Protein AF-A0A416I135-F1 (afdb_monomer)

Structure (mmCIF, N/CA/C/O backbone):
data_AF-A0A416I135-F1
#
_entry.id   AF-A0A416I135-F1
#
loop_
_atom_site.group_PDB
_atom_site.id
_atom_site.type_symbol
_atom_site.label_atom_id
_atom_site.label_alt_id
_atom_site.label_comp_id
_atom_site.label_asym_id
_atom_site.label_entity_id
_atom_site.label_seq_id
_atom_site.pdbx_PDB_ins_code
_atom_site.Cartn_x
_atom_site.Cartn_y
_atom_site.Cartn_z
_atom_site.occupancy
_atom_site.B_iso_or_equiv
_atom_site.auth_seq_id
_atom_site.auth_comp_id
_atom_site.auth_asym_id
_atom_site.auth_atom_id
_atom_site.pdbx_PDB_model_num
ATOM 1 N N . MET A 1 1 ? 0.896 8.246 -26.582 1.00 38.31 1 MET A N 1
ATOM 2 C CA . MET A 1 1 ? -0.244 7.312 -26.689 1.00 38.31 1 MET A CA 1
ATOM 3 C C . MET A 1 1 ? 0.275 5.965 -26.239 1.00 38.31 1 MET A C 1
ATOM 5 O O . MET A 1 1 ? 1.166 5.440 -26.889 1.00 38.31 1 MET A O 1
ATOM 9 N N . TRP A 1 2 ? -0.155 5.517 -25.065 1.00 51.94 2 TRP A N 1
ATOM 10 C CA . TRP A 1 2 ? 0.244 4.240 -24.477 1.00 51.94 2 TRP A CA 1
ATOM 11 C C . TRP A 1 2 ? -0.430 3.100 -25.242 1.00 51.94 2 TRP A C 1
ATOM 13 O O . TRP A 1 2 ? -1.549 3.291 -25.723 1.00 51.94 2 TRP A O 1
ATOM 23 N N . MET A 1 3 ? 0.219 1.938 -25.360 1.00 61.31 3 MET A N 1
ATOM 24 C CA . MET A 1 3 ? -0.456 0.739 -25.865 1.00 61.31 3 MET A CA 1
ATOM 25 C C . MET A 1 3 ? -1.646 0.449 -24.941 1.00 61.31 3 MET A C 1
ATOM 27 O O . MET A 1 3 ? -1.473 0.249 -23.737 1.00 61.31 3 MET A O 1
ATOM 31 N N . GLN A 1 4 ? -2.861 0.529 -25.481 1.00 63.47 4 GLN A N 1
ATOM 32 C CA . GLN A 1 4 ? -4.076 0.215 -24.742 1.00 63.47 4 GLN A CA 1
ATOM 33 C C . GLN A 1 4 ? -4.388 -1.260 -24.936 1.00 63.47 4 GLN A C 1
ATOM 35 O O . GLN A 1 4 ? -4.505 -1.732 -26.064 1.00 63.47 4 GLN A O 1
ATOM 40 N N . PHE A 1 5 ? -4.530 -1.972 -23.825 1.00 76.88 5 PHE A N 1
ATOM 41 C CA . PHE A 1 5 ? -4.876 -3.381 -23.815 1.00 76.88 5 PHE A CA 1
ATOM 42 C C . PHE A 1 5 ? -6.323 -3.491 -23.346 1.00 76.88 5 PHE A C 1
ATOM 44 O O . PHE A 1 5 ? -6.728 -2.860 -22.371 1.00 76.88 5 PHE A O 1
ATOM 51 N N . SER A 1 6 ? -7.135 -4.251 -24.071 1.00 74.94 6 SER A N 1
ATOM 52 C CA . SER A 1 6 ? -8.541 -4.449 -23.720 1.00 74.94 6 SER A CA 1
ATOM 53 C C . SER A 1 6 ? -8.860 -5.935 -23.673 1.00 74.94 6 SER A C 1
ATOM 55 O O . SER A 1 6 ? -8.303 -6.727 -24.438 1.00 74.94 6 SER A O 1
ATOM 57 N N . GLY A 1 7 ? -9.723 -6.318 -22.730 1.00 82.38 7 GLY A N 1
ATOM 58 C CA . GLY A 1 7 ? -10.141 -7.708 -22.559 1.00 82.38 7 GLY A CA 1
ATOM 59 C C . GLY A 1 7 ? -9.001 -8.660 -22.194 1.00 82.38 7 GLY A C 1
ATOM 60 O O . GLY A 1 7 ? -8.943 -9.750 -22.757 1.00 82.38 7 GLY A O 1
ATOM 61 N N . ILE A 1 8 ? -8.095 -8.255 -21.292 1.00 90.00 8 ILE A N 1
ATOM 62 C CA . ILE A 1 8 ? -7.069 -9.163 -20.759 1.00 90.00 8 ILE A CA 1
ATOM 63 C C . ILE A 1 8 ? -7.762 -10.324 -20.034 1.00 90.00 8 ILE A C 1
ATOM 65 O O . ILE A 1 8 ? -8.521 -10.109 -19.089 1.00 90.00 8 ILE A O 1
ATOM 69 N N . ALA A 1 9 ? -7.514 -11.548 -20.491 1.00 92.06 9 ALA A N 1
ATOM 70 C CA . ALA A 1 9 ? -8.129 -12.770 -19.982 1.00 92.06 9 ALA A CA 1
ATOM 71 C C . ALA A 1 9 ? -7.259 -13.992 -20.316 1.00 92.06 9 ALA A C 1
ATOM 73 O O . ALA A 1 9 ? -6.255 -13.881 -21.017 1.00 92.06 9 ALA A O 1
ATOM 74 N N . PHE A 1 10 ? -7.650 -15.171 -19.833 1.00 94.50 10 PHE A N 1
ATOM 75 C CA . PHE A 1 10 ? -7.102 -16.423 -20.353 1.00 94.50 10 PHE A CA 1
ATOM 76 C C . PHE A 1 10 ? -7.764 -16.787 -21.685 1.00 94.50 10 PHE A C 1
ATOM 78 O O . PHE A 1 10 ? -8.989 -16.718 -21.801 1.00 94.50 10 PHE A O 1
ATOM 85 N N . ASP A 1 11 ? -6.956 -17.170 -22.672 1.00 93.94 11 ASP A N 1
ATOM 86 C CA . ASP A 1 11 ? -7.428 -17.720 -23.943 1.00 93.94 11 ASP A CA 1
ATOM 87 C C . ASP A 1 11 ? -7.895 -19.185 -23.807 1.00 93.94 11 ASP A C 1
ATOM 89 O O . ASP A 1 11 ? -8.001 -19.741 -22.709 1.00 93.94 11 ASP A O 1
ATOM 93 N N . GLU A 1 12 ? -8.180 -19.826 -24.942 1.00 93.12 12 GLU A N 1
ATOM 94 C CA . GLU A 1 12 ? -8.618 -21.226 -25.001 1.00 93.12 12 GLU A CA 1
ATOM 95 C C . GLU A 1 12 ? -7.548 -22.225 -24.519 1.00 93.12 12 GLU A C 1
ATOM 97 O O . GLU A 1 12 ? -7.892 -23.308 -24.040 1.00 93.12 12 GLU A O 1
ATOM 102 N N . GLU A 1 13 ? -6.263 -21.866 -24.600 1.00 92.81 13 GLU A N 1
ATOM 103 C CA . GLU A 1 13 ? -5.136 -22.664 -24.100 1.00 92.81 13 GLU A CA 1
ATOM 104 C C . GLU A 1 13 ? -4.851 -22.385 -22.610 1.00 92.81 13 GLU A C 1
ATOM 106 O O . GLU A 1 13 ? -4.037 -23.059 -21.969 1.00 92.81 13 GLU A O 1
ATOM 111 N N . GLY A 1 14 ? -5.571 -21.432 -22.015 1.00 95.56 14 GLY A N 1
ATOM 112 C CA . GLY A 1 14 ? -5.395 -21.013 -20.636 1.00 95.56 14 GLY A CA 1
ATOM 113 C C . GLY A 1 14 ? -4.168 -20.124 -20.436 1.00 95.56 14 GLY A C 1
ATOM 114 O O . GLY A 1 14 ? -3.601 -20.151 -19.341 1.00 95.56 14 GLY A O 1
ATOM 115 N N . ILE A 1 15 ? -3.745 -19.390 -21.468 1.00 97.00 15 ILE A N 1
ATOM 116 C CA . ILE A 1 15 ? -2.632 -18.435 -21.461 1.00 97.00 15 ILE A CA 1
ATOM 117 C C . ILE A 1 15 ? -3.183 -17.014 -21.385 1.00 97.00 15 ILE A C 1
ATOM 119 O O . ILE A 1 15 ? -4.170 -16.674 -22.038 1.00 97.00 15 ILE A O 1
ATOM 123 N N . ILE A 1 16 ? -2.568 -16.173 -20.552 1.00 95.50 16 ILE A N 1
ATOM 124 C CA . ILE A 1 16 ? -2.965 -14.774 -20.439 1.00 95.50 16 ILE A CA 1
ATOM 125 C C . ILE A 1 16 ? -2.686 -14.057 -21.755 1.00 95.50 16 ILE A C 1
ATOM 127 O O . ILE A 1 16 ? -1.568 -14.040 -22.273 1.00 95.50 16 ILE A O 1
ATOM 131 N N . SER A 1 17 ? -3.733 -13.449 -22.283 1.00 93.75 17 SER A N 1
ATOM 132 C CA . SER A 1 17 ? -3.747 -12.778 -23.569 1.00 93.75 17 SER A CA 1
ATOM 133 C C . SER A 1 17 ? -4.660 -11.562 -23.499 1.00 93.75 17 SER A C 1
ATOM 135 O O . SER A 1 17 ? -5.362 -11.330 -22.513 1.00 93.75 17 SER A O 1
ATOM 137 N N . PHE A 1 18 ? -4.642 -10.764 -24.555 1.00 90.94 18 PHE A N 1
ATOM 138 C CA . PHE A 1 18 ? -5.616 -9.708 -24.791 1.00 90.94 18 PHE A CA 1
ATOM 139 C C . PHE A 1 18 ? -6.087 -9.780 -26.238 1.00 90.94 18 PHE A C 1
ATOM 141 O O . PHE A 1 18 ? -5.473 -10.450 -27.074 1.00 90.94 18 PHE A O 1
ATOM 148 N N . ARG A 1 19 ? -7.189 -9.094 -26.540 1.00 85.38 19 ARG A N 1
ATOM 149 C CA . ARG A 1 19 ? -7.744 -9.083 -27.893 1.00 85.38 19 ARG A CA 1
ATOM 150 C C . ARG A 1 19 ? -7.322 -7.840 -28.655 1.00 85.38 19 ARG A C 1
ATOM 152 O O . ARG A 1 19 ? -7.521 -6.718 -28.194 1.00 85.38 19 ARG A O 1
ATOM 159 N N . GLU A 1 20 ? -6.818 -8.065 -29.859 1.00 83.12 20 GLU A N 1
ATOM 160 C CA . GLU A 1 20 ? -6.674 -7.051 -30.894 1.00 83.12 20 GLU A CA 1
ATOM 161 C C . GLU A 1 20 ? -7.498 -7.521 -32.096 1.00 83.12 20 GLU A C 1
ATOM 163 O O . GLU A 1 20 ? -7.233 -8.584 -32.659 1.00 83.12 20 GLU A O 1
ATOM 168 N N . GLU A 1 21 ? -8.551 -6.776 -32.438 1.00 80.50 21 GLU A N 1
ATOM 169 C CA . GLU A 1 21 ? -9.553 -7.196 -33.428 1.00 80.50 21 GLU A CA 1
ATOM 170 C C . GLU A 1 21 ? -10.119 -8.611 -33.117 1.00 80.50 21 GLU A C 1
ATOM 172 O O . GLU A 1 21 ? -10.753 -8.837 -32.076 1.00 80.50 21 GLU A O 1
ATOM 177 N N . ASP A 1 22 ? -9.877 -9.580 -34.003 1.00 80.06 22 ASP A N 1
ATOM 178 C CA . ASP A 1 22 ? -10.357 -10.964 -33.912 1.00 80.06 22 ASP A CA 1
ATOM 179 C C . ASP A 1 22 ? -9.262 -11.980 -33.531 1.00 80.06 22 ASP A C 1
ATOM 181 O O . ASP A 1 22 ? -9.488 -13.188 -33.629 1.00 80.06 22 ASP A O 1
ATOM 185 N N . ARG A 1 23 ? -8.082 -11.528 -33.078 1.00 86.56 23 ARG A N 1
ATOM 186 C CA . ARG A 1 23 ? -6.979 -12.409 -32.650 1.00 86.56 23 ARG A CA 1
ATOM 187 C C . ARG A 1 23 ? -6.617 -12.239 -31.173 1.00 86.56 23 ARG A C 1
ATOM 189 O O . ARG A 1 23 ? -6.736 -11.151 -30.610 1.00 86.56 23 ARG A O 1
ATOM 196 N N . PHE A 1 24 ? -6.146 -13.329 -30.566 1.00 89.62 24 PHE A N 1
ATOM 197 C CA . PHE A 1 24 ? -5.468 -13.295 -29.272 1.00 89.62 24 PHE A CA 1
ATOM 198 C C . PHE A 1 24 ? -4.007 -12.901 -29.473 1.00 89.62 24 PHE A C 1
ATOM 200 O O . PHE A 1 24 ? -3.296 -13.521 -30.267 1.00 89.62 24 PHE A O 1
ATOM 207 N N . CYS A 1 25 ? -3.583 -11.879 -28.740 1.00 92.19 25 CYS A N 1
ATOM 208 C CA . CYS A 1 25 ? -2.214 -11.390 -28.708 1.00 92.19 25 CYS A CA 1
ATOM 209 C C . CYS A 1 25 ? -1.613 -11.644 -27.325 1.00 92.19 25 CYS A C 1
ATOM 211 O O . CYS A 1 25 ? -2.304 -11.574 -26.302 1.00 92.19 25 CYS A O 1
ATOM 213 N N . HIS A 1 26 ? -0.314 -11.920 -27.295 1.00 93.62 26 HIS A N 1
ATOM 214 C CA . HIS A 1 26 ? 0.399 -12.326 -26.093 1.00 93.62 26 HIS A CA 1
ATOM 215 C C . HIS A 1 26 ? 1.498 -11.334 -25.770 1.00 93.62 26 HIS A C 1
ATOM 217 O O . HIS A 1 26 ? 2.350 -10.997 -26.592 1.00 93.62 26 HIS A O 1
ATOM 223 N N . ASN A 1 27 ? 1.511 -10.904 -24.516 1.00 94.38 27 ASN A N 1
ATOM 224 C CA . ASN A 1 27 ? 2.587 -10.099 -23.979 1.00 94.38 27 ASN A CA 1
ATOM 225 C C . ASN A 1 27 ? 3.523 -11.008 -23.161 1.00 94.38 27 ASN A C 1
ATOM 227 O O . ASN A 1 27 ? 3.081 -11.511 -22.124 1.00 94.38 27 ASN A O 1
ATOM 231 N N . PRO A 1 28 ? 4.794 -11.209 -23.569 1.00 96.50 28 PRO A N 1
ATOM 232 C CA . PRO A 1 28 ? 5.742 -12.045 -22.831 1.00 96.50 28 PRO A CA 1
ATOM 233 C C . PRO A 1 28 ? 5.867 -11.697 -21.343 1.00 96.50 28 PRO A C 1
ATOM 235 O O . PRO A 1 28 ? 6.041 -12.600 -20.531 1.00 96.50 28 PRO A O 1
ATOM 238 N N . PHE A 1 29 ? 5.715 -10.421 -20.967 1.00 95.81 29 PHE A N 1
ATOM 239 C CA . PHE A 1 29 ? 5.681 -10.007 -19.562 1.00 95.81 29 PHE A CA 1
ATOM 240 C C . PHE A 1 29 ? 4.492 -10.620 -18.804 1.00 95.81 29 PHE A C 1
ATOM 242 O O . PHE A 1 29 ? 4.682 -11.189 -17.730 1.00 95.81 29 PHE A O 1
ATOM 249 N N . LEU A 1 30 ? 3.279 -10.560 -19.365 1.00 95.69 30 LEU A N 1
ATOM 250 C CA . LEU A 1 30 ? 2.089 -11.124 -18.719 1.00 95.69 30 LEU A CA 1
ATOM 251 C C . LEU A 1 30 ? 2.197 -12.644 -18.599 1.00 95.69 30 LEU A C 1
ATOM 253 O O . LEU A 1 30 ? 1.903 -13.197 -17.540 1.00 95.69 30 LEU A O 1
ATOM 257 N N . VAL A 1 31 ? 2.659 -13.320 -19.655 1.00 97.81 31 VAL A N 1
ATOM 258 C CA . VAL A 1 31 ? 2.825 -14.781 -19.631 1.00 97.81 31 VAL A CA 1
ATOM 259 C C . VAL A 1 31 ? 3.912 -15.192 -18.634 1.00 97.81 31 VAL A C 1
ATOM 261 O O . VAL A 1 31 ? 3.740 -16.169 -17.909 1.00 97.81 31 VAL A O 1
ATOM 264 N N . ALA A 1 32 ? 4.996 -14.422 -18.517 1.00 98.38 32 ALA A N 1
ATOM 265 C CA . ALA A 1 32 ? 6.011 -14.636 -17.491 1.00 98.38 32 ALA A CA 1
ATOM 266 C C . ALA A 1 32 ? 5.464 -14.453 -16.069 1.00 98.38 32 ALA A C 1
ATOM 268 O O . ALA A 1 32 ? 5.738 -15.288 -15.209 1.00 98.38 32 ALA A O 1
ATOM 269 N N . LEU A 1 33 ? 4.634 -13.434 -15.822 1.00 97.12 33 LEU A N 1
ATOM 270 C CA . LEU A 1 33 ? 3.935 -13.311 -14.542 1.00 97.12 33 LEU A CA 1
ATOM 271 C C . LEU A 1 33 ? 3.015 -14.511 -14.290 1.00 97.12 33 LEU A C 1
ATOM 273 O O . LEU A 1 33 ? 3.089 -15.111 -13.220 1.00 97.12 33 LEU A O 1
ATOM 277 N N . GLN A 1 34 ? 2.210 -14.932 -15.271 1.00 97.88 34 GLN A N 1
ATOM 278 C CA . GLN A 1 34 ? 1.374 -16.131 -15.147 1.00 97.88 34 GLN A CA 1
ATOM 279 C C . GLN A 1 34 ? 2.208 -17.377 -14.809 1.00 97.88 34 GLN A C 1
ATOM 281 O O . GLN A 1 34 ? 1.786 -18.193 -13.991 1.00 97.88 34 GLN A O 1
ATOM 286 N N . ALA A 1 35 ? 3.397 -17.521 -15.397 1.00 98.31 35 ALA A N 1
ATOM 287 C CA . ALA A 1 35 ? 4.295 -18.639 -15.124 1.00 98.31 35 ALA A CA 1
ATOM 288 C C . ALA A 1 35 ? 4.803 -18.662 -13.675 1.00 98.31 35 ALA A C 1
ATOM 290 O O . ALA A 1 35 ? 5.243 -19.710 -13.210 1.00 98.31 35 ALA A O 1
ATOM 291 N N . VAL A 1 36 ? 4.731 -17.551 -12.944 1.00 97.56 36 VAL A N 1
ATOM 292 C CA . VAL A 1 36 ? 5.189 -17.467 -11.553 1.00 97.56 36 VAL A CA 1
ATOM 293 C C . VAL A 1 36 ? 4.020 -17.458 -10.569 1.00 97.56 36 VAL A C 1
ATOM 295 O O . VAL A 1 36 ? 4.030 -18.219 -9.605 1.00 97.56 36 VAL A O 1
ATOM 298 N N . ILE A 1 37 ? 2.998 -16.638 -10.821 1.00 95.94 37 ILE A N 1
ATOM 299 C CA . ILE A 1 37 ? 1.890 -16.397 -9.886 1.00 95.94 37 ILE A CA 1
ATOM 300 C C . ILE A 1 37 ? 0.556 -17.021 -10.315 1.00 95.94 37 ILE A C 1
ATOM 302 O O . ILE A 1 37 ? -0.443 -16.899 -9.609 1.00 95.94 37 ILE A O 1
ATOM 306 N N . GLY A 1 38 ? 0.511 -17.719 -11.449 1.00 96.12 38 GLY A N 1
ATOM 307 C CA . GLY A 1 38 ? -0.659 -18.474 -11.890 1.00 96.12 38 GLY A CA 1
ATOM 308 C C . GLY A 1 38 ? -1.860 -17.579 -12.174 1.00 96.12 38 GLY A C 1
ATOM 309 O O . GLY A 1 38 ? -1.740 -16.557 -12.841 1.00 96.12 38 GLY A O 1
ATOM 310 N N . GLU A 1 39 ? -3.036 -17.965 -11.677 1.00 94.62 39 GLU A N 1
ATOM 311 C CA . GLU A 1 39 ? -4.300 -17.258 -11.937 1.00 94.62 39 GLU A CA 1
ATOM 312 C C . GLU A 1 39 ? -4.407 -15.870 -11.301 1.00 94.62 39 GLU A C 1
ATOM 314 O O . GLU A 1 39 ? -5.184 -15.035 -11.766 1.00 94.62 39 GLU A O 1
ATOM 319 N N . TYR A 1 40 ? -3.586 -15.593 -10.287 1.00 93.38 40 TYR A N 1
ATOM 320 C CA . TYR A 1 40 ? -3.565 -14.300 -9.607 1.00 93.38 40 TYR A CA 1
ATOM 321 C C . TYR A 1 40 ? -3.089 -13.163 -10.524 1.00 93.38 40 TYR A C 1
ATOM 323 O O . TYR A 1 40 ? -3.372 -12.007 -10.231 1.00 93.38 40 TYR A O 1
ATOM 331 N N . VAL A 1 41 ? -2.463 -13.467 -11.671 1.00 92.69 41 VAL A N 1
ATOM 332 C CA . VAL A 1 41 ? -2.110 -12.467 -12.697 1.00 92.69 41 VAL A CA 1
ATOM 333 C C . VAL A 1 41 ? -3.331 -11.700 -13.230 1.00 92.69 41 VAL A C 1
ATOM 335 O O . VAL A 1 41 ? -3.205 -10.551 -13.640 1.00 92.69 41 VAL A O 1
ATOM 338 N N . LEU A 1 42 ? -4.530 -12.298 -13.193 1.00 91.19 42 LEU A N 1
ATOM 339 C CA . LEU A 1 42 ? -5.768 -11.635 -13.619 1.00 91.19 42 LEU A CA 1
ATOM 340 C C . LEU A 1 42 ? -6.345 -10.690 -12.561 1.00 91.19 42 LEU A C 1
ATOM 342 O O . LEU A 1 42 ? -7.231 -9.900 -12.880 1.00 91.19 42 LEU A O 1
ATOM 346 N N . ASN A 1 43 ? -5.860 -10.744 -11.316 1.00 87.94 43 ASN A N 1
ATOM 347 C CA . ASN A 1 43 ? -6.401 -9.927 -10.230 1.00 87.94 43 ASN A CA 1
ATOM 348 C C . ASN A 1 43 ? -6.316 -8.435 -10.512 1.00 87.94 43 ASN A C 1
ATOM 350 O O . ASN A 1 43 ? -7.227 -7.688 -10.163 1.00 87.94 43 ASN A O 1
ATOM 354 N N . ASP A 1 44 ? -5.244 -8.030 -11.182 1.00 82.12 44 ASP A N 1
ATOM 355 C CA . ASP A 1 44 ? -5.021 -6.649 -11.566 1.00 82.12 44 ASP A CA 1
ATOM 356 C C . ASP A 1 44 ? -6.032 -6.164 -12.618 1.00 82.12 44 ASP A C 1
ATOM 358 O O . ASP A 1 44 ? -6.295 -4.967 -12.689 1.00 82.12 44 ASP A O 1
ATOM 362 N N . TYR A 1 45 ? -6.661 -7.070 -13.374 1.00 84.12 45 TYR A N 1
ATOM 363 C CA . TYR A 1 45 ? -7.477 -6.749 -14.549 1.00 84.12 45 TYR A CA 1
ATOM 364 C C . TYR A 1 45 ? -8.987 -6.993 -14.364 1.00 84.12 45 TYR A C 1
ATOM 366 O O . TYR A 1 45 ? -9.776 -6.651 -15.246 1.00 84.12 45 TYR A O 1
ATOM 374 N N . TYR A 1 46 ? -9.442 -7.530 -13.223 1.00 73.50 46 TYR A N 1
ATOM 375 C CA . TYR A 1 46 ? -10.884 -7.672 -12.966 1.00 73.50 46 TYR A CA 1
ATOM 376 C C . TYR A 1 46 ? -11.572 -6.307 -12.874 1.00 73.50 46 TYR A C 1
ATOM 378 O O . TYR A 1 46 ? -11.287 -5.510 -11.984 1.00 73.50 46 TYR A O 1
ATOM 386 N N . GLY A 1 47 ? -12.521 -6.054 -13.780 1.00 60.62 47 GLY A N 1
ATOM 387 C CA . GLY A 1 47 ? -13.299 -4.811 -13.799 1.00 60.62 47 GLY A CA 1
ATOM 388 C C . GLY A 1 47 ? -12.486 -3.563 -14.158 1.00 60.62 47 GLY A C 1
ATOM 389 O O . GLY A 1 47 ? -13.007 -2.458 -14.022 1.00 60.62 47 GLY A O 1
ATOM 390 N N . LYS A 1 48 ? -11.235 -3.727 -14.614 1.00 63.69 48 LYS A N 1
ATOM 391 C CA . LYS A 1 48 ? -10.372 -2.641 -15.088 1.00 63.69 48 LYS A CA 1
ATOM 392 C C . LYS A 1 48 ? -10.155 -2.789 -16.594 1.00 63.69 48 LYS A C 1
ATOM 394 O O . LYS A 1 48 ? -9.719 -3.834 -17.065 1.00 63.69 48 LYS A O 1
ATOM 399 N N . GLU A 1 49 ? -10.443 -1.734 -17.345 1.00 58.66 49 GLU A N 1
ATOM 400 C CA . GLU A 1 49 ? -10.055 -1.602 -18.753 1.00 58.66 49 GLU A CA 1
ATOM 401 C C . GLU A 1 49 ? -8.885 -0.615 -18.843 1.00 58.66 49 GLU A C 1
ATOM 403 O O . GLU A 1 49 ? -8.908 0.418 -18.171 1.00 58.66 49 GLU A O 1
ATOM 408 N N . GLY A 1 50 ? -7.862 -0.898 -19.659 1.00 65.81 50 GLY A N 1
ATOM 409 C CA . GLY A 1 50 ? -6.786 0.063 -19.914 1.00 65.81 50 GLY A CA 1
ATOM 410 C C . GLY A 1 50 ? -5.366 -0.508 -19.942 1.00 65.81 50 GLY A C 1
ATOM 411 O O . GLY A 1 50 ? -5.133 -1.656 -20.302 1.00 65.81 50 GLY A O 1
ATOM 412 N N . MET A 1 51 ? -4.397 0.366 -19.645 1.00 69.81 51 MET A N 1
ATOM 413 C CA . MET A 1 51 ? -2.951 0.106 -19.745 1.00 69.81 51 MET A CA 1
ATOM 414 C C . MET A 1 51 ? -2.511 -1.139 -18.960 1.00 69.81 51 MET A C 1
ATOM 416 O O . MET A 1 51 ? -3.140 -1.517 -17.974 1.00 69.81 51 MET A O 1
ATOM 420 N N . LEU A 1 52 ? -1.375 -1.726 -19.354 1.00 83.06 52 LEU A N 1
ATOM 421 C CA . LEU A 1 52 ? -0.724 -2.777 -18.565 1.00 83.06 52 LEU A CA 1
ATOM 422 C C . LEU A 1 52 ? -0.421 -2.283 -17.155 1.00 83.06 52 LEU A C 1
ATOM 424 O O . LEU A 1 52 ? 0.007 -1.140 -16.963 1.00 83.06 52 LEU A O 1
ATOM 428 N N . ILE A 1 53 ? -0.603 -3.185 -16.198 1.00 86.19 53 ILE A N 1
ATOM 429 C CA . ILE A 1 53 ? -0.320 -2.964 -14.787 1.00 86.19 53 ILE A CA 1
ATOM 430 C C . ILE A 1 53 ? 1.036 -3.619 -14.495 1.00 86.19 53 ILE A C 1
ATOM 432 O O . ILE A 1 53 ? 1.118 -4.850 -14.468 1.00 86.19 53 ILE A O 1
ATOM 436 N N . PRO A 1 54 ? 2.120 -2.833 -14.359 1.00 89.06 54 PRO A N 1
ATOM 437 C CA . PRO A 1 54 ? 3.434 -3.379 -14.055 1.00 89.06 54 PRO A CA 1
ATOM 438 C C . PRO A 1 54 ? 3.487 -3.833 -12.592 1.00 89.06 54 PRO A C 1
ATOM 440 O O . PRO A 1 54 ? 2.988 -3.135 -11.709 1.00 89.06 54 PRO A O 1
ATOM 443 N N . ARG A 1 55 ? 4.095 -4.996 -12.334 1.00 88.75 55 ARG A N 1
ATOM 444 C CA . ARG A 1 55 ? 4.218 -5.581 -10.986 1.00 88.75 55 ARG A CA 1
ATOM 445 C C . ARG A 1 55 ? 5.540 -6.290 -10.807 1.00 88.75 55 ARG A C 1
ATOM 447 O O . ARG A 1 55 ? 5.881 -7.140 -11.628 1.00 88.75 55 ARG A O 1
ATOM 454 N N . TYR A 1 56 ? 6.247 -6.015 -9.721 1.00 91.50 56 TYR A N 1
ATOM 455 C CA . TYR A 1 56 ? 7.368 -6.845 -9.295 1.00 91.50 56 TYR A CA 1
ATOM 456 C C . TYR A 1 56 ? 6.965 -7.675 -8.068 1.00 91.50 56 TYR A C 1
ATOM 458 O O . TYR A 1 56 ? 6.276 -7.193 -7.172 1.00 91.50 56 TYR A O 1
ATOM 466 N N . PHE A 1 57 ? 7.373 -8.942 -8.041 1.00 90.88 57 PHE A N 1
ATOM 467 C CA . PHE A 1 57 ? 7.172 -9.837 -6.904 1.00 90.88 57 PHE A CA 1
ATOM 468 C C . PHE A 1 57 ? 8.535 -10.334 -6.443 1.00 90.88 57 PHE A C 1
ATOM 470 O O . PHE A 1 57 ? 9.323 -10.819 -7.257 1.00 90.88 57 PHE A O 1
ATOM 477 N N . CYS A 1 58 ? 8.796 -10.232 -5.142 1.00 90.94 58 CYS A N 1
ATOM 478 C CA . CYS A 1 58 ? 10.005 -10.773 -4.535 1.00 90.94 58 CYS A CA 1
ATOM 479 C C . CYS A 1 58 ? 10.003 -12.297 -4.714 1.00 90.94 58 CYS A C 1
ATOM 481 O O . CYS A 1 58 ? 9.102 -12.976 -4.222 1.00 90.94 58 CYS A O 1
ATOM 483 N N . LEU A 1 59 ? 10.978 -12.851 -5.441 1.00 92.31 59 LEU A N 1
ATOM 484 C CA . LEU A 1 59 ? 10.997 -14.280 -5.785 1.00 92.31 59 LEU A CA 1
ATOM 485 C C . LEU A 1 59 ? 11.099 -15.188 -4.546 1.00 92.31 59 LEU A C 1
ATOM 487 O O . LEU A 1 59 ? 10.674 -16.345 -4.573 1.00 92.31 59 LEU A O 1
ATOM 491 N N . GLU A 1 60 ? 11.680 -14.676 -3.463 1.00 90.44 60 GLU A N 1
ATOM 492 C CA . GLU A 1 60 ? 11.787 -15.337 -2.165 1.00 90.44 60 GLU A CA 1
ATOM 493 C C . GLU A 1 60 ? 10.420 -15.552 -1.503 1.00 90.44 60 GLU A C 1
ATOM 495 O O . GLU A 1 60 ? 10.237 -16.573 -0.835 1.00 90.44 60 GLU A O 1
ATOM 500 N N . ASP A 1 61 ? 9.466 -14.644 -1.730 1.00 91.88 61 ASP A N 1
ATOM 501 C CA . ASP A 1 61 ? 8.123 -14.704 -1.143 1.00 91.88 61 ASP A CA 1
ATOM 502 C C . ASP A 1 61 ? 7.199 -15.684 -1.878 1.00 91.88 61 ASP A C 1
ATOM 504 O O . ASP A 1 61 ? 6.197 -16.138 -1.319 1.00 91.88 61 ASP A O 1
ATOM 508 N N . LEU A 1 62 ? 7.532 -16.022 -3.123 1.00 94.25 62 LEU A N 1
ATOM 509 C CA . LEU A 1 62 ? 6.697 -16.827 -4.007 1.00 94.25 62 LEU A CA 1
ATOM 510 C C . LEU A 1 62 ? 6.849 -18.327 -3.724 1.00 94.25 62 LEU A C 1
ATOM 512 O O . LEU A 1 62 ? 7.941 -18.837 -3.463 1.00 94.25 62 LEU A O 1
ATOM 516 N N . GLU A 1 63 ? 5.730 -19.046 -3.815 1.00 93.31 63 GLU A N 1
ATOM 517 C CA . GLU A 1 63 ? 5.695 -20.509 -3.721 1.00 93.31 63 GLU A CA 1
ATOM 518 C C . GLU A 1 63 ? 6.377 -21.184 -4.919 1.00 93.31 63 GLU A C 1
ATOM 520 O O . GLU A 1 63 ? 6.728 -20.540 -5.908 1.00 93.31 63 GLU A O 1
ATOM 525 N N . ASP A 1 64 ? 6.542 -22.505 -4.826 1.00 96.00 64 ASP A N 1
ATOM 526 C CA . ASP A 1 64 ? 7.001 -23.346 -5.930 1.00 96.00 64 ASP A CA 1
ATOM 527 C C . ASP A 1 64 ? 5.983 -23.319 -7.093 1.00 96.00 64 ASP A C 1
ATOM 529 O O . ASP A 1 64 ? 4.914 -23.942 -6.994 1.00 96.00 64 ASP A O 1
ATOM 533 N N . PRO A 1 65 ? 6.290 -22.637 -8.217 1.00 96.94 65 PRO A N 1
ATOM 534 C CA . PRO A 1 65 ? 5.360 -22.531 -9.333 1.00 96.94 65 PRO A CA 1
ATOM 535 C C . PRO A 1 65 ? 5.191 -23.869 -10.063 1.00 96.94 65 PRO A C 1
ATOM 537 O O . PRO A 1 65 ? 4.182 -24.067 -10.744 1.00 96.94 65 PRO A O 1
ATOM 540 N N . THR A 1 66 ? 6.118 -24.822 -9.890 1.00 95.69 66 THR A N 1
ATOM 541 C CA . THR A 1 66 ? 6.062 -26.129 -10.557 1.00 95.69 66 THR A CA 1
ATOM 542 C C . THR A 1 66 ? 4.880 -26.966 -10.079 1.00 95.69 66 THR A C 1
ATOM 544 O O . THR A 1 66 ? 4.424 -27.839 -10.818 1.00 95.69 66 THR A O 1
ATOM 547 N N . GLN A 1 67 ? 4.318 -26.671 -8.897 1.00 95.50 67 GLN A N 1
ATOM 548 C CA . GLN A 1 67 ? 3.127 -27.339 -8.363 1.00 95.50 67 GLN A CA 1
ATOM 549 C C . GLN A 1 67 ? 1.816 -26.779 -8.936 1.00 95.50 67 GLN A C 1
ATOM 551 O O . GLN A 1 67 ? 0.800 -27.479 -8.929 1.00 95.50 67 GLN A O 1
ATOM 556 N N . CYS A 1 68 ? 1.827 -25.572 -9.506 1.00 96.38 68 CYS A N 1
ATOM 557 C CA . CYS A 1 68 ? 0.634 -24.905 -10.021 1.00 96.38 68 CYS A CA 1
ATOM 558 C C . CYS A 1 68 ? 0.367 -25.259 -11.502 1.00 96.38 68 CYS A C 1
ATOM 560 O O . CYS A 1 68 ? 1.177 -24.936 -12.374 1.00 96.38 68 CYS A O 1
ATOM 562 N N . PRO A 1 69 ? -0.790 -25.868 -11.848 1.00 97.25 69 PRO A N 1
ATOM 563 C CA . PRO A 1 69 ? -1.123 -26.189 -13.238 1.00 97.25 69 PRO A CA 1
ATOM 564 C C . PRO A 1 69 ? -1.224 -24.965 -14.159 1.00 97.25 69 PRO A C 1
ATOM 566 O O . PRO A 1 69 ? -0.902 -25.070 -15.339 1.00 97.25 69 PRO A O 1
ATOM 569 N N . VAL A 1 70 ? -1.683 -23.820 -13.635 1.00 97.62 70 VAL A N 1
ATOM 570 C CA . VAL A 1 70 ? -1.798 -22.565 -14.401 1.00 97.62 70 VAL A CA 1
ATOM 571 C C . VAL A 1 70 ? -0.410 -22.010 -14.726 1.00 97.62 70 VAL A C 1
ATOM 573 O O . VAL A 1 70 ? -0.180 -21.594 -15.859 1.00 97.62 70 VAL A O 1
ATOM 576 N N . CYS A 1 71 ? 0.521 -22.078 -13.768 1.00 98.38 71 CYS A N 1
ATOM 577 C CA . CYS A 1 71 ? 1.917 -21.702 -13.975 1.00 98.38 71 CYS A CA 1
ATOM 578 C C . CYS A 1 71 ? 2.600 -22.613 -15.006 1.00 98.38 71 CYS A C 1
ATOM 580 O O . CYS A 1 71 ? 3.271 -22.115 -15.906 1.00 98.38 71 CYS A O 1
ATOM 582 N N . ARG A 1 72 ? 2.391 -23.940 -14.921 1.00 98.12 72 ARG A N 1
ATOM 583 C CA . ARG A 1 72 ? 2.955 -24.916 -15.877 1.00 98.12 72 ARG A CA 1
ATOM 584 C C . ARG A 1 72 ? 2.581 -24.615 -17.323 1.00 98.12 72 ARG A C 1
ATOM 586 O O . ARG A 1 72 ? 3.477 -24.563 -18.155 1.00 98.12 72 ARG A O 1
ATOM 593 N N . ARG A 1 73 ? 1.305 -24.337 -17.612 1.00 98.19 73 ARG A N 1
ATOM 594 C CA . ARG A 1 73 ? 0.872 -23.992 -18.980 1.00 98.19 73 ARG A CA 1
ATOM 595 C C . ARG A 1 73 ? 1.589 -22.757 -19.525 1.00 98.19 73 ARG A C 1
ATOM 597 O O . ARG A 1 73 ? 2.061 -22.768 -20.656 1.00 98.19 73 ARG A O 1
ATOM 604 N N . ALA A 1 74 ? 1.719 -21.713 -18.709 1.00 98.50 74 ALA A N 1
ATOM 605 C CA . ALA A 1 74 ? 2.436 -20.505 -19.103 1.00 98.50 74 ALA A CA 1
ATOM 606 C C . ALA A 1 74 ? 3.934 -20.754 -19.330 1.00 98.50 74 ALA A C 1
ATOM 608 O O . ALA A 1 74 ? 4.497 -20.256 -20.301 1.00 98.50 74 ALA A O 1
ATOM 609 N N . MET A 1 75 ? 4.580 -21.559 -18.483 1.00 98.62 75 MET A N 1
ATOM 610 C CA . MET A 1 75 ? 5.986 -21.918 -18.676 1.00 98.62 75 MET A CA 1
ATOM 611 C C . MET A 1 75 ? 6.193 -22.776 -19.934 1.00 98.62 75 MET A C 1
ATOM 613 O O . MET A 1 75 ? 7.110 -22.517 -20.710 1.00 98.62 75 MET A O 1
ATOM 617 N N . GLU A 1 76 ? 5.314 -23.744 -20.201 1.00 98.19 76 GLU A N 1
ATOM 618 C CA . GLU A 1 76 ? 5.322 -24.528 -21.444 1.00 98.19 76 GLU A CA 1
ATOM 619 C C . GLU A 1 76 ? 5.185 -23.625 -22.679 1.00 98.19 76 GLU A C 1
ATOM 621 O O . GLU A 1 76 ? 5.925 -23.791 -23.653 1.00 98.19 76 GLU A O 1
ATOM 626 N N . TRP A 1 77 ? 4.306 -22.618 -22.615 1.00 97.88 77 TRP A N 1
ATOM 627 C CA . TRP A 1 77 ? 4.169 -21.609 -23.665 1.00 97.88 77 TRP A CA 1
ATOM 628 C C . TRP A 1 77 ? 5.463 -20.809 -23.865 1.00 97.88 77 TRP A C 1
ATOM 630 O O . TRP A 1 77 ? 5.910 -20.641 -25.002 1.00 97.88 77 TRP A O 1
ATOM 640 N N . LEU A 1 78 ? 6.114 -20.366 -22.780 1.00 98.44 78 LEU A N 1
ATOM 641 C CA . LEU A 1 78 ? 7.391 -19.648 -22.859 1.00 98.44 78 LEU A CA 1
ATOM 642 C C . LEU A 1 78 ? 8.469 -20.506 -23.525 1.00 98.44 78 LEU A C 1
ATOM 644 O O . LEU A 1 78 ? 9.159 -20.027 -24.423 1.00 98.44 78 LEU A O 1
ATOM 648 N N . ILE A 1 79 ? 8.596 -21.777 -23.150 1.00 98.19 79 ILE A N 1
ATOM 649 C CA . ILE A 1 79 ? 9.570 -22.691 -23.762 1.00 98.19 79 ILE A CA 1
ATOM 650 C C . ILE A 1 79 ? 9.280 -22.861 -25.256 1.00 98.19 79 ILE A C 1
ATOM 652 O O . ILE A 1 79 ? 10.192 -22.763 -26.077 1.00 98.19 79 ILE A O 1
ATOM 656 N N . ALA A 1 80 ? 8.012 -23.070 -25.623 1.00 97.50 80 ALA A N 1
ATOM 657 C CA . ALA A 1 80 ? 7.602 -23.275 -27.011 1.00 97.50 80 ALA A CA 1
ATOM 658 C C . ALA A 1 80 ? 7.822 -22.038 -27.902 1.00 97.50 80 ALA A C 1
ATOM 660 O O . ALA A 1 80 ? 7.994 -22.176 -29.114 1.00 97.50 80 ALA A O 1
ATOM 661 N N . ARG A 1 81 ? 7.817 -20.832 -27.318 1.00 96.75 81 ARG A N 1
ATOM 662 C CA . ARG A 1 81 ? 7.9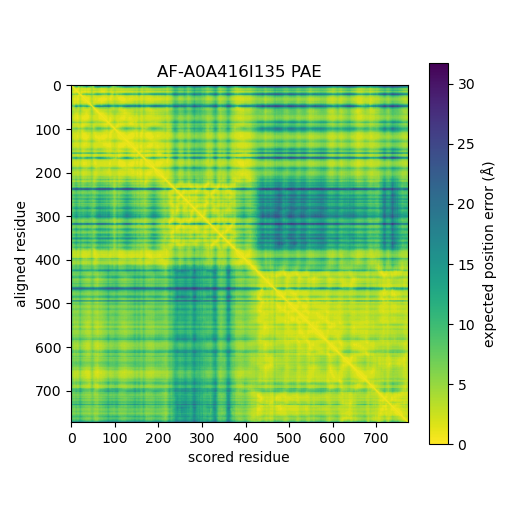85 -19.551 -28.025 1.00 96.75 81 ARG A CA 1
ATOM 663 C C . ARG A 1 81 ? 9.384 -18.946 -27.911 1.00 96.75 81 ARG A C 1
ATOM 665 O O . ARG A 1 81 ? 9.602 -17.853 -28.429 1.00 96.75 81 ARG A O 1
ATOM 672 N N . ALA A 1 82 ? 10.334 -19.643 -27.292 1.00 97.69 82 ALA A N 1
ATOM 673 C CA . ALA A 1 82 ? 11.720 -19.199 -27.238 1.00 97.69 82 ALA A CA 1
ATOM 674 C C . ALA A 1 82 ? 12.336 -19.161 -28.651 1.0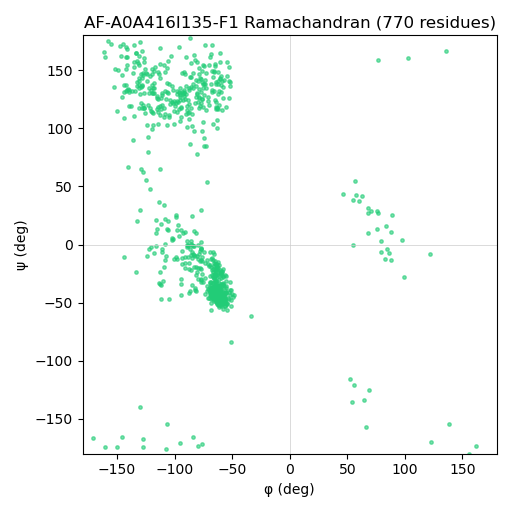0 97.69 82 ALA A C 1
ATOM 676 O O . ALA A 1 82 ? 12.486 -20.186 -29.319 1.00 97.69 82 ALA A O 1
ATOM 677 N N . VAL A 1 83 ? 12.726 -17.972 -29.113 1.00 96.38 83 VAL A N 1
ATOM 678 C CA . VAL A 1 83 ? 13.370 -17.769 -30.416 1.00 96.38 83 VAL A CA 1
ATOM 679 C C . VAL A 1 83 ? 14.883 -17.785 -30.236 1.00 96.38 83 VAL A C 1
ATOM 681 O O . VAL A 1 83 ? 15.460 -16.856 -29.670 1.00 96.38 83 VAL A O 1
ATOM 684 N N . SER A 1 84 ? 15.547 -18.833 -30.726 1.00 95.69 84 SER A N 1
ATOM 685 C CA . SER A 1 84 ? 17.007 -18.941 -30.643 1.00 95.69 84 SER A CA 1
ATOM 686 C C . SER A 1 84 ? 17.721 -18.030 -31.644 1.00 95.69 84 SER A C 1
ATOM 688 O O . SER A 1 84 ? 17.405 -18.006 -32.835 1.00 95.69 84 SER A O 1
ATOM 690 N N . LYS A 1 85 ? 18.757 -17.339 -31.171 1.00 94.31 85 LYS A N 1
ATOM 691 C CA . LYS A 1 85 ? 19.659 -16.505 -31.965 1.00 94.31 85 LYS A CA 1
ATOM 692 C C . LYS A 1 85 ? 21.101 -16.766 -31.538 1.00 94.31 85 LYS A C 1
ATOM 694 O O . LYS A 1 85 ? 21.621 -16.130 -30.629 1.00 94.31 85 LYS A O 1
ATOM 699 N N . GLY A 1 86 ? 21.741 -17.739 -32.184 1.00 92.06 86 GLY A N 1
ATOM 700 C CA . GLY A 1 86 ? 23.026 -18.259 -31.710 1.00 92.06 86 GLY A CA 1
ATOM 701 C C . GLY A 1 86 ? 22.841 -19.031 -30.402 1.00 92.06 86 GLY A C 1
ATOM 702 O O . GLY A 1 86 ? 22.020 -19.943 -30.349 1.00 92.06 86 GLY A O 1
ATOM 703 N N . ASP A 1 87 ? 23.584 -18.660 -29.362 1.00 94.25 87 ASP A N 1
ATOM 704 C CA . ASP A 1 87 ? 23.469 -19.211 -28.006 1.00 94.25 87 ASP A CA 1
ATOM 705 C C . ASP A 1 87 ? 22.552 -18.384 -27.084 1.00 94.25 87 ASP A C 1
ATOM 707 O O . ASP A 1 87 ? 22.531 -18.607 -25.877 1.00 94.25 87 ASP A O 1
ATOM 711 N N . ALA A 1 88 ? 21.783 -17.451 -27.646 1.00 97.38 88 ALA A N 1
ATOM 712 C CA . ALA A 1 88 ? 20.804 -16.634 -26.941 1.00 97.38 88 ALA A CA 1
ATOM 713 C C . ALA A 1 88 ? 19.360 -17.029 -27.301 1.00 97.38 88 ALA A C 1
ATOM 715 O O . ALA A 1 88 ? 19.104 -17.519 -28.403 1.00 97.38 88 ALA A O 1
ATOM 716 N N . CYS A 1 89 ? 18.411 -16.771 -26.398 1.00 98.19 89 CYS A N 1
ATOM 717 C CA . CYS A 1 89 ? 16.972 -16.927 -26.627 1.00 98.19 89 CYS A CA 1
ATOM 718 C C . CYS A 1 89 ? 16.233 -15.614 -26.351 1.00 98.19 89 CYS A C 1
ATOM 720 O O . CYS A 1 89 ? 16.554 -14.916 -25.393 1.00 98.19 89 CYS A O 1
ATOM 722 N N . LEU A 1 90 ? 15.236 -15.304 -27.181 1.00 97.75 90 LEU A N 1
ATOM 723 C CA . LEU A 1 90 ? 14.387 -14.119 -27.067 1.00 97.75 90 LEU A CA 1
ATOM 724 C C . LEU A 1 90 ? 12.900 -14.488 -27.162 1.00 97.75 90 LEU A C 1
ATOM 726 O O . LEU A 1 90 ? 12.540 -15.467 -27.815 1.00 97.75 90 LEU A O 1
ATOM 730 N N . TRP A 1 91 ? 12.038 -13.655 -26.581 1.00 98.12 91 TRP A N 1
ATOM 731 C CA . TRP A 1 91 ? 10.580 -13.786 -26.628 1.00 98.12 91 TRP A CA 1
ATOM 732 C C . TRP A 1 91 ? 9.958 -12.566 -27.292 1.00 98.12 91 TRP A C 1
ATOM 734 O O . TRP A 1 91 ? 10.062 -11.450 -26.779 1.00 98.12 91 TRP A O 1
ATOM 744 N N . ALA A 1 92 ? 9.347 -12.786 -28.454 1.00 95.88 92 ALA A N 1
ATOM 745 C CA . ALA A 1 92 ? 8.765 -11.727 -29.263 1.00 95.88 92 ALA A CA 1
ATOM 746 C C . ALA A 1 92 ? 7.347 -11.365 -28.811 1.00 95.88 92 ALA A C 1
ATOM 748 O O . ALA A 1 92 ? 6.568 -12.226 -28.404 1.00 95.88 92 ALA A O 1
ATOM 749 N N . TYR A 1 93 ? 7.013 -10.093 -28.974 1.00 94.56 93 TYR A N 1
ATOM 750 C CA . TYR A 1 93 ? 5.654 -9.572 -28.954 1.00 94.56 93 TYR A CA 1
ATOM 751 C C . TYR A 1 93 ? 5.021 -9.835 -30.326 1.00 94.56 93 TYR A C 1
ATOM 753 O O . TYR A 1 93 ? 5.639 -9.549 -31.355 1.00 94.56 93 TYR A O 1
ATOM 761 N N . ASP A 1 94 ? 3.814 -10.406 -30.354 1.00 92.81 94 ASP A N 1
ATOM 762 C CA . ASP A 1 94 ? 3.126 -10.858 -31.577 1.00 92.81 94 ASP A CA 1
ATOM 763 C C . ASP A 1 94 ? 2.091 -9.857 -32.132 1.00 92.81 94 ASP A C 1
ATOM 765 O O . ASP A 1 94 ? 1.335 -10.175 -33.054 1.00 92.81 94 ASP A O 1
ATOM 769 N N . PHE A 1 95 ? 2.112 -8.629 -31.618 1.00 91.81 95 PHE A N 1
ATOM 770 C CA . PHE A 1 95 ? 1.199 -7.540 -31.958 1.00 91.81 95 PHE A CA 1
ATOM 771 C C . PHE A 1 95 ? 1.948 -6.234 -32.233 1.00 91.81 95 PHE A C 1
ATOM 773 O O . PHE A 1 95 ? 3.089 -6.061 -31.797 1.00 91.81 95 PHE A O 1
ATOM 780 N N . ASP A 1 96 ? 1.312 -5.321 -32.965 1.00 90.69 96 ASP A N 1
ATOM 781 C CA . ASP A 1 96 ? 1.911 -4.031 -33.299 1.00 90.69 96 ASP A CA 1
ATOM 782 C C . ASP A 1 96 ? 1.824 -3.075 -32.101 1.00 90.69 96 ASP A C 1
ATOM 784 O O . ASP A 1 96 ? 0.854 -3.063 -31.347 1.00 90.69 96 ASP A O 1
ATOM 788 N N . GLY A 1 97 ? 2.856 -2.262 -31.906 1.00 86.75 97 GLY A N 1
ATOM 789 C CA . GLY A 1 97 ? 2.935 -1.291 -30.821 1.00 86.75 97 GLY A CA 1
ATOM 790 C C . GLY A 1 97 ? 3.243 0.105 -31.340 1.00 86.75 97 GLY A C 1
ATOM 791 O O . GLY A 1 97 ? 3.837 0.280 -32.401 1.00 86.75 97 GLY A O 1
ATOM 792 N N . ALA A 1 98 ? 2.891 1.124 -30.564 1.00 84.81 98 ALA A N 1
ATOM 793 C CA . ALA A 1 98 ? 3.321 2.487 -30.838 1.00 84.81 98 ALA A CA 1
ATOM 794 C C . ALA A 1 98 ? 3.673 3.195 -29.534 1.00 84.81 98 ALA A C 1
ATOM 796 O O . ALA A 1 98 ? 2.909 3.152 -28.571 1.00 84.81 98 ALA A O 1
ATOM 797 N N . TYR A 1 99 ? 4.813 3.879 -29.516 1.00 84.56 99 TYR A N 1
ATOM 798 C CA . TYR A 1 99 ? 5.225 4.691 -28.380 1.00 84.56 99 TYR A CA 1
ATOM 799 C C . TYR A 1 99 ? 5.982 5.929 -28.854 1.00 84.56 99 TYR A C 1
ATOM 801 O O . TYR A 1 99 ? 6.929 5.831 -29.628 1.00 84.56 99 TYR A O 1
ATOM 809 N N . ASN A 1 100 ? 5.543 7.107 -28.399 1.00 75.19 100 ASN A N 1
ATOM 810 C CA . ASN A 1 100 ? 6.182 8.398 -28.682 1.00 75.19 100 ASN A CA 1
ATOM 811 C C . ASN A 1 100 ? 6.566 8.609 -30.171 1.00 75.19 100 ASN A C 1
ATOM 813 O O . ASN A 1 100 ? 7.670 9.036 -30.491 1.00 75.19 100 ASN A O 1
ATOM 817 N N . GLY A 1 101 ? 5.666 8.253 -31.096 1.00 73.38 101 GLY A N 1
ATOM 818 C CA . GLY A 1 101 ? 5.888 8.377 -32.545 1.00 73.38 101 GLY A CA 1
ATOM 819 C C . GLY A 1 101 ? 6.675 7.229 -33.192 1.00 73.38 101 GLY A C 1
ATOM 820 O O . GLY A 1 101 ? 6.640 7.099 -34.415 1.00 73.38 101 GLY A O 1
ATOM 821 N N . THR A 1 102 ? 7.304 6.356 -32.402 1.00 82.62 102 THR A N 1
ATOM 822 C CA . THR A 1 102 ? 7.913 5.107 -32.878 1.00 82.62 102 THR A CA 1
ATOM 823 C C . THR A 1 102 ? 6.832 4.054 -33.087 1.00 82.62 102 THR A C 1
ATOM 825 O O . THR A 1 102 ? 6.064 3.764 -32.170 1.00 82.62 102 THR A O 1
ATOM 828 N N . GLN A 1 103 ? 6.784 3.477 -34.288 1.00 87.06 103 GLN A N 1
ATOM 829 C CA . GLN A 1 103 ? 5.944 2.326 -34.621 1.00 87.06 103 GLN A CA 1
ATOM 830 C C . GLN A 1 103 ? 6.768 1.044 -34.497 1.00 87.06 103 GLN A C 1
ATOM 832 O O . GLN A 1 103 ? 7.877 0.963 -35.026 1.00 87.06 103 GLN A O 1
ATOM 837 N N . LEU A 1 104 ? 6.218 0.052 -33.809 1.00 88.94 104 LEU A N 1
ATOM 838 C CA . LEU A 1 104 ? 6.796 -1.267 -33.604 1.00 88.94 104 LEU A CA 1
ATOM 839 C C . LEU A 1 104 ? 5.935 -2.277 -34.357 1.00 88.94 104 LEU A C 1
ATOM 841 O O . LEU A 1 104 ? 4.790 -2.512 -33.984 1.00 88.94 104 LEU A O 1
ATOM 845 N N . THR A 1 105 ? 6.471 -2.861 -35.423 1.00 90.31 105 THR A N 1
ATOM 846 C CA . THR A 1 105 ? 5.763 -3.890 -36.194 1.00 90.31 105 THR A CA 1
ATOM 847 C C . THR A 1 105 ? 6.117 -5.270 -35.659 1.00 90.31 105 THR A C 1
ATOM 849 O O . THR A 1 105 ? 7.298 -5.586 -35.499 1.00 90.31 105 THR A O 1
ATOM 852 N N . ALA A 1 106 ? 5.110 -6.099 -35.398 1.00 91.44 106 ALA A N 1
ATOM 853 C CA . ALA A 1 106 ? 5.308 -7.473 -34.967 1.00 91.44 106 ALA A CA 1
ATOM 854 C C . ALA A 1 106 ? 6.082 -8.306 -36.014 1.00 91.44 106 ALA A C 1
ATOM 856 O O . ALA A 1 106 ? 5.830 -8.180 -37.217 1.00 91.44 106 ALA A O 1
ATOM 857 N N . PRO A 1 107 ? 6.973 -9.222 -35.589 1.00 93.00 107 PRO A N 1
ATOM 858 C CA . PRO A 1 107 ? 7.411 -9.445 -34.213 1.00 93.00 107 PRO A CA 1
ATOM 859 C C . PRO A 1 107 ? 8.476 -8.431 -33.766 1.00 93.00 107 PRO A C 1
ATOM 861 O O . PRO A 1 107 ? 9.414 -8.139 -34.507 1.00 93.00 107 PRO A O 1
ATOM 864 N N . TRP A 1 108 ? 8.390 -7.972 -32.517 1.00 93.50 108 TRP A N 1
ATOM 865 C CA . TRP A 1 108 ? 9.399 -7.099 -31.901 1.00 93.50 108 TRP A CA 1
ATOM 866 C C . TRP A 1 108 ? 9.778 -7.579 -30.494 1.00 93.50 108 TRP A C 1
ATOM 868 O O . TRP A 1 108 ? 9.107 -8.432 -29.914 1.00 93.50 108 TRP A O 1
ATOM 878 N N . TYR A 1 109 ? 10.888 -7.068 -29.955 1.00 94.88 109 TYR A N 1
ATOM 879 C CA . TYR A 1 109 ? 11.428 -7.467 -28.653 1.00 94.88 109 TYR A CA 1
ATOM 880 C C . TYR A 1 109 ? 11.536 -6.265 -27.719 1.00 94.88 109 TYR A C 1
ATOM 882 O O . TYR A 1 109 ? 11.878 -5.165 -28.150 1.00 94.88 109 TYR A O 1
ATOM 890 N N . SER A 1 110 ? 11.297 -6.513 -26.434 1.00 95.75 110 SER A N 1
ATOM 891 C CA . SER A 1 110 ? 11.402 -5.529 -25.360 1.00 95.75 110 SER A CA 1
ATOM 892 C C . SER A 1 110 ? 12.257 -6.076 -24.229 1.00 95.75 110 SER A C 1
ATOM 894 O O . SER A 1 110 ? 12.030 -7.218 -23.807 1.00 95.75 110 SER A O 1
ATOM 896 N N . ALA A 1 111 ? 13.179 -5.266 -23.699 1.00 97.88 111 ALA A N 1
ATOM 897 C CA . ALA A 1 111 ? 13.935 -5.624 -22.503 1.00 97.88 111 ALA A CA 1
ATOM 898 C C . ALA A 1 111 ? 13.018 -5.905 -21.305 1.00 97.88 111 ALA A C 1
ATOM 900 O O . ALA A 1 111 ? 13.306 -6.813 -20.532 1.00 97.88 111 ALA A O 1
ATOM 901 N N . TYR A 1 112 ? 11.887 -5.194 -21.198 1.00 97.38 112 TYR A N 1
ATOM 902 C CA . TYR A 1 112 ? 10.895 -5.415 -20.144 1.00 97.38 112 TYR A CA 1
ATOM 903 C C . TYR A 1 112 ? 10.381 -6.859 -20.180 1.00 97.38 112 TYR A C 1
ATOM 905 O O . TYR A 1 112 ? 10.552 -7.604 -19.219 1.00 97.38 112 TYR A O 1
ATOM 913 N N . GLY A 1 113 ? 9.864 -7.309 -21.327 1.00 97.25 113 GLY A N 1
ATOM 914 C CA . GLY A 1 113 ? 9.426 -8.696 -21.505 1.00 97.25 113 GLY A CA 1
ATOM 915 C C . GLY A 1 113 ? 10.544 -9.718 -21.271 1.00 97.25 113 GLY A C 1
ATOM 916 O O . GLY A 1 113 ? 10.316 -10.717 -20.592 1.00 97.25 113 GLY A O 1
ATOM 917 N N . GLN A 1 114 ? 11.762 -9.460 -21.770 1.00 98.50 114 GLN A N 1
ATOM 918 C CA . GLN A 1 114 ? 12.889 -10.386 -21.579 1.00 98.50 114 GLN A CA 1
ATOM 919 C C . GLN A 1 114 ? 13.260 -10.539 -20.095 1.00 98.50 114 GLN A C 1
ATOM 921 O O . GLN A 1 114 ? 13.479 -11.657 -19.633 1.00 98.50 114 GLN A O 1
ATOM 926 N N . ALA A 1 115 ? 13.307 -9.438 -19.340 1.00 98.69 115 ALA A N 1
ATOM 927 C CA . ALA A 1 115 ? 13.655 -9.443 -17.922 1.00 98.69 115 ALA A CA 1
ATOM 928 C C . ALA A 1 115 ? 12.668 -10.273 -17.090 1.00 98.69 115 ALA A C 1
ATOM 930 O O . ALA A 1 115 ? 13.085 -11.074 -16.257 1.00 98.69 115 ALA A O 1
ATOM 931 N N . TYR A 1 116 ? 11.365 -10.156 -17.357 1.00 98.62 116 TYR A N 1
ATOM 932 C CA . TYR A 1 116 ? 10.365 -10.970 -16.666 1.00 98.62 116 TYR A CA 1
ATOM 933 C C . TYR A 1 116 ? 10.445 -12.449 -17.023 1.00 98.62 116 TYR A C 1
ATOM 935 O O . TYR A 1 116 ? 10.286 -13.291 -16.140 1.00 98.62 116 TYR A O 1
ATOM 943 N N . VAL A 1 117 ? 10.742 -12.787 -18.280 1.00 98.75 117 VAL A N 1
ATOM 944 C CA . VAL A 1 117 ? 10.987 -14.185 -18.654 1.00 98.75 117 VAL A CA 1
ATOM 945 C C . VAL A 1 117 ? 12.218 -14.739 -17.929 1.00 98.75 117 VAL A C 1
ATOM 947 O O . VAL A 1 117 ? 12.172 -15.866 -17.439 1.00 98.75 117 VAL A O 1
ATOM 950 N N . ILE A 1 118 ? 13.287 -13.947 -17.783 1.00 98.75 118 ILE A N 1
ATOM 951 C CA . ILE A 1 118 ? 14.465 -14.321 -16.984 1.00 98.75 118 ILE A CA 1
ATOM 952 C C . ILE A 1 118 ? 14.075 -14.564 -15.522 1.00 98.75 118 ILE A C 1
ATOM 954 O O . ILE A 1 118 ? 14.444 -15.598 -14.973 1.00 98.75 118 ILE A O 1
ATOM 958 N N . LEU A 1 119 ? 13.305 -13.665 -14.899 1.00 98.62 119 LEU A N 1
ATOM 959 C CA . LEU A 1 119 ? 12.839 -13.831 -13.515 1.00 98.62 119 LEU A CA 1
ATOM 960 C C . LEU A 1 119 ? 11.960 -15.079 -13.348 1.00 98.62 119 LEU A C 1
ATOM 962 O O . LEU A 1 119 ? 12.122 -15.818 -12.377 1.00 98.62 119 LEU A O 1
ATOM 966 N N . ALA A 1 120 ? 11.079 -15.364 -14.311 1.00 98.62 120 ALA A N 1
ATOM 967 C CA . ALA A 1 120 ? 10.276 -16.581 -14.310 1.00 98.62 120 ALA A CA 1
ATOM 968 C C . ALA A 1 120 ? 11.161 -17.833 -14.406 1.00 98.62 120 ALA A C 1
ATOM 970 O O . ALA A 1 120 ? 11.063 -18.721 -13.564 1.00 98.62 120 ALA A O 1
ATOM 971 N N . LEU A 1 121 ? 12.082 -17.892 -15.371 1.00 98.62 121 LEU A N 1
ATOM 972 C CA . LEU A 1 121 ? 13.013 -19.016 -15.512 1.00 98.62 121 LEU A CA 1
ATOM 973 C C . LEU A 1 121 ? 13.919 -19.180 -14.285 1.00 98.62 121 LEU A C 1
ATOM 975 O O . LEU A 1 121 ? 14.203 -20.308 -13.891 1.00 98.62 121 LEU A O 1
ATOM 979 N N . LEU A 1 122 ? 14.334 -18.080 -13.651 1.00 98.12 122 LEU A N 1
ATOM 980 C CA . LEU A 1 122 ? 15.111 -18.090 -12.413 1.00 98.12 122 LEU A CA 1
ATOM 981 C C . LEU A 1 122 ? 14.314 -18.662 -11.238 1.00 98.12 122 LEU A C 1
ATOM 983 O O . LEU A 1 122 ? 14.864 -19.400 -10.420 1.00 98.12 122 LEU A O 1
ATOM 987 N N . GLN A 1 123 ? 13.022 -18.341 -11.146 1.00 97.81 123 GLN A N 1
ATOM 988 C CA . GLN A 1 123 ? 12.168 -18.917 -10.115 1.00 97.81 123 GLN A CA 1
ATOM 989 C C . GLN A 1 123 ? 11.936 -20.409 -10.344 1.00 97.81 123 GLN A C 1
ATOM 991 O O . GLN A 1 123 ? 11.956 -21.179 -9.392 1.00 97.81 123 GLN A O 1
ATOM 996 N N . TRP A 1 124 ? 11.757 -20.841 -11.591 1.00 98.12 124 TRP A N 1
ATOM 997 C CA . TRP A 1 124 ? 11.584 -22.258 -11.914 1.00 98.12 124 TRP A CA 1
ATOM 998 C C . TRP A 1 124 ? 12.870 -23.063 -11.722 1.00 98.12 124 TRP A C 1
ATOM 1000 O O . TRP A 1 124 ? 12.823 -24.165 -11.177 1.00 98.12 124 TRP A O 1
ATOM 1010 N N . SER A 1 125 ? 14.027 -22.497 -12.078 1.00 96.81 125 SER A N 1
ATOM 1011 C CA . SER A 1 125 ? 15.323 -23.166 -11.919 1.00 96.81 125 SER A CA 1
ATOM 1012 C C . SER A 1 125 ? 15.719 -23.406 -10.460 1.00 96.81 125 SER A C 1
ATOM 1014 O O . SER A 1 125 ? 16.550 -24.270 -10.189 1.00 96.81 125 SER A O 1
ATOM 1016 N N . ARG A 1 126 ? 15.091 -22.693 -9.512 1.00 94.94 126 ARG A N 1
ATOM 1017 C CA . ARG A 1 126 ? 15.209 -22.945 -8.066 1.00 94.94 126 ARG A CA 1
ATOM 1018 C C . ARG A 1 126 ? 14.641 -24.307 -7.654 1.00 94.94 126 ARG A C 1
ATOM 1020 O O . ARG A 1 126 ? 15.120 -24.881 -6.679 1.00 94.94 126 ARG A O 1
ATOM 1027 N N . PHE A 1 127 ? 13.618 -24.793 -8.353 1.00 96.00 127 PHE A N 1
ATOM 1028 C CA . PHE A 1 127 ? 12.902 -26.028 -8.010 1.00 96.00 127 PHE A CA 1
ATOM 1029 C C . PHE A 1 127 ? 13.180 -27.166 -8.994 1.00 96.00 127 PHE A C 1
ATOM 1031 O O . PHE A 1 127 ? 12.978 -28.330 -8.651 1.00 96.00 127 PHE A O 1
ATOM 1038 N N . ASP A 1 128 ? 13.668 -26.846 -10.194 1.00 95.12 128 ASP A N 1
ATOM 1039 C CA . ASP A 1 128 ? 13.972 -27.825 -11.229 1.00 95.12 128 ASP A CA 1
ATOM 1040 C C . ASP A 1 128 ? 15.131 -27.357 -12.127 1.00 95.12 128 ASP A C 1
ATOM 1042 O O . ASP A 1 128 ? 15.035 -26.378 -12.867 1.00 95.12 128 ASP A O 1
ATOM 1046 N N . GLU A 1 129 ? 16.253 -28.071 -12.082 1.00 94.38 129 GLU A N 1
ATOM 1047 C CA . GLU A 1 129 ? 17.486 -27.678 -12.772 1.00 94.38 129 GLU A CA 1
ATOM 1048 C C . GLU A 1 129 ? 17.362 -27.679 -14.306 1.00 94.38 129 GLU A C 1
ATOM 1050 O O . GLU A 1 129 ? 18.171 -27.034 -14.977 1.00 94.38 129 GLU A O 1
ATOM 1055 N N . GLN A 1 130 ? 16.339 -28.326 -14.889 1.00 95.50 130 GLN A N 1
ATOM 1056 C CA . GLN A 1 130 ? 16.169 -28.381 -16.349 1.00 95.50 130 GLN A CA 1
ATOM 1057 C C . GLN A 1 130 ? 16.039 -26.992 -17.000 1.00 95.50 130 GLN A C 1
ATOM 1059 O O . GLN A 1 130 ? 16.348 -26.821 -18.180 1.00 95.50 130 GLN A O 1
ATOM 1064 N N . TYR A 1 131 ? 15.611 -25.987 -16.231 1.00 97.00 131 TYR A N 1
ATOM 1065 C CA . TYR A 1 131 ? 15.420 -24.619 -16.712 1.00 97.00 131 TYR A CA 1
ATOM 1066 C C . TYR A 1 131 ? 16.714 -23.791 -16.738 1.00 97.00 131 TYR A C 1
ATOM 1068 O O . TYR A 1 131 ? 16.716 -22.707 -17.320 1.00 97.00 131 TYR A O 1
ATOM 1076 N N . GLN A 1 132 ? 17.822 -24.276 -16.161 1.00 96.00 132 GLN A N 1
ATOM 1077 C CA . GLN A 1 132 ? 19.082 -23.521 -16.075 1.00 96.00 132 GLN A CA 1
ATOM 1078 C C . GLN A 1 132 ? 19.685 -23.203 -17.450 1.00 96.00 132 GLN A C 1
ATOM 1080 O O . GLN A 1 132 ? 20.115 -22.075 -17.683 1.00 96.00 132 GLN A O 1
ATOM 1085 N N . GLU A 1 133 ? 19.674 -24.156 -18.389 1.00 96.62 133 GLU A N 1
ATOM 1086 C CA . GLU A 1 133 ? 20.213 -23.916 -19.735 1.00 96.62 133 GLU A CA 1
ATOM 1087 C C . GLU A 1 133 ? 19.404 -22.834 -20.466 1.00 96.62 133 GLU A C 1
ATOM 1089 O O . GLU A 1 133 ? 19.968 -21.938 -21.097 1.00 96.62 133 GLU A O 1
ATOM 1094 N N . LEU A 1 134 ? 18.071 -22.886 -20.370 1.00 98.12 134 LEU A N 1
ATOM 1095 C CA . LEU A 1 134 ? 17.207 -21.886 -20.994 1.00 98.12 134 LEU A CA 1
ATOM 1096 C C . LEU A 1 134 ? 17.338 -20.519 -20.310 1.00 98.12 134 LEU A C 1
ATOM 1098 O O . LEU A 1 134 ? 17.332 -19.505 -21.006 1.00 98.12 134 LEU A O 1
ATOM 1102 N N . LEU A 1 135 ? 17.513 -20.486 -18.986 1.00 98.56 135 LEU A N 1
ATOM 1103 C CA . LEU A 1 135 ? 17.803 -19.271 -18.225 1.00 98.56 135 LEU A CA 1
ATOM 1104 C C . LEU A 1 135 ? 19.086 -18.593 -18.721 1.00 98.56 135 LEU A C 1
ATOM 1106 O O . LEU A 1 135 ? 19.060 -17.402 -19.025 1.00 98.56 135 LEU A O 1
ATOM 1110 N N . GLU A 1 136 ? 20.190 -19.333 -18.863 1.00 98.19 136 GLU A N 1
ATOM 1111 C CA . GLU A 1 136 ? 21.448 -18.769 -19.370 1.00 98.19 136 GLU A CA 1
ATOM 1112 C C . GLU A 1 136 ? 21.262 -18.181 -20.780 1.00 98.19 136 GLU A C 1
ATOM 1114 O O . GLU A 1 136 ? 21.698 -17.060 -21.060 1.00 98.19 136 GLU A O 1
ATOM 1119 N N . LYS A 1 137 ? 20.548 -18.893 -21.663 1.00 98.44 137 LYS A N 1
ATOM 1120 C CA . LYS A 1 137 ? 20.228 -18.407 -23.016 1.00 98.44 137 LYS A CA 1
ATOM 1121 C C . LYS A 1 137 ? 19.337 -17.164 -22.994 1.00 98.44 137 LYS A C 1
ATOM 1123 O O . LYS A 1 137 ? 19.546 -16.265 -23.807 1.00 98.44 137 LYS A O 1
ATOM 1128 N N . ALA A 1 138 ? 18.365 -17.088 -22.085 1.00 98.62 138 ALA A N 1
ATOM 1129 C CA . ALA A 1 138 ? 17.490 -15.926 -21.925 1.00 98.62 138 ALA A CA 1
ATOM 1130 C C . ALA A 1 138 ? 18.282 -14.678 -21.514 1.00 98.62 138 ALA A C 1
ATOM 1132 O O . ALA A 1 138 ? 18.122 -13.606 -22.097 1.00 98.62 138 ALA A O 1
ATOM 1133 N N . VAL A 1 139 ? 19.202 -14.843 -20.562 1.00 98.56 139 VAL A N 1
ATOM 1134 C CA . VAL A 1 139 ? 20.101 -13.782 -20.097 1.00 98.56 139 VAL A CA 1
ATOM 1135 C C . VAL A 1 139 ? 20.988 -13.287 -21.236 1.00 98.56 139 VAL A C 1
ATOM 1137 O O . VAL A 1 139 ? 21.083 -12.083 -21.465 1.00 98.56 139 VAL A O 1
ATOM 1140 N N . LYS A 1 140 ? 21.577 -14.198 -22.018 1.00 98.25 140 LYS A N 1
ATOM 1141 C CA . LYS A 1 140 ? 22.325 -13.824 -23.229 1.00 98.25 140 LYS A CA 1
ATOM 1142 C C . LYS A 1 140 ? 21.451 -13.094 -24.250 1.00 98.25 140 LYS A C 1
ATOM 1144 O O . LYS A 1 140 ? 21.940 -12.187 -24.913 1.00 98.25 140 LYS A O 1
ATOM 1149 N N . GLY A 1 141 ? 20.166 -13.443 -24.341 1.00 98.06 141 GLY A N 1
ATOM 1150 C CA . GLY A 1 141 ? 19.164 -12.746 -25.150 1.00 98.06 141 GLY A CA 1
ATOM 1151 C C . GLY A 1 141 ? 18.981 -11.288 -24.758 1.00 98.06 141 GLY A C 1
ATOM 1152 O O . GLY A 1 141 ? 19.088 -10.413 -25.615 1.00 98.06 141 GLY A O 1
ATOM 1153 N N . LEU A 1 142 ? 18.782 -11.007 -23.469 1.00 98.38 142 LEU A N 1
ATOM 1154 C CA . LEU A 1 142 ? 18.680 -9.635 -22.957 1.00 98.38 142 LEU A CA 1
ATOM 1155 C C . LEU A 1 142 ? 19.936 -8.799 -23.273 1.00 98.38 142 LEU A C 1
ATOM 1157 O O . LEU A 1 142 ? 19.828 -7.605 -23.544 1.00 98.38 142 LEU A O 1
ATOM 1161 N N . LEU A 1 143 ? 21.112 -9.432 -23.293 1.00 97.88 143 LEU A N 1
ATOM 1162 C CA . LEU A 1 143 ? 22.400 -8.797 -23.598 1.00 97.88 143 LEU A CA 1
ATOM 1163 C C . LEU A 1 143 ? 22.713 -8.698 -25.101 1.00 97.88 143 LEU A C 1
ATOM 1165 O O . LEU A 1 143 ? 23.762 -8.171 -25.478 1.00 97.88 143 LEU A O 1
ATOM 1169 N N . LEU A 1 144 ? 21.839 -9.189 -25.985 1.00 96.94 144 LEU A N 1
ATOM 1170 C CA . LEU A 1 144 ? 22.012 -8.988 -27.421 1.00 96.94 144 LEU A CA 1
ATOM 1171 C C . LEU A 1 144 ? 21.840 -7.509 -27.766 1.00 96.94 144 LEU A C 1
ATOM 1173 O O . LEU A 1 144 ? 20.863 -6.864 -27.378 1.00 96.94 144 LEU A O 1
ATOM 1177 N N . SER A 1 145 ? 22.775 -6.983 -28.557 1.00 95.38 145 SER A N 1
ATOM 1178 C CA . SER A 1 145 ? 22.737 -5.579 -28.948 1.00 95.38 145 SER A CA 1
ATOM 1179 C C . SER A 1 145 ? 21.550 -5.266 -29.860 1.00 95.38 145 SER A C 1
ATOM 1181 O O . SER A 1 145 ? 21.151 -6.096 -30.682 1.00 95.38 145 SER A O 1
ATOM 1183 N N . VAL A 1 146 ? 21.035 -4.037 -29.786 1.00 93.31 146 VAL A N 1
ATOM 1184 C CA . VAL A 1 146 ? 19.990 -3.525 -30.693 1.00 93.31 146 VAL A CA 1
ATOM 1185 C C . VAL A 1 146 ? 20.371 -3.728 -32.165 1.00 93.31 146 VAL A C 1
ATOM 1187 O O . VAL A 1 146 ? 19.574 -4.234 -32.953 1.00 93.31 146 VAL A O 1
ATOM 1190 N N . GLY A 1 147 ? 21.625 -3.442 -32.537 1.00 89.88 147 GLY A N 1
ATOM 1191 C CA . GLY A 1 147 ? 22.128 -3.665 -33.902 1.00 89.88 147 GLY A CA 1
ATOM 1192 C C . GLY A 1 147 ? 22.151 -5.139 -34.329 1.00 89.88 147 GLY A C 1
ATOM 1193 O O . GLY A 1 147 ? 22.091 -5.444 -35.518 1.00 89.88 147 GLY A O 1
ATOM 1194 N N . SER A 1 148 ? 22.180 -6.059 -33.363 1.00 91.44 148 SER A N 1
ATOM 1195 C CA . SER A 1 148 ? 22.048 -7.500 -33.579 1.00 91.44 148 SER A CA 1
ATOM 1196 C C . SER A 1 148 ? 20.618 -7.983 -33.343 1.00 91.44 148 SER A C 1
ATOM 1198 O O . SER A 1 148 ? 20.420 -9.180 -33.170 1.00 91.44 148 SER A O 1
ATOM 1200 N N . GLY A 1 149 ? 19.617 -7.097 -33.327 1.00 89.94 149 GLY A N 1
ATOM 1201 C CA . GLY A 1 149 ? 18.200 -7.405 -33.117 1.00 89.94 149 GLY A CA 1
ATOM 1202 C C . GLY A 1 149 ? 17.847 -7.904 -31.713 1.00 89.94 149 GLY A C 1
ATOM 1203 O O . GLY A 1 149 ? 16.972 -8.759 -31.609 1.00 89.94 149 GLY A O 1
ATOM 1204 N N . GLY A 1 150 ? 18.571 -7.451 -30.687 1.00 93.88 150 GLY A N 1
ATOM 1205 C CA . GLY A 1 150 ? 18.197 -7.569 -29.273 1.00 93.88 150 GLY A CA 1
ATOM 1206 C C . GLY A 1 150 ? 17.737 -6.227 -28.691 1.00 93.88 150 GLY A C 1
ATOM 1207 O O . GLY A 1 150 ? 17.284 -5.356 -29.432 1.00 93.88 150 GLY A O 1
ATOM 1208 N N . CYS A 1 151 ? 17.869 -6.055 -27.373 1.00 95.44 151 CYS A N 1
ATOM 1209 C CA . CYS A 1 151 ? 17.350 -4.887 -26.643 1.00 95.44 151 CYS A CA 1
ATOM 1210 C C . CYS A 1 151 ? 18.431 -4.083 -25.900 1.00 95.44 151 CYS A C 1
ATOM 1212 O O . CYS A 1 151 ? 18.117 -3.064 -25.290 1.00 95.44 151 CYS A O 1
ATOM 1214 N N . MET A 1 152 ? 19.697 -4.514 -25.931 1.00 97.00 152 MET A N 1
ATOM 1215 C CA . MET A 1 152 ? 20.789 -3.808 -25.259 1.00 97.00 152 MET A CA 1
ATOM 1216 C C . MET A 1 152 ? 21.358 -2.707 -26.160 1.00 97.00 152 MET A C 1
ATOM 1218 O O . MET A 1 152 ? 21.891 -2.974 -27.242 1.00 97.00 152 MET A O 1
ATOM 1222 N N . LEU A 1 153 ? 21.253 -1.460 -25.721 1.00 96.00 153 LEU A N 1
ATOM 1223 C CA . LEU A 1 153 ? 21.810 -0.303 -26.405 1.00 96.00 153 LEU A CA 1
ATOM 1224 C C . LEU A 1 153 ? 23.153 0.084 -25.782 1.00 96.00 153 LEU A C 1
ATOM 1226 O O . LEU A 1 153 ? 23.285 0.217 -24.568 1.00 96.00 153 LEU A O 1
ATOM 1230 N N . GLU A 1 154 ? 24.147 0.293 -26.634 1.00 94.44 154 GLU A N 1
ATOM 1231 C CA . GLU A 1 154 ? 25.461 0.796 -26.245 1.00 94.44 154 GLU A CA 1
ATOM 1232 C C . GLU A 1 154 ? 25.401 2.320 -26.044 1.00 94.44 154 GLU A C 1
ATOM 1234 O O . GLU A 1 154 ? 24.958 3.046 -26.935 1.00 94.44 154 GLU A O 1
ATOM 1239 N N . MET A 1 155 ? 25.853 2.798 -24.882 1.00 90.69 155 MET A N 1
ATOM 1240 C CA . MET A 1 155 ? 26.007 4.224 -24.558 1.00 90.69 155 MET A CA 1
ATOM 1241 C C . MET A 1 155 ? 27.494 4.571 -24.403 1.00 90.69 155 MET A C 1
ATOM 1243 O O . MET A 1 155 ? 28.326 3.671 -24.313 1.00 90.69 155 MET A O 1
ATOM 1247 N N . GLU A 1 156 ? 27.832 5.864 -24.336 1.00 83.56 156 GLU A N 1
ATOM 1248 C CA . GLU A 1 156 ? 29.226 6.335 -24.222 1.00 83.56 156 GLU A CA 1
ATOM 1249 C C . GLU A 1 156 ? 29.986 5.668 -23.058 1.00 83.56 156 GLU A C 1
ATOM 1251 O O . GLU A 1 156 ? 31.113 5.222 -23.248 1.00 83.56 156 GLU A O 1
ATOM 1256 N N . ASP A 1 157 ? 29.331 5.494 -21.903 1.00 85.44 157 ASP A N 1
ATOM 1257 C CA . ASP A 1 157 ? 29.951 4.992 -20.664 1.00 85.44 157 ASP A CA 1
ATOM 1258 C C . ASP A 1 157 ? 29.142 3.871 -19.963 1.00 85.44 157 ASP A C 1
ATOM 1260 O O . ASP A 1 157 ? 29.343 3.560 -18.780 1.00 85.44 157 ASP A O 1
ATOM 1264 N N . GLY A 1 158 ? 28.246 3.198 -20.690 1.00 95.06 158 GLY A N 1
ATOM 1265 C CA . GLY A 1 158 ? 27.349 2.190 -20.118 1.00 95.06 158 GLY A CA 1
ATOM 1266 C C . GLY A 1 158 ? 26.564 1.389 -21.152 1.00 95.06 158 GLY A C 1
ATOM 1267 O O . GLY A 1 158 ? 26.892 1.401 -22.340 1.00 95.06 158 GLY A O 1
ATOM 1268 N N . VAL A 1 159 ? 25.548 0.663 -20.687 1.00 97.12 159 VAL A N 1
ATOM 1269 C CA . VAL A 1 159 ? 24.527 0.047 -21.548 1.00 97.12 159 VAL A CA 1
ATOM 1270 C C . VAL A 1 159 ? 23.142 0.375 -21.023 1.00 97.12 159 VAL A C 1
ATOM 1272 O O . VAL A 1 159 ? 22.931 0.386 -19.813 1.00 97.12 159 VAL A O 1
ATOM 1275 N N . TRP A 1 160 ? 22.194 0.592 -21.925 1.00 97.69 160 TRP A N 1
ATOM 1276 C CA . TRP A 1 160 ? 20.784 0.700 -21.577 1.00 97.69 160 TRP A CA 1
ATOM 1277 C C . TRP A 1 160 ? 20.018 -0.528 -22.062 1.00 97.69 160 TRP A C 1
ATOM 1279 O O . TRP A 1 160 ? 20.356 -1.115 -23.088 1.00 97.69 160 TRP A O 1
ATOM 1289 N N . PHE A 1 161 ? 18.974 -0.912 -21.333 1.00 98.00 161 PHE A N 1
ATOM 1290 C CA . PHE A 1 161 ? 18.097 -2.016 -21.720 1.00 98.00 161 PHE A CA 1
ATOM 1291 C C . PHE A 1 161 ? 16.780 -1.417 -22.205 1.00 98.00 161 PHE A C 1
ATOM 1293 O O . PHE A 1 161 ? 15.983 -0.927 -21.407 1.00 98.00 161 PHE A O 1
ATOM 1300 N N . GLU A 1 162 ? 16.594 -1.385 -23.522 1.00 96.12 162 GLU A N 1
ATOM 1301 C CA . GLU A 1 162 ? 15.498 -0.659 -24.159 1.00 96.12 162 GLU A CA 1
ATOM 1302 C C . GLU A 1 162 ? 14.184 -1.434 -24.117 1.00 96.12 162 GLU A C 1
ATOM 1304 O O . GLU A 1 162 ? 14.096 -2.590 -24.542 1.00 96.12 162 GLU A O 1
ATOM 1309 N N . GLU A 1 163 ? 13.128 -0.761 -23.659 1.00 94.12 163 GLU A N 1
ATOM 1310 C CA . GLU A 1 163 ? 11.766 -1.279 -23.777 1.00 94.12 163 GLU A CA 1
ATOM 1311 C C . GLU A 1 163 ? 11.258 -1.183 -25.217 1.00 94.12 163 GLU A C 1
ATOM 1313 O O . GLU A 1 163 ? 10.636 -2.119 -25.720 1.00 94.12 163 GLU A O 1
ATOM 1318 N N . ILE A 1 164 ? 11.539 -0.045 -25.861 1.00 91.62 164 ILE A N 1
ATOM 1319 C CA . ILE A 1 164 ? 11.067 0.335 -27.190 1.00 91.62 164 ILE A CA 1
ATOM 1320 C C . ILE A 1 164 ? 12.294 0.539 -28.076 1.00 91.62 164 ILE A C 1
ATOM 1322 O O . ILE A 1 164 ? 12.949 1.580 -28.046 1.00 91.62 164 ILE A O 1
ATOM 1326 N N . VAL A 1 165 ? 12.606 -0.474 -28.881 1.00 88.62 165 VAL A N 1
ATOM 1327 C CA . VAL A 1 165 ? 13.731 -0.431 -29.819 1.00 88.62 165 VAL A CA 1
ATOM 1328 C C . VAL A 1 165 ? 13.283 0.278 -31.101 1.00 88.62 165 VAL A C 1
ATOM 1330 O O . VAL A 1 165 ? 12.633 -0.318 -31.958 1.00 88.62 165 VAL A O 1
ATOM 1333 N N . GLY A 1 166 ? 13.600 1.571 -31.212 1.00 78.50 166 GLY A N 1
ATOM 1334 C CA . GLY A 1 166 ? 13.187 2.446 -32.315 1.00 78.50 166 GLY A CA 1
ATOM 1335 C C . GLY A 1 166 ? 14.335 3.199 -32.991 1.00 78.50 166 GLY A C 1
ATOM 1336 O O . GLY A 1 166 ? 15.506 3.008 -32.667 1.00 78.50 166 GLY A O 1
ATOM 1337 N N . SER A 1 167 ? 13.993 4.093 -33.928 1.00 72.69 167 SER A N 1
ATOM 1338 C CA . SER A 1 167 ? 14.964 4.998 -34.569 1.00 72.69 167 SER A CA 1
ATOM 1339 C C . SER A 1 167 ? 15.589 5.988 -33.584 1.00 72.69 167 SER A C 1
ATOM 1341 O O . SER A 1 167 ? 16.742 6.370 -33.754 1.00 72.69 167 SER A O 1
ATOM 1343 N N . GLU A 1 168 ? 14.834 6.380 -32.555 1.00 78.56 168 GLU A N 1
ATOM 1344 C CA . GLU A 1 168 ? 15.325 7.101 -31.382 1.00 78.56 168 GLU A CA 1
ATOM 1345 C C . GLU A 1 168 ? 14.891 6.323 -30.137 1.00 78.56 168 GLU A C 1
ATOM 1347 O O . GLU A 1 168 ? 13.699 6.121 -29.906 1.00 78.56 168 GLU A O 1
ATOM 1352 N N . CYS A 1 169 ? 15.863 5.842 -29.366 1.00 82.88 169 CYS A N 1
ATOM 1353 C CA . CYS A 1 169 ? 15.605 5.133 -28.117 1.00 82.88 169 CYS A CA 1
ATOM 1354 C C . CYS A 1 169 ? 15.188 6.127 -27.025 1.00 82.88 169 CYS A C 1
ATOM 1356 O O . CYS A 1 169 ? 15.740 7.225 -26.937 1.00 82.88 169 CYS A O 1
ATOM 1358 N N . THR A 1 170 ? 14.188 5.763 -26.222 1.00 84.06 170 THR A N 1
ATOM 1359 C CA . THR A 1 170 ? 13.580 6.668 -25.231 1.00 84.06 170 THR A CA 1
ATOM 1360 C C . THR A 1 170 ? 14.131 6.478 -23.825 1.00 84.06 170 THR A C 1
ATOM 1362 O O . THR A 1 170 ? 13.901 7.335 -22.977 1.00 84.06 170 THR A O 1
ATOM 1365 N N . HIS A 1 171 ? 14.879 5.399 -23.576 1.00 92.38 171 HIS A N 1
ATOM 1366 C CA . HIS A 1 171 ? 15.448 5.083 -22.271 1.00 92.38 171 HIS A CA 1
ATOM 1367 C C . HIS A 1 171 ? 14.382 4.982 -21.168 1.00 92.38 171 HIS A C 1
ATOM 1369 O O . HIS A 1 171 ? 14.439 5.681 -20.156 1.00 92.38 171 HIS A O 1
ATOM 1375 N N . ILE A 1 172 ? 13.369 4.132 -21.370 1.00 93.50 172 ILE A N 1
ATOM 1376 C CA . ILE A 1 172 ? 12.329 3.903 -20.355 1.00 93.50 172 ILE A CA 1
ATOM 1377 C C . ILE A 1 172 ? 12.961 3.278 -19.108 1.00 93.50 172 ILE A C 1
ATOM 1379 O O . ILE A 1 172 ? 13.593 2.219 -19.175 1.00 93.50 172 ILE A O 1
ATOM 1383 N N . PHE A 1 173 ? 12.785 3.943 -17.965 1.00 94.88 173 PHE A N 1
ATOM 1384 C CA . PHE A 1 173 ? 13.468 3.590 -16.721 1.00 94.88 173 PHE A CA 1
ATOM 1385 C C . PHE A 1 173 ? 13.038 2.221 -16.195 1.00 94.88 173 PHE A C 1
ATOM 1387 O O . PHE A 1 173 ? 13.884 1.410 -15.828 1.00 94.88 173 PHE A O 1
ATOM 1394 N N . ASN A 1 174 ? 11.742 1.918 -16.231 1.00 94.81 174 ASN A N 1
ATOM 1395 C CA . ASN A 1 174 ? 11.195 0.657 -15.731 1.00 94.81 174 ASN A CA 1
ATOM 1396 C C . ASN A 1 174 ? 11.825 -0.588 -16.365 1.00 94.81 174 ASN A C 1
ATOM 1398 O O . ASN A 1 174 ? 12.210 -1.502 -15.638 1.00 94.81 174 ASN A O 1
ATOM 1402 N N . ALA A 1 175 ? 11.973 -0.618 -17.694 1.00 96.38 175 ALA A N 1
ATOM 1403 C CA . ALA A 1 175 ? 12.623 -1.724 -18.395 1.00 96.38 175 ALA A CA 1
ATOM 1404 C C . ALA A 1 175 ? 14.092 -1.884 -18.014 1.00 96.38 175 ALA A C 1
ATOM 1406 O O . ALA A 1 175 ? 14.566 -3.009 -17.846 1.00 96.38 175 ALA A O 1
ATOM 1407 N N . HIS A 1 176 ? 14.802 -0.775 -17.824 1.00 98.12 176 HIS A N 1
ATOM 1408 C CA . HIS A 1 176 ? 16.193 -0.816 -17.405 1.00 98.12 176 HIS A CA 1
ATOM 1409 C C . HIS A 1 176 ? 16.353 -1.324 -15.970 1.00 98.12 176 HIS A C 1
ATOM 1411 O O . HIS A 1 176 ? 17.150 -2.230 -15.725 1.00 98.12 176 HIS A O 1
ATOM 1417 N N . LEU A 1 177 ? 15.554 -0.802 -15.037 1.00 98.12 177 LEU A N 1
ATOM 1418 C CA . LEU A 1 177 ? 15.592 -1.185 -13.628 1.00 98.12 177 LEU A CA 1
ATOM 1419 C C . LEU A 1 177 ? 15.249 -2.670 -13.431 1.00 98.12 177 LEU A C 1
ATOM 1421 O O . LEU A 1 177 ? 16.005 -3.383 -12.773 1.00 98.12 177 LEU A O 1
ATOM 1425 N N . ILE A 1 178 ? 14.172 -3.172 -14.052 1.00 98.50 178 ILE A N 1
ATOM 1426 C CA . ILE A 1 178 ? 13.806 -4.595 -13.934 1.00 98.50 178 ILE A CA 1
ATOM 1427 C C . ILE A 1 178 ? 14.840 -5.515 -14.596 1.00 98.50 178 ILE A C 1
ATOM 1429 O O . ILE A 1 178 ? 15.111 -6.602 -14.090 1.00 98.50 178 ILE A O 1
ATOM 1433 N N . SER A 1 179 ? 15.475 -5.068 -15.685 1.00 98.69 179 SER A N 1
ATOM 1434 C CA . SER A 1 179 ? 16.574 -5.802 -16.322 1.00 98.69 179 SER A CA 1
ATOM 1435 C C . SER A 1 179 ? 17.782 -5.916 -15.393 1.00 98.69 179 SER A C 1
ATOM 1437 O O . SER A 1 179 ? 18.339 -7.002 -15.250 1.00 98.69 179 SER A O 1
ATOM 1439 N N . LEU A 1 180 ? 18.164 -4.830 -14.711 1.00 98.56 180 LEU A N 1
ATOM 1440 C CA . LEU A 1 180 ? 19.236 -4.854 -13.712 1.00 98.56 180 LEU A CA 1
ATOM 1441 C C . LEU A 1 180 ? 18.918 -5.807 -12.556 1.00 98.56 180 LEU A C 1
ATOM 1443 O O . LEU A 1 180 ? 19.777 -6.606 -12.191 1.00 98.56 180 LEU A O 1
ATOM 1447 N N . ILE A 1 181 ? 17.691 -5.768 -12.027 1.00 98.44 181 ILE A N 1
ATOM 1448 C CA . ILE A 1 181 ? 17.229 -6.686 -10.974 1.00 98.44 181 ILE A CA 1
ATOM 1449 C C . ILE A 1 181 ? 17.339 -8.140 -11.443 1.00 98.44 181 ILE A C 1
ATOM 1451 O O . ILE A 1 181 ? 17.932 -8.964 -10.747 1.00 98.44 181 ILE A O 1
ATOM 1455 N N . ALA A 1 182 ? 16.840 -8.455 -12.642 1.00 98.56 182 ALA A N 1
ATOM 1456 C CA . ALA A 1 182 ? 16.911 -9.801 -13.202 1.00 98.56 182 ALA A CA 1
ATOM 1457 C C . ALA A 1 182 ? 18.363 -10.297 -13.327 1.00 98.56 182 ALA A C 1
ATOM 1459 O O . ALA A 1 182 ? 18.677 -11.406 -12.896 1.00 98.56 182 ALA A O 1
ATOM 1460 N N . LEU A 1 183 ? 19.269 -9.470 -13.861 1.00 98.50 183 LEU A N 1
ATOM 1461 C CA . LEU A 1 183 ? 20.686 -9.823 -13.996 1.00 98.50 183 LEU A CA 1
ATOM 1462 C C . LEU A 1 183 ? 21.384 -9.989 -12.639 1.00 98.50 183 LEU A C 1
ATOM 1464 O O . LEU A 1 183 ? 22.166 -10.925 -12.473 1.00 98.50 183 LEU A O 1
ATOM 1468 N N . LEU A 1 184 ? 21.098 -9.115 -11.669 1.00 97.75 184 LEU A N 1
ATOM 1469 C CA . LEU A 1 184 ? 21.650 -9.191 -10.314 1.00 97.75 184 LEU A CA 1
ATOM 1470 C C . LEU A 1 184 ? 21.219 -10.471 -9.600 1.00 97.75 184 LEU A C 1
ATOM 1472 O O . LEU A 1 184 ? 22.069 -11.170 -9.053 1.00 97.75 184 LEU A O 1
ATOM 1476 N N . GLN A 1 185 ? 19.936 -10.826 -9.665 1.00 97.06 185 GLN A N 1
ATOM 1477 C CA . GLN A 1 185 ? 19.443 -12.052 -9.037 1.00 97.06 185 GLN A CA 1
ATOM 1478 C C . GLN A 1 185 ? 19.978 -13.315 -9.717 1.00 97.06 185 GLN A C 1
ATOM 1480 O O . GLN A 1 185 ? 20.291 -14.295 -9.038 1.00 97.06 185 GLN A O 1
ATOM 1485 N N . VAL A 1 186 ? 20.136 -13.312 -11.047 1.00 97.75 186 VAL A N 1
ATOM 1486 C CA . VAL A 1 186 ? 20.819 -14.416 -11.738 1.00 97.75 186 VAL A CA 1
ATOM 1487 C C . VAL A 1 186 ? 22.276 -14.506 -11.285 1.00 97.75 186 VAL A C 1
ATOM 1489 O O . VAL A 1 186 ? 22.729 -15.605 -10.969 1.00 97.75 186 VAL A O 1
ATOM 1492 N N . LYS A 1 187 ? 23.009 -13.383 -11.220 1.00 95.94 187 LYS A N 1
ATOM 1493 C CA . LYS A 1 187 ? 24.402 -13.355 -10.739 1.00 95.94 187 LYS A CA 1
ATOM 1494 C C . LYS A 1 187 ? 24.497 -13.943 -9.330 1.00 95.94 187 LYS A C 1
ATOM 1496 O O . LYS A 1 187 ? 25.317 -14.830 -9.111 1.00 95.94 187 LYS A O 1
ATOM 1501 N N . GLU A 1 188 ? 23.641 -13.495 -8.414 1.00 92.88 188 GLU A N 1
ATOM 1502 C CA . GLU A 1 188 ? 23.606 -13.949 -7.020 1.00 92.88 188 GLU A CA 1
ATOM 1503 C C . GLU A 1 188 ? 23.315 -15.453 -6.902 1.00 92.88 188 GLU A C 1
ATOM 1505 O O . GLU A 1 188 ? 24.017 -16.163 -6.183 1.00 92.88 188 GLU A O 1
ATOM 1510 N N . ARG A 1 189 ? 22.308 -15.961 -7.624 1.00 90.06 189 ARG A N 1
ATOM 1511 C CA . ARG A 1 189 ? 21.843 -17.350 -7.470 1.00 90.06 189 ARG A CA 1
ATOM 1512 C C . ARG A 1 189 ? 22.633 -18.370 -8.288 1.00 90.06 189 ARG A C 1
ATOM 1514 O O . ARG A 1 189 ? 22.785 -19.504 -7.844 1.00 90.06 189 ARG A O 1
ATOM 1521 N N . GLN A 1 190 ? 23.093 -18.000 -9.483 1.00 91.75 190 GLN A N 1
ATOM 1522 C CA . GLN A 1 190 ? 23.781 -18.910 -10.410 1.00 91.75 190 GLN A CA 1
ATOM 1523 C C . GLN A 1 190 ? 25.308 -18.752 -10.389 1.00 91.75 190 GLN A C 1
ATOM 1525 O O . GLN A 1 190 ? 26.016 -19.581 -10.958 1.00 91.75 190 GLN A O 1
ATOM 1530 N N . GLY A 1 191 ? 25.842 -17.695 -9.764 1.00 89.56 191 GLY A N 1
ATOM 1531 C CA . GLY A 1 191 ? 27.287 -17.448 -9.707 1.00 89.56 191 GLY A CA 1
ATOM 1532 C C . GLY A 1 191 ? 27.905 -17.101 -11.067 1.00 89.56 191 GLY A C 1
ATOM 1533 O O . GLY A 1 191 ? 29.073 -17.391 -11.324 1.00 89.56 191 GLY A O 1
ATOM 1534 N N . TYR A 1 192 ? 27.122 -16.523 -11.981 1.00 92.19 192 TYR A N 1
ATOM 1535 C CA . TYR A 1 192 ? 27.594 -16.129 -13.309 1.00 92.19 192 TYR A CA 1
ATOM 1536 C C . TYR A 1 192 ? 28.468 -14.870 -13.230 1.00 92.19 192 TYR A C 1
ATOM 1538 O O . TYR A 1 192 ? 28.002 -13.759 -13.462 1.00 92.19 192 TYR A O 1
ATOM 1546 N N . GLU A 1 193 ? 29.762 -15.043 -12.949 1.00 93.19 193 GLU A N 1
ATOM 1547 C CA . GLU A 1 193 ? 30.738 -13.941 -12.819 1.00 93.19 193 GLU A CA 1
ATOM 1548 C C . GLU A 1 193 ? 30.803 -13.029 -14.054 1.00 93.19 193 GLU A C 1
ATOM 1550 O O . GLU A 1 193 ? 31.011 -11.822 -13.953 1.00 93.19 193 GLU A O 1
ATOM 1555 N N . TRP A 1 194 ? 30.554 -13.580 -15.244 1.00 95.25 194 TRP A N 1
ATOM 1556 C CA . TRP A 1 194 ? 30.532 -12.813 -16.491 1.00 95.25 194 TRP A CA 1
ATOM 1557 C C . TRP A 1 194 ? 29.402 -11.768 -16.547 1.00 95.25 194 TRP A C 1
ATOM 1559 O O . TRP A 1 194 ? 29.467 -10.865 -17.382 1.00 95.25 194 TRP A O 1
ATOM 1569 N N . LEU A 1 195 ? 28.408 -11.843 -15.651 1.00 96.94 195 LEU A N 1
ATOM 1570 C CA . LEU A 1 195 ? 27.368 -10.825 -15.492 1.00 96.94 195 LEU A CA 1
ATOM 1571 C C . LEU A 1 195 ? 27.826 -9.574 -14.750 1.00 96.94 195 LEU A C 1
ATOM 1573 O O . LEU A 1 195 ? 27.144 -8.556 -14.822 1.00 96.94 195 LEU A O 1
ATOM 1577 N N . GLU A 1 196 ? 28.982 -9.600 -14.090 1.00 95.25 196 GLU A N 1
ATOM 1578 C CA . GLU A 1 196 ? 29.517 -8.415 -13.423 1.00 95.25 196 GLU A CA 1
ATOM 1579 C C . GLU A 1 196 ? 29.695 -7.244 -14.393 1.00 95.25 196 GLU A C 1
ATOM 1581 O O . GLU A 1 196 ? 29.222 -6.140 -14.135 1.00 95.25 196 GLU A O 1
ATOM 1586 N N . ASN A 1 197 ? 30.280 -7.499 -15.565 1.00 95.44 197 ASN A N 1
ATOM 1587 C CA . ASN A 1 197 ? 30.498 -6.456 -16.558 1.00 95.44 197 ASN A CA 1
ATOM 1588 C C . ASN A 1 197 ? 29.197 -5.806 -17.081 1.00 95.44 197 ASN A C 1
ATOM 1590 O O . ASN A 1 197 ? 29.111 -4.577 -17.025 1.00 95.44 197 ASN A O 1
ATOM 1594 N N . PRO A 1 198 ? 28.188 -6.546 -17.588 1.00 96.25 198 PRO A N 1
ATOM 1595 C CA . PRO A 1 198 ? 26.953 -5.928 -18.064 1.00 96.25 198 PRO A CA 1
ATOM 1596 C C . PRO A 1 198 ? 26.154 -5.246 -16.946 1.00 96.25 198 PRO A C 1
ATOM 1598 O O . PRO A 1 198 ? 25.604 -4.174 -17.191 1.00 96.25 198 PRO A O 1
ATOM 1601 N N . VAL A 1 199 ? 26.137 -5.795 -15.725 1.00 97.31 199 VAL A N 1
ATOM 1602 C CA . VAL A 1 199 ? 25.490 -5.151 -14.567 1.00 97.31 199 VAL A CA 1
ATOM 1603 C C . VAL A 1 199 ? 26.158 -3.814 -14.249 1.00 97.31 199 VAL A C 1
ATOM 1605 O O . VAL A 1 199 ? 25.474 -2.796 -14.172 1.00 97.31 199 VAL A O 1
ATOM 1608 N N . ASP A 1 200 ? 27.487 -3.778 -14.147 1.00 96.75 200 ASP A N 1
ATOM 1609 C CA . ASP A 1 200 ? 28.230 -2.547 -13.865 1.00 96.75 200 ASP A CA 1
ATOM 1610 C C . ASP A 1 200 ? 28.028 -1.487 -14.952 1.00 96.75 200 ASP A C 1
ATOM 1612 O O . ASP A 1 200 ? 27.909 -0.294 -14.665 1.00 96.75 200 ASP A O 1
ATOM 1616 N N . ARG A 1 201 ? 28.001 -1.912 -16.220 1.00 97.81 201 ARG A N 1
ATOM 1617 C CA . ARG A 1 201 ? 27.730 -1.026 -17.359 1.00 97.81 201 ARG A CA 1
ATOM 1618 C C . ARG A 1 201 ? 26.304 -0.482 -17.325 1.00 97.81 201 ARG A C 1
ATOM 1620 O O . ARG A 1 201 ? 26.117 0.691 -17.639 1.00 97.81 201 ARG A O 1
ATOM 1627 N N . GLY A 1 202 ? 25.330 -1.303 -16.939 1.00 97.81 202 GLY A N 1
ATOM 1628 C CA . GLY A 1 202 ? 23.946 -0.873 -16.779 1.00 97.81 202 GLY A CA 1
ATOM 1629 C C . GLY A 1 202 ? 23.787 0.116 -15.624 1.00 97.81 202 GLY A C 1
ATOM 1630 O O . GLY A 1 202 ? 23.262 1.206 -15.814 1.00 97.81 202 GLY A O 1
ATOM 1631 N N . LEU A 1 203 ? 24.364 -0.181 -14.456 1.00 97.50 203 LEU A N 1
ATOM 1632 C CA . LEU A 1 203 ? 24.351 0.729 -13.306 1.00 97.50 203 LEU A CA 1
ATOM 1633 C C . LEU A 1 203 ? 25.010 2.077 -13.616 1.00 97.50 203 LEU A C 1
ATOM 1635 O O . LEU A 1 203 ? 24.505 3.112 -13.186 1.00 97.50 203 LEU A O 1
ATOM 1639 N N . ARG A 1 204 ? 26.108 2.097 -14.385 1.00 96.75 204 ARG A N 1
ATOM 1640 C CA . ARG A 1 204 ? 26.714 3.359 -14.843 1.00 96.75 204 ARG A CA 1
ATOM 1641 C C . ARG A 1 204 ? 25.753 4.188 -15.692 1.00 96.75 204 ARG A C 1
ATOM 1643 O O . ARG A 1 204 ? 25.654 5.386 -15.447 1.00 96.75 204 ARG A O 1
ATOM 1650 N N . ALA A 1 205 ? 25.034 3.565 -16.625 1.00 95.69 205 ALA A N 1
ATOM 1651 C CA . ALA A 1 205 ? 24.038 4.256 -17.442 1.00 95.69 205 ALA A CA 1
ATOM 1652 C C . ALA A 1 205 ? 22.868 4.781 -16.593 1.00 95.69 205 ALA A C 1
ATOM 1654 O O . ALA A 1 205 ? 22.489 5.946 -16.719 1.00 95.69 205 ALA A O 1
ATOM 1655 N N . PHE A 1 206 ? 22.354 3.970 -15.660 1.00 95.69 206 PHE A N 1
ATOM 1656 C CA . PHE A 1 206 ? 21.346 4.413 -14.697 1.00 95.69 206 PHE A CA 1
ATOM 1657 C C . PHE A 1 206 ? 21.816 5.644 -13.913 1.00 95.69 206 PHE A C 1
ATOM 1659 O O . PHE A 1 206 ? 21.125 6.658 -13.899 1.00 95.69 206 PHE A O 1
ATOM 1666 N N . TYR A 1 207 ? 23.014 5.609 -13.323 1.00 94.88 207 TYR A N 1
ATOM 1667 C CA . TYR A 1 207 ? 23.533 6.724 -12.525 1.00 94.88 207 TYR A CA 1
ATOM 1668 C C . TYR A 1 207 ? 23.777 8.012 -13.324 1.00 94.88 207 TYR A C 1
ATOM 1670 O O . TYR A 1 207 ? 23.812 9.085 -12.731 1.00 94.88 207 TYR A O 1
ATOM 1678 N N . GLN A 1 208 ? 23.929 7.934 -14.647 1.00 91.31 208 GLN A N 1
ATOM 1679 C CA . GLN A 1 208 ? 24.026 9.117 -15.509 1.00 91.31 208 GLN A CA 1
ATOM 1680 C C . GLN A 1 208 ? 22.669 9.781 -15.763 1.00 91.31 208 GLN A C 1
ATOM 1682 O O . GLN A 1 208 ? 22.613 10.991 -15.963 1.00 91.31 208 GLN A O 1
ATOM 1687 N N . LEU A 1 209 ? 21.584 9.001 -15.767 1.00 89.88 209 LEU A N 1
ATOM 1688 C CA . LEU A 1 209 ? 20.245 9.471 -16.134 1.00 89.88 209 LEU A CA 1
ATOM 1689 C C . LEU A 1 209 ? 19.282 9.582 -14.948 1.00 89.88 209 LEU A C 1
ATOM 1691 O O . LEU A 1 209 ? 18.232 10.202 -15.082 1.00 89.88 209 LEU A O 1
ATOM 1695 N N . MET A 1 210 ? 19.612 9.014 -13.789 1.00 91.00 210 MET A N 1
ATOM 1696 C CA . MET A 1 210 ? 18.698 8.904 -12.650 1.00 91.00 210 MET A CA 1
ATOM 1697 C C . MET A 1 210 ? 18.153 10.253 -12.155 1.00 91.00 210 MET A C 1
ATOM 1699 O O . MET A 1 210 ? 16.987 10.332 -11.785 1.00 91.00 210 MET A O 1
ATOM 1703 N N . ASP A 1 211 ? 18.933 11.336 -12.209 1.00 87.31 211 ASP A N 1
ATOM 1704 C CA . ASP A 1 211 ? 18.456 12.673 -11.821 1.00 87.31 211 ASP A CA 1
ATOM 1705 C C . ASP A 1 211 ? 17.363 13.205 -12.760 1.00 87.31 211 ASP A C 1
ATOM 1707 O O . ASP A 1 211 ? 16.510 13.988 -12.345 1.00 87.31 211 ASP A O 1
ATOM 1711 N N . ARG A 1 212 ? 17.327 12.736 -14.015 1.00 87.50 212 ARG A N 1
ATOM 1712 C CA . ARG A 1 212 ? 16.267 13.067 -14.980 1.00 87.50 212 ARG A CA 1
ATOM 1713 C C . ARG A 1 212 ? 14.952 12.359 -14.676 1.00 87.50 212 ARG A C 1
ATOM 1715 O O . ARG A 1 212 ? 13.916 12.787 -15.179 1.00 87.50 212 ARG A O 1
ATOM 1722 N N . MET A 1 213 ? 14.976 11.319 -13.837 1.00 90.75 213 MET A N 1
ATOM 1723 C CA . MET A 1 213 ? 13.752 10.704 -13.329 1.00 90.75 213 MET A CA 1
ATOM 1724 C C . MET A 1 213 ? 12.986 11.643 -12.412 1.00 90.75 213 MET A C 1
ATOM 1726 O O . MET A 1 213 ? 11.796 11.447 -12.221 1.00 90.75 213 MET A O 1
ATOM 1730 N N . ASP A 1 214 ? 13.628 12.627 -11.798 1.00 89.88 214 ASP A N 1
ATOM 1731 C CA . ASP A 1 214 ? 12.951 13.493 -10.851 1.00 89.88 214 ASP A CA 1
ATOM 1732 C C . ASP A 1 214 ? 12.297 14.696 -11.541 1.00 89.88 214 ASP A C 1
ATOM 1734 O O . ASP A 1 214 ? 12.970 15.603 -12.033 1.00 89.88 214 ASP A O 1
ATOM 1738 N N . THR A 1 215 ? 10.963 14.744 -11.528 1.00 85.94 215 THR A N 1
ATOM 1739 C CA . THR A 1 215 ? 10.200 15.865 -12.102 1.00 85.94 215 THR A CA 1
ATOM 1740 C C . THR A 1 215 ? 9.944 16.999 -11.105 1.00 85.94 215 THR A C 1
ATOM 1742 O O . THR A 1 215 ? 9.321 18.012 -11.448 1.00 85.94 215 THR A O 1
ATOM 1745 N N . GLY A 1 216 ? 10.378 16.835 -9.851 1.00 82.75 216 GLY A N 1
ATOM 1746 C CA . GLY A 1 216 ? 10.136 17.760 -8.749 1.00 82.75 216 GLY A CA 1
ATOM 1747 C C . GLY A 1 216 ? 8.831 17.516 -7.984 1.00 82.75 216 GLY A C 1
ATOM 1748 O O . GLY A 1 216 ? 8.660 18.088 -6.908 1.00 82.75 216 GLY A O 1
ATOM 1749 N N . ILE A 1 217 ? 7.923 16.696 -8.521 1.00 78.19 217 ILE A N 1
ATOM 1750 C CA . ILE A 1 217 ? 6.614 16.374 -7.918 1.00 78.19 217 ILE A CA 1
ATOM 1751 C C . ILE A 1 217 ? 6.168 14.917 -8.143 1.00 78.19 217 ILE A C 1
ATOM 1753 O O . ILE A 1 217 ? 5.168 14.498 -7.567 1.00 78.19 217 ILE A O 1
ATOM 1757 N N . ASN A 1 218 ? 6.854 14.171 -9.013 1.00 84.31 218 ASN A N 1
ATOM 1758 C CA . ASN A 1 218 ? 6.611 12.771 -9.374 1.00 84.31 218 ASN A CA 1
ATOM 1759 C C . ASN A 1 218 ? 7.914 12.215 -10.006 1.00 84.31 218 ASN A C 1
ATOM 1761 O O . ASN A 1 218 ? 8.932 12.910 -10.053 1.00 84.31 218 ASN A O 1
ATOM 1765 N N . SER A 1 219 ? 7.888 10.984 -10.514 1.00 89.94 219 SER A N 1
ATOM 1766 C CA . SER A 1 219 ? 8.926 10.418 -11.375 1.00 89.94 219 SER A CA 1
ATOM 1767 C C . SER A 1 219 ? 8.604 10.598 -12.867 1.00 89.94 219 SER A C 1
ATOM 1769 O O . SER A 1 219 ? 7.438 10.533 -13.268 1.00 89.94 219 SER A O 1
ATOM 1771 N N . ALA A 1 220 ? 9.628 10.755 -13.701 1.00 89.88 220 ALA A N 1
ATOM 1772 C CA . ALA A 1 220 ? 9.542 10.669 -15.153 1.00 89.88 220 ALA A CA 1
ATOM 1773 C C . ALA A 1 220 ? 9.499 9.200 -15.594 1.00 89.88 220 ALA A C 1
ATOM 1775 O O . ALA A 1 220 ? 10.029 8.320 -14.915 1.00 89.88 220 ALA A O 1
ATOM 1776 N N . TYR A 1 221 ? 8.872 8.933 -16.738 1.00 88.62 221 TYR A N 1
ATOM 1777 C CA . TYR A 1 221 ? 8.809 7.579 -17.296 1.00 88.62 221 TYR A CA 1
ATOM 1778 C C . TYR A 1 221 ? 10.064 7.184 -18.081 1.00 88.62 221 TYR A C 1
ATOM 1780 O O . TYR A 1 221 ? 10.512 6.038 -18.028 1.00 88.62 221 TYR A O 1
ATOM 1788 N N . ASP A 1 222 ? 10.609 8.142 -18.827 1.00 89.69 222 ASP A N 1
ATOM 1789 C CA . ASP A 1 222 ? 11.680 7.947 -19.795 1.00 89.69 222 ASP A CA 1
ATOM 1790 C C . ASP A 1 222 ? 12.591 9.185 -19.881 1.00 89.69 222 ASP A C 1
ATOM 1792 O O . ASP A 1 222 ? 12.304 10.235 -19.296 1.00 89.69 222 ASP A O 1
ATOM 1796 N N . SER A 1 223 ? 13.713 9.050 -20.589 1.00 87.69 223 SER A N 1
ATOM 1797 C CA . SER A 1 223 ? 14.718 10.101 -20.778 1.00 87.69 223 SER A CA 1
ATOM 1798 C C . SER A 1 223 ? 14.973 10.342 -22.270 1.00 87.69 223 SER A C 1
ATOM 1800 O O . SER A 1 223 ? 16.108 10.251 -22.752 1.00 87.69 223 SER A O 1
ATOM 1802 N N . LYS A 1 224 ? 13.906 10.644 -23.017 1.00 83.88 224 LYS A N 1
ATOM 1803 C CA . LYS A 1 224 ? 13.968 10.941 -24.454 1.00 83.88 224 LYS A CA 1
ATOM 1804 C C . LYS A 1 224 ? 14.683 12.264 -24.751 1.00 83.88 224 LYS A C 1
ATOM 1806 O O . LYS A 1 224 ? 14.866 13.121 -23.894 1.00 83.88 224 LYS A O 1
ATOM 1811 N N . LYS A 1 225 ? 15.078 12.459 -26.011 1.00 81.50 225 LYS A N 1
ATOM 1812 C CA . LYS A 1 225 ? 15.784 13.677 -26.447 1.00 81.50 225 LYS A CA 1
ATOM 1813 C C . LYS A 1 225 ? 14.871 14.903 -26.578 1.00 81.50 225 LYS A C 1
ATOM 1815 O O . LYS A 1 225 ? 15.324 16.034 -26.392 1.00 81.50 225 LYS A O 1
ATOM 1820 N N . LYS A 1 226 ? 13.605 14.677 -26.944 1.00 86.75 226 LYS A N 1
ATOM 1821 C CA . LYS A 1 226 ? 12.643 15.726 -27.301 1.00 86.75 226 LYS A CA 1
ATOM 1822 C C . LYS A 1 226 ? 11.323 15.556 -26.565 1.00 86.75 226 LYS A C 1
ATOM 1824 O O . LYS A 1 226 ? 10.795 14.447 -26.503 1.00 86.75 226 LYS A O 1
ATOM 1829 N N . TYR A 1 227 ? 10.774 16.663 -26.077 1.00 86.69 227 TYR A N 1
ATOM 1830 C CA . TYR A 1 227 ? 9.514 16.705 -25.338 1.00 86.69 227 TYR A CA 1
ATOM 1831 C C . TYR A 1 227 ? 8.523 17.667 -25.983 1.00 86.69 227 TYR A C 1
ATOM 1833 O O . TYR A 1 227 ? 8.898 18.706 -26.530 1.00 86.69 227 TYR A O 1
ATOM 1841 N N . ASP A 1 228 ? 7.244 17.321 -25.886 1.00 88.62 228 ASP A N 1
ATOM 1842 C CA . ASP A 1 228 ? 6.160 18.239 -26.204 1.00 88.62 228 ASP A CA 1
ATOM 1843 C C . ASP A 1 228 ? 5.802 19.023 -24.935 1.00 88.62 228 ASP A C 1
ATOM 1845 O O . ASP A 1 228 ? 5.492 18.453 -23.890 1.00 88.62 228 ASP A O 1
ATOM 1849 N N . CYS A 1 229 ? 5.849 20.347 -25.023 1.00 89.38 229 CYS A N 1
ATOM 1850 C CA . CYS A 1 229 ? 5.510 21.251 -23.936 1.00 89.38 229 CYS A CA 1
ATOM 1851 C C . CYS A 1 229 ? 4.058 21.698 -24.065 1.00 89.38 229 CYS A C 1
ATOM 1853 O O . CYS A 1 229 ? 3.666 22.234 -25.103 1.00 89.38 229 CYS A O 1
ATOM 1855 N N . MET A 1 230 ? 3.292 21.557 -22.985 1.00 90.75 230 MET A N 1
ATOM 1856 C CA . MET A 1 230 ? 1.965 22.146 -22.831 1.00 90.75 230 MET A CA 1
ATOM 1857 C C . MET A 1 230 ? 1.912 22.926 -21.518 1.00 90.75 230 MET A C 1
ATOM 1859 O O . MET A 1 230 ? 2.061 22.342 -20.442 1.00 90.75 230 MET A O 1
ATOM 1863 N N . TRP A 1 231 ? 1.651 24.229 -21.604 1.00 92.75 231 TRP A N 1
ATOM 1864 C CA . TRP A 1 231 ? 1.526 25.097 -20.433 1.00 92.75 231 TRP A CA 1
ATOM 1865 C C . TRP A 1 231 ? 0.151 25.727 -20.354 1.00 92.75 231 TRP A C 1
ATOM 1867 O O . TRP A 1 231 ? -0.365 26.222 -21.353 1.00 92.75 231 TRP A O 1
ATOM 1877 N N . GLN A 1 232 ? -0.398 25.759 -19.147 1.00 94.81 232 GLN A N 1
ATOM 1878 C CA . GLN A 1 232 ? -1.499 26.637 -18.786 1.00 94.81 232 GLN A CA 1
ATOM 1879 C C . GLN A 1 232 ? -0.922 27.935 -18.213 1.00 94.81 232 GLN A C 1
ATOM 1881 O O . GLN A 1 232 ? -0.006 27.912 -17.388 1.00 94.81 232 GLN A O 1
ATOM 1886 N N . LEU A 1 233 ? -1.451 29.060 -18.684 1.00 94.94 233 LEU A N 1
ATOM 1887 C CA . LEU A 1 233 ? -1.028 30.410 -18.334 1.00 94.94 233 LEU A CA 1
ATOM 1888 C C . LEU A 1 233 ? -2.118 31.054 -17.470 1.00 94.94 233 LEU A C 1
ATOM 1890 O O . LEU A 1 233 ? -3.237 31.249 -17.943 1.00 94.94 233 LEU A O 1
ATOM 1894 N N . VAL A 1 234 ? -1.804 31.394 -16.221 1.00 94.44 234 VAL A N 1
ATOM 1895 C CA . VAL A 1 234 ? -2.777 31.941 -15.262 1.00 94.44 234 VAL A CA 1
ATOM 1896 C C . VAL A 1 234 ? -2.296 33.302 -14.752 1.00 94.44 234 VAL A C 1
ATOM 1898 O O . VAL A 1 234 ? -1.203 33.378 -14.194 1.00 94.44 234 VAL A O 1
ATOM 1901 N N . PRO A 1 235 ? -3.044 34.402 -14.943 1.00 91.88 235 PRO A N 1
ATOM 1902 C CA . PRO A 1 235 ? -2.701 35.686 -14.330 1.00 91.88 235 PRO A CA 1
ATOM 1903 C C . PRO A 1 235 ? -2.717 35.587 -12.796 1.00 91.88 235 PRO A C 1
ATOM 1905 O O . PRO A 1 235 ? -3.681 35.080 -12.235 1.00 91.88 235 PRO A O 1
ATOM 1908 N N . GLU A 1 236 ? -1.682 36.083 -12.111 1.00 87.56 236 GLU A N 1
ATOM 1909 C CA . GLU A 1 236 ? -1.632 36.057 -10.636 1.00 87.56 236 GLU A CA 1
ATOM 1910 C C . GLU A 1 236 ? -2.677 36.991 -10.002 1.00 87.56 236 GLU A C 1
ATOM 1912 O O . GLU A 1 236 ? -3.343 36.637 -9.029 1.00 87.56 236 GLU A O 1
ATOM 1917 N N . ASP A 1 237 ? -2.828 38.195 -10.559 1.00 82.25 237 ASP A N 1
ATOM 1918 C CA . ASP A 1 237 ? -3.702 39.224 -10.004 1.00 82.25 237 ASP A CA 1
ATOM 1919 C C . ASP A 1 237 ? -5.063 39.250 -10.705 1.00 82.25 237 ASP A C 1
ATOM 1921 O O . ASP A 1 237 ? -5.194 39.671 -11.864 1.00 82.25 237 ASP A O 1
ATOM 1925 N N . MET A 1 238 ? -6.105 38.900 -9.953 1.00 68.56 238 MET A N 1
ATOM 1926 C CA . MET A 1 238 ? -7.497 39.009 -10.387 1.00 68.56 238 MET A CA 1
ATOM 1927 C C . MET A 1 238 ? -7.866 40.482 -10.637 1.00 68.56 238 MET A C 1
ATOM 1929 O O . MET A 1 238 ? -8.124 41.246 -9.707 1.00 68.56 238 MET A O 1
ATOM 1933 N N . GLY A 1 239 ? -7.873 40.890 -11.912 1.00 62.06 239 GLY A N 1
ATOM 1934 C CA . GLY A 1 239 ? -8.248 42.240 -12.357 1.00 62.06 239 GLY A CA 1
ATOM 1935 C C . GLY A 1 239 ? -7.174 43.003 -13.140 1.00 62.06 239 GLY A C 1
ATOM 1936 O O . GLY A 1 239 ? -7.484 44.048 -13.712 1.00 62.06 239 GLY A O 1
ATOM 1937 N N . ARG A 1 240 ? -5.937 42.492 -13.226 1.00 80.38 240 ARG A N 1
ATOM 1938 C CA . ARG A 1 240 ? -4.906 43.057 -14.115 1.00 80.38 240 ARG A CA 1
ATOM 1939 C C . ARG A 1 240 ? -4.969 42.399 -15.491 1.00 80.38 240 ARG A C 1
ATOM 1941 O O . ARG A 1 240 ? -5.135 41.188 -15.608 1.00 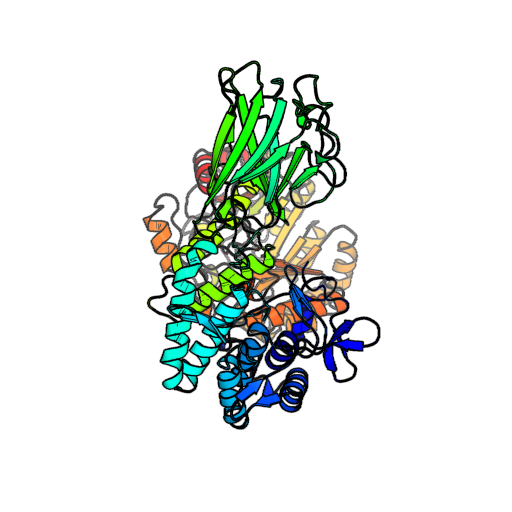80.38 240 ARG A O 1
ATOM 1948 N N . GLN A 1 241 ? -4.866 43.205 -16.547 1.00 87.12 241 GLN A N 1
ATOM 1949 C CA . GLN A 1 241 ? -4.964 42.728 -17.927 1.00 87.12 241 GLN A CA 1
ATOM 1950 C C . GLN A 1 241 ? -3.568 42.474 -18.504 1.00 87.12 241 GLN A C 1
ATOM 1952 O O . GLN A 1 241 ? -2.862 43.416 -18.864 1.00 87.12 241 GLN A O 1
ATOM 1957 N N . ILE A 1 242 ? -3.202 41.200 -18.651 1.00 94.69 242 ILE A N 1
ATOM 1958 C CA . ILE A 1 242 ? -2.000 40.784 -19.385 1.00 94.69 242 ILE A CA 1
ATOM 1959 C C . ILE A 1 242 ? -2.370 40.629 -20.862 1.00 94.69 242 ILE A C 1
ATOM 1961 O O . ILE A 1 242 ? -3.397 40.021 -21.190 1.00 94.69 242 ILE A O 1
ATOM 1965 N N . ARG A 1 243 ? -1.551 41.183 -21.761 1.00 95.50 243 ARG A N 1
ATOM 1966 C CA . ARG A 1 243 ? -1.656 40.964 -23.209 1.00 95.50 243 ARG A CA 1
ATOM 1967 C C . ARG A 1 243 ? -0.347 40.399 -23.745 1.00 95.50 243 ARG A C 1
ATOM 1969 O O . ARG A 1 243 ? 0.709 40.914 -23.396 1.00 95.50 243 ARG A O 1
ATOM 1976 N N . ILE A 1 244 ? -0.411 39.370 -24.585 1.00 97.38 244 ILE A N 1
ATOM 1977 C CA . ILE A 1 244 ? 0.753 38.665 -25.139 1.00 97.38 244 ILE A CA 1
ATOM 1978 C C . ILE A 1 244 ? 0.763 38.826 -26.656 1.00 97.38 244 ILE A C 1
ATOM 1980 O O . ILE A 1 244 ? -0.248 38.592 -27.314 1.00 97.38 244 ILE A O 1
ATOM 1984 N N . ARG A 1 245 ? 1.911 39.220 -27.208 1.00 97.31 245 ARG A N 1
ATOM 1985 C CA . ARG A 1 245 ? 2.136 39.321 -28.654 1.00 97.31 245 ARG A CA 1
ATOM 1986 C C . ARG A 1 245 ? 2.776 38.060 -29.221 1.00 97.31 245 ARG A C 1
ATOM 1988 O O . ARG A 1 245 ? 2.369 37.596 -30.282 1.00 97.31 245 ARG A O 1
ATOM 1995 N N . ALA A 1 246 ? 3.773 37.519 -28.526 1.00 97.50 246 ALA A N 1
ATOM 1996 C CA . ALA A 1 246 ? 4.504 36.341 -28.969 1.00 97.50 246 ALA A CA 1
ATOM 1997 C C . ALA A 1 246 ? 5.007 35.507 -27.785 1.00 97.50 246 ALA A C 1
ATOM 1999 O O . ALA A 1 246 ? 5.316 36.032 -26.711 1.00 97.50 246 ALA A O 1
ATOM 2000 N N . LEU A 1 247 ? 5.113 34.201 -28.015 1.00 97.62 247 LEU A N 1
ATOM 2001 C CA . LEU A 1 247 ? 5.796 33.247 -27.145 1.00 97.62 247 LEU A CA 1
ATOM 2002 C C . LEU A 1 247 ? 6.914 32.595 -27.954 1.00 97.62 247 LEU A C 1
ATOM 2004 O O . LEU A 1 247 ? 6.663 32.152 -29.070 1.00 97.62 247 LEU A O 1
ATOM 2008 N N . ALA A 1 248 ? 8.126 32.490 -27.418 1.00 97.06 248 ALA A N 1
ATOM 2009 C CA . ALA A 1 248 ? 9.211 31.800 -28.112 1.00 97.06 248 ALA A CA 1
ATOM 2010 C C . ALA A 1 248 ? 9.952 30.830 -27.197 1.00 97.06 248 ALA A C 1
ATOM 2012 O O . ALA A 1 248 ? 10.272 31.162 -26.056 1.00 97.06 248 ALA A O 1
ATOM 2013 N N . VAL A 1 249 ? 10.239 29.642 -27.725 1.00 95.38 249 VAL A N 1
ATOM 2014 C CA . VAL A 1 249 ? 11.098 28.642 -27.086 1.00 95.38 249 VAL A CA 1
ATOM 2015 C C . VAL A 1 249 ? 12.445 28.644 -27.787 1.00 95.38 249 VAL A C 1
ATOM 2017 O O . VAL A 1 249 ? 12.502 28.457 -29.000 1.00 95.38 249 VAL A O 1
ATOM 2020 N N . SER A 1 250 ? 13.514 28.845 -27.024 1.00 94.31 250 SER A N 1
ATOM 2021 C CA . SER A 1 250 ? 14.892 28.774 -27.510 1.00 94.31 250 SER A CA 1
ATOM 2022 C C . SER A 1 250 ? 15.590 27.589 -26.844 1.00 94.31 250 SER A C 1
ATOM 2024 O O . SER A 1 250 ? 15.797 27.594 -25.626 1.00 94.31 250 SER A O 1
ATOM 202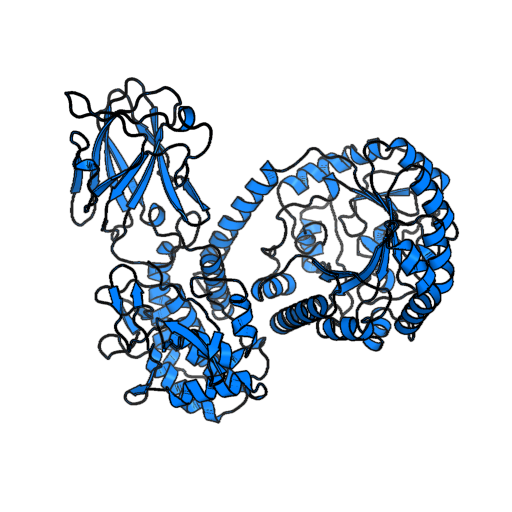6 N N . ASP A 1 251 ? 15.937 26.587 -27.648 1.00 92.00 251 ASP A N 1
ATOM 2027 C CA . ASP A 1 251 ? 16.710 25.403 -27.265 1.00 92.00 251 ASP A CA 1
ATOM 2028 C C . ASP A 1 251 ? 17.911 25.212 -28.212 1.00 92.00 251 ASP A C 1
ATOM 2030 O O . ASP A 1 251 ? 18.266 26.116 -28.971 1.00 92.00 251 ASP A O 1
ATOM 2034 N N . GLU A 1 252 ? 18.558 24.049 -28.166 1.00 87.38 252 GLU A N 1
ATOM 2035 C CA . GLU A 1 252 ? 19.730 23.733 -28.995 1.00 87.38 252 GLU A CA 1
ATOM 2036 C C . GLU A 1 252 ? 19.454 23.704 -30.501 1.00 87.38 252 GLU A C 1
ATOM 2038 O O . GLU A 1 252 ? 20.362 23.946 -31.298 1.00 87.38 252 GLU A O 1
ATOM 2043 N N . GLU A 1 253 ? 18.214 23.428 -30.913 1.00 89.50 253 GLU A N 1
ATOM 2044 C CA . GLU A 1 253 ? 17.835 23.421 -32.330 1.00 89.50 253 GLU A CA 1
ATOM 2045 C C . GLU A 1 253 ? 17.498 24.832 -32.843 1.00 89.50 253 GLU A C 1
ATOM 2047 O O . GLU A 1 253 ? 17.342 25.037 -34.049 1.00 89.50 253 GLU A O 1
ATOM 2052 N N . GLY A 1 254 ? 17.430 25.820 -31.945 1.00 91.44 254 GLY A N 1
ATOM 2053 C CA . GLY A 1 254 ? 17.245 27.233 -32.249 1.00 91.44 254 GLY A CA 1
ATOM 2054 C C . GLY A 1 254 ? 16.015 27.839 -31.580 1.00 91.44 254 GLY A C 1
ATOM 2055 O O . GLY A 1 254 ? 15.375 27.245 -30.715 1.00 91.44 254 GLY A O 1
ATOM 2056 N N . GLU A 1 255 ? 15.676 29.064 -31.983 1.00 94.06 255 GLU A N 1
ATOM 2057 C CA . GLU A 1 255 ? 14.499 29.763 -31.470 1.00 94.06 255 GLU A CA 1
ATOM 2058 C C . GLU A 1 255 ? 13.271 29.517 -32.351 1.00 94.06 255 GLU A C 1
ATOM 2060 O O . GLU A 1 255 ? 13.297 29.682 -33.572 1.00 94.06 255 GLU A O 1
ATOM 2065 N N . ARG A 1 256 ? 12.172 29.132 -31.705 1.00 95.38 256 ARG A N 1
ATOM 2066 C CA . ARG A 1 256 ? 10.874 28.851 -32.309 1.00 95.38 256 ARG A CA 1
ATOM 2067 C C . ARG A 1 256 ? 9.840 29.809 -31.727 1.00 95.38 256 ARG A C 1
ATOM 2069 O O . ARG A 1 256 ? 9.392 29.616 -30.602 1.00 95.38 256 ARG A O 1
ATOM 2076 N N . GLU A 1 257 ? 9.473 30.834 -32.495 1.00 96.44 257 GLU A N 1
ATOM 2077 C CA . GLU A 1 257 ? 8.500 31.866 -32.105 1.00 96.44 257 GLU A CA 1
ATOM 2078 C C . GLU A 1 257 ? 7.082 31.542 -32.606 1.00 96.44 257 GLU A C 1
ATOM 2080 O O . GLU A 1 257 ? 6.886 31.162 -33.760 1.00 96.44 257 GLU A O 1
ATOM 2085 N N . LEU A 1 258 ? 6.097 31.710 -31.726 1.00 96.69 258 LEU A N 1
ATOM 2086 C CA . LEU A 1 258 ? 4.662 31.670 -31.980 1.00 96.69 258 LEU A CA 1
ATOM 2087 C C . LEU A 1 258 ? 4.113 33.095 -31.842 1.00 96.69 258 LEU A C 1
ATOM 2089 O O . LEU A 1 258 ? 4.058 33.629 -30.734 1.00 96.69 258 LEU A O 1
ATOM 2093 N N . GLU A 1 259 ? 3.711 33.701 -32.958 1.00 95.88 259 GLU A N 1
ATOM 2094 C CA . GLU A 1 259 ? 3.046 35.008 -32.988 1.00 95.88 259 GLU A CA 1
ATOM 2095 C C . GLU A 1 259 ? 1.538 34.838 -32.742 1.00 95.88 259 GLU A C 1
ATOM 2097 O O . GLU A 1 259 ? 0.916 33.937 -33.302 1.00 95.88 259 GLU A O 1
ATOM 2102 N N . LEU A 1 260 ? 0.943 35.674 -31.883 1.00 95.94 260 LEU A N 1
ATOM 2103 C CA . LEU A 1 260 ? -0.458 35.549 -31.442 1.00 95.94 260 LEU A CA 1
ATOM 2104 C C . LEU A 1 260 ? -1.404 36.547 -32.140 1.00 95.94 260 LEU A C 1
ATOM 2106 O O . LEU A 1 260 ? -2.595 36.612 -31.801 1.00 95.94 260 LEU A O 1
ATOM 2110 N N . SER A 1 261 ? -0.882 37.327 -33.094 1.00 91.44 261 SER A N 1
ATOM 2111 C CA . SER A 1 261 ? -1.588 38.433 -33.744 1.00 91.44 261 SER A CA 1
ATOM 2112 C C . SER A 1 261 ? -2.738 37.953 -34.639 1.00 91.44 261 SER A C 1
ATOM 2114 O O . SER A 1 261 ? -3.835 38.513 -34.558 1.00 91.44 261 SER A O 1
ATOM 2116 N N . GLY A 1 262 ? -2.531 36.898 -35.434 1.00 89.81 262 GLY A N 1
ATOM 2117 C CA . GLY A 1 262 ? -3.549 36.297 -36.299 1.00 89.81 262 GLY A CA 1
ATOM 2118 C C . GLY A 1 262 ? -4.282 35.099 -35.685 1.00 89.81 262 GLY A C 1
ATOM 2119 O O . GLY A 1 262 ? -4.186 34.826 -34.488 1.00 89.81 262 GLY A O 1
ATOM 2120 N N . MET A 1 263 ? -5.083 34.400 -36.495 1.00 92.50 263 MET A N 1
ATOM 2121 C CA . MET A 1 263 ? -5.867 33.222 -36.066 1.00 92.50 263 MET A CA 1
ATOM 2122 C C . MET A 1 263 ? -5.137 31.900 -36.321 1.00 92.50 263 MET A C 1
ATOM 2124 O O . MET A 1 263 ? -5.464 30.885 -35.711 1.00 92.50 263 MET A O 1
ATOM 2128 N N . GLU A 1 264 ? -4.108 31.920 -37.162 1.00 92.69 264 GLU A N 1
ATOM 2129 C CA . GLU A 1 264 ? -3.200 30.806 -37.420 1.00 92.69 264 GLU A CA 1
ATOM 2130 C C . GLU A 1 264 ? -2.499 30.300 -36.153 1.00 92.69 264 GLU A C 1
ATOM 2132 O O . GLU A 1 264 ? -2.088 29.143 -36.108 1.00 92.69 264 GLU A O 1
ATOM 2137 N N . CYS A 1 265 ? -2.416 31.124 -35.100 1.00 93.44 265 CYS A N 1
ATOM 2138 C CA . CYS A 1 265 ? -1.891 30.716 -33.800 1.00 93.44 265 CYS A CA 1
ATOM 2139 C C . CYS A 1 265 ? -2.734 29.631 -33.105 1.00 93.44 265 CYS A C 1
ATOM 2141 O O . CYS A 1 265 ? -2.219 28.976 -32.206 1.00 93.44 265 CYS A O 1
ATOM 2143 N N . PHE A 1 266 ? -3.982 29.397 -33.530 1.00 95.88 266 PHE A N 1
ATOM 2144 C CA . PHE A 1 266 ? -4.835 28.301 -33.046 1.00 95.88 266 PHE A CA 1
ATOM 2145 C C . PHE A 1 266 ? -4.758 27.034 -33.916 1.00 95.88 266 PHE A C 1
ATOM 2147 O O . PHE A 1 266 ? -5.356 26.012 -33.573 1.00 95.88 266 PHE A O 1
ATOM 2154 N N . GLU A 1 267 ? -4.055 27.069 -35.054 1.00 95.44 267 GLU A N 1
ATOM 2155 C CA . GLU A 1 267 ? -3.910 25.900 -35.924 1.00 95.44 267 GLU A CA 1
ATOM 2156 C C . GLU A 1 267 ? -2.905 24.905 -35.331 1.00 95.44 267 GLU A C 1
ATOM 2158 O O . GLU A 1 267 ? -1.750 25.244 -35.081 1.00 95.44 267 GLU A O 1
ATOM 2163 N N . VAL A 1 268 ? -3.320 23.646 -35.154 1.00 93.56 268 VAL A N 1
ATOM 2164 C CA . VAL A 1 268 ? -2.463 22.593 -34.586 1.00 93.56 268 VAL A CA 1
ATOM 2165 C C . VAL A 1 268 ? -1.307 22.272 -35.540 1.00 93.56 268 VAL A C 1
ATOM 2167 O O . VAL A 1 268 ? -1.485 21.588 -36.550 1.00 93.56 268 VAL A O 1
ATOM 2170 N N . LYS A 1 269 ? -0.111 22.763 -35.203 1.00 90.88 269 LYS A N 1
ATOM 2171 C CA . LYS A 1 269 ? 1.152 22.556 -35.936 1.00 90.88 269 LYS A CA 1
ATOM 2172 C C . LYS A 1 269 ? 2.262 22.104 -34.974 1.00 90.88 269 L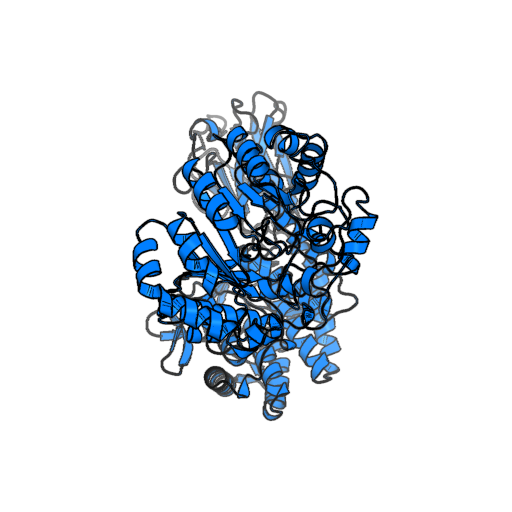YS A C 1
ATOM 2174 O O . LYS A 1 269 ? 2.023 21.269 -34.101 1.00 90.88 269 LYS A O 1
ATOM 2179 N N . ASP A 1 270 ? 3.482 22.610 -35.146 1.00 91.50 270 ASP A N 1
ATOM 2180 C CA . ASP A 1 270 ? 4.614 22.445 -34.228 1.00 91.50 270 ASP A CA 1
ATOM 2181 C C . ASP A 1 270 ? 4.515 23.365 -33.000 1.00 91.50 270 ASP A C 1
ATOM 2183 O O . ASP A 1 270 ? 5.119 23.079 -31.973 1.00 91.50 270 ASP A O 1
ATOM 2187 N N . ARG A 1 271 ? 3.731 24.445 -33.078 1.00 95.38 271 ARG A N 1
ATOM 2188 C CA . ARG A 1 271 ? 3.449 25.379 -31.979 1.00 95.38 271 ARG A CA 1
ATOM 2189 C C . ARG A 1 271 ? 2.089 26.038 -32.173 1.00 95.38 271 ARG A C 1
ATOM 2191 O O . ARG A 1 271 ? 1.769 26.429 -33.293 1.00 95.38 271 ARG A O 1
ATOM 2198 N N . TRP A 1 272 ? 1.290 26.133 -31.115 1.00 97.56 272 TRP A N 1
ATOM 2199 C CA . TRP A 1 272 ? -0.043 26.749 -31.162 1.00 97.56 272 TRP A CA 1
ATOM 2200 C C . TRP A 1 272 ? -0.532 27.141 -29.762 1.00 97.56 272 TRP A C 1
ATOM 2202 O O . TRP A 1 272 ? 0.016 26.700 -28.752 1.00 97.56 272 TRP A O 1
ATOM 2212 N N . ILE A 1 273 ? -1.577 27.963 -29.692 1.00 97.00 273 ILE A N 1
ATOM 2213 C CA . ILE A 1 273 ? -2.342 28.242 -28.475 1.00 97.00 273 ILE A CA 1
ATOM 2214 C C . ILE A 1 273 ? -3.711 27.559 -28.528 1.00 97.00 273 ILE A C 1
ATOM 2216 O O . ILE A 1 273 ? -4.280 27.350 -29.598 1.00 97.00 273 ILE A O 1
ATOM 2220 N N . ALA A 1 274 ? -4.263 27.217 -27.365 1.00 95.44 274 ALA A N 1
ATOM 2221 C CA . ALA A 1 274 ? -5.618 26.683 -27.244 1.00 95.44 274 ALA A CA 1
ATOM 2222 C C . ALA A 1 274 ? -6.324 27.219 -25.994 1.00 95.44 274 ALA A C 1
ATOM 2224 O O . ALA A 1 274 ? -5.698 27.818 -25.118 1.00 95.44 274 ALA A O 1
ATOM 2225 N N . GLY A 1 275 ? -7.626 26.952 -25.901 1.00 94.12 275 GLY A N 1
ATOM 2226 C CA . GLY A 1 275 ? -8.468 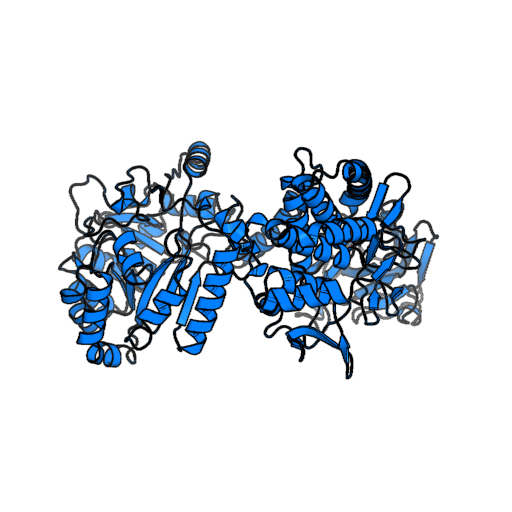27.343 -24.774 1.00 94.12 275 GLY A CA 1
ATOM 2227 C C . GLY A 1 275 ? -9.349 28.559 -25.066 1.00 94.12 275 GLY A C 1
ATOM 2228 O O . GLY A 1 275 ? -9.131 29.295 -26.029 1.00 94.12 275 GLY A O 1
ATOM 2229 N N . ILE A 1 276 ? -10.396 28.714 -24.256 1.00 94.00 276 ILE A N 1
ATOM 2230 C CA . ILE A 1 276 ? -11.486 29.679 -24.473 1.00 94.00 276 ILE A CA 1
ATOM 2231 C C . ILE A 1 276 ? -11.213 31.060 -23.866 1.00 94.00 276 ILE A C 1
ATOM 2233 O O . ILE A 1 276 ? -11.928 32.009 -24.177 1.00 94.00 276 ILE A O 1
ATOM 2237 N N . ASP A 1 277 ? -10.164 31.190 -23.050 1.00 95.44 277 ASP A N 1
ATOM 2238 C CA . ASP A 1 277 ? -9.845 32.423 -22.322 1.00 95.44 277 ASP A CA 1
ATOM 2239 C C . ASP A 1 277 ? -8.761 33.260 -23.031 1.00 95.44 277 ASP A C 1
ATOM 2241 O O . ASP A 1 277 ? -8.064 34.074 -22.424 1.00 95.44 277 ASP A O 1
ATOM 2245 N N . TRP A 1 278 ? -8.618 33.081 -24.345 1.00 95.62 278 TRP A N 1
ATOM 2246 C CA . TRP A 1 278 ? -7.847 33.961 -25.221 1.00 95.62 278 TRP A CA 1
ATOM 2247 C C . TRP A 1 278 ? -8.773 35.001 -25.866 1.00 95.62 278 TRP A C 1
ATOM 2249 O O . TRP A 1 278 ? -9.678 34.651 -26.622 1.00 95.62 278 TRP A O 1
ATOM 2259 N N . GLY A 1 279 ? -8.549 36.290 -25.602 1.00 93.25 279 GLY A N 1
ATOM 2260 C CA . GLY A 1 279 ? -9.358 37.366 -26.182 1.00 93.25 279 GLY A CA 1
ATOM 2261 C C . GLY A 1 279 ? -8.973 37.719 -27.623 1.00 93.25 279 GLY A C 1
ATOM 2262 O O . GLY A 1 279 ? -8.149 37.052 -28.246 1.00 93.25 279 GLY A O 1
ATOM 2263 N N . VAL A 1 280 ? -9.576 38.774 -28.176 1.00 93.12 280 VAL A N 1
ATOM 2264 C CA . VAL A 1 280 ? -9.308 39.244 -29.550 1.00 93.12 280 VAL A CA 1
ATOM 2265 C C . VAL A 1 280 ? -8.041 40.105 -29.581 1.00 93.12 280 VAL A C 1
ATOM 2267 O O . VAL A 1 280 ? -7.853 40.939 -28.699 1.00 93.12 280 VAL A O 1
ATOM 2270 N N . SER A 1 281 ? -7.185 39.894 -30.586 1.00 93.69 281 SER A N 1
ATOM 2271 C CA . SER A 1 281 ? -5.949 40.666 -30.779 1.00 93.69 281 SER A CA 1
ATOM 2272 C C . SER A 1 281 ? -6.229 42.135 -31.124 1.00 93.69 281 SER A C 1
ATOM 2274 O O . SER A 1 281 ? -7.202 42.427 -31.824 1.00 93.69 281 SER A O 1
ATOM 2276 N N . ASP A 1 282 ? -5.394 43.051 -30.629 1.00 92.50 282 ASP A N 1
ATOM 2277 C CA . ASP A 1 282 ? -5.461 44.484 -30.936 1.00 92.50 282 ASP A CA 1
ATOM 2278 C C . ASP A 1 282 ? -4.692 44.874 -32.219 1.00 92.50 282 ASP A C 1
ATOM 2280 O O . ASP A 1 282 ? -4.074 44.040 -32.881 1.00 92.50 282 ASP A O 1
ATOM 2284 N N . GLU A 1 283 ? -4.740 46.159 -32.597 1.00 89.56 283 GLU A N 1
ATOM 2285 C CA . GLU A 1 283 ? -4.061 46.683 -33.798 1.00 89.56 283 GLU A CA 1
ATOM 2286 C C . GLU A 1 283 ? -2.525 46.570 -33.731 1.00 89.56 283 GLU A C 1
ATOM 2288 O O . GLU A 1 283 ? -1.862 46.562 -34.768 1.00 89.56 283 GLU A O 1
ATOM 2293 N N . GLU A 1 284 ? -1.953 46.466 -32.527 1.00 89.19 284 GLU A N 1
ATOM 2294 C CA . GLU A 1 284 ? -0.518 46.260 -32.296 1.00 89.19 284 GLU A CA 1
ATOM 2295 C C . GLU A 1 284 ? -0.142 44.762 -32.280 1.00 89.19 284 GLU A C 1
ATOM 2297 O O . GLU A 1 284 ? 1.037 44.420 -32.143 1.00 89.19 284 GLU A O 1
ATOM 2302 N N . GLY A 1 285 ? -1.124 43.867 -32.444 1.00 91.75 285 GLY A N 1
ATOM 2303 C CA . GLY A 1 285 ? -0.950 42.417 -32.483 1.00 91.75 285 GLY A CA 1
ATOM 2304 C C . GLY A 1 285 ? -0.892 41.744 -31.108 1.00 91.75 285 GLY A C 1
ATOM 2305 O O . GLY A 1 285 ? -0.445 40.599 -31.027 1.00 91.75 285 GLY A O 1
ATOM 2306 N N . TYR A 1 286 ? -1.305 42.421 -30.031 1.00 96.00 286 TYR A N 1
ATOM 2307 C CA . TYR A 1 286 ? -1.339 41.844 -28.686 1.00 96.00 286 TYR A CA 1
ATOM 2308 C C . TYR A 1 286 ? -2.692 41.207 -28.377 1.00 96.00 286 TYR A C 1
ATOM 2310 O O . TYR A 1 286 ? -3.747 41.835 -28.482 1.00 96.00 286 TYR A O 1
ATOM 2318 N N . ARG A 1 287 ? -2.655 39.971 -27.877 1.00 95.69 287 ARG A N 1
ATOM 2319 C CA . ARG A 1 287 ? -3.832 39.204 -27.475 1.00 95.69 287 ARG A CA 1
ATOM 2320 C C . ARG A 1 287 ? -4.015 39.209 -25.951 1.00 95.69 287 ARG A C 1
ATOM 2322 O O . ARG A 1 287 ? -3.103 38.786 -25.239 1.00 95.69 287 ARG A O 1
ATOM 2329 N N . PRO A 1 288 ? -5.161 39.663 -25.414 1.00 95.25 288 PRO A N 1
ATOM 2330 C CA . PRO A 1 288 ? -5.414 39.643 -23.976 1.00 95.25 288 PRO A CA 1
ATOM 2331 C C . PRO A 1 288 ? -5.689 38.224 -23.461 1.00 95.25 288 PRO A C 1
ATOM 2333 O O . PRO A 1 288 ? -6.402 37.456 -24.110 1.00 95.25 288 PRO A O 1
ATOM 2336 N N . ILE A 1 289 ? -5.183 37.906 -22.267 1.00 95.00 289 ILE A N 1
ATOM 2337 C CA . ILE A 1 289 ? -5.640 36.753 -21.476 1.00 95.00 289 ILE A CA 1
ATOM 2338 C C . ILE A 1 289 ? -6.900 37.173 -20.715 1.00 95.00 289 ILE A C 1
ATOM 2340 O O . ILE A 1 289 ? -6.879 38.150 -19.961 1.00 95.00 289 ILE A O 1
ATOM 2344 N N . LEU A 1 290 ? -8.008 36.470 -20.932 1.00 93.31 290 LEU A N 1
ATOM 2345 C CA . LEU A 1 290 ? -9.250 36.688 -20.198 1.00 93.31 290 LEU A CA 1
ATOM 2346 C C . LEU A 1 290 ? -9.162 36.015 -18.822 1.00 93.31 290 LEU A C 1
ATOM 2348 O O . LEU A 1 290 ? -8.521 34.979 -18.663 1.00 93.31 290 LEU A O 1
ATOM 2352 N N . GLN A 1 291 ? -9.799 36.619 -17.821 1.00 89.38 291 GLN A N 1
ATOM 2353 C CA . GLN A 1 291 ? -9.741 36.172 -16.427 1.00 89.38 291 GLN A CA 1
ATOM 2354 C C . GLN A 1 291 ? -10.702 34.995 -16.198 1.00 89.38 291 GLN A C 1
ATOM 2356 O O . GLN A 1 291 ? -11.803 35.169 -15.674 1.00 89.38 291 GLN A O 1
ATOM 2361 N N . GLY A 1 292 ? -10.288 33.803 -16.622 1.00 89.38 292 GLY A N 1
ATOM 2362 C CA . GLY A 1 292 ? -11.061 32.566 -16.559 1.00 89.38 292 GLY A CA 1
ATOM 2363 C C . GLY A 1 292 ? -11.532 32.239 -15.144 1.00 89.38 292 GLY A C 1
ATOM 2364 O O . GLY A 1 292 ? -12.699 31.928 -14.962 1.00 89.38 292 GLY A O 1
ATOM 2365 N N . GLU A 1 293 ? -10.702 32.441 -14.114 1.00 85.69 293 GLU A N 1
ATOM 2366 C CA . GLU A 1 293 ? -11.123 32.197 -12.722 1.00 85.69 293 GLU A CA 1
ATOM 2367 C C . GLU A 1 293 ? -12.321 33.051 -12.269 1.00 85.69 293 GLU A C 1
ATOM 2369 O O . GLU A 1 293 ? -13.061 32.649 -11.367 1.00 85.69 293 GLU A O 1
ATOM 2374 N N . ILE A 1 294 ? -12.532 34.214 -12.893 1.00 87.50 294 ILE A N 1
ATOM 2375 C CA . ILE A 1 294 ? -13.693 35.080 -12.651 1.00 87.50 294 ILE A CA 1
ATOM 2376 C C . ILE A 1 294 ? -14.862 34.671 -13.552 1.00 87.50 294 ILE A C 1
ATOM 2378 O O . ILE A 1 294 ? -16.010 34.660 -13.109 1.00 87.50 294 ILE A O 1
ATOM 2382 N N . LEU A 1 295 ? -14.577 34.364 -14.821 1.00 89.88 295 LEU A N 1
ATOM 2383 C CA . LEU A 1 295 ? -15.582 33.992 -15.821 1.00 89.88 295 LEU A CA 1
ATOM 2384 C C . LEU A 1 295 ? -16.215 32.624 -15.532 1.00 89.88 295 LEU A C 1
ATOM 2386 O O . LEU A 1 295 ? -17.401 32.434 -15.799 1.00 89.88 295 LEU A O 1
ATOM 2390 N N . HIS A 1 296 ? -15.438 31.715 -14.943 1.00 90.88 296 HIS A N 1
ATOM 2391 C CA . HIS A 1 296 ? -15.777 30.325 -14.666 1.00 90.88 296 HIS A CA 1
ATOM 2392 C C . HIS A 1 296 ? -15.616 30.061 -13.153 1.00 90.88 296 HIS A C 1
ATOM 2394 O O . HIS A 1 296 ? -14.521 29.741 -12.669 1.00 90.88 296 HIS A O 1
ATOM 2400 N N . PRO A 1 297 ? -16.697 30.215 -12.357 1.00 86.81 297 PRO A N 1
ATOM 2401 C CA . PRO A 1 297 ? -16.678 29.915 -10.920 1.00 86.81 297 PRO A CA 1
ATOM 2402 C C . PRO A 1 297 ? -16.285 28.462 -10.616 1.00 86.81 297 PRO A C 1
ATOM 2404 O O . PRO A 1 297 ? -15.698 28.180 -9.575 1.00 86.81 297 PRO A O 1
ATOM 2407 N N . GLU A 1 298 ? -16.575 27.564 -11.555 1.00 89.69 298 GLU A N 1
ATOM 2408 C CA . GLU A 1 298 ? -16.198 26.153 -11.559 1.00 89.69 298 GLU A CA 1
ATOM 2409 C C . GLU A 1 298 ? -15.476 25.825 -12.871 1.00 89.69 298 GLU A C 1
ATOM 2411 O O . GLU A 1 298 ? -15.577 26.574 -13.844 1.00 89.69 298 GLU A O 1
ATOM 2416 N N . ALA A 1 299 ? -14.723 24.724 -12.899 1.00 87.50 299 ALA A N 1
ATOM 2417 C CA . ALA A 1 299 ? -14.028 24.285 -14.105 1.00 87.50 299 ALA A CA 1
ATOM 2418 C C . ALA A 1 299 ? -15.022 23.957 -15.233 1.00 87.50 299 ALA A C 1
ATOM 2420 O O . ALA A 1 299 ? -16.089 23.385 -14.997 1.00 87.50 299 ALA A O 1
ATOM 2421 N N . VAL A 1 300 ? -14.672 24.313 -16.469 1.00 89.00 300 VAL A N 1
ATOM 2422 C CA . VAL A 1 300 ? -15.513 24.010 -17.636 1.00 89.00 300 VAL A CA 1
ATOM 2423 C C . VAL A 1 300 ? -15.409 22.527 -18.024 1.00 89.00 300 VAL A C 1
ATOM 2425 O O . VAL A 1 300 ? -14.383 21.899 -17.764 1.00 89.00 300 VAL A O 1
ATOM 2428 N N . PRO A 1 301 ? -16.423 21.933 -18.684 1.00 85.06 301 PRO A N 1
ATOM 2429 C CA . PRO A 1 301 ? -16.343 20.543 -19.127 1.00 85.06 301 PRO A CA 1
ATOM 2430 C C . PRO A 1 301 ? -15.113 20.284 -20.011 1.00 85.06 301 PRO A C 1
ATOM 2432 O O . PRO A 1 301 ? -14.984 20.864 -21.088 1.00 85.06 301 PRO A O 1
ATOM 2435 N N . GLY A 1 302 ? -14.220 19.398 -19.558 1.00 78.56 302 GLY A N 1
ATOM 2436 C CA . GLY A 1 302 ? -12.984 19.052 -20.270 1.00 78.56 302 GLY A CA 1
ATOM 2437 C C . GLY A 1 302 ? -11.867 20.101 -20.184 1.00 78.56 302 GLY A C 1
ATOM 2438 O O . GLY A 1 302 ? -10.915 20.018 -20.957 1.00 78.56 302 GLY A O 1
ATOM 2439 N N . GLY A 1 303 ? -11.977 21.074 -19.278 1.00 83.94 303 GLY A N 1
ATOM 2440 C CA . GLY A 1 303 ? -10.983 22.122 -19.062 1.00 83.94 303 GLY A CA 1
ATOM 2441 C C . GLY A 1 303 ? -10.883 22.535 -17.596 1.00 83.94 303 GLY A C 1
ATOM 2442 O O . GLY A 1 303 ? -11.381 21.855 -16.705 1.00 83.94 303 GLY A O 1
ATOM 2443 N N . GLU A 1 304 ? -10.230 23.664 -17.353 1.00 88.94 304 GLU A N 1
ATOM 2444 C CA . GLU A 1 304 ? -9.968 24.194 -16.012 1.00 88.94 304 GLU A CA 1
ATOM 2445 C C . GLU A 1 304 ? -10.837 25.424 -15.725 1.00 88.94 304 GLU A C 1
ATOM 2447 O O . GLU A 1 304 ? -11.677 25.814 -16.539 1.00 88.94 304 GLU A O 1
ATOM 2452 N N . ARG A 1 305 ? -10.655 26.073 -14.569 1.00 91.44 305 ARG A N 1
ATOM 2453 C CA . ARG A 1 305 ? -11.208 27.425 -14.360 1.00 91.44 305 ARG A CA 1
ATOM 2454 C C . ARG A 1 305 ? -10.504 28.470 -15.225 1.00 91.44 305 ARG A C 1
ATOM 2456 O O . ARG A 1 305 ? -11.149 29.396 -15.682 1.00 91.44 305 ARG A O 1
ATOM 2463 N N . GLN A 1 306 ? -9.211 28.303 -15.503 1.00 94.00 306 GLN A N 1
ATOM 2464 C CA . GLN A 1 306 ? -8.471 29.126 -16.465 1.00 94.00 306 GLN A CA 1
ATOM 2465 C C . GLN A 1 306 ? -8.084 28.287 -17.691 1.00 94.00 306 GLN A C 1
ATOM 2467 O O . GLN A 1 306 ? -7.283 27.365 -17.590 1.00 94.00 306 GLN A O 1
ATOM 2472 N N . ASN A 1 307 ? -8.595 28.619 -18.872 1.00 94.56 307 ASN A N 1
ATOM 2473 C CA . ASN A 1 307 ? -8.380 27.881 -20.120 1.00 94.56 307 ASN A CA 1
ATOM 2474 C C . ASN A 1 307 ? -7.560 28.707 -21.108 1.00 94.56 307 ASN A C 1
ATOM 2476 O O . ASN A 1 307 ? -8.037 29.096 -22.177 1.00 94.56 307 ASN A O 1
ATOM 2480 N N . THR A 1 308 ? -6.311 28.970 -20.743 1.00 95.81 308 THR A N 1
ATOM 2481 C CA . THR A 1 308 ? -5.333 29.673 -21.577 1.00 95.81 308 THR A CA 1
ATOM 2482 C C . THR A 1 308 ? -4.114 28.777 -21.711 1.00 95.81 308 THR A C 1
ATOM 2484 O O . THR A 1 308 ? -3.327 28.664 -20.775 1.00 95.81 308 THR A O 1
ATOM 2487 N N . PHE A 1 309 ? -3.969 28.110 -22.856 1.00 96.12 309 PHE A N 1
ATOM 2488 C CA . PHE A 1 309 ? -2.927 27.108 -23.073 1.00 96.12 309 PHE A CA 1
ATOM 2489 C C . PHE A 1 309 ? -1.993 27.478 -24.226 1.00 96.12 309 PHE A C 1
ATOM 2491 O O . PHE A 1 309 ? -2.438 28.050 -25.224 1.00 96.12 309 PHE A O 1
ATOM 2498 N N . ALA A 1 310 ? -0.720 27.100 -24.110 1.00 95.94 310 ALA A N 1
ATOM 2499 C CA . ALA A 1 310 ? 0.296 27.220 -25.154 1.00 95.94 310 ALA A CA 1
ATOM 2500 C C . ALA A 1 310 ? 1.054 25.897 -25.332 1.00 95.94 310 ALA A C 1
ATOM 2502 O O . ALA A 1 310 ? 1.372 25.224 -24.349 1.00 95.94 310 ALA A O 1
ATOM 2503 N N . TYR A 1 311 ? 1.351 25.553 -26.585 1.00 95.81 311 TYR A N 1
ATOM 2504 C CA . TYR A 1 311 ? 1.953 24.286 -26.982 1.00 95.81 311 TYR A CA 1
ATOM 2505 C C . TYR A 1 311 ? 3.189 24.502 -27.852 1.00 95.81 311 TYR A C 1
ATOM 2507 O O . TYR A 1 311 ? 3.160 25.305 -28.786 1.00 95.81 311 TYR A O 1
ATOM 2515 N N . PHE A 1 312 ? 4.241 23.730 -27.584 1.00 94.69 312 PHE A N 1
ATOM 2516 C CA . PHE A 1 312 ? 5.457 23.653 -28.395 1.00 94.69 312 PHE A CA 1
ATOM 2517 C C . PHE A 1 312 ? 5.883 22.192 -28.520 1.00 94.69 312 PHE A C 1
ATOM 2519 O O . PHE A 1 312 ? 6.167 21.552 -27.513 1.00 94.69 312 PHE A O 1
ATOM 2526 N N . LYS A 1 313 ? 5.943 21.661 -29.740 1.00 91.94 313 LYS A N 1
ATOM 2527 C CA . LYS A 1 313 ? 6.389 20.291 -30.004 1.00 91.94 313 LYS A CA 1
ATOM 2528 C C . LYS A 1 313 ? 7.897 20.195 -30.144 1.00 91.94 313 LYS A C 1
ATOM 2530 O O . LYS A 1 313 ? 8.549 21.154 -30.568 1.00 91.94 313 LYS A O 1
ATOM 2535 N N . ASN A 1 314 ? 8.415 18.995 -29.894 1.00 88.88 314 ASN A N 1
ATOM 2536 C CA . ASN A 1 314 ? 9.795 18.616 -30.194 1.00 88.88 314 ASN A CA 1
ATOM 2537 C C . ASN A 1 314 ? 10.849 19.553 -29.569 1.00 88.88 314 ASN A C 1
ATOM 2539 O O . ASN A 1 314 ? 11.858 19.863 -30.202 1.00 88.88 314 ASN A O 1
ATOM 2543 N N . VAL A 1 315 ? 10.616 20.027 -28.342 1.00 90.19 315 VAL A N 1
ATOM 2544 C CA . VAL A 1 315 ? 11.587 20.834 -27.592 1.00 90.19 315 VAL A CA 1
ATOM 2545 C C . VAL A 1 315 ? 12.743 19.946 -27.145 1.00 90.19 315 VAL A C 1
ATOM 2547 O O . VAL A 1 315 ? 12.533 18.929 -26.488 1.00 90.19 315 VAL A O 1
ATOM 2550 N N . THR A 1 316 ? 13.961 20.320 -27.527 1.00 88.62 316 THR A N 1
ATOM 2551 C CA . THR A 1 316 ? 15.195 19.588 -27.223 1.00 88.62 316 THR A CA 1
ATOM 2552 C C . THR A 1 316 ? 15.706 19.975 -25.839 1.00 88.62 316 THR A C 1
ATOM 2554 O O . THR A 1 316 ? 15.643 21.140 -25.453 1.00 88.62 316 THR A O 1
ATOM 2557 N N . CYS A 1 317 ? 16.173 18.992 -25.067 1.00 75.19 317 CYS A N 1
ATOM 2558 C CA . CYS A 1 317 ? 16.483 19.157 -23.641 1.00 75.19 317 CYS A CA 1
ATOM 2559 C C . CYS A 1 317 ? 17.878 18.646 -23.240 1.00 75.19 317 CYS A C 1
ATOM 2561 O O . CYS A 1 317 ? 18.053 18.186 -22.112 1.00 75.19 317 CYS A O 1
ATOM 2563 N N . SER A 1 318 ? 18.871 18.679 -24.134 1.00 68.12 318 SER A N 1
ATOM 2564 C CA . SER A 1 318 ? 20.203 18.129 -23.840 1.00 68.12 318 SER A CA 1
ATOM 2565 C C . SER A 1 318 ? 20.962 18.936 -22.775 1.00 68.12 318 SER A C 1
ATOM 2567 O O . SER A 1 318 ? 21.607 18.318 -21.933 1.00 68.12 318 SER A O 1
ATOM 2569 N N . ASP A 1 319 ? 20.803 20.264 -22.740 1.00 65.75 319 ASP A N 1
ATOM 2570 C CA . ASP A 1 319 ? 21.418 21.201 -21.776 1.00 65.75 319 ASP A CA 1
ATOM 2571 C C . ASP A 1 319 ? 20.644 21.371 -20.438 1.00 65.75 319 ASP A C 1
ATOM 2573 O O . ASP A 1 319 ? 20.718 22.420 -19.785 1.00 65.75 319 ASP A O 1
ATOM 2577 N N . ASP A 1 320 ? 19.845 20.371 -20.038 1.00 76.69 320 ASP A N 1
ATOM 2578 C CA . ASP A 1 320 ? 18.997 20.313 -18.824 1.00 76.69 320 ASP A CA 1
ATOM 2579 C C . ASP A 1 320 ? 17.992 21.476 -18.641 1.00 76.69 320 ASP A C 1
ATOM 2581 O O . ASP A 1 320 ? 17.218 21.501 -17.679 1.00 76.69 320 ASP A O 1
ATOM 2585 N N . CYS A 1 321 ? 17.956 22.447 -19.556 1.00 88.00 321 CYS A N 1
ATOM 2586 C CA . CYS A 1 321 ? 17.016 23.560 -19.581 1.00 88.00 321 CYS A CA 1
ATOM 2587 C C . CYS A 1 321 ? 16.930 24.214 -20.970 1.00 88.00 321 CYS A C 1
ATOM 2589 O O . CYS A 1 321 ? 17.840 24.117 -21.786 1.00 88.00 321 CYS A O 1
ATOM 2591 N N . PHE A 1 322 ? 15.855 24.960 -21.203 1.00 91.19 322 PHE A N 1
ATOM 2592 C CA . PHE A 1 322 ? 15.652 25.809 -22.383 1.00 91.19 322 PHE A CA 1
ATOM 2593 C C . PHE A 1 322 ? 15.098 27.172 -21.945 1.00 91.19 322 PHE A C 1
ATOM 2595 O O . PHE A 1 322 ? 14.784 27.385 -20.771 1.00 91.19 322 PHE A O 1
ATOM 2602 N N . THR A 1 323 ? 15.003 28.134 -22.862 1.00 93.38 323 THR A N 1
ATOM 2603 C CA . THR A 1 323 ? 14.484 29.475 -22.547 1.00 93.38 323 THR A CA 1
ATOM 2604 C C . THR A 1 323 ? 13.077 29.662 -23.098 1.00 93.38 323 THR A C 1
ATOM 2606 O O . THR A 1 323 ? 12.847 29.437 -24.281 1.00 93.38 323 THR A O 1
ATOM 2609 N N . LEU A 1 324 ? 12.157 30.135 -22.255 1.00 94.62 324 LEU A N 1
ATOM 2610 C CA . LEU A 1 324 ? 10.872 30.694 -22.671 1.00 94.62 324 LEU A CA 1
ATOM 2611 C C . LEU A 1 324 ? 10.970 32.222 -22.679 1.00 94.62 324 LEU A C 1
ATOM 2613 O O . LEU A 1 324 ? 11.253 32.844 -21.650 1.00 94.62 324 LEU A O 1
ATOM 2617 N N . ARG A 1 325 ? 10.716 32.825 -23.838 1.00 97.06 325 ARG A N 1
ATOM 2618 C CA . ARG A 1 325 ? 10.512 34.263 -24.013 1.00 97.06 325 ARG A CA 1
ATOM 2619 C C . ARG A 1 325 ? 9.018 34.554 -24.130 1.00 97.06 325 ARG A C 1
ATOM 2621 O O . ARG A 1 325 ? 8.319 33.905 -24.903 1.00 97.06 325 ARG A O 1
ATOM 2628 N N . ILE A 1 326 ? 8.561 35.558 -23.392 1.00 97.38 326 ILE A N 1
ATOM 2629 C CA . ILE A 1 326 ? 7.192 36.073 -23.443 1.00 97.38 326 ILE A CA 1
ATOM 2630 C C . ILE A 1 326 ? 7.281 37.546 -23.821 1.00 97.38 326 ILE A C 1
ATOM 2632 O O . ILE A 1 326 ? 7.852 38.328 -23.059 1.00 97.38 326 ILE A O 1
ATOM 2636 N N . ASP A 1 327 ? 6.714 37.919 -24.964 1.00 97.62 327 ASP A N 1
ATOM 2637 C CA . ASP A 1 327 ? 6.561 39.318 -25.358 1.00 97.62 327 ASP A CA 1
ATOM 2638 C C . ASP A 1 327 ? 5.158 39.792 -24.979 1.00 97.62 327 ASP A C 1
ATOM 2640 O O . ASP A 1 327 ? 4.153 39.264 -25.466 1.00 97.62 327 ASP A O 1
ATOM 2644 N N . TYR A 1 328 ? 5.086 40.763 -24.070 1.00 96.81 328 TYR A N 1
ATOM 2645 C CA . TYR A 1 328 ? 3.858 41.130 -23.368 1.00 96.81 328 TYR A CA 1
ATOM 2646 C C . TYR A 1 328 ? 3.702 42.638 -23.170 1.00 96.81 328 TYR A C 1
ATOM 2648 O O . TYR A 1 328 ? 4.628 43.426 -23.352 1.00 96.81 328 TYR A O 1
ATOM 2656 N N . LYS A 1 329 ? 2.493 43.021 -22.757 1.00 95.62 329 LYS A N 1
ATOM 2657 C CA . LYS A 1 329 ? 2.128 44.367 -22.321 1.00 95.62 329 LYS A CA 1
ATOM 2658 C C . LYS A 1 329 ? 1.198 44.267 -21.112 1.00 95.62 329 LYS A C 1
ATOM 2660 O O . LYS A 1 329 ? 0.229 43.505 -21.131 1.00 95.62 329 LYS A O 1
ATOM 2665 N N . THR A 1 330 ? 1.488 45.049 -20.079 1.00 93.88 330 THR A N 1
ATOM 2666 C CA . THR A 1 330 ? 0.656 45.219 -18.879 1.00 93.88 330 THR A CA 1
ATOM 2667 C C . THR A 1 330 ? 0.696 46.683 -18.442 1.00 93.88 330 THR A C 1
ATOM 2669 O O . THR A 1 330 ? 1.637 47.405 -18.760 1.00 93.88 330 THR A O 1
ATOM 2672 N N . GLU A 1 331 ? -0.342 47.142 -17.748 1.00 91.69 331 GLU A N 1
ATOM 2673 C CA . GLU A 1 331 ? -0.425 48.514 -17.222 1.00 91.69 331 GLU A CA 1
ATOM 2674 C C . GLU A 1 331 ? 0.222 48.653 -15.837 1.00 91.69 331 GLU A C 1
ATOM 2676 O O . GLU A 1 331 ? 0.562 49.758 -15.418 1.00 91.69 331 GLU A O 1
ATOM 2681 N N . GLN A 1 332 ? 0.372 47.539 -15.118 1.00 91.75 332 GLN A N 1
ATOM 2682 C CA . GLN A 1 332 ? 0.949 47.467 -13.777 1.00 91.75 332 GLN A CA 1
ATOM 2683 C C . GLN A 1 332 ? 1.798 46.204 -13.647 1.00 91.75 332 GLN A C 1
ATOM 2685 O O . GLN A 1 332 ? 1.484 45.191 -14.278 1.00 91.75 332 GLN A O 1
ATOM 2690 N N . ASP A 1 333 ? 2.823 46.264 -12.798 1.00 93.44 333 ASP A N 1
ATOM 2691 C CA . ASP A 1 333 ? 3.647 45.108 -12.443 1.00 93.44 333 ASP A CA 1
ATOM 2692 C C . ASP A 1 333 ? 2.754 43.969 -11.973 1.00 93.44 333 ASP A C 1
ATOM 2694 O O . ASP A 1 333 ? 1.931 44.157 -11.079 1.00 93.44 333 ASP A O 1
ATOM 2698 N N . THR A 1 334 ? 2.894 42.803 -12.582 1.00 94.12 334 THR A N 1
ATOM 2699 C CA . THR A 1 334 ? 2.107 41.609 -12.262 1.00 94.12 334 THR A CA 1
ATOM 2700 C C . THR A 1 334 ? 2.945 40.367 -12.540 1.00 94.12 334 THR A C 1
ATOM 2702 O O . THR A 1 334 ? 4.118 40.486 -12.895 1.00 94.12 334 THR A O 1
ATOM 2705 N N . ALA A 1 335 ? 2.365 39.178 -12.417 1.00 94.00 335 ALA A N 1
ATOM 2706 C CA . ALA A 1 335 ? 3.019 37.943 -12.811 1.00 94.00 335 ALA A CA 1
ATOM 2707 C C . ALA A 1 335 ? 2.087 37.028 -13.605 1.00 94.00 335 ALA A C 1
ATOM 2709 O O . ALA A 1 335 ? 0.863 37.040 -13.448 1.00 94.00 335 ALA A O 1
ATOM 2710 N N . LEU A 1 336 ? 2.704 36.212 -14.455 1.00 94.06 336 LEU A N 1
ATOM 2711 C CA . LEU A 1 336 ? 2.054 35.099 -15.127 1.00 94.06 336 LEU A CA 1
ATOM 2712 C C . LEU A 1 336 ? 2.488 33.801 -14.459 1.00 94.06 336 LEU A C 1
ATOM 2714 O O . LEU A 1 336 ? 3.680 33.486 -14.408 1.00 94.06 336 LEU A O 1
ATOM 2718 N N . LEU A 1 337 ? 1.519 33.057 -13.948 1.00 94.50 337 LEU A N 1
ATOM 2719 C CA . LEU A 1 337 ? 1.738 31.749 -13.370 1.00 94.50 337 LEU A CA 1
ATOM 2720 C C . LEU A 1 337 ? 1.707 30.681 -14.468 1.00 94.50 337 LEU A C 1
ATOM 2722 O O . LEU A 1 337 ? 0.844 30.702 -15.348 1.00 94.50 337 LEU A O 1
ATOM 2726 N N . LEU A 1 338 ? 2.659 29.753 -14.418 1.00 93.81 338 LEU A N 1
ATOM 2727 C CA . LEU A 1 338 ? 2.806 28.655 -15.367 1.00 93.81 338 LEU A CA 1
ATOM 2728 C C . LEU A 1 338 ? 2.481 27.331 -14.686 1.00 93.81 338 LEU A C 1
ATOM 2730 O O . LEU A 1 338 ? 3.070 26.989 -13.655 1.00 93.81 338 LEU A O 1
ATOM 2734 N N . PHE A 1 339 ? 1.599 26.561 -15.312 1.00 91.94 339 PHE A N 1
ATOM 2735 C CA . PHE A 1 339 ? 1.208 25.231 -14.859 1.00 91.94 339 PHE A CA 1
ATOM 2736 C C . PHE A 1 339 ? 1.398 24.204 -15.973 1.00 91.94 339 PHE A C 1
ATOM 2738 O O . PHE A 1 339 ? 1.279 24.522 -17.158 1.00 91.94 339 PHE A O 1
ATOM 2745 N N . LYS A 1 340 ? 1.664 22.956 -15.588 1.00 89.25 340 LYS A N 1
ATOM 2746 C CA . LYS A 1 340 ? 1.719 21.801 -16.494 1.00 89.25 340 LYS A CA 1
ATOM 2747 C C . LYS A 1 340 ? 0.682 20.768 -16.086 1.00 89.25 340 LYS A C 1
ATOM 2749 O O . LYS A 1 340 ? 0.392 20.622 -14.901 1.00 89.25 340 LYS A O 1
ATOM 2754 N N . ASN A 1 341 ? 0.197 20.003 -17.052 1.00 84.94 341 ASN A N 1
ATOM 2755 C CA . ASN A 1 341 ? -0.646 18.849 -16.770 1.00 84.94 341 ASN A CA 1
ATOM 2756 C C . ASN A 1 341 ? 0.217 17.683 -16.257 1.00 84.94 341 ASN A C 1
ATOM 2758 O O . ASN A 1 341 ? 1.182 17.288 -16.909 1.00 84.94 341 ASN A O 1
ATOM 2762 N N . CYS A 1 342 ? -0.139 17.150 -15.091 1.00 79.06 342 CYS A N 1
ATOM 2763 C CA . CYS A 1 342 ? 0.543 16.050 -14.411 1.00 79.06 342 CYS A CA 1
ATOM 2764 C C . CYS A 1 342 ? -0.330 14.786 -14.350 1.00 79.06 342 CYS A C 1
ATOM 2766 O O . CYS A 1 342 ? -0.320 14.070 -13.347 1.00 79.06 342 CYS A O 1
ATOM 2768 N N . ALA A 1 343 ? -1.096 14.527 -15.413 1.00 77.62 343 ALA A N 1
ATOM 2769 C CA . ALA A 1 343 ? -2.047 13.424 -15.523 1.00 77.62 343 ALA A CA 1
ATOM 2770 C C . ALA A 1 343 ? -3.083 13.445 -14.381 1.00 77.62 343 ALA A C 1
ATOM 2772 O O . ALA A 1 343 ? -3.798 14.431 -14.216 1.00 77.62 343 ALA A O 1
ATOM 2773 N N . GLU A 1 344 ? -3.159 12.379 -13.585 1.00 71.44 344 GLU A N 1
ATOM 2774 C CA . GLU A 1 344 ? -4.102 12.235 -12.465 1.00 71.44 344 GLU A CA 1
ATOM 2775 C C . GLU A 1 344 ? -3.940 13.328 -11.397 1.00 71.44 344 GLU A C 1
ATOM 2777 O O . GLU A 1 344 ? -4.901 13.654 -10.707 1.00 71.44 344 GLU A O 1
ATOM 2782 N N . ALA A 1 345 ? -2.754 13.941 -11.283 1.00 71.31 345 ALA A N 1
ATOM 2783 C CA . ALA A 1 345 ? -2.513 15.050 -10.360 1.00 71.31 345 ALA A CA 1
ATOM 2784 C C . ALA A 1 345 ? -3.029 16.410 -10.881 1.00 71.31 345 ALA A C 1
ATOM 2786 O O . ALA A 1 345 ? -2.882 17.422 -10.195 1.00 71.31 345 ALA A O 1
ATOM 2787 N N . GLY A 1 346 ? -3.614 16.462 -12.083 1.00 80.88 346 GLY A N 1
ATOM 2788 C CA . GLY A 1 346 ? -4.144 17.686 -12.684 1.00 80.88 346 GLY A CA 1
ATOM 2789 C C . GLY A 1 346 ? -3.062 18.714 -13.030 1.00 80.88 346 GLY A C 1
ATOM 2790 O O . GLY A 1 346 ? -1.891 18.373 -13.224 1.00 80.88 346 GLY A O 1
ATOM 2791 N N . TYR A 1 347 ? -3.449 19.988 -13.133 1.00 86.44 347 TYR A N 1
ATOM 2792 C CA . TYR A 1 347 ? -2.510 21.078 -13.400 1.00 86.44 347 TYR A CA 1
ATOM 2793 C C . TYR A 1 347 ? -1.755 21.483 -12.132 1.00 86.44 347 TYR A C 1
ATOM 2795 O O . TYR A 1 347 ? -2.343 21.952 -11.161 1.00 86.44 347 TYR A O 1
ATOM 2803 N N . GLN A 1 348 ? -0.432 21.322 -12.153 1.00 86.25 348 GLN A N 1
ATOM 2804 C CA . GLN A 1 348 ? 0.449 21.678 -11.040 1.00 86.25 348 GLN A CA 1
ATOM 2805 C C . GLN A 1 348 ? 1.382 22.827 -11.433 1.00 86.25 348 GLN A C 1
ATOM 2807 O O . GLN A 1 348 ? 1.764 22.923 -12.609 1.00 86.25 348 GLN A O 1
ATOM 2812 N N . PRO A 1 349 ? 1.773 23.693 -10.477 1.00 88.19 349 PRO A N 1
ATOM 2813 C CA . PRO A 1 349 ? 2.744 24.749 -10.730 1.00 88.19 349 PRO A CA 1
ATOM 2814 C C . PRO A 1 349 ? 4.016 24.179 -11.362 1.00 88.19 349 PRO A C 1
ATOM 2816 O O . PRO A 1 349 ? 4.492 23.111 -10.971 1.00 88.19 349 PRO A O 1
ATOM 2819 N N . LEU A 1 350 ? 4.594 24.905 -12.320 1.00 86.25 350 LEU A N 1
ATOM 2820 C CA . LEU A 1 350 ? 5.810 24.523 -13.045 1.00 86.25 350 LEU A CA 1
ATOM 2821 C C . LEU A 1 350 ? 7.077 24.633 -12.159 1.00 86.25 350 LEU A C 1
ATOM 2823 O O . LEU A 1 350 ? 8.032 25.329 -12.487 1.00 86.25 350 LEU A O 1
ATOM 2827 N N . GLY A 1 351 ? 7.093 23.991 -10.987 1.00 78.75 351 GLY A N 1
ATOM 2828 C CA . GLY A 1 351 ? 8.202 24.028 -10.029 1.00 78.75 351 GLY A CA 1
ATOM 2829 C C . GLY A 1 351 ? 8.610 25.454 -9.630 1.00 78.75 351 GLY A C 1
ATOM 2830 O O . GLY A 1 351 ? 7.763 26.313 -9.379 1.00 78.75 351 GLY A O 1
ATOM 2831 N N . TYR A 1 352 ? 9.920 25.730 -9.594 1.00 77.88 352 TYR A N 1
ATOM 2832 C CA . TYR A 1 352 ? 10.447 27.061 -9.255 1.00 77.88 352 TYR A CA 1
ATOM 2833 C C . TYR A 1 352 ? 10.207 28.122 -10.344 1.00 77.88 352 TYR A C 1
ATOM 2835 O O . TYR A 1 352 ? 10.314 29.311 -10.059 1.00 77.88 352 TYR A O 1
ATOM 2843 N N . VAL A 1 353 ? 9.888 27.715 -11.580 1.00 84.56 353 VAL A N 1
ATOM 2844 C CA . VAL A 1 353 ? 9.560 28.633 -12.690 1.00 84.56 353 VAL A CA 1
ATOM 2845 C C . VAL A 1 353 ? 8.060 28.901 -12.803 1.00 84.56 353 VAL A C 1
ATOM 2847 O O . VAL A 1 353 ? 7.608 29.505 -13.771 1.00 84.56 353 VAL A O 1
ATOM 2850 N N . SER A 1 354 ? 7.283 28.466 -11.811 1.00 89.69 354 SER A N 1
ATOM 2851 C CA . SER A 1 354 ? 5.829 28.618 -11.781 1.00 89.69 354 SER A CA 1
ATOM 2852 C C . SER A 1 354 ? 5.349 30.063 -11.790 1.00 89.69 354 SER A C 1
ATOM 2854 O O . SER A 1 354 ? 4.189 30.276 -12.109 1.00 89.69 354 SER A O 1
ATOM 2856 N N . ARG A 1 355 ? 6.193 31.050 -11.473 1.00 93.88 355 ARG A N 1
ATOM 2857 C CA . ARG A 1 355 ? 5.825 32.470 -11.436 1.00 93.88 355 ARG A CA 1
ATOM 2858 C C . ARG A 1 355 ? 6.790 33.309 -12.267 1.00 93.88 355 ARG A C 1
ATOM 2860 O O . ARG A 1 355 ? 7.975 33.394 -11.952 1.00 93.88 355 ARG A O 1
ATOM 2867 N N . VAL A 1 356 ? 6.271 33.951 -13.313 1.00 94.69 356 VAL A N 1
ATOM 2868 C CA . VAL A 1 356 ? 7.032 34.819 -14.219 1.00 94.69 356 VAL A CA 1
ATOM 2869 C C . VAL A 1 356 ? 6.656 36.272 -13.981 1.00 94.69 356 VAL A C 1
ATOM 2871 O O . VAL A 1 356 ? 5.544 36.682 -14.297 1.00 94.69 356 VAL A O 1
ATOM 2874 N N . GLU A 1 357 ? 7.593 37.055 -13.452 1.00 94.62 357 GLU A N 1
ATOM 2875 C CA . GLU A 1 357 ? 7.398 38.488 -13.215 1.00 94.62 357 GLU A CA 1
ATOM 2876 C C . GLU A 1 357 ? 7.275 39.261 -14.529 1.00 94.62 357 GLU A C 1
ATOM 2878 O O . GLU A 1 357 ? 8.128 39.152 -15.419 1.00 94.62 357 GLU A O 1
ATOM 2883 N N . LEU A 1 358 ? 6.248 40.103 -14.605 1.00 95.06 358 LEU A N 1
ATOM 2884 C CA . LEU A 1 358 ? 5.912 40.956 -15.737 1.00 95.06 358 LEU A CA 1
ATOM 2885 C C . LEU A 1 358 ? 5.849 42.441 -15.302 1.00 95.06 358 LEU A C 1
ATOM 2887 O O . LEU A 1 358 ? 4.754 42.959 -15.065 1.00 95.06 358 LEU A O 1
ATOM 2891 N N . PRO A 1 359 ? 6.995 43.142 -15.169 1.00 95.19 359 PRO A N 1
ATOM 2892 C CA . PRO A 1 359 ? 7.019 44.579 -14.882 1.00 95.19 359 PRO A CA 1
ATOM 2893 C C . PRO A 1 359 ? 6.410 45.426 -16.009 1.00 95.19 359 PRO A C 1
ATOM 2895 O O . PRO A 1 359 ? 6.662 45.170 -17.188 1.00 95.19 359 PRO A O 1
ATOM 2898 N N . ALA A 1 360 ? 5.647 46.466 -15.671 1.00 93.19 360 ALA A N 1
ATOM 2899 C CA . ALA A 1 360 ? 4.921 47.278 -16.656 1.00 93.19 360 ALA A CA 1
ATOM 2900 C C . ALA A 1 360 ? 5.830 48.072 -17.608 1.00 93.19 360 ALA A C 1
ATOM 2902 O O . ALA A 1 360 ? 5.446 48.380 -18.736 1.00 93.19 360 ALA A O 1
ATOM 2903 N N . GLU A 1 361 ? 7.044 48.411 -17.175 1.00 93.81 361 GLU A N 1
ATOM 2904 C CA . GLU A 1 361 ? 8.028 49.146 -17.969 1.00 93.81 361 GLU A CA 1
ATOM 2905 C C . GLU A 1 361 ? 8.778 48.275 -18.987 1.00 93.81 361 GLU A C 1
ATOM 2907 O O . GLU A 1 361 ? 9.535 48.796 -19.813 1.00 93.81 361 GLU A O 1
ATOM 2912 N N . LYS A 1 362 ? 8.594 46.952 -18.932 1.00 94.00 362 LYS A N 1
ATOM 2913 C CA . LYS A 1 362 ? 9.224 45.991 -19.839 1.00 94.00 362 LYS A CA 1
ATOM 2914 C C . LYS A 1 362 ? 8.214 45.456 -20.848 1.00 94.00 362 LYS A C 1
ATOM 2916 O O . LYS A 1 362 ? 7.010 45.477 -20.640 1.00 94.00 362 LYS A O 1
ATOM 2921 N N . GLN A 1 363 ? 8.744 44.964 -21.964 1.00 92.19 363 GLN A N 1
ATOM 2922 C CA . GLN A 1 363 ? 7.949 44.362 -23.042 1.00 92.19 363 GLN A CA 1
ATOM 2923 C C . GLN A 1 363 ? 8.289 42.888 -23.282 1.00 92.19 363 GLN A C 1
ATOM 2925 O O . GLN A 1 363 ? 7.614 42.215 -24.053 1.00 92.19 363 GLN A O 1
ATOM 2930 N N . THR A 1 364 ? 9.328 42.378 -22.615 1.00 96.56 364 THR A N 1
ATOM 2931 C CA . THR A 1 364 ? 9.802 41.002 -22.772 1.00 96.56 364 THR A CA 1
ATOM 2932 C C . THR A 1 364 ? 10.234 40.435 -21.426 1.00 96.56 364 THR A C 1
ATOM 2934 O O . THR A 1 364 ? 10.998 41.068 -20.691 1.00 96.56 364 THR A O 1
ATOM 2937 N N . ALA A 1 365 ? 9.786 39.218 -21.126 1.00 96.19 365 ALA A N 1
ATOM 2938 C CA . ALA A 1 365 ? 10.271 38.391 -20.027 1.00 96.19 365 ALA A CA 1
ATOM 2939 C C . ALA A 1 365 ? 10.997 37.169 -20.603 1.00 96.19 365 ALA A C 1
ATOM 2941 O O . ALA A 1 365 ? 10.601 36.633 -21.637 1.00 96.19 365 ALA A O 1
ATOM 2942 N N . ARG A 1 366 ? 12.082 36.740 -19.950 1.00 95.19 366 ARG A N 1
ATOM 2943 C CA . ARG A 1 366 ? 12.824 35.522 -20.305 1.00 95.19 366 ARG A CA 1
ATOM 2944 C C . ARG A 1 366 ? 13.022 34.673 -19.063 1.00 95.19 366 ARG A C 1
ATOM 2946 O O . ARG A 1 366 ? 13.519 35.180 -18.060 1.00 95.19 366 ARG A O 1
ATOM 2953 N N . VAL A 1 367 ? 12.672 33.396 -19.154 1.00 92.44 367 VAL A N 1
ATOM 2954 C CA . VAL A 1 367 ? 12.772 32.438 -18.049 1.00 92.44 367 VAL A CA 1
ATOM 2955 C C . VAL A 1 367 ? 13.466 31.178 -18.541 1.00 92.44 367 VAL A C 1
ATOM 2957 O O . VAL A 1 367 ? 13.151 30.677 -19.618 1.00 92.44 367 VAL A O 1
ATOM 2960 N N . ARG A 1 368 ? 14.421 30.668 -17.757 1.00 91.50 368 ARG A N 1
ATOM 2961 C CA . ARG A 1 368 ? 15.058 29.371 -18.018 1.00 91.50 368 ARG A CA 1
ATOM 2962 C C . ARG A 1 368 ? 14.231 28.273 -17.369 1.00 91.50 368 ARG A C 1
ATOM 2964 O O . ARG A 1 368 ? 14.145 28.239 -16.143 1.00 91.50 368 ARG A O 1
ATOM 2971 N N . ILE A 1 369 ? 13.647 27.406 -18.184 1.00 89.81 369 ILE A N 1
ATOM 2972 C CA . ILE A 1 369 ? 12.806 26.292 -17.750 1.00 89.81 369 ILE A CA 1
ATOM 2973 C C . ILE A 1 369 ? 13.670 25.029 -17.708 1.00 89.81 369 ILE A C 1
ATOM 2975 O O . ILE A 1 369 ? 14.266 24.692 -18.731 1.00 89.81 369 ILE A O 1
ATOM 2979 N N . PRO A 1 370 ? 13.773 24.343 -16.557 1.00 87.25 370 PRO A N 1
ATOM 2980 C CA . PRO A 1 370 ? 14.529 23.106 -16.457 1.00 87.25 370 PRO A CA 1
ATOM 2981 C C . PRO A 1 370 ? 13.753 21.969 -17.125 1.00 87.25 370 PRO A C 1
ATOM 2983 O O . PRO A 1 370 ? 12.521 21.970 -17.154 1.00 87.25 370 PRO A O 1
ATOM 2986 N N . PHE A 1 371 ? 14.471 20.963 -17.603 1.00 81.50 371 PHE A N 1
ATOM 2987 C CA . PHE A 1 371 ? 13.875 19.783 -18.212 1.00 81.50 371 PHE A CA 1
ATOM 2988 C C . PHE A 1 371 ? 12.892 19.067 -17.264 1.00 81.50 371 PHE A C 1
ATOM 2990 O O . PHE A 1 371 ? 11.765 18.762 -17.657 1.00 81.50 371 PHE A O 1
ATOM 2997 N N . SER A 1 372 ? 13.257 18.892 -15.989 1.00 80.25 372 SER A N 1
ATOM 2998 C CA . SER A 1 372 ? 12.397 18.260 -14.973 1.00 80.25 372 SER A CA 1
ATOM 2999 C C . SER A 1 372 ? 11.027 18.931 -14.836 1.00 80.25 372 SER A C 1
ATOM 3001 O O . SER A 1 372 ? 10.029 18.283 -14.509 1.00 80.25 372 SER A O 1
ATOM 3003 N N . ALA A 1 373 ? 10.936 20.227 -15.149 1.00 82.00 373 ALA A N 1
ATOM 3004 C CA . ALA A 1 373 ? 9.670 20.931 -15.130 1.00 82.00 373 ALA A CA 1
ATOM 3005 C C . ALA A 1 373 ? 8.733 20.481 -16.255 1.00 82.00 373 ALA A C 1
ATOM 3007 O O . ALA A 1 373 ? 7.535 20.536 -16.035 1.00 82.00 373 ALA A O 1
ATOM 3008 N N . ILE A 1 374 ? 9.209 19.992 -17.398 1.00 82.19 374 ILE A N 1
ATOM 3009 C CA . ILE A 1 374 ? 8.352 19.588 -18.529 1.00 82.19 374 ILE A CA 1
ATOM 3010 C C . ILE A 1 374 ? 8.309 18.079 -18.787 1.00 82.19 374 ILE A C 1
ATOM 3012 O O . ILE A 1 374 ? 7.529 17.643 -19.629 1.00 82.19 374 ILE A O 1
ATOM 3016 N N . ALA A 1 375 ? 9.120 17.293 -18.078 1.00 83.75 375 ALA A N 1
ATOM 3017 C CA . ALA A 1 375 ? 9.105 15.838 -18.167 1.00 83.75 375 ALA A CA 1
ATOM 3018 C C . ALA A 1 375 ? 7.683 15.275 -17.979 1.00 83.75 375 ALA A C 1
ATOM 3020 O O . ALA A 1 375 ? 6.909 15.754 -17.142 1.00 83.75 375 ALA A O 1
ATOM 3021 N N . GLU A 1 376 ? 7.337 14.253 -18.762 1.00 82.44 376 GLU A N 1
ATOM 3022 C CA . GLU A 1 376 ? 6.038 13.589 -18.661 1.00 82.44 376 GLU A CA 1
ATOM 3023 C C . GLU A 1 376 ? 5.914 12.872 -17.314 1.00 82.44 376 GLU A C 1
ATOM 3025 O O . GLU A 1 376 ? 6.821 12.157 -16.885 1.00 82.44 376 GLU A O 1
ATOM 3030 N N . HIS A 1 377 ? 4.786 13.086 -16.635 1.00 82.81 377 HIS A N 1
ATOM 3031 C CA . HIS A 1 377 ? 4.530 12.488 -15.326 1.00 82.81 377 HIS A CA 1
ATOM 3032 C C . HIS A 1 377 ? 3.895 11.131 -15.545 1.00 82.81 377 HIS A C 1
ATOM 3034 O O . HIS A 1 377 ? 2.963 10.997 -16.342 1.00 82.81 377 HIS A O 1
ATOM 3040 N N . VAL A 1 378 ? 4.378 10.136 -14.814 1.00 85.50 378 VAL A N 1
ATOM 3041 C CA . VAL A 1 378 ? 3.748 8.822 -14.844 1.00 85.50 378 VAL A CA 1
ATOM 3042 C C . VAL A 1 378 ? 2.451 8.813 -14.027 1.00 85.50 378 VAL A C 1
ATOM 3044 O O . VAL A 1 378 ? 2.360 9.516 -13.013 1.00 85.50 378 VAL A O 1
ATOM 3047 N N . PRO A 1 379 ? 1.464 7.984 -14.416 1.00 85.12 379 PRO A N 1
ATOM 3048 C CA . PRO A 1 379 ? 0.344 7.635 -13.545 1.00 85.12 379 PRO A CA 1
ATOM 3049 C C . PRO A 1 379 ? 0.830 7.113 -12.186 1.00 85.12 379 PRO A C 1
ATOM 3051 O O . PRO A 1 379 ? 1.909 6.514 -12.103 1.00 85.12 379 PRO A O 1
ATOM 3054 N N . GLN A 1 380 ? 0.019 7.275 -11.135 1.00 81.56 380 GLN A N 1
ATOM 3055 C CA . GLN A 1 380 ? 0.391 6.909 -9.755 1.00 81.56 380 GLN A CA 1
ATOM 3056 C C . GLN A 1 380 ? 0.902 5.465 -9.639 1.00 81.56 380 GLN A C 1
ATOM 3058 O O . GLN A 1 380 ? 1.892 5.190 -8.966 1.00 81.56 380 GLN A O 1
ATOM 3063 N N . MET A 1 381 ? 0.277 4.543 -10.368 1.00 83.88 381 MET A N 1
ATOM 3064 C CA . MET A 1 381 ? 0.667 3.134 -10.402 1.00 83.88 381 MET A CA 1
ATOM 3065 C C . MET A 1 381 ? 2.102 2.911 -10.909 1.00 83.88 381 MET A C 1
ATOM 3067 O O . MET A 1 381 ? 2.859 2.142 -10.325 1.00 83.88 381 MET A O 1
ATOM 3071 N N . TYR A 1 382 ? 2.505 3.609 -11.972 1.00 88.25 382 TYR A N 1
ATOM 3072 C CA . TYR A 1 382 ? 3.860 3.509 -12.521 1.00 88.25 382 TYR A CA 1
ATOM 3073 C C . TYR A 1 382 ? 4.885 4.225 -11.634 1.00 88.25 382 TYR A C 1
ATOM 3075 O O . TYR A 1 382 ? 6.046 3.826 -11.600 1.00 88.25 382 TYR A O 1
ATOM 3083 N N . HIS A 1 383 ? 4.471 5.262 -10.900 1.00 88.50 383 HIS A N 1
ATOM 3084 C CA . HIS A 1 383 ? 5.310 5.885 -9.876 1.00 88.50 383 HIS A CA 1
ATOM 3085 C C . HIS A 1 383 ? 5.616 4.909 -8.733 1.00 88.50 383 HIS A C 1
ATOM 3087 O O . HIS A 1 383 ? 6.774 4.742 -8.355 1.00 88.50 383 HIS A O 1
ATOM 3093 N N . LYS A 1 384 ? 4.582 4.217 -8.233 1.00 86.12 384 LYS A N 1
ATOM 3094 C CA . LYS A 1 384 ? 4.702 3.174 -7.204 1.00 86.12 384 LYS A CA 1
ATOM 3095 C C . LYS A 1 384 ? 5.655 2.066 -7.660 1.00 86.12 384 LYS A C 1
ATOM 3097 O O . LYS A 1 384 ? 6.605 1.737 -6.956 1.00 86.12 384 LYS A O 1
ATOM 3102 N N . TYR A 1 385 ? 5.477 1.599 -8.894 1.00 91.00 385 TYR A N 1
ATOM 3103 C CA . TYR A 1 385 ? 6.343 0.590 -9.496 1.00 91.00 385 TYR A CA 1
ATOM 3104 C C . TYR A 1 385 ? 7.810 1.053 -9.625 1.00 91.00 385 TYR A C 1
ATOM 3106 O O . TYR A 1 385 ? 8.714 0.296 -9.285 1.00 91.00 385 TYR A O 1
ATOM 3114 N N . HIS A 1 386 ? 8.086 2.309 -10.010 1.00 92.56 386 HIS A N 1
ATOM 3115 C CA . HIS A 1 386 ? 9.460 2.841 -9.995 1.00 92.56 386 HIS A CA 1
ATOM 3116 C C . HIS A 1 386 ? 10.095 2.777 -8.603 1.00 92.56 386 HIS A C 1
ATOM 3118 O O . HIS A 1 386 ? 11.240 2.346 -8.469 1.00 92.56 386 HIS A O 1
ATOM 3124 N N . ILE A 1 387 ? 9.362 3.210 -7.572 1.00 91.44 387 ILE A N 1
ATOM 3125 C CA . ILE A 1 387 ? 9.829 3.153 -6.182 1.00 91.44 387 ILE A CA 1
ATOM 3126 C C . ILE A 1 387 ? 10.147 1.704 -5.806 1.00 91.44 387 ILE A C 1
ATOM 3128 O O . ILE A 1 387 ? 11.221 1.446 -5.269 1.00 91.44 387 ILE A O 1
ATOM 3132 N N . GLN A 1 388 ? 9.263 0.770 -6.157 1.00 90.12 388 GLN A N 1
ATOM 3133 C CA . GLN A 1 388 ? 9.431 -0.652 -5.882 1.00 90.12 388 GLN A CA 1
ATOM 3134 C C . GLN A 1 388 ? 10.723 -1.216 -6.494 1.00 90.12 388 GLN A C 1
ATOM 3136 O O . GLN A 1 388 ? 11.490 -1.895 -5.813 1.00 90.12 388 GLN A O 1
ATOM 3141 N N . LEU A 1 389 ? 11.001 -0.916 -7.766 1.00 95.19 389 LEU A N 1
ATOM 3142 C CA . LEU A 1 389 ? 12.225 -1.383 -8.421 1.00 95.19 389 LEU A CA 1
ATOM 3143 C C . LEU A 1 389 ? 13.486 -0.748 -7.817 1.00 95.19 389 LEU A C 1
ATOM 3145 O O . LEU A 1 389 ? 14.508 -1.415 -7.673 1.00 95.19 389 LEU A O 1
ATOM 3149 N N . LEU A 1 390 ? 13.432 0.534 -7.447 1.00 95.31 390 LEU A N 1
ATOM 3150 C CA . LEU A 1 390 ? 14.555 1.203 -6.786 1.00 95.31 390 LEU A CA 1
ATOM 3151 C C . LEU A 1 390 ? 14.833 0.611 -5.397 1.00 95.31 390 LEU A C 1
ATOM 3153 O O . LEU A 1 390 ? 15.995 0.447 -5.037 1.00 95.31 390 LEU A O 1
ATOM 3157 N N . GLU A 1 391 ? 13.793 0.275 -4.633 1.00 91.62 391 GLU A N 1
ATOM 3158 C CA . GLU A 1 391 ? 13.917 -0.400 -3.333 1.00 91.62 391 GLU A CA 1
ATOM 3159 C C . GLU A 1 391 ? 14.520 -1.796 -3.473 1.00 91.62 391 GLU A C 1
ATOM 3161 O O . GLU A 1 391 ? 15.381 -2.178 -2.681 1.00 91.62 391 GLU A O 1
ATOM 3166 N N . GLU A 1 392 ? 14.137 -2.533 -4.512 1.00 93.38 392 GLU A N 1
ATOM 3167 C CA . GLU A 1 392 ? 14.729 -3.838 -4.782 1.00 93.38 392 GLU A CA 1
ATOM 3168 C C . GLU A 1 392 ? 16.208 -3.732 -5.182 1.00 93.38 392 GLU A C 1
ATOM 3170 O O . GLU A 1 392 ? 17.032 -4.525 -4.726 1.00 93.38 392 GLU A O 1
ATOM 3175 N N . LEU A 1 393 ? 16.588 -2.726 -5.976 1.00 96.06 393 LEU A N 1
ATOM 3176 C CA . LEU A 1 393 ? 18.001 -2.458 -6.257 1.00 96.06 393 LEU A CA 1
ATOM 3177 C C . LEU A 1 393 ? 18.773 -2.071 -4.991 1.00 96.06 393 LEU A C 1
ATOM 3179 O O . LEU A 1 393 ? 19.889 -2.549 -4.810 1.00 96.06 393 LEU A O 1
ATOM 3183 N N . ASP A 1 394 ? 18.189 -1.256 -4.110 1.00 94.69 394 ASP A N 1
ATOM 3184 C CA . ASP A 1 394 ? 18.789 -0.894 -2.819 1.00 94.69 394 ASP A CA 1
ATOM 3185 C C . ASP A 1 394 ? 19.009 -2.119 -1.919 1.00 94.69 394 ASP A C 1
ATOM 3187 O O . ASP A 1 394 ? 20.015 -2.207 -1.217 1.00 94.69 394 ASP A O 1
ATOM 3191 N N . ARG A 1 395 ? 18.096 -3.097 -1.979 1.00 91.50 395 ARG A N 1
ATOM 3192 C CA . ARG A 1 395 ? 18.225 -4.379 -1.277 1.00 91.50 395 ARG A CA 1
ATOM 3193 C C . ARG A 1 395 ? 19.347 -5.243 -1.856 1.00 91.50 395 ARG A C 1
ATOM 3195 O O . ARG A 1 395 ? 20.101 -5.847 -1.095 1.00 91.50 395 ARG A O 1
ATOM 3202 N N . LEU A 1 396 ? 19.440 -5.327 -3.184 1.00 93.19 396 LEU A N 1
ATOM 3203 C CA . LEU A 1 396 ? 20.418 -6.164 -3.891 1.00 93.19 396 LEU A CA 1
ATOM 3204 C C . LEU A 1 396 ? 21.835 -5.560 -3.904 1.00 93.19 396 LEU A C 1
ATOM 3206 O O . LEU A 1 396 ? 22.809 -6.286 -4.108 1.00 93.19 396 LEU A O 1
ATOM 3210 N N . LEU A 1 397 ? 21.974 -4.245 -3.704 1.00 94.69 397 LEU A N 1
ATOM 3211 C CA . LEU A 1 397 ? 23.237 -3.514 -3.830 1.00 94.69 397 LEU A CA 1
ATOM 3212 C C . LEU A 1 397 ? 23.565 -2.711 -2.558 1.00 94.69 397 LEU A C 1
ATOM 3214 O O . LEU A 1 397 ? 22.939 -1.682 -2.306 1.00 94.69 397 LEU A O 1
ATOM 3218 N N . PRO A 1 398 ? 24.625 -3.072 -1.808 1.00 89.31 398 PRO A N 1
ATOM 3219 C CA . PRO A 1 398 ? 24.999 -2.369 -0.575 1.00 89.31 398 PRO A CA 1
ATOM 3220 C C . PRO A 1 398 ? 25.270 -0.858 -0.730 1.00 89.31 398 PRO A C 1
ATOM 3222 O O . PRO A 1 398 ? 24.920 -0.084 0.160 1.00 89.31 398 PRO A O 1
ATOM 3225 N N . ASP A 1 399 ? 25.862 -0.438 -1.856 1.00 89.31 399 ASP A N 1
ATOM 3226 C CA . ASP A 1 399 ? 26.269 0.952 -2.143 1.00 89.31 399 ASP A CA 1
ATOM 3227 C C . ASP A 1 399 ? 25.391 1.618 -3.223 1.00 89.31 399 ASP A C 1
ATOM 3229 O O . ASP A 1 399 ? 25.868 2.408 -4.050 1.00 89.31 399 ASP A O 1
ATOM 3233 N N . PHE A 1 400 ? 24.101 1.277 -3.267 1.00 95.19 400 PHE A N 1
ATOM 3234 C CA . PHE A 1 400 ? 23.184 1.826 -4.262 1.00 95.19 400 PHE A CA 1
ATOM 3235 C C . PHE A 1 400 ? 23.041 3.351 -4.139 1.00 95.19 400 PHE A C 1
ATOM 3237 O O . PHE A 1 400 ? 22.523 3.888 -3.158 1.00 95.19 400 PHE A O 1
ATOM 3244 N N . LYS A 1 401 ? 23.458 4.083 -5.181 1.00 93.50 401 LYS A N 1
ATOM 3245 C CA . LYS A 1 401 ? 23.413 5.559 -5.186 1.00 93.50 401 LYS A CA 1
ATOM 3246 C C . LYS A 1 401 ? 22.004 6.121 -5.405 1.00 93.50 401 LYS A C 1
ATOM 3248 O O . LYS A 1 401 ? 21.795 7.312 -5.202 1.00 93.50 401 LYS A O 1
ATOM 3253 N N . GLY A 1 402 ? 21.041 5.273 -5.780 1.00 92.31 402 GLY A N 1
ATOM 3254 C CA . GLY A 1 402 ? 19.644 5.640 -6.025 1.00 92.31 402 GLY A CA 1
ATOM 3255 C C . GLY A 1 402 ? 18.775 5.832 -4.788 1.00 92.31 402 GLY A C 1
ATOM 3256 O O . GLY A 1 402 ? 17.642 6.287 -4.924 1.00 92.31 402 GLY A O 1
ATOM 3257 N N . ARG A 1 403 ? 19.288 5.548 -3.584 1.00 92.12 403 ARG A N 1
ATOM 3258 C CA . ARG A 1 403 ? 18.496 5.588 -2.346 1.00 92.12 403 ARG A CA 1
ATOM 3259 C C . ARG A 1 403 ? 17.791 6.927 -2.099 1.00 92.12 403 ARG A C 1
ATOM 3261 O O . ARG A 1 403 ? 16.644 6.938 -1.665 1.00 92.12 403 ARG A O 1
ATOM 3268 N N . TYR A 1 404 ? 18.421 8.058 -2.425 1.00 91.75 404 TYR A N 1
ATOM 3269 C CA . TYR A 1 404 ? 17.797 9.371 -2.208 1.00 91.75 404 TYR A CA 1
ATOM 3270 C C . TYR A 1 404 ? 16.553 9.603 -3.082 1.00 91.75 404 TYR A C 1
ATOM 3272 O O . TYR A 1 404 ? 15.662 10.343 -2.666 1.00 91.75 404 TYR A O 1
ATOM 3280 N N . LEU A 1 405 ? 16.469 8.985 -4.270 1.00 93.44 405 LEU A N 1
ATOM 3281 C CA . LEU A 1 405 ? 15.282 9.085 -5.125 1.00 93.44 405 LEU A CA 1
ATOM 3282 C C . LEU A 1 405 ? 14.091 8.367 -4.496 1.00 93.44 405 LEU A C 1
ATOM 3284 O O . LEU A 1 405 ? 12.986 8.895 -4.550 1.00 93.44 405 LEU A O 1
ATOM 3288 N N . ILE A 1 406 ? 14.317 7.223 -3.840 1.00 91.75 406 ILE A N 1
ATOM 3289 C CA . ILE A 1 406 ? 13.274 6.477 -3.116 1.00 91.75 406 ILE A CA 1
ATOM 3290 C C . ILE A 1 406 ? 12.620 7.384 -2.071 1.00 91.75 406 ILE A C 1
ATOM 3292 O O . ILE A 1 406 ? 11.399 7.551 -2.058 1.00 91.75 406 ILE A O 1
ATOM 3296 N N . ASP A 1 407 ? 13.439 8.008 -1.221 1.00 88.50 407 ASP A N 1
ATOM 3297 C CA . ASP A 1 407 ? 12.949 8.895 -0.165 1.00 88.50 407 ASP A CA 1
ATOM 3298 C C . ASP A 1 407 ? 12.229 10.114 -0.757 1.00 88.50 407 ASP A C 1
ATOM 3300 O O . ASP A 1 407 ? 11.160 10.509 -0.287 1.00 88.50 407 ASP A O 1
ATOM 3304 N N . LYS A 1 408 ? 12.777 10.693 -1.832 1.00 90.69 408 LYS A N 1
ATOM 3305 C CA . LYS A 1 408 ? 12.196 11.860 -2.503 1.00 90.69 408 LYS A CA 1
ATOM 3306 C C . LYS A 1 408 ? 10.831 11.561 -3.125 1.00 90.69 408 LYS A C 1
ATOM 3308 O O . LYS A 1 408 ? 9.873 12.290 -2.877 1.00 90.69 408 LYS A O 1
ATOM 3313 N N . PHE A 1 409 ? 10.733 10.479 -3.889 1.00 91.19 409 PHE A N 1
ATOM 3314 C CA . PHE A 1 409 ? 9.515 10.059 -4.579 1.00 91.19 409 PHE A CA 1
ATOM 3315 C C . PHE A 1 409 ? 8.397 9.724 -3.593 1.00 91.19 409 PHE A C 1
ATOM 3317 O O . PHE A 1 409 ? 7.277 10.218 -3.728 1.00 91.19 409 PHE A O 1
ATOM 3324 N N . ARG A 1 410 ? 8.715 9.012 -2.508 1.00 86.06 410 ARG A N 1
ATOM 3325 C CA . ARG A 1 410 ? 7.747 8.760 -1.432 1.00 86.06 410 ARG A CA 1
ATOM 3326 C C . ARG A 1 410 ? 7.270 10.048 -0.756 1.00 86.06 410 ARG A C 1
ATOM 3328 O O . ARG A 1 410 ? 6.078 10.178 -0.464 1.00 86.06 410 ARG A O 1
ATOM 3335 N N . ASN A 1 411 ? 8.163 11.016 -0.538 1.00 86.31 411 ASN A N 1
ATOM 3336 C CA . ASN A 1 411 ? 7.797 12.299 0.066 1.00 86.31 411 ASN A CA 1
ATOM 3337 C C . ASN A 1 411 ? 6.819 13.099 -0.798 1.00 86.31 411 ASN A C 1
ATOM 3339 O O . ASN A 1 411 ? 5.872 13.666 -0.249 1.00 86.31 411 ASN A O 1
ATOM 3343 N N . TYR A 1 412 ? 6.981 13.103 -2.126 1.00 85.62 412 TYR A N 1
ATOM 3344 C CA . TYR A 1 412 ? 6.035 13.776 -3.024 1.00 85.62 412 TYR A CA 1
ATOM 3345 C C . TYR A 1 412 ? 4.602 13.323 -2.791 1.00 85.62 412 TYR A C 1
ATOM 3347 O O . TYR A 1 412 ? 3.701 14.151 -2.624 1.00 85.62 412 TYR A O 1
ATOM 3355 N N . ARG A 1 413 ? 4.411 12.011 -2.672 1.00 78.25 413 ARG A N 1
ATOM 3356 C CA . ARG A 1 413 ? 3.103 11.432 -2.404 1.00 78.25 413 ARG A CA 1
ATOM 3357 C C . ARG A 1 413 ? 2.612 11.725 -0.989 1.00 78.25 413 ARG A C 1
ATOM 3359 O O . ARG A 1 413 ? 1.461 12.117 -0.803 1.00 78.25 413 ARG A O 1
ATOM 3366 N N . MET A 1 414 ? 3.473 11.545 0.011 1.00 81.00 414 MET A N 1
ATOM 3367 C CA . MET A 1 414 ? 3.092 11.721 1.413 1.00 81.00 414 MET A CA 1
ATOM 3368 C C . MET A 1 414 ? 2.646 13.154 1.711 1.00 81.00 414 MET A C 1
ATOM 3370 O O . MET A 1 414 ? 1.624 13.366 2.361 1.00 81.00 414 MET A O 1
ATOM 3374 N N . GLU A 1 415 ? 3.378 14.149 1.212 1.00 81.44 415 GLU A N 1
ATOM 3375 C CA . GLU A 1 415 ? 3.047 15.551 1.447 1.00 81.44 415 GLU A CA 1
ATOM 3376 C C . GLU A 1 415 ? 1.752 15.983 0.757 1.00 81.44 415 GLU A C 1
ATOM 3378 O O . GLU A 1 415 ? 0.981 16.755 1.329 1.00 81.44 415 GLU A O 1
ATOM 3383 N N . GLN A 1 416 ? 1.517 15.518 -0.475 1.00 77.00 416 GLN A N 1
ATOM 3384 C CA . GLN A 1 416 ? 0.269 15.788 -1.191 1.00 77.00 416 GLN A CA 1
ATOM 3385 C C . GLN A 1 416 ? -0.923 15.267 -0.386 1.00 77.00 416 GLN A C 1
ATOM 3387 O O . GLN A 1 416 ? -1.812 16.049 -0.043 1.00 77.00 416 GLN A O 1
ATOM 3392 N N . ARG A 1 417 ? -0.865 13.999 0.041 1.00 82.12 417 ARG A N 1
ATOM 3393 C CA . ARG A 1 417 ? -1.901 13.391 0.885 1.00 82.12 417 ARG A CA 1
ATOM 3394 C C . ARG A 1 417 ? -2.066 14.142 2.204 1.00 82.12 417 ARG A C 1
ATOM 3396 O O . ARG A 1 417 ? -3.181 14.476 2.587 1.00 82.12 417 ARG A O 1
ATOM 3403 N N . LEU A 1 418 ? -0.977 14.468 2.900 1.00 84.12 418 LEU A N 1
ATOM 3404 C CA . LEU A 1 418 ? -1.059 15.196 4.168 1.00 84.12 418 LEU A CA 1
ATOM 3405 C C . LEU A 1 418 ? -1.773 16.548 4.005 1.00 84.12 418 LEU A C 1
ATOM 3407 O O . LEU A 1 418 ? -2.659 16.864 4.800 1.00 84.12 418 LEU A O 1
ATOM 3411 N N . ARG A 1 419 ? -1.445 17.319 2.958 1.00 82.19 419 ARG A N 1
ATOM 3412 C CA . ARG A 1 419 ? -2.089 18.613 2.668 1.00 82.19 419 ARG A CA 1
ATOM 3413 C C . ARG A 1 419 ? -3.586 18.465 2.392 1.00 82.19 419 ARG A C 1
ATOM 3415 O O . ARG A 1 419 ? -4.371 19.284 2.868 1.00 82.19 419 ARG A O 1
ATOM 3422 N N . GLU A 1 420 ? -3.990 17.439 1.651 1.00 81.50 420 GLU A N 1
ATOM 3423 C CA . GLU A 1 420 ? -5.404 17.142 1.384 1.00 81.50 420 GLU A CA 1
ATOM 3424 C C . GLU A 1 420 ? -6.161 16.811 2.672 1.00 81.50 420 GLU A C 1
ATOM 3426 O O . GLU A 1 420 ? -7.190 17.420 2.967 1.00 81.50 420 GLU A O 1
ATOM 3431 N N . PHE A 1 421 ? -5.615 15.911 3.491 1.00 81.25 421 PHE A N 1
ATOM 3432 C CA . PHE A 1 421 ? -6.233 15.516 4.755 1.00 81.25 421 PHE A CA 1
ATOM 3433 C C . PHE A 1 421 ? -6.321 16.677 5.756 1.00 81.25 421 PHE A C 1
ATOM 3435 O O . PHE A 1 421 ? -7.334 16.816 6.441 1.00 81.25 421 PHE A O 1
ATOM 3442 N N . GLN A 1 422 ? -5.309 17.549 5.813 1.00 83.44 422 GLN A N 1
ATOM 3443 C CA . GLN A 1 422 ? -5.333 18.748 6.660 1.00 83.44 422 GLN A CA 1
ATOM 3444 C C . GLN A 1 422 ? -6.427 19.741 6.241 1.00 83.44 422 GLN A C 1
ATOM 3446 O O . GLN A 1 422 ? -7.062 20.343 7.104 1.00 83.44 422 GLN A O 1
ATOM 3451 N N . ARG A 1 423 ? -6.705 19.887 4.937 1.00 79.56 423 ARG A N 1
ATOM 3452 C CA . ARG A 1 423 ? -7.802 20.743 4.439 1.00 79.56 423 ARG A CA 1
ATOM 3453 C C . ARG A 1 423 ? -9.188 20.218 4.815 1.00 79.56 423 ARG A C 1
ATOM 3455 O O . ARG A 1 423 ? -10.112 21.011 4.958 1.00 79.56 423 ARG A O 1
ATOM 3462 N N . MET A 1 424 ? -9.326 18.904 4.983 1.00 78.56 424 MET A N 1
ATOM 3463 C CA . MET A 1 424 ? -10.581 18.242 5.359 1.00 78.56 424 MET A CA 1
ATOM 3464 C C . MET A 1 424 ? -10.776 18.123 6.878 1.00 78.56 424 MET A C 1
ATOM 3466 O O . MET A 1 424 ? -11.738 17.502 7.334 1.00 78.56 424 MET A O 1
ATOM 3470 N N . GLN A 1 425 ? -9.861 18.664 7.687 1.00 75.06 425 GLN A N 1
ATOM 3471 C CA . GLN A 1 425 ? -9.921 18.486 9.129 1.00 75.06 425 GLN A CA 1
ATOM 3472 C C . GLN A 1 425 ? -11.053 19.315 9.748 1.00 75.06 425 GLN A C 1
ATOM 3474 O O . GLN A 1 425 ? -11.050 20.543 9.743 1.00 75.06 425 GLN A O 1
ATOM 3479 N N . GLU A 1 426 ? -12.022 18.614 10.323 1.00 82.12 426 GLU A N 1
ATOM 3480 C CA . GLU A 1 426 ? -13.128 19.217 11.060 1.00 82.12 426 GLU A CA 1
ATOM 3481 C C . GLU A 1 426 ? -12.745 19.555 12.513 1.00 82.12 426 GLU A C 1
ATOM 3483 O O . GLU A 1 426 ? -11.827 18.944 13.077 1.00 82.12 426 GLU A O 1
ATOM 3488 N N . PRO A 1 427 ? -13.483 20.476 13.165 1.00 89.56 427 PRO A N 1
ATOM 3489 C CA . PRO A 1 427 ? -13.335 20.736 14.591 1.00 89.56 427 PRO A CA 1
ATOM 3490 C C . PRO A 1 427 ? -13.485 19.458 15.443 1.00 89.56 427 PRO A C 1
ATOM 3492 O O . PRO A 1 427 ? -14.312 18.596 15.119 1.00 89.56 427 PRO A O 1
ATOM 3495 N N . PRO A 1 428 ? -12.729 19.327 16.554 1.00 94.69 428 PRO A N 1
ATOM 3496 C CA . PRO A 1 428 ? -12.880 18.200 17.468 1.00 94.69 428 PRO A CA 1
ATOM 3497 C C . PRO A 1 428 ? -14.280 18.186 18.090 1.00 94.69 428 PRO A C 1
ATOM 3499 O O . PRO A 1 428 ? -14.701 19.195 18.654 1.00 94.69 428 PRO A O 1
ATOM 3502 N N . ILE A 1 429 ? -14.961 17.038 18.034 1.00 95.75 429 ILE A N 1
ATOM 3503 C CA . ILE A 1 429 ? -16.272 16.794 18.666 1.00 95.75 429 ILE A CA 1
ATOM 3504 C C . ILE A 1 429 ? -16.273 15.361 19.198 1.00 95.75 429 ILE A C 1
ATOM 3506 O O . ILE A 1 429 ? -15.898 14.447 18.458 1.00 95.75 429 ILE A O 1
ATOM 3510 N N . LEU A 1 430 ? -16.695 15.151 20.447 1.00 96.50 430 LEU A N 1
ATOM 3511 C CA . LEU A 1 430 ? -16.744 13.821 21.057 1.00 96.50 430 LEU A CA 1
ATOM 3512 C C . LEU A 1 430 ? -17.952 13.041 20.522 1.00 96.50 430 LEU A C 1
ATOM 3514 O O . LEU A 1 430 ? -19.067 13.201 21.003 1.00 96.50 430 LEU A O 1
ATOM 3518 N N . LYS A 1 431 ? -17.721 12.190 19.520 1.00 96.81 431 LYS A N 1
ATOM 3519 C CA . LYS A 1 431 ? -18.759 11.366 18.881 1.00 96.81 431 LYS A CA 1
ATOM 3520 C C . LYS A 1 431 ? -18.868 9.968 19.480 1.00 96.81 431 LYS A C 1
ATOM 3522 O O . LYS A 1 431 ? -19.966 9.419 19.555 1.00 96.81 431 LYS A O 1
ATOM 3527 N N . GLY A 1 432 ? -17.742 9.400 19.909 1.00 97.25 432 GLY A N 1
ATOM 3528 C CA . GLY A 1 432 ? -17.669 8.049 20.461 1.00 97.25 432 GLY A CA 1
ATOM 3529 C C . GLY A 1 432 ? -16.988 8.004 21.824 1.00 97.25 432 GLY A C 1
ATOM 3530 O O . GLY A 1 432 ? -16.067 8.774 22.089 1.00 97.25 432 GLY A O 1
ATOM 3531 N N . LEU A 1 433 ? -17.419 7.074 22.671 1.00 97.81 433 LEU A N 1
ATOM 3532 C CA . LEU A 1 433 ? -16.777 6.763 23.944 1.00 97.81 433 LEU A CA 1
ATOM 3533 C C . LEU A 1 433 ? -16.485 5.264 24.019 1.00 97.81 433 LEU A C 1
ATOM 3535 O O . LEU A 1 433 ? -17.407 4.453 24.025 1.00 97.81 433 LEU A O 1
ATOM 3539 N N . SER A 1 434 ? -15.214 4.890 24.113 1.00 97.25 434 SER A N 1
ATOM 3540 C CA . SER A 1 434 ? -14.822 3.517 24.433 1.00 97.25 434 SER A CA 1
ATOM 3541 C C . SER A 1 434 ? -14.762 3.324 25.952 1.00 97.25 434 SER A C 1
ATOM 3543 O O . SER A 1 434 ? -14.352 4.229 26.677 1.00 97.25 434 SER A O 1
ATOM 3545 N N . VAL A 1 435 ? -15.145 2.157 26.471 1.00 97.19 435 VAL A N 1
ATOM 3546 C CA . VAL A 1 435 ? -15.223 1.926 27.923 1.00 97.19 435 VAL A CA 1
ATOM 3547 C C . VAL A 1 435 ? -14.702 0.544 28.301 1.00 97.19 435 VAL A C 1
ATOM 3549 O O . VAL A 1 435 ? -15.310 -0.456 27.928 1.00 97.19 435 VAL A O 1
ATOM 3552 N N . SER A 1 436 ? -13.648 0.498 29.119 1.00 95.38 436 SER A N 1
ATOM 3553 C CA . SER A 1 436 ? -13.233 -0.712 29.840 1.00 95.38 436 SER A CA 1
ATOM 3554 C C . SER A 1 436 ? -13.928 -0.751 31.196 1.00 95.38 436 SER A C 1
ATOM 3556 O O . SER A 1 436 ? -13.635 0.060 32.072 1.00 95.38 436 SER A O 1
ATOM 3558 N N . VAL A 1 437 ? -14.837 -1.700 31.398 1.00 95.06 437 VAL A N 1
ATOM 3559 C CA . VAL A 1 437 ? -15.672 -1.747 32.616 1.00 95.06 437 VAL A CA 1
ATOM 3560 C C . VAL A 1 437 ? -15.009 -2.468 33.791 1.00 95.06 437 VAL A C 1
ATOM 3562 O O . VAL A 1 437 ? -15.376 -2.233 34.941 1.00 95.06 437 VAL A O 1
ATOM 3565 N N . ASN A 1 438 ? -14.029 -3.335 33.523 1.00 93.56 438 ASN A N 1
ATOM 3566 C CA . ASN A 1 438 ? -13.315 -4.118 34.532 1.00 93.56 438 ASN A CA 1
ATOM 3567 C C . ASN A 1 438 ? -11.901 -4.525 34.051 1.00 93.56 438 ASN A C 1
ATOM 3569 O O . ASN A 1 438 ? -11.553 -4.328 32.883 1.00 93.56 438 ASN A O 1
ATOM 3573 N N . GLU A 1 439 ? -11.094 -5.116 34.938 1.00 92.50 439 GLU A N 1
ATOM 3574 C CA . GLU A 1 439 ? -9.712 -5.567 34.657 1.00 92.50 439 GLU A CA 1
ATOM 3575 C C . GLU A 1 439 ? -9.549 -7.090 34.437 1.00 92.50 439 GLU A C 1
ATOM 3577 O O . GLU A 1 439 ? -8.429 -7.604 34.345 1.00 92.50 439 GLU A O 1
ATOM 3582 N N . GLN A 1 440 ? -10.645 -7.849 34.397 1.00 91.69 440 GLN A N 1
ATOM 3583 C CA . GLN A 1 440 ? -10.638 -9.305 34.287 1.00 91.69 440 GLN A CA 1
ATOM 3584 C C . GLN A 1 440 ? -10.784 -9.778 32.837 1.00 91.69 440 GLN A C 1
ATOM 3586 O O . GLN A 1 440 ? -11.772 -9.518 32.160 1.00 91.69 440 GLN A O 1
ATOM 3591 N N . CYS A 1 441 ? -9.826 -10.583 32.383 1.00 91.62 441 CYS A N 1
ATOM 3592 C CA . CYS A 1 441 ? -9.950 -11.361 31.154 1.00 91.62 441 CYS A CA 1
ATOM 3593 C C . CYS A 1 441 ? -9.861 -12.850 31.501 1.00 91.62 441 CYS A C 1
ATOM 3595 O O . CYS A 1 441 ? -8.994 -13.250 32.277 1.00 91.62 441 CYS A O 1
ATOM 3597 N N . GLY A 1 442 ? -10.750 -13.665 30.933 1.00 91.25 442 GLY A N 1
ATOM 3598 C CA . GLY A 1 442 ? -10.767 -15.118 31.138 1.00 91.25 442 GLY A CA 1
ATOM 3599 C C . GLY A 1 442 ? -9.852 -15.914 30.199 1.00 91.25 442 GLY A C 1
ATOM 3600 O O . GLY A 1 442 ? -9.889 -17.139 30.242 1.00 91.25 442 GLY A O 1
ATOM 3601 N N . LEU A 1 443 ? -9.077 -15.246 29.337 1.00 95.56 443 LEU A N 1
ATOM 3602 C CA . LEU A 1 443 ? -8.273 -15.860 28.272 1.00 95.56 443 LEU A CA 1
ATOM 3603 C C . LEU A 1 443 ? -6.824 -15.350 28.272 1.00 95.56 443 LEU A C 1
ATOM 3605 O O . LEU A 1 443 ? -6.529 -14.282 28.812 1.00 95.56 443 LEU A O 1
ATOM 3609 N N . PHE A 1 444 ? -5.938 -16.089 27.599 1.00 95.00 444 PHE A N 1
ATOM 3610 C CA . PHE A 1 444 ? -4.491 -15.837 27.540 1.00 95.00 444 PHE A CA 1
ATOM 3611 C C . PHE A 1 444 ? -4.022 -15.635 26.097 1.00 95.00 444 PHE A C 1
ATOM 3613 O O . PHE A 1 444 ? -3.066 -16.256 25.644 1.00 95.00 444 PHE A O 1
ATOM 3620 N N . CYS A 1 445 ? -4.744 -14.788 25.360 1.00 96.56 445 CYS A N 1
ATOM 3621 C CA . CYS A 1 445 ? -4.540 -14.636 23.923 1.00 96.56 445 CYS A CA 1
ATOM 3622 C C . CYS A 1 445 ? -3.106 -14.181 23.597 1.00 96.56 445 CYS A C 1
ATOM 3624 O O . CYS A 1 445 ? -2.644 -13.185 24.160 1.00 96.56 445 CYS A O 1
ATOM 3626 N N . LYS A 1 446 ? -2.436 -14.855 22.654 1.00 97.19 446 LYS A N 1
ATOM 3627 C CA . LYS A 1 446 ? -1.014 -14.629 22.328 1.00 97.19 446 LYS A CA 1
ATOM 3628 C C . LYS A 1 446 ? -0.721 -13.228 21.763 1.00 97.19 446 LYS A C 1
ATOM 3630 O O . LYS A 1 446 ? 0.335 -12.673 22.032 1.00 97.19 446 LYS A O 1
ATOM 3635 N N . MET A 1 447 ? -1.661 -12.618 21.037 1.00 95.19 447 MET A N 1
ATOM 3636 C CA . MET A 1 447 ? -1.522 -11.249 20.507 1.00 95.19 447 MET A CA 1
ATOM 3637 C C . MET A 1 447 ? -1.911 -10.148 21.504 1.00 95.19 447 MET A C 1
ATOM 3639 O O . MET A 1 447 ? -1.778 -8.965 21.207 1.00 95.19 447 MET A O 1
ATOM 3643 N N . CYS A 1 448 ? -2.457 -10.500 22.671 1.00 94.62 448 CYS A N 1
ATOM 3644 C CA . CYS A 1 448 ? -3.000 -9.532 23.617 1.00 94.62 448 CYS A CA 1
ATOM 3645 C C . CYS A 1 448 ? -2.002 -9.251 24.736 1.00 94.62 448 CYS A C 1
ATOM 3647 O O . CYS A 1 448 ? -1.712 -10.136 25.541 1.00 94.62 448 CYS A O 1
ATOM 3649 N N . ASP A 1 449 ? -1.563 -7.999 24.870 1.00 95.00 449 ASP A N 1
ATOM 3650 C CA . ASP A 1 449 ? -0.610 -7.600 25.910 1.00 95.00 449 ASP A CA 1
ATOM 3651 C C . ASP A 1 449 ? -1.114 -7.851 27.345 1.00 95.00 449 ASP A C 1
ATOM 3653 O O . ASP A 1 449 ? -0.320 -8.086 28.255 1.00 95.00 449 ASP A O 1
ATOM 3657 N N . LEU A 1 450 ? -2.434 -7.866 27.565 1.00 93.06 450 LEU A N 1
ATOM 3658 C CA . LEU A 1 450 ? -3.018 -8.287 28.844 1.00 93.06 450 LEU A CA 1
ATOM 3659 C C . LEU A 1 450 ? -2.913 -9.799 29.069 1.00 93.06 450 LEU A C 1
ATOM 3661 O O . LEU A 1 450 ? -2.642 -10.225 30.193 1.00 93.06 450 LEU A O 1
ATOM 3665 N N . GLY A 1 451 ? -3.133 -10.592 28.016 1.00 93.06 451 GLY A N 1
ATOM 3666 C CA . GLY A 1 451 ? -3.082 -12.055 28.051 1.00 93.06 451 GLY A CA 1
ATOM 3667 C C . GLY A 1 451 ? -1.669 -12.572 28.313 1.00 93.06 451 GLY A C 1
ATOM 3668 O O . GLY A 1 451 ? -1.479 -13.418 29.185 1.00 93.06 451 GLY A O 1
ATOM 3669 N N . ILE A 1 452 ? -0.676 -11.985 27.638 1.00 95.00 452 ILE A N 1
ATOM 3670 C CA . ILE A 1 452 ? 0.750 -12.313 27.815 1.00 95.00 452 ILE A CA 1
ATOM 3671 C C . ILE A 1 452 ? 1.411 -11.566 28.984 1.00 95.00 452 ILE A C 1
ATOM 3673 O O . ILE A 1 452 ? 2.588 -11.766 29.264 1.00 95.00 452 ILE A O 1
ATOM 3677 N N . GLN A 1 453 ? 0.659 -10.712 29.683 1.00 93.88 453 GLN A N 1
ATOM 3678 C CA . GLN A 1 453 ? 1.121 -9.928 30.833 1.00 93.88 453 GLN A CA 1
ATOM 3679 C C . GLN A 1 453 ? 2.285 -8.963 30.526 1.00 93.88 453 GLN A C 1
ATOM 3681 O O . GLN A 1 453 ? 3.166 -8.741 31.362 1.00 93.88 453 GLN A O 1
ATOM 3686 N N . ASN A 1 454 ? 2.277 -8.348 29.341 1.00 94.62 454 ASN A N 1
ATOM 3687 C CA . ASN A 1 454 ? 3.271 -7.364 28.920 1.00 94.62 454 ASN A CA 1
ATOM 3688 C C . ASN A 1 454 ? 3.057 -6.013 29.631 1.00 94.62 454 ASN A C 1
ATOM 3690 O O . ASN A 1 454 ? 2.350 -5.131 29.138 1.00 94.62 454 ASN A O 1
ATOM 3694 N N . ARG A 1 455 ? 3.726 -5.843 30.779 1.00 92.50 455 ARG A N 1
ATOM 3695 C CA . ARG A 1 455 ? 3.672 -4.636 31.628 1.00 92.50 455 ARG A CA 1
ATOM 3696 C C . ARG A 1 455 ? 4.195 -3.358 30.966 1.00 92.50 455 ARG A C 1
ATOM 3698 O O . ARG A 1 455 ? 3.891 -2.277 31.458 1.00 92.50 455 ARG A O 1
ATOM 3705 N N . ASN A 1 456 ? 4.974 -3.470 29.891 1.00 91.31 456 ASN A N 1
ATOM 3706 C CA . ASN A 1 456 ? 5.518 -2.305 29.196 1.00 91.31 456 ASN A CA 1
ATOM 3707 C C . ASN A 1 456 ? 4.494 -1.684 28.236 1.00 91.31 456 ASN A C 1
ATOM 3709 O O . ASN A 1 456 ? 4.570 -0.489 27.957 1.00 91.31 456 ASN A O 1
ATOM 3713 N N . SER A 1 457 ? 3.536 -2.471 27.737 1.00 94.75 457 SER A N 1
ATOM 3714 C CA . SER A 1 457 ? 2.529 -1.998 26.786 1.00 94.75 457 SER A CA 1
ATOM 3715 C C . SER A 1 457 ? 1.588 -0.955 27.395 1.00 94.75 457 SER A C 1
ATOM 3717 O O . SER A 1 457 ? 1.219 -1.009 28.572 1.00 94.75 457 SER A O 1
ATOM 3719 N N . SER A 1 458 ? 1.101 -0.043 26.554 1.00 94.44 458 SER A N 1
ATOM 3720 C CA . SER A 1 458 ? 0.056 0.905 26.952 1.00 94.44 458 SER A CA 1
ATOM 3721 C C . SER A 1 458 ? -1.247 0.213 27.343 1.00 94.44 458 SER A C 1
ATOM 3723 O O . SER A 1 458 ? -1.917 0.644 28.281 1.00 94.44 458 SER A O 1
ATOM 3725 N N . MET A 1 459 ? -1.590 -0.889 26.668 1.00 92.94 459 MET A N 1
ATOM 3726 C CA . MET A 1 459 ? -2.819 -1.620 26.962 1.00 92.94 459 MET A CA 1
ATOM 3727 C C . MET A 1 459 ? -2.803 -2.156 28.394 1.00 92.94 459 MET A C 1
ATOM 3729 O O . MET A 1 459 ? -3.775 -1.968 29.125 1.00 92.94 459 MET A O 1
ATOM 3733 N N . PHE A 1 460 ? -1.697 -2.778 28.813 1.00 93.12 460 PHE A N 1
ATOM 3734 C CA . PHE A 1 460 ? -1.549 -3.255 30.185 1.00 93.12 460 PHE A CA 1
ATOM 3735 C C . PHE A 1 460 ? -1.558 -2.088 31.180 1.00 93.12 460 PHE A C 1
ATOM 3737 O O . PHE A 1 460 ? -2.282 -2.152 32.172 1.00 93.12 460 PHE A O 1
ATOM 3744 N N . TYR A 1 461 ? -0.824 -1.008 30.879 1.00 91.56 461 TYR A N 1
ATOM 3745 C CA . TYR A 1 461 ? -0.766 0.203 31.705 1.00 91.56 461 TYR A CA 1
ATOM 3746 C C . TYR A 1 461 ? -2.158 0.773 32.024 1.00 91.56 461 TYR A C 1
ATOM 3748 O O . TYR A 1 461 ? -2.451 1.075 33.181 1.00 91.56 461 TYR A O 1
ATOM 3756 N N . TYR A 1 462 ? -3.036 0.887 31.022 1.00 90.69 462 TYR A N 1
ATOM 3757 C CA . TYR A 1 462 ? -4.367 1.468 31.206 1.00 90.69 462 TYR A CA 1
ATOM 3758 C C . TYR A 1 462 ? -5.396 0.489 31.777 1.00 90.69 462 TYR A C 1
ATOM 3760 O O . TYR A 1 462 ? -6.212 0.877 32.613 1.00 90.69 462 TYR A O 1
ATOM 3768 N N . MET A 1 463 ? -5.383 -0.770 31.333 1.00 89.31 463 MET A N 1
ATOM 3769 C CA . MET A 1 463 ? -6.487 -1.706 31.586 1.00 89.31 463 MET A CA 1
ATOM 3770 C C . MET A 1 463 ? -6.260 -2.670 32.754 1.00 89.31 463 MET A C 1
ATOM 3772 O O . MET A 1 463 ? -7.195 -3.371 33.140 1.00 89.31 463 MET A O 1
ATOM 3776 N N . LYS A 1 464 ? -5.040 -2.745 33.293 1.00 85.25 464 LYS A N 1
ATOM 3777 C CA . LYS A 1 464 ? -4.704 -3.578 34.453 1.00 85.25 464 LYS A CA 1
ATOM 3778 C C . LYS A 1 464 ? -3.741 -2.825 35.360 1.00 85.25 464 LYS A C 1
ATOM 3780 O O . LYS A 1 464 ? -2.563 -3.167 35.481 1.00 85.25 464 LYS A O 1
ATOM 3785 N N . ASN A 1 465 ? -4.253 -1.752 35.948 1.00 70.56 465 ASN A N 1
ATOM 3786 C CA . ASN A 1 465 ? -3.473 -0.871 36.801 1.00 70.56 465 ASN A CA 1
ATOM 3787 C C . ASN A 1 465 ? -3.585 -1.330 38.264 1.00 70.56 465 ASN A C 1
ATOM 3789 O O . ASN A 1 465 ? -4.582 -1.896 38.692 1.00 70.56 465 ASN A O 1
ATOM 3793 N N . GLU A 1 466 ? -2.542 -1.123 39.068 1.00 74.38 466 GLU A N 1
ATOM 3794 C CA . GLU A 1 466 ? -2.514 -1.584 40.468 1.00 74.38 466 GLU A CA 1
ATOM 3795 C C . GLU A 1 466 ? -3.349 -0.680 41.409 1.00 74.38 466 GLU A C 1
ATOM 3797 O O . GLU A 1 466 ? -3.028 -0.536 42.588 1.00 74.38 466 GLU A O 1
ATOM 3802 N N . GLN A 1 467 ? -4.415 -0.043 40.906 1.00 77.81 467 GLN A N 1
ATOM 3803 C CA . GLN A 1 467 ? -5.281 0.825 41.706 1.00 77.81 467 GLN A CA 1
ATOM 3804 C C . GLN A 1 467 ? -6.349 0.041 42.482 1.00 77.81 467 GLN A C 1
ATOM 3806 O O . GLN A 1 467 ? -6.658 -1.120 42.208 1.00 77.81 467 GLN A O 1
ATOM 3811 N N . GLU A 1 468 ? -6.929 0.703 43.487 1.00 78.62 468 GLU A N 1
ATOM 3812 C CA . GLU A 1 468 ? -7.947 0.107 44.359 1.00 78.62 468 GLU A CA 1
ATOM 3813 C C . GLU A 1 468 ? -9.257 -0.190 43.613 1.00 78.62 468 GLU A C 1
ATOM 3815 O O . GLU A 1 468 ? -9.874 -1.236 43.833 1.00 78.62 468 GLU A O 1
ATOM 3820 N N . ARG A 1 469 ? -9.684 0.710 42.714 1.00 84.69 469 ARG A N 1
ATOM 3821 C CA . ARG A 1 469 ? -10.918 0.559 41.934 1.00 84.69 469 ARG A CA 1
ATOM 3822 C C . ARG A 1 469 ? -10.665 -0.281 40.685 1.00 84.69 469 ARG A C 1
ATOM 3824 O O . ARG A 1 469 ? -10.031 0.185 39.747 1.00 84.69 469 ARG A O 1
ATOM 3831 N N . LYS A 1 470 ? -11.246 -1.482 40.659 1.00 88.06 470 LYS A N 1
ATOM 3832 C CA . LYS A 1 470 ? -11.092 -2.459 39.563 1.00 88.06 470 LYS A CA 1
ATOM 3833 C C . LYS A 1 470 ? -12.322 -2.623 38.674 1.00 88.06 470 LYS A C 1
ATOM 3835 O O . LYS A 1 470 ? -12.247 -3.283 37.641 1.00 88.06 470 LYS A O 1
ATOM 3840 N N . GLU A 1 471 ? -13.445 -2.037 39.077 1.00 92.81 471 GLU A N 1
ATOM 3841 C CA . GLU A 1 471 ? -14.702 -2.047 38.331 1.00 92.81 471 GLU A CA 1
ATOM 3842 C C . GLU A 1 471 ? -15.295 -0.643 38.276 1.00 92.81 471 GLU A C 1
ATOM 3844 O O . GLU A 1 471 ? -15.286 0.096 39.271 1.00 92.81 471 GLU A O 1
ATOM 3849 N N . LEU A 1 472 ? -15.842 -0.311 37.110 1.00 94.12 472 LEU A N 1
ATOM 3850 C CA . LEU A 1 472 ? -16.477 0.968 36.860 1.00 94.12 472 LEU A CA 1
ATOM 3851 C C . LEU A 1 472 ? -17.858 1.031 37.529 1.00 94.12 472 LEU A C 1
ATOM 3853 O O . LEU A 1 472 ? -18.644 0.080 37.496 1.00 94.12 472 LEU A O 1
ATOM 3857 N N . GLU A 1 473 ? -18.177 2.174 38.135 1.00 95.62 473 GLU A N 1
ATOM 3858 C CA . GLU A 1 473 ? -19.520 2.425 38.662 1.00 95.62 473 GLU A CA 1
ATOM 3859 C C . GLU A 1 473 ? -20.475 2.772 37.518 1.00 95.62 473 GLU A C 1
ATOM 3861 O O . GLU A 1 473 ? -20.255 3.745 36.797 1.00 95.62 473 GLU A O 1
ATOM 3866 N N . LEU A 1 474 ? -21.545 1.984 37.374 1.00 96.75 474 LEU A N 1
ATOM 3867 C CA . LEU A 1 474 ? -22.548 2.177 36.326 1.00 96.75 474 LEU A CA 1
ATOM 3868 C C . LEU A 1 474 ? -23.159 3.584 36.374 1.00 96.75 474 LEU A C 1
ATOM 3870 O O . LEU A 1 474 ? -23.179 4.264 35.353 1.00 96.75 474 LEU A O 1
ATOM 3874 N N . ASP A 1 475 ? -23.590 4.034 37.554 1.00 97.69 475 ASP A N 1
ATOM 3875 C CA . ASP A 1 475 ? -24.221 5.349 37.723 1.00 97.69 475 ASP A CA 1
ATOM 3876 C C . ASP A 1 475 ? -23.302 6.479 37.251 1.00 97.69 475 ASP A C 1
ATOM 3878 O O . ASP A 1 475 ? -23.736 7.366 36.523 1.00 97.69 475 ASP A O 1
ATOM 3882 N N . MET A 1 476 ? -22.005 6.392 37.568 1.00 97.56 476 MET A N 1
ATOM 3883 C CA . MET A 1 476 ? -21.022 7.373 37.112 1.00 97.56 476 MET A CA 1
ATOM 3884 C C . MET A 1 476 ? -20.896 7.383 35.585 1.00 97.56 476 MET A C 1
ATOM 3886 O O . MET A 1 476 ? -20.898 8.452 34.978 1.00 97.56 476 MET A O 1
ATOM 3890 N N . LEU A 1 477 ? -20.807 6.213 34.942 1.00 97.44 477 LEU A N 1
ATOM 3891 C CA . LEU A 1 477 ? -20.760 6.130 33.479 1.00 97.44 477 LEU A CA 1
ATOM 3892 C C . LEU A 1 477 ? -22.015 6.749 32.847 1.00 97.44 477 LEU A C 1
ATOM 3894 O O . LEU A 1 477 ? -21.910 7.531 31.901 1.00 97.44 477 LEU A O 1
ATOM 3898 N N . VAL A 1 478 ? -23.190 6.411 33.377 1.00 98.19 478 VAL A N 1
ATOM 3899 C CA . VAL A 1 478 ? -24.484 6.888 32.881 1.00 98.19 478 VAL A CA 1
ATOM 3900 C C . VAL A 1 478 ? -24.615 8.400 33.049 1.00 98.19 478 VAL A C 1
ATOM 3902 O O . VAL A 1 478 ? -25.016 9.076 32.103 1.00 98.19 478 VAL A O 1
ATOM 3905 N N . ASP A 1 479 ? -24.247 8.946 34.208 1.00 98.12 479 ASP A N 1
ATOM 3906 C CA . ASP A 1 479 ? -24.298 10.386 34.473 1.00 98.12 479 ASP A CA 1
ATOM 3907 C C . ASP A 1 479 ? -23.405 11.162 33.501 1.00 98.12 479 ASP A C 1
ATOM 3909 O O . ASP A 1 479 ? -23.846 12.131 32.882 1.00 98.12 479 ASP A O 1
ATOM 3913 N N . ARG A 1 480 ? -22.182 10.675 33.279 1.00 97.94 480 ARG A N 1
ATOM 3914 C CA . ARG A 1 480 ? -21.222 11.271 32.343 1.00 97.94 480 ARG A CA 1
ATOM 3915 C C . ARG A 1 480 ? -21.686 11.196 30.889 1.00 97.94 480 ARG A C 1
ATOM 3917 O O . ARG A 1 480 ? -21.534 12.167 30.153 1.00 97.94 480 ARG A O 1
ATOM 3924 N N . CYS A 1 481 ? -22.291 10.082 30.475 1.00 97.88 481 CYS A N 1
ATOM 3925 C CA . CYS A 1 481 ? -22.883 9.963 29.140 1.00 97.88 481 CYS A CA 1
ATOM 3926 C C . CYS A 1 481 ? -24.090 10.897 28.971 1.00 97.88 481 CYS A C 1
ATOM 3928 O O . CYS A 1 481 ? -24.247 11.506 27.916 1.00 97.88 481 CYS A O 1
ATOM 3930 N N . ARG A 1 482 ? -24.917 11.054 30.015 1.00 97.44 482 ARG A N 1
ATOM 3931 C CA . ARG A 1 482 ? -26.081 11.953 30.007 1.00 97.44 482 ARG A CA 1
ATOM 3932 C C . ARG A 1 482 ? -25.673 13.417 29.830 1.00 97.44 482 ARG A C 1
ATOM 3934 O O . ARG A 1 482 ? -26.346 14.151 29.114 1.00 97.44 482 ARG A O 1
ATOM 3941 N N . GLU A 1 483 ? -24.577 13.835 30.456 1.00 96.25 483 GLU A N 1
ATOM 3942 C CA . GLU A 1 483 ? -24.016 15.188 30.315 1.00 96.25 483 GLU A CA 1
ATOM 3943 C C . GLU A 1 483 ? -23.505 15.490 28.899 1.00 96.25 483 GLU A C 1
ATOM 3945 O O . GLU A 1 483 ? -23.492 16.649 28.498 1.00 96.25 483 GLU A O 1
ATOM 3950 N N . ALA A 1 484 ? -23.103 14.463 28.145 1.00 95.44 484 ALA A N 1
ATOM 3951 C CA . ALA A 1 484 ? -22.559 14.590 26.792 1.00 95.44 484 ALA A CA 1
ATOM 3952 C C . ALA A 1 484 ? -23.601 14.373 25.674 1.00 95.44 484 ALA A C 1
ATOM 3954 O O . ALA A 1 484 ? -23.243 14.300 24.493 1.00 95.44 484 ALA A O 1
ATOM 3955 N N . LEU A 1 485 ? -24.889 14.251 26.021 1.00 94.75 485 LEU A N 1
ATOM 3956 C CA . LEU A 1 485 ? -25.961 14.098 25.036 1.00 94.75 485 LEU A CA 1
ATOM 3957 C C . LEU A 1 485 ? -26.030 15.306 24.092 1.00 94.75 485 LEU A C 1
ATOM 3959 O O . LEU A 1 485 ? -25.838 16.450 24.494 1.00 94.75 485 LEU A O 1
ATOM 3963 N N . GLY A 1 486 ? -26.345 15.036 22.825 1.00 89.62 486 GLY A N 1
ATOM 3964 C CA . GLY A 1 486 ? -26.347 16.024 21.740 1.00 89.62 486 GLY A CA 1
ATOM 3965 C C . GLY A 1 486 ? -25.079 15.986 20.884 1.00 89.62 486 GLY A C 1
ATOM 3966 O O . GLY A 1 486 ? -25.153 16.273 19.691 1.00 89.62 486 GLY A O 1
ATOM 3967 N N . GLU A 1 487 ? -23.949 15.556 21.455 1.00 91.81 487 GLU A N 1
ATOM 3968 C CA . GLU A 1 487 ? -22.699 15.319 20.720 1.00 91.81 487 GLU A CA 1
ATOM 3969 C C . GLU A 1 487 ? -22.327 13.838 20.664 1.00 91.81 487 GLU A C 1
ATOM 3971 O O . GLU A 1 487 ? -22.001 13.341 19.583 1.00 91.81 487 GLU A O 1
ATOM 3976 N N . LEU A 1 488 ? -22.404 13.146 21.809 1.00 97.25 488 LEU A N 1
ATOM 3977 C CA . LEU A 1 488 ? -22.079 11.729 21.935 1.00 97.25 488 LEU A CA 1
ATOM 3978 C C . LEU A 1 488 ? -23.150 10.873 21.252 1.00 97.25 488 LEU A C 1
ATOM 3980 O O . LEU A 1 488 ? -24.337 10.985 21.557 1.00 97.25 488 LEU A O 1
ATOM 3984 N N . GLU A 1 489 ? -22.721 9.992 20.352 1.00 97.38 489 GLU A N 1
ATOM 3985 C CA . GLU A 1 489 ? -23.609 9.139 19.552 1.00 97.38 489 GLU A CA 1
ATOM 3986 C C . GLU A 1 489 ? -23.461 7.658 19.915 1.00 97.38 489 GLU A C 1
ATOM 3988 O O . GLU A 1 489 ? -24.429 6.894 19.861 1.00 97.38 489 GLU A O 1
ATOM 3993 N N . VAL A 1 490 ? -22.241 7.247 20.271 1.00 98.25 490 VAL A N 1
ATOM 3994 C CA . VAL A 1 490 ? -21.868 5.837 20.397 1.00 98.25 490 VAL A CA 1
ATOM 3995 C C . VAL A 1 490 ? -21.092 5.584 21.686 1.00 98.25 490 VAL A C 1
ATOM 3997 O O . VAL A 1 490 ? -20.111 6.271 21.972 1.00 98.25 490 VAL A O 1
ATOM 4000 N N . VAL A 1 491 ? -21.484 4.546 22.427 1.00 98.50 491 VAL A N 1
ATOM 4001 C CA . VAL A 1 491 ? -20.707 3.987 23.539 1.00 98.50 491 VAL A CA 1
ATOM 4002 C C . VAL A 1 491 ? -20.296 2.562 23.188 1.00 98.50 491 VAL A C 1
ATOM 4004 O O . VAL A 1 491 ? -21.134 1.678 23.026 1.00 98.50 491 VAL A O 1
ATOM 4007 N N . GLN A 1 492 ? -18.992 2.334 23.083 1.00 98.00 492 GLN A N 1
ATOM 4008 C CA . GLN A 1 492 ? -18.419 1.027 22.806 1.00 98.00 492 GLN A CA 1
ATOM 4009 C C . GLN A 1 492 ? -17.809 0.457 24.086 1.00 98.00 492 GLN A C 1
ATOM 4011 O O . GLN A 1 492 ? -16.780 0.928 24.567 1.00 98.00 492 GLN A O 1
ATOM 4016 N N . ILE A 1 493 ? -18.428 -0.575 24.646 1.00 97.94 493 ILE A N 1
ATOM 4017 C CA . ILE A 1 493 ? -17.913 -1.264 25.825 1.00 97.94 493 ILE A CA 1
ATOM 4018 C C . ILE A 1 493 ? -16.909 -2.316 25.347 1.00 97.94 493 ILE A C 1
ATOM 4020 O O . ILE A 1 493 ? -17.280 -3.379 24.843 1.00 97.94 493 ILE A O 1
ATOM 4024 N N . ILE A 1 494 ? -15.626 -1.981 25.485 1.00 91.19 494 ILE A N 1
ATOM 4025 C CA . ILE A 1 494 ? -14.485 -2.770 25.022 1.00 91.19 494 ILE A CA 1
ATOM 4026 C C . ILE A 1 494 ? -13.480 -2.977 26.143 1.00 91.19 494 ILE A C 1
ATOM 4028 O O . ILE A 1 494 ? -13.088 -2.037 26.827 1.00 91.19 494 ILE A O 1
ATOM 4032 N N . GLY A 1 495 ? -12.979 -4.205 26.263 1.00 76.44 495 GLY A N 1
ATOM 4033 C CA . GLY A 1 495 ? -11.896 -4.511 27.185 1.00 76.44 495 GLY A CA 1
ATOM 4034 C C . GLY A 1 495 ? -12.325 -4.615 28.659 1.00 76.44 495 GLY A C 1
ATOM 4035 O O . GLY A 1 495 ? -13.346 -4.086 29.083 1.00 76.44 495 GLY A O 1
ATOM 4036 N N . THR A 1 496 ? -11.587 -5.277 29.543 1.00 89.31 496 THR A N 1
ATOM 4037 C CA . THR A 1 496 ? -10.853 -6.535 29.350 1.00 89.31 496 THR A CA 1
ATOM 4038 C C . THR A 1 496 ? -11.781 -7.600 28.748 1.00 89.31 496 THR A C 1
ATOM 4040 O O . THR A 1 496 ? -11.826 -7.702 27.528 1.00 89.31 496 THR A O 1
ATOM 4043 N N . GLU A 1 497 ? -12.580 -8.318 29.540 1.00 96.25 497 GLU A N 1
ATOM 4044 C CA . GLU A 1 497 ? -13.753 -9.051 29.049 1.00 96.25 497 GLU A CA 1
ATOM 4045 C C . GLU A 1 497 ? -15.035 -8.433 29.638 1.00 96.25 497 GLU A C 1
ATOM 4047 O O . GLU A 1 497 ? -15.353 -8.664 30.813 1.00 96.25 497 GLU A O 1
ATOM 4052 N N . PRO A 1 498 ? -15.794 -7.643 28.851 1.00 96.88 498 PRO A N 1
ATOM 4053 C CA . PRO A 1 498 ? -16.989 -6.965 29.343 1.00 96.88 498 PRO A CA 1
ATOM 4054 C C . PRO A 1 498 ? -18.050 -7.911 29.900 1.00 96.88 498 PRO A C 1
ATOM 4056 O O . PRO A 1 498 ? -18.721 -7.566 30.871 1.00 96.88 498 PRO A O 1
ATOM 4059 N N . THR A 1 499 ? -18.191 -9.115 29.334 1.00 96.94 499 THR A N 1
ATOM 4060 C CA . THR A 1 499 ? -19.229 -10.077 29.744 1.00 96.94 499 THR A CA 1
ATOM 4061 C C . THR A 1 499 ? -19.008 -10.675 31.137 1.00 96.94 499 THR A C 1
ATOM 4063 O O . THR A 1 499 ? -19.889 -11.370 31.642 1.00 96.94 499 THR A O 1
ATOM 4066 N N . LEU A 1 500 ? -17.872 -10.391 31.786 1.00 95.56 500 LEU A N 1
ATOM 4067 C CA . LEU A 1 500 ? -17.633 -10.712 33.198 1.00 95.56 500 LEU A CA 1
ATOM 4068 C C . LEU A 1 500 ? -18.180 -9.643 34.159 1.00 95.56 500 LEU A C 1
ATOM 4070 O O . LEU A 1 500 ? -18.281 -9.894 35.359 1.00 95.56 500 LEU A O 1
ATOM 4074 N N . TRP A 1 501 ? -18.576 -8.470 33.659 1.00 95.62 501 TRP A N 1
ATOM 4075 C CA . TRP A 1 501 ? -19.200 -7.427 34.467 1.00 95.62 501 TRP A CA 1
ATOM 4076 C C . TRP A 1 501 ? -20.716 -7.627 34.530 1.00 95.62 501 TRP A C 1
ATOM 4078 O O . TRP A 1 501 ? -21.437 -7.379 33.565 1.00 95.62 501 TRP A O 1
ATOM 4088 N N . LEU A 1 502 ? -21.220 -8.053 35.692 1.00 93.12 502 LEU A N 1
ATOM 4089 C CA . LEU A 1 502 ? -22.626 -8.451 35.875 1.00 93.12 502 LEU A CA 1
ATOM 4090 C C . LEU A 1 502 ? -23.647 -7.345 35.553 1.00 93.12 502 LEU A C 1
ATOM 4092 O O . LEU A 1 502 ? -24.795 -7.648 35.241 1.00 93.12 502 LEU A O 1
ATOM 4096 N N . LYS A 1 503 ? -23.234 -6.074 35.611 1.00 96.31 503 LYS A N 1
ATOM 4097 C CA . LYS A 1 503 ? -24.086 -4.911 35.318 1.00 96.31 503 LYS A CA 1
ATOM 4098 C C . LYS A 1 503 ? -24.189 -4.594 33.823 1.00 96.31 503 LYS A C 1
ATOM 4100 O O . LYS A 1 503 ? -24.889 -3.657 33.454 1.00 96.31 503 LYS A O 1
ATOM 4105 N N . LEU A 1 504 ? -23.512 -5.345 32.950 1.00 98.00 504 LEU A N 1
ATOM 4106 C CA . LEU A 1 504 ? -23.461 -5.048 31.518 1.00 98.00 504 LEU A CA 1
ATOM 4107 C C . LEU A 1 504 ? -24.852 -4.956 30.850 1.00 98.00 504 LEU A C 1
ATOM 4109 O O . LEU A 1 504 ? -25.063 -3.983 30.130 1.00 98.00 504 LEU A O 1
ATOM 4113 N N . PRO A 1 505 ? -25.826 -5.864 31.085 1.00 98.38 505 PRO A N 1
ATOM 4114 C CA . PRO A 1 505 ? -27.139 -5.760 30.442 1.00 98.38 505 PRO A CA 1
ATOM 4115 C C . PRO A 1 505 ? -27.926 -4.534 30.926 1.00 98.38 505 PRO A C 1
ATOM 4117 O O . PRO A 1 505 ? -28.583 -3.865 30.134 1.00 98.38 505 PRO A O 1
ATOM 4120 N N . GLU A 1 506 ? -27.807 -4.191 32.213 1.00 98.44 506 GLU A N 1
ATOM 4121 C CA . GLU A 1 506 ? -28.397 -2.976 32.792 1.00 98.44 506 GLU A CA 1
ATOM 4122 C C . GLU A 1 506 ? -27.772 -1.709 32.187 1.00 98.44 506 GLU A C 1
ATOM 4124 O O . GLU A 1 506 ? -28.484 -0.759 31.853 1.00 98.44 506 GLU A O 1
ATOM 4129 N N . ALA A 1 507 ? -26.452 -1.715 31.981 1.00 98.19 507 ALA A N 1
ATOM 4130 C CA . ALA A 1 507 ? -25.734 -0.630 31.324 1.00 98.19 507 ALA A CA 1
ATOM 4131 C C . ALA A 1 507 ? -26.203 -0.428 29.880 1.00 98.19 507 ALA A C 1
ATOM 4133 O O . ALA A 1 507 ? -26.522 0.696 29.493 1.00 98.19 507 ALA A O 1
ATOM 4134 N N . VAL A 1 508 ? -26.298 -1.515 29.106 1.00 98.62 508 VAL A N 1
ATOM 4135 C CA . VAL A 1 508 ? -26.801 -1.492 27.725 1.00 98.62 508 VAL A CA 1
ATOM 4136 C C . VAL A 1 508 ? -28.218 -0.930 27.684 1.00 98.62 508 VAL A C 1
ATOM 4138 O O . VAL A 1 508 ? -28.467 0.014 26.934 1.00 98.62 508 VAL A O 1
ATOM 4141 N N . ALA A 1 509 ? -29.124 -1.438 28.524 1.00 98.62 509 ALA A N 1
ATOM 4142 C CA . ALA A 1 509 ? -30.507 -0.972 28.564 1.00 98.62 509 ALA A CA 1
ATOM 4143 C C . ALA A 1 509 ? -30.597 0.522 28.906 1.00 98.62 509 ALA A C 1
ATOM 4145 O O . ALA A 1 509 ? -31.304 1.275 28.236 1.00 98.62 509 ALA A O 1
ATOM 4146 N N . THR A 1 510 ? -29.844 0.969 29.914 1.00 98.44 510 THR A N 1
ATOM 4147 C CA . THR A 1 510 ? -29.878 2.361 30.382 1.00 98.44 510 THR A CA 1
ATOM 4148 C C . THR A 1 510 ? -29.311 3.324 29.339 1.00 98.44 510 THR A C 1
ATOM 4150 O O . THR A 1 510 ? -29.929 4.346 29.049 1.00 98.44 510 THR A O 1
ATOM 4153 N N . LEU A 1 511 ? -28.162 3.006 28.736 1.00 98.38 511 LEU A N 1
ATOM 4154 C CA . LEU A 1 511 ? -27.534 3.853 27.716 1.00 98.38 511 LEU A CA 1
ATOM 4155 C C . LEU A 1 511 ? -28.365 3.902 26.424 1.00 98.38 511 LEU A C 1
ATOM 4157 O O . LEU A 1 511 ? -28.526 4.973 25.841 1.00 98.38 511 LEU A O 1
ATOM 4161 N N . THR A 1 512 ? -28.968 2.779 26.027 1.00 97.44 512 THR A N 1
ATOM 4162 C CA . THR A 1 512 ? -29.868 2.723 24.863 1.00 97.44 512 THR A CA 1
ATOM 4163 C C . THR A 1 512 ? -31.123 3.570 25.088 1.00 97.44 512 THR A C 1
ATOM 4165 O O . THR A 1 512 ? -31.547 4.301 24.196 1.00 97.44 512 THR A O 1
ATOM 4168 N N . GLN A 1 513 ? -31.690 3.562 26.302 1.00 97.56 513 GLN A N 1
ATOM 4169 C CA . GLN A 1 513 ? -32.817 4.433 26.669 1.00 97.56 513 GLN A CA 1
ATOM 4170 C C . GLN A 1 513 ? -32.468 5.930 26.640 1.00 97.56 513 GLN A C 1
ATOM 4172 O O . GLN A 1 513 ? -33.363 6.753 26.446 1.00 97.56 513 GLN A O 1
ATOM 4177 N N . LEU A 1 514 ? -31.189 6.296 26.790 1.00 97.00 514 LEU A N 1
ATOM 4178 C CA . LEU A 1 514 ? -30.713 7.672 26.588 1.00 97.00 514 LEU A CA 1
ATOM 4179 C C . LEU A 1 514 ? -30.581 8.056 25.101 1.00 97.00 514 LEU A C 1
ATOM 4181 O O . LEU A 1 514 ? -30.281 9.210 24.804 1.00 97.00 514 LEU A O 1
ATOM 4185 N N . GLY A 1 515 ? -30.814 7.121 24.173 1.00 96.38 515 GLY A N 1
ATOM 4186 C CA . GLY A 1 515 ? -30.704 7.336 22.729 1.00 96.38 515 GLY A CA 1
ATOM 4187 C C . GLY A 1 515 ? -29.306 7.096 22.154 1.00 96.38 515 GLY A C 1
ATOM 4188 O O . GLY A 1 515 ? -29.064 7.446 21.001 1.00 96.38 515 GLY A O 1
ATOM 4189 N N . LEU A 1 516 ? -28.389 6.512 22.932 1.00 98.00 516 LEU A N 1
ATOM 4190 C CA . LEU A 1 516 ? -27.037 6.172 22.484 1.00 98.00 516 LEU A CA 1
ATOM 4191 C C . LEU A 1 516 ? -27.026 4.800 21.806 1.00 98.00 516 LEU A C 1
ATOM 4193 O O . LEU A 1 516 ? -27.702 3.875 22.256 1.00 98.00 516 LEU A O 1
ATOM 4197 N N . LYS A 1 517 ? -26.203 4.636 20.767 1.00 98.12 517 LYS A N 1
ATOM 4198 C CA . LYS A 1 517 ? -25.887 3.300 20.245 1.00 98.12 517 LYS A CA 1
ATOM 4199 C C . LYS A 1 517 ? -24.881 2.631 21.169 1.00 98.12 517 LYS A C 1
ATOM 4201 O O . LYS A 1 517 ? -23.855 3.232 21.495 1.00 98.12 517 LYS A O 1
ATOM 4206 N N . VAL A 1 518 ? -25.152 1.389 21.559 1.00 98.56 518 VAL A N 1
ATOM 4207 C CA . VAL A 1 518 ? -24.267 0.621 22.441 1.00 98.56 518 VAL A CA 1
ATOM 4208 C C . VAL A 1 518 ? -23.695 -0.567 21.686 1.00 98.56 518 VAL A C 1
ATOM 4210 O O . VAL A 1 518 ? -24.441 -1.362 21.115 1.00 98.56 518 VAL A O 1
ATOM 4213 N N . LEU A 1 519 ? -22.369 -0.667 21.674 1.00 98.38 519 LEU A N 1
ATOM 4214 C CA . LEU A 1 519 ? -21.619 -1.730 21.008 1.00 98.38 519 LEU A CA 1
ATOM 4215 C C . LEU A 1 519 ? -20.831 -2.494 22.074 1.00 98.38 519 LEU A C 1
ATOM 4217 O O . LEU A 1 519 ? -20.266 -1.880 22.982 1.00 98.38 519 LEU A O 1
ATOM 4221 N N . VAL A 1 520 ? -20.779 -3.820 21.978 1.00 98.56 520 VAL A N 1
ATOM 4222 C CA . VAL A 1 520 ? -20.014 -4.673 22.899 1.00 98.56 520 VAL A CA 1
ATOM 4223 C C . VAL A 1 520 ? -19.083 -5.566 22.095 1.00 98.56 520 VAL A C 1
ATOM 4225 O O . VAL A 1 520 ? -19.527 -6.263 21.188 1.00 98.56 520 VAL A O 1
ATOM 4228 N N . THR A 1 521 ? -17.807 -5.605 22.477 1.00 97.69 521 THR A N 1
ATOM 4229 C CA . THR A 1 521 ? -16.855 -6.597 21.960 1.00 97.69 521 THR A CA 1
ATOM 4230 C C . THR A 1 521 ? -16.547 -7.624 23.045 1.00 97.69 521 THR A C 1
ATOM 4232 O O . THR A 1 521 ? -16.124 -7.260 24.143 1.00 97.69 521 THR A O 1
ATOM 4235 N N . THR A 1 522 ? -16.736 -8.908 22.745 1.00 98.00 522 THR A N 1
ATOM 4236 C CA . THR A 1 522 ? -16.506 -10.023 23.676 1.00 98.00 522 THR A CA 1
ATOM 4237 C C . THR A 1 522 ? -15.590 -11.077 23.070 1.00 98.00 522 THR A C 1
ATOM 4239 O O . THR A 1 522 ? -15.649 -11.365 21.877 1.00 98.00 522 THR A O 1
ATOM 4242 N N . ASN A 1 523 ? -14.760 -11.705 23.899 1.00 97.25 523 ASN A N 1
ATOM 4243 C CA . ASN A 1 523 ? -13.982 -12.885 23.535 1.00 97.25 523 ASN A CA 1
ATOM 4244 C C . ASN A 1 523 ? -14.807 -14.187 23.506 1.00 97.25 523 ASN A C 1
ATOM 4246 O O . ASN A 1 523 ? -14.268 -15.244 23.194 1.00 97.25 523 ASN A O 1
ATOM 4250 N N . GLY A 1 524 ? -16.093 -14.119 23.863 1.00 97.31 524 GLY A N 1
ATOM 4251 C CA . GLY A 1 524 ? -17.033 -15.232 23.783 1.00 97.31 524 GLY A CA 1
ATOM 4252 C C . GLY A 1 524 ? -17.055 -16.173 24.993 1.00 97.31 524 GLY A C 1
ATOM 4253 O O . GLY A 1 524 ? -17.956 -17.005 25.084 1.00 97.31 524 GLY A O 1
ATOM 4254 N N . ILE A 1 525 ? -16.146 -16.034 25.969 1.00 96.75 525 ILE A N 1
ATOM 4255 C CA . ILE A 1 525 ? -16.010 -16.997 27.079 1.00 96.75 525 ILE A CA 1
ATOM 4256 C C . ILE A 1 525 ? -17.268 -17.125 27.953 1.00 96.75 525 ILE A C 1
ATOM 4258 O O . ILE A 1 525 ? -17.513 -18.191 28.511 1.00 96.75 525 ILE A O 1
ATOM 4262 N N . ASN A 1 526 ? -18.058 -16.053 28.079 1.00 96.81 526 ASN A N 1
ATOM 4263 C CA . ASN A 1 526 ? -19.312 -16.027 28.838 1.00 96.81 526 ASN A CA 1
ATOM 4264 C C . ASN A 1 526 ? -20.535 -15.771 27.932 1.00 96.81 526 ASN A C 1
ATOM 4266 O O . ASN A 1 526 ? -21.593 -15.343 28.399 1.00 96.81 526 ASN A O 1
ATOM 4270 N N . LEU A 1 527 ? -20.407 -16.028 26.624 1.00 97.19 527 LEU A N 1
ATOM 4271 C CA . LEU A 1 527 ? -21.445 -15.717 25.638 1.00 97.19 527 LEU A CA 1
ATOM 4272 C C . LEU A 1 527 ? -22.757 -16.452 25.927 1.00 97.19 527 LEU A C 1
ATOM 4274 O O . LEU A 1 527 ? -23.825 -15.854 25.823 1.00 97.19 527 LEU A O 1
ATOM 4278 N N . LYS A 1 528 ? -22.678 -17.713 26.373 1.00 97.50 528 LYS A N 1
ATOM 4279 C CA . LYS A 1 528 ? -23.841 -18.542 26.727 1.00 97.50 528 LYS A CA 1
ATOM 4280 C C . LYS A 1 528 ? -24.801 -17.850 27.698 1.00 97.50 528 LYS A C 1
ATOM 4282 O O . LYS A 1 528 ? -26.013 -17.989 27.567 1.00 97.50 528 LYS A O 1
ATOM 4287 N N . ASN A 1 529 ? -24.259 -17.118 28.668 1.00 97.12 529 ASN A N 1
ATOM 4288 C CA . ASN A 1 529 ? -25.054 -16.457 29.699 1.00 97.12 529 ASN A CA 1
ATOM 4289 C C . ASN A 1 529 ? -25.455 -15.030 29.309 1.00 97.12 529 ASN A C 1
ATOM 4291 O O . ASN A 1 529 ? -26.393 -14.492 29.887 1.00 97.12 529 ASN A O 1
ATOM 4295 N N . MET A 1 530 ? -24.747 -14.416 28.358 1.00 97.38 530 MET A N 1
ATOM 4296 C CA . MET A 1 530 ? -24.830 -12.977 28.100 1.00 97.38 530 MET A CA 1
ATOM 4297 C C . MET A 1 530 ? -25.463 -12.616 26.760 1.00 97.38 530 MET A C 1
ATOM 4299 O O . MET A 1 530 ? -26.031 -11.535 26.659 1.00 97.38 530 MET A O 1
ATOM 4303 N N . LEU A 1 531 ? -25.453 -13.503 25.759 1.00 97.88 531 LEU A N 1
ATOM 4304 C CA . LEU A 1 531 ? -25.992 -13.202 24.429 1.00 97.88 531 LEU A CA 1
ATOM 4305 C C . LEU A 1 531 ? -27.446 -12.718 24.493 1.00 97.88 531 LEU A C 1
ATOM 4307 O O . LEU A 1 531 ? -27.758 -11.618 24.044 1.00 97.88 531 LEU A O 1
ATOM 4311 N N . ARG A 1 532 ? -28.327 -13.522 25.096 1.00 98.06 532 ARG A N 1
ATOM 4312 C CA . ARG A 1 532 ? -29.749 -13.189 25.206 1.00 98.06 532 ARG A CA 1
ATOM 4313 C C . ARG A 1 532 ? -30.001 -11.918 26.029 1.00 98.06 532 ARG A C 1
ATOM 4315 O O . ARG A 1 532 ? -30.649 -11.026 25.487 1.00 98.06 532 ARG A O 1
ATOM 4322 N N . PRO A 1 533 ? -29.473 -11.777 27.264 1.00 98.31 533 PRO A N 1
ATOM 4323 C CA . PRO A 1 533 ? -29.652 -10.549 28.039 1.00 98.31 533 PRO A CA 1
ATOM 4324 C C . PRO A 1 533 ? -29.189 -9.280 27.321 1.00 98.31 533 PRO A C 1
ATOM 4326 O O . PRO A 1 533 ? -29.819 -8.241 27.474 1.00 98.31 533 PRO A O 1
ATOM 4329 N N . LEU A 1 534 ? -28.107 -9.346 26.537 1.00 98.31 534 LEU A N 1
ATOM 4330 C CA . LEU A 1 534 ? -27.605 -8.191 25.792 1.00 98.31 534 LEU A CA 1
ATOM 4331 C C . LEU A 1 534 ? -28.524 -7.809 24.629 1.00 98.31 534 LEU A C 1
ATOM 4333 O O . LEU A 1 534 ? -28.853 -6.635 24.475 1.00 98.31 534 LEU A O 1
ATOM 4337 N N . VAL A 1 535 ? -28.969 -8.789 23.837 1.00 97.88 535 VAL A N 1
ATOM 4338 C CA . VAL A 1 535 ? -29.899 -8.542 22.724 1.00 97.88 535 VAL A CA 1
ATOM 4339 C C . VAL A 1 535 ? -31.231 -7.995 23.250 1.00 97.88 535 VAL A C 1
ATOM 4341 O O . VAL A 1 535 ? -31.732 -6.998 22.738 1.00 97.88 535 VAL A O 1
ATOM 4344 N N . GLU A 1 536 ? -31.775 -8.585 24.317 1.00 97.38 536 GLU A N 1
ATOM 4345 C CA . GLU A 1 536 ? -33.028 -8.134 24.944 1.00 97.38 536 GLU A CA 1
ATOM 4346 C C . GLU A 1 536 ? -32.897 -6.751 25.613 1.00 97.38 536 GLU A C 1
ATOM 4348 O O . GLU A 1 536 ? -33.881 -6.016 25.697 1.00 97.38 536 GLU A O 1
ATOM 4353 N N . ALA A 1 537 ? -31.690 -6.357 26.034 1.00 98.00 537 ALA A N 1
ATOM 4354 C CA . ALA A 1 537 ? -31.400 -5.020 26.554 1.00 98.00 537 ALA A CA 1
ATOM 4355 C C . ALA A 1 537 ? -31.339 -3.927 25.467 1.00 98.00 537 ALA A C 1
ATOM 4357 O O . ALA A 1 537 ? -31.237 -2.748 25.805 1.00 98.00 537 ALA A O 1
ATOM 4358 N N . GLY A 1 538 ? -31.415 -4.288 24.181 1.00 97.25 538 GLY A N 1
ATOM 4359 C CA . GLY A 1 538 ? -31.370 -3.338 23.066 1.00 97.25 538 GLY A CA 1
ATOM 4360 C C . GLY A 1 538 ? -29.962 -3.033 22.554 1.00 97.25 538 GLY A C 1
ATOM 4361 O O . GLY A 1 538 ? -29.742 -1.961 21.992 1.00 97.25 538 GLY A O 1
ATOM 4362 N N . LEU A 1 539 ? -29.006 -3.954 22.741 1.00 98.25 539 LEU A N 1
ATOM 4363 C CA . LEU A 1 539 ? -27.660 -3.826 22.179 1.00 98.25 539 LEU A CA 1
ATOM 4364 C C . LEU A 1 539 ? -27.725 -3.541 20.669 1.00 98.25 539 LEU A C 1
ATOM 4366 O O . LEU A 1 539 ? -28.504 -4.167 19.955 1.00 98.25 539 LEU A O 1
ATOM 4370 N N . SER A 1 540 ? -26.905 -2.607 20.180 1.00 97.94 540 SER A N 1
ATOM 4371 C CA . SER A 1 540 ? -26.866 -2.251 18.755 1.00 97.94 540 SER A CA 1
ATOM 4372 C C . SER A 1 540 ? -25.926 -3.157 17.959 1.00 97.94 540 SER A C 1
ATOM 4374 O O . SER A 1 540 ? -26.260 -3.557 16.850 1.00 97.94 540 SER A O 1
ATOM 4376 N N . GLU A 1 541 ? -24.769 -3.511 18.522 1.00 97.81 541 GLU A N 1
ATOM 4377 C CA . GLU A 1 541 ? -23.770 -4.364 17.866 1.00 97.81 541 GLU A CA 1
ATOM 4378 C C . GLU A 1 541 ? -23.081 -5.279 18.879 1.00 97.81 541 GLU A C 1
ATOM 4380 O O . GLU A 1 541 ? -22.693 -4.832 19.964 1.00 97.81 541 GLU A O 1
ATOM 4385 N N . LEU A 1 542 ? -22.899 -6.543 18.504 1.00 98.12 542 LEU A N 1
ATOM 4386 C CA . LEU A 1 542 ? -22.063 -7.502 19.213 1.00 98.12 542 LEU A CA 1
ATOM 4387 C C . LEU A 1 542 ? -20.936 -7.983 18.296 1.00 98.12 542 LEU A C 1
ATOM 4389 O O . LEU A 1 542 ? -21.186 -8.719 17.339 1.00 98.12 542 LEU A O 1
ATOM 4393 N N . ASP A 1 543 ? -19.703 -7.627 18.647 1.00 97.75 543 ASP A N 1
ATOM 4394 C CA . ASP A 1 543 ? -18.494 -8.156 18.023 1.00 97.75 543 ASP A CA 1
ATOM 4395 C C . ASP A 1 543 ? -17.975 -9.348 18.837 1.00 97.75 543 ASP A C 1
ATOM 4397 O O . ASP A 1 543 ? -17.570 -9.198 19.997 1.00 97.75 543 ASP A O 1
ATOM 4401 N N . ILE A 1 544 ? -17.942 -10.536 18.236 1.00 98.31 544 ILE A N 1
ATOM 4402 C CA . ILE A 1 544 ? -17.361 -11.731 18.852 1.00 98.31 544 ILE A CA 1
ATOM 4403 C C . ILE A 1 544 ? -15.976 -11.968 18.271 1.00 98.31 544 ILE A C 1
ATOM 4405 O O . ILE A 1 544 ? -15.785 -12.127 17.071 1.00 98.31 544 ILE A O 1
ATOM 4409 N N . SER A 1 545 ? -14.992 -11.987 19.149 1.00 97.75 545 SER A N 1
ATOM 4410 C CA . SER A 1 545 ? -13.584 -12.099 18.806 1.00 97.75 545 SER A CA 1
ATOM 4411 C C . SER A 1 545 ? -13.237 -13.543 18.399 1.00 97.75 545 SER A C 1
ATOM 4413 O O . SER A 1 545 ? -13.153 -14.400 19.276 1.00 97.75 545 SER A O 1
ATOM 4415 N N . ILE A 1 546 ? -13.037 -13.818 17.099 1.00 98.25 546 ILE A N 1
ATOM 4416 C CA . ILE A 1 546 ? -12.696 -15.147 16.554 1.00 98.25 546 ILE A CA 1
ATOM 4417 C C . ILE A 1 546 ? -11.564 -15.046 15.525 1.00 98.25 546 ILE A C 1
ATOM 4419 O O . ILE A 1 546 ? -11.776 -14.548 14.432 1.00 98.25 546 ILE A O 1
ATOM 4423 N N . ASP A 1 547 ? -10.368 -15.548 15.850 1.00 97.62 547 ASP A N 1
ATOM 4424 C CA . ASP A 1 547 ? -9.172 -15.366 15.006 1.00 97.62 547 ASP A CA 1
ATOM 4425 C C . ASP A 1 547 ? -8.805 -16.536 14.082 1.00 97.62 547 ASP A C 1
ATOM 4427 O O . ASP A 1 547 ? -7.635 -16.685 13.747 1.00 97.62 547 ASP A O 1
ATOM 4431 N N . GLY A 1 548 ? -9.738 -17.390 13.675 1.00 96.88 548 GLY A N 1
ATOM 4432 C CA . GLY A 1 548 ? -9.432 -18.488 12.753 1.00 96.88 548 GLY A CA 1
ATOM 4433 C C . GLY A 1 548 ? -10.403 -19.660 12.865 1.00 96.88 548 GLY A C 1
ATOM 4434 O O . GLY A 1 548 ? -11.321 -19.597 13.687 1.00 96.88 548 GLY A O 1
ATOM 4435 N N . PRO A 1 549 ? -10.203 -20.719 12.061 1.00 96.62 549 PRO A N 1
ATOM 4436 C CA . PRO A 1 549 ? -10.935 -21.974 12.216 1.00 96.62 549 PRO A CA 1
ATOM 4437 C C . PRO A 1 549 ? -10.667 -22.596 13.592 1.00 96.62 549 PRO A C 1
ATOM 4439 O O . PRO A 1 549 ? -9.711 -22.217 14.279 1.00 96.62 549 PRO A O 1
ATOM 4442 N N . HIS A 1 550 ? -11.507 -23.555 13.983 1.00 95.50 550 HIS A N 1
ATOM 4443 C CA . HIS A 1 550 ? -11.584 -24.145 15.324 1.00 95.50 550 HIS A CA 1
ATOM 4444 C C . HIS A 1 550 ? -10.246 -24.259 16.080 1.00 95.50 550 HIS A C 1
ATOM 4446 O O . HIS A 1 550 ? -10.077 -23.642 17.134 1.00 95.50 550 HIS A O 1
ATOM 4452 N N . ASP A 1 551 ? -9.286 -25.020 15.546 1.00 96.19 551 ASP A N 1
ATOM 4453 C CA . ASP A 1 551 ? -8.026 -25.307 16.245 1.00 96.19 551 ASP A CA 1
ATOM 4454 C C . ASP A 1 551 ? -7.108 -24.075 16.331 1.00 96.19 551 ASP A C 1
ATOM 4456 O O . ASP A 1 551 ? -6.491 -23.828 17.369 1.00 96.19 551 ASP A O 1
ATOM 4460 N N . VAL A 1 552 ? -7.069 -23.258 15.273 1.00 97.88 552 VAL A N 1
ATOM 4461 C CA . VAL A 1 552 ? -6.256 -22.031 15.207 1.00 97.88 552 VAL A CA 1
ATOM 4462 C C . VAL A 1 552 ? -6.773 -20.994 16.204 1.00 97.88 552 VAL A C 1
ATOM 4464 O O . VAL A 1 552 ? -5.993 -20.387 16.940 1.00 97.88 552 VAL A O 1
ATOM 4467 N N . HIS A 1 553 ? -8.094 -20.810 16.270 1.00 98.31 553 HIS A N 1
ATOM 4468 C CA . HIS A 1 553 ? -8.726 -19.903 17.224 1.00 98.31 553 HIS A CA 1
ATOM 4469 C C . HIS A 1 553 ? -8.408 -20.286 18.672 1.00 98.31 553 HIS A C 1
ATOM 4471 O O . HIS A 1 553 ? -7.945 -19.449 19.453 1.00 98.31 553 HIS A O 1
ATOM 4477 N N . ASP A 1 554 ? -8.654 -21.548 19.026 1.00 98.38 554 ASP A N 1
ATOM 4478 C CA . ASP A 1 554 ? -8.478 -22.049 20.386 1.00 98.38 554 ASP A CA 1
ATOM 4479 C C . ASP A 1 554 ? -7.015 -21.933 20.842 1.00 98.38 554 ASP A C 1
ATOM 4481 O O . ASP A 1 554 ? -6.755 -21.547 21.988 1.00 98.38 554 ASP A O 1
ATOM 4485 N N . GLU A 1 555 ? -6.061 -22.199 19.940 1.00 98.06 555 GLU A N 1
ATOM 4486 C CA . GLU A 1 555 ? -4.632 -22.043 20.210 1.00 98.06 555 GLU A CA 1
ATOM 4487 C C . GLU A 1 555 ? -4.249 -20.575 20.437 1.00 98.06 555 GLU A C 1
ATOM 4489 O O . GLU A 1 555 ? -3.586 -20.252 21.428 1.00 98.06 555 GLU A O 1
ATOM 4494 N N . ILE A 1 556 ? -4.685 -19.670 19.554 1.00 97.94 556 ILE A N 1
ATOM 4495 C CA . ILE A 1 556 ? -4.399 -18.234 19.670 1.00 97.94 556 ILE A CA 1
ATOM 4496 C C . ILE A 1 556 ? -4.976 -17.669 20.971 1.00 97.94 556 ILE A C 1
ATOM 4498 O O . ILE A 1 556 ? -4.323 -16.849 21.622 1.00 97.94 556 ILE A O 1
ATOM 4502 N N . ARG A 1 557 ? -6.190 -18.087 21.354 1.00 97.38 557 ARG A N 1
ATOM 4503 C CA . ARG A 1 557 ? -6.921 -17.596 22.537 1.00 97.38 557 ARG A CA 1
ATOM 4504 C C . ARG A 1 557 ? -6.524 -18.287 23.844 1.00 97.38 557 ARG A C 1
ATOM 4506 O O . ARG A 1 557 ? -6.772 -17.733 24.920 1.00 97.38 557 ARG A O 1
ATOM 4513 N N . GLY A 1 558 ? -5.905 -19.464 23.769 1.00 96.19 558 GLY A N 1
ATOM 4514 C CA . GLY A 1 558 ? -5.459 -20.245 24.922 1.00 96.19 558 GLY A CA 1
ATOM 4515 C C . GLY A 1 558 ? -6.586 -20.979 25.660 1.00 96.19 558 GLY A C 1
ATOM 4516 O O . GLY A 1 558 ? -6.483 -21.177 26.873 1.00 96.19 558 GLY A O 1
ATOM 4517 N N . LYS A 1 559 ? -7.672 -21.359 24.969 1.00 96.75 559 LYS A N 1
ATOM 4518 C CA . LYS A 1 559 ? -8.789 -22.131 25.549 1.00 96.75 559 LYS A CA 1
ATOM 4519 C C . LYS A 1 559 ? -9.357 -23.128 24.534 1.00 96.75 559 LYS A C 1
ATOM 4521 O O . LYS A 1 559 ? -10.087 -22.744 23.632 1.00 96.75 559 LYS A O 1
ATOM 4526 N N . ASN A 1 560 ? -9.100 -24.416 24.761 1.00 97.56 560 ASN A N 1
ATOM 4527 C CA . ASN A 1 560 ? -9.649 -25.503 23.944 1.00 97.56 560 ASN A CA 1
ATOM 4528 C C . ASN A 1 560 ? -11.183 -25.583 24.038 1.00 97.56 560 ASN A C 1
ATOM 4530 O O . ASN A 1 560 ? -11.753 -25.525 25.131 1.00 97.56 560 ASN A O 1
ATOM 4534 N N . GLY A 1 561 ? -11.830 -25.810 22.898 1.00 97.50 561 GLY A N 1
ATOM 4535 C CA . GLY A 1 561 ? -13.273 -25.909 22.716 1.00 97.50 561 GLY A CA 1
ATOM 4536 C C . GLY A 1 561 ? -14.011 -24.569 22.667 1.00 97.50 561 GLY A C 1
ATOM 4537 O O . GLY A 1 561 ? -15.240 -24.589 22.583 1.00 97.50 561 GLY A O 1
ATOM 4538 N N . LEU A 1 562 ? -13.313 -23.427 22.733 1.00 98.00 562 LEU A N 1
ATOM 4539 C CA . LEU A 1 562 ? -13.948 -22.109 22.799 1.00 98.00 562 LEU A CA 1
ATOM 4540 C C . LEU A 1 562 ? -14.689 -21.784 21.501 1.00 98.00 562 LEU A C 1
ATOM 4542 O O . LEU A 1 562 ? -15.850 -21.381 21.564 1.00 98.00 562 LEU A O 1
ATOM 4546 N N . PHE A 1 563 ? -14.066 -22.019 20.344 1.00 98.12 563 PHE A N 1
ATOM 4547 C CA . PHE A 1 563 ? -14.707 -21.786 19.048 1.00 98.12 563 PHE A CA 1
ATOM 4548 C C . PHE A 1 563 ? -16.045 -22.529 18.948 1.00 98.12 563 PHE A C 1
ATOM 4550 O O . PHE A 1 563 ? -17.088 -21.952 18.635 1.00 98.12 563 PHE A O 1
ATOM 4557 N N . ARG A 1 564 ? -16.029 -23.827 19.277 1.00 97.00 564 ARG A N 1
ATOM 4558 C CA . ARG A 1 564 ? -17.215 -24.687 19.210 1.00 97.00 564 ARG A CA 1
ATOM 4559 C C . ARG A 1 564 ? -18.304 -24.238 20.176 1.00 97.00 564 ARG A C 1
ATOM 4561 O O . ARG A 1 564 ? -19.474 -24.252 19.809 1.00 97.00 564 ARG A O 1
ATOM 4568 N N . GLU A 1 565 ? -17.922 -23.851 21.392 1.00 98.00 565 GLU A N 1
ATOM 4569 C CA . GLU A 1 565 ? -18.844 -23.319 22.397 1.00 98.00 565 GLU A CA 1
ATOM 4570 C C . GLU A 1 565 ? -19.544 -22.054 21.879 1.00 98.00 565 GLU A C 1
ATOM 4572 O O . GLU A 1 565 ? -20.770 -21.962 21.949 1.00 98.00 565 GLU A O 1
ATOM 4577 N N . ILE A 1 566 ? -18.791 -21.119 21.290 1.00 98.12 566 ILE A N 1
ATOM 4578 C CA . ILE A 1 566 ? -19.337 -19.895 20.689 1.00 98.12 566 ILE A CA 1
ATOM 4579 C C . ILE A 1 566 ? -20.327 -20.238 19.570 1.00 98.12 566 ILE A C 1
ATOM 4581 O O . ILE A 1 566 ? -21.466 -19.768 19.603 1.00 98.12 566 ILE A O 1
ATOM 4585 N N . MET A 1 567 ? -19.931 -21.080 18.610 1.00 97.31 567 MET A N 1
ATOM 4586 C CA . MET A 1 567 ? -20.789 -21.454 17.477 1.00 97.31 567 MET A CA 1
ATOM 4587 C C . MET A 1 567 ? -22.071 -22.155 17.926 1.00 97.31 567 MET A C 1
ATOM 4589 O O . MET A 1 567 ? -23.151 -21.852 17.420 1.00 97.31 567 MET A O 1
ATOM 4593 N N . GLN A 1 568 ? -21.979 -23.037 18.924 1.00 97.25 568 GLN A N 1
ATOM 4594 C CA . GLN A 1 568 ? -23.146 -23.692 19.506 1.00 97.25 568 GLN A CA 1
ATOM 4595 C C . GLN A 1 568 ? -24.110 -22.674 20.131 1.00 97.25 568 GLN A C 1
ATOM 4597 O O . GLN A 1 568 ? -25.312 -22.757 19.897 1.00 97.25 568 GLN A O 1
ATOM 4602 N N . VAL A 1 569 ? -23.603 -21.693 20.885 1.00 98.19 569 VAL A N 1
ATOM 4603 C CA . VAL A 1 569 ? -24.443 -20.651 21.501 1.00 98.19 569 VAL A CA 1
ATOM 4604 C C . VAL A 1 569 ? -25.152 -19.802 20.444 1.00 98.19 569 VAL A C 1
ATOM 4606 O O . VAL A 1 569 ? -26.326 -19.466 20.627 1.00 98.19 569 VAL A O 1
ATOM 4609 N N . LEU A 1 570 ? -24.468 -19.460 19.349 1.00 97.25 570 LEU A N 1
ATOM 4610 C CA . LEU A 1 570 ? -25.070 -18.721 18.237 1.00 97.25 570 LEU A CA 1
ATOM 4611 C C . LEU A 1 570 ? -26.188 -19.527 17.569 1.00 97.25 570 LEU A C 1
ATOM 4613 O O . LEU A 1 570 ? -27.266 -18.985 17.330 1.00 97.25 570 LEU A O 1
ATOM 4617 N N . GLU A 1 571 ? -25.966 -20.821 17.333 1.00 96.56 571 GLU A N 1
ATOM 4618 C CA . GLU A 1 571 ? -26.968 -21.705 16.734 1.00 96.56 571 GLU A CA 1
ATOM 4619 C C . GLU A 1 571 ? -28.193 -21.891 17.639 1.00 96.56 571 GLU A C 1
ATOM 4621 O O . GLU A 1 571 ? -29.329 -21.722 17.198 1.00 96.56 571 GLU A O 1
ATOM 4626 N N . GLU A 1 572 ? -27.977 -22.156 18.931 1.00 97.31 572 GLU A N 1
ATOM 4627 C CA . GLU A 1 572 ? -29.045 -22.310 19.931 1.00 97.31 572 GLU A CA 1
ATOM 4628 C C . GLU A 1 572 ? -29.912 -21.046 20.078 1.00 97.31 572 GLU A C 1
ATOM 4630 O O . GLU A 1 572 ? -31.054 -21.127 20.533 1.00 97.31 572 GLU A O 1
ATOM 4635 N N . ASN A 1 573 ? -29.393 -19.875 19.690 1.00 97.50 573 ASN A N 1
ATOM 4636 C CA . ASN A 1 573 ? -30.097 -18.593 19.748 1.00 97.50 573 ASN A CA 1
ATOM 4637 C C . ASN A 1 573 ? -30.422 -18.014 18.360 1.00 97.50 573 ASN A C 1
ATOM 4639 O O . ASN A 1 573 ? -30.755 -16.832 18.264 1.00 97.50 573 ASN A O 1
ATOM 4643 N N . ARG A 1 574 ? -30.390 -18.825 17.294 1.00 96.44 574 ARG A N 1
ATOM 4644 C CA . ARG A 1 574 ? -30.666 -18.389 15.914 1.00 96.44 574 ARG A CA 1
ATOM 4645 C C . ARG A 1 574 ? -31.974 -17.609 15.778 1.00 96.44 574 ARG A C 1
ATOM 4647 O O . ARG A 1 574 ? -31.966 -16.526 15.209 1.00 96.44 574 ARG A O 1
ATOM 4654 N N . GLU A 1 575 ? -33.073 -18.105 16.348 1.00 96.31 575 GLU A N 1
ATOM 4655 C CA . GLU A 1 575 ? -34.383 -17.434 16.264 1.00 96.31 575 GLU A CA 1
ATOM 4656 C C . GLU A 1 575 ? -34.371 -16.031 16.895 1.00 96.31 575 GLU A C 1
ATOM 4658 O O . GLU A 1 575 ? -34.947 -15.090 16.348 1.00 96.31 575 GLU A O 1
ATOM 4663 N N . LEU A 1 576 ? -33.677 -15.874 18.031 1.00 96.81 576 LEU A N 1
ATOM 4664 C CA . LEU A 1 576 ? -33.497 -14.574 18.680 1.00 96.81 576 LEU A CA 1
ATOM 4665 C C . LEU A 1 576 ? -32.725 -13.626 17.755 1.00 96.81 576 LEU A C 1
ATOM 4667 O O . LEU A 1 576 ? -33.169 -12.502 17.526 1.00 96.81 576 LEU A O 1
ATOM 4671 N N . LEU A 1 577 ? -31.607 -14.094 17.198 1.00 96.00 577 LEU A N 1
ATOM 4672 C CA . LEU A 1 577 ? -30.739 -13.313 16.316 1.00 96.00 577 LEU A CA 1
ATOM 4673 C C . LEU A 1 577 ? -31.454 -12.905 15.021 1.00 96.00 577 LEU A C 1
ATOM 4675 O O . LEU A 1 577 ? -31.443 -11.729 14.663 1.00 96.00 577 LEU A O 1
ATOM 4679 N N . ASP A 1 578 ? -32.142 -13.839 14.360 1.00 93.75 578 ASP A N 1
ATOM 4680 C CA . ASP A 1 578 ? -32.897 -13.577 13.130 1.00 93.75 578 ASP A CA 1
ATOM 4681 C C . ASP A 1 578 ? -34.057 -12.591 13.355 1.00 93.75 578 ASP A C 1
ATOM 4683 O O . ASP A 1 578 ? -34.409 -11.842 12.445 1.00 93.75 578 ASP A O 1
ATOM 4687 N N . SER A 1 579 ? -34.617 -12.528 14.571 1.00 95.06 579 SER A N 1
ATOM 4688 C CA . SER A 1 579 ? -35.617 -11.516 14.943 1.00 95.06 579 SER A CA 1
ATOM 4689 C C . SER A 1 579 ? -35.011 -10.147 15.280 1.00 95.06 579 SER A C 1
ATOM 4691 O O . SER A 1 579 ? -35.649 -9.117 15.060 1.00 95.06 579 SER A O 1
ATOM 4693 N N . ALA A 1 580 ? -33.780 -10.112 15.799 1.00 95.06 580 ALA A N 1
ATOM 4694 C CA . ALA A 1 580 ? -33.117 -8.885 16.230 1.00 95.06 580 ALA A CA 1
ATOM 4695 C C . ALA A 1 580 ? -32.463 -8.130 15.063 1.00 95.06 580 ALA A C 1
ATOM 4697 O O . ALA A 1 580 ? -32.526 -6.901 15.016 1.00 95.06 580 ALA A O 1
ATOM 4698 N N . ILE A 1 581 ? -31.877 -8.848 14.099 1.00 91.56 581 ILE A N 1
ATOM 4699 C CA . ILE A 1 581 ? -31.134 -8.253 12.976 1.00 91.56 581 ILE A CA 1
ATOM 4700 C C . ILE A 1 581 ? -31.987 -7.269 12.149 1.00 91.56 581 ILE A C 1
ATOM 4702 O O . ILE A 1 581 ? -31.542 -6.139 11.934 1.00 91.56 581 ILE A O 1
ATOM 4706 N N . PRO A 1 582 ? -33.234 -7.595 11.745 1.00 91.12 582 PRO A N 1
ATOM 4707 C CA . PRO A 1 582 ? -34.099 -6.647 11.035 1.00 91.12 582 PRO A CA 1
ATOM 4708 C C . PRO A 1 582 ? -34.457 -5.391 11.842 1.00 91.12 582 PRO A C 1
ATOM 4710 O O . PRO A 1 582 ? -34.840 -4.381 11.256 1.00 91.12 582 PRO A O 1
ATOM 4713 N N . ASN A 1 583 ? -34.324 -5.439 13.173 1.00 90.88 583 ASN A N 1
ATOM 4714 C CA . ASN A 1 583 ? -34.569 -4.314 14.078 1.00 90.88 583 ASN A CA 1
ATOM 4715 C C . ASN A 1 583 ? -33.309 -3.468 14.340 1.00 90.88 583 ASN A C 1
ATOM 4717 O O . ASN A 1 583 ? -33.324 -2.598 15.209 1.00 90.88 583 ASN A O 1
ATOM 4721 N N . GLY A 1 584 ? -32.228 -3.695 13.586 1.00 91.56 584 GLY A N 1
ATOM 4722 C CA . GLY A 1 584 ? -31.007 -2.890 13.633 1.00 91.56 584 GLY A CA 1
ATOM 4723 C C . GLY A 1 584 ? -29.880 -3.460 14.495 1.00 91.56 584 GLY A C 1
ATOM 4724 O O . GLY A 1 584 ? -28.849 -2.802 14.607 1.00 91.56 584 GLY A O 1
ATOM 4725 N N . PHE A 1 585 ? -30.040 -4.656 15.074 1.00 96.19 585 PHE A N 1
ATOM 4726 C CA . PHE A 1 585 ? -28.945 -5.356 15.753 1.00 96.19 585 PHE A CA 1
ATOM 4727 C C . PHE A 1 585 ? -27.931 -5.905 14.741 1.00 96.19 585 PHE A C 1
ATOM 4729 O O . PHE A 1 585 ? -28.306 -6.544 13.758 1.00 96.19 585 PHE A O 1
ATOM 4736 N N . GLN A 1 586 ? -26.642 -5.709 15.005 1.00 95.56 586 GLN A N 1
ATOM 4737 C CA . GLN A 1 586 ? -25.553 -6.274 14.213 1.00 95.56 586 GLN A CA 1
ATOM 4738 C C . GLN A 1 586 ? -24.793 -7.341 15.005 1.00 95.56 586 GLN A C 1
ATOM 4740 O O . GLN A 1 586 ? -24.371 -7.112 16.135 1.00 95.56 586 GLN A O 1
ATOM 4745 N N . LEU A 1 587 ? -24.591 -8.505 14.389 1.00 96.25 587 LEU A N 1
ATOM 4746 C CA . LEU A 1 587 ? -23.716 -9.559 14.897 1.00 96.25 587 LEU A CA 1
ATOM 4747 C C . LEU A 1 587 ? -22.521 -9.691 13.958 1.00 96.25 587 LEU A C 1
ATOM 4749 O O . LEU A 1 587 ? -22.699 -10.028 12.783 1.00 96.25 587 LEU A O 1
ATOM 4753 N N . ARG A 1 588 ? -21.319 -9.464 14.485 1.00 96.56 588 ARG A N 1
ATOM 4754 C CA . ARG A 1 588 ? -20.083 -9.498 13.708 1.00 96.56 588 ARG A CA 1
ATOM 4755 C C . ARG A 1 588 ? -19.044 -10.394 14.366 1.00 96.56 588 ARG A C 1
ATOM 4757 O O . ARG A 1 588 ? -18.967 -10.486 15.590 1.00 96.56 588 ARG A O 1
ATOM 4764 N N . ILE A 1 589 ? -18.223 -11.047 13.552 1.00 97.94 589 ILE A N 1
ATOM 4765 C CA . ILE A 1 589 ? -16.976 -11.652 14.022 1.00 97.94 589 ILE A CA 1
ATOM 4766 C C . ILE A 1 589 ? -15.842 -10.638 13.867 1.00 97.94 589 ILE A C 1
ATOM 4768 O O . ILE A 1 589 ? -15.636 -10.110 12.780 1.00 97.94 589 ILE A O 1
ATOM 4772 N N . GLY A 1 590 ? -15.092 -10.389 14.939 1.00 97.12 590 GLY A N 1
ATOM 4773 C CA . GLY A 1 590 ? -13.855 -9.612 14.909 1.00 97.12 590 GLY A CA 1
ATOM 4774 C C . GLY A 1 590 ? -12.628 -10.523 14.852 1.00 97.12 590 GLY A C 1
ATOM 4775 O O . GLY A 1 590 ? -12.437 -11.343 15.749 1.00 97.12 590 GLY A O 1
ATOM 4776 N N . VAL A 1 591 ? -11.781 -10.343 13.842 1.00 97.50 591 VAL A N 1
ATOM 4777 C CA . VAL A 1 591 ? -10.546 -11.101 13.598 1.00 97.50 591 VAL A CA 1
ATOM 4778 C C . VAL A 1 591 ? -9.352 -10.154 13.725 1.00 97.50 591 VAL A C 1
ATOM 4780 O O . VAL A 1 591 ? -9.290 -9.136 13.035 1.00 97.50 591 VAL A O 1
ATOM 4783 N N . ALA A 1 592 ? -8.369 -10.486 14.559 1.00 95.88 592 ALA A N 1
ATOM 4784 C CA . ALA A 1 592 ? -7.035 -9.905 14.451 1.00 95.88 592 ALA A CA 1
ATOM 4785 C C . ALA A 1 592 ? -6.198 -10.772 13.501 1.00 95.88 592 ALA A C 1
ATOM 4787 O O . ALA A 1 592 ? -5.938 -11.935 13.803 1.00 95.88 592 ALA A O 1
ATOM 4788 N N . ILE A 1 593 ? -5.774 -10.236 12.356 1.00 96.62 593 ILE A N 1
ATOM 4789 C CA . ILE A 1 593 ? -4.898 -10.949 11.419 1.00 96.62 593 ILE A CA 1
ATOM 4790 C C . ILE A 1 593 ? -3.477 -10.957 11.989 1.00 96.62 593 ILE A C 1
ATOM 4792 O O . ILE A 1 593 ? -2.855 -9.908 12.160 1.00 96.62 593 ILE A O 1
ATOM 4796 N N . THR A 1 594 ? -2.964 -12.152 12.253 1.00 96.38 594 THR A N 1
ATOM 4797 C CA . THR A 1 594 ? -1.692 -12.453 12.915 1.00 96.38 594 THR A CA 1
ATOM 4798 C C . THR A 1 594 ? -0.869 -13.432 12.071 1.00 96.38 594 THR A C 1
ATOM 4800 O O . THR A 1 594 ? -1.421 -14.083 11.176 1.00 96.38 594 THR A O 1
ATOM 4803 N N . PRO A 1 595 ? 0.430 -13.622 12.372 1.00 97.19 595 PRO A N 1
ATOM 4804 C CA . PRO A 1 595 ? 1.232 -14.659 11.722 1.00 97.19 595 PRO A CA 1
ATOM 4805 C C . PRO A 1 595 ? 0.654 -16.075 11.843 1.00 97.19 595 PRO A C 1
ATOM 4807 O O . PRO A 1 595 ? 0.891 -16.911 10.977 1.00 97.19 595 PRO A O 1
ATOM 4810 N N . MET A 1 596 ? -0.139 -16.337 12.885 1.00 97.62 596 MET A N 1
ATOM 4811 C CA . MET A 1 596 ? -0.727 -17.651 13.140 1.00 97.62 596 MET A CA 1
ATOM 4812 C C . MET A 1 596 ? -1.980 -17.952 12.310 1.00 97.62 596 MET A C 1
ATOM 4814 O O . MET A 1 596 ? -2.299 -19.120 12.118 1.00 97.62 596 MET A O 1
ATOM 4818 N N . ASN A 1 597 ? -2.711 -16.939 11.831 1.00 97.62 597 ASN A N 1
ATOM 4819 C CA . ASN A 1 597 ? -4.014 -17.157 11.188 1.00 97.62 597 ASN A CA 1
ATOM 4820 C C . ASN A 1 597 ? -4.144 -16.608 9.771 1.00 97.62 597 ASN A C 1
ATOM 4822 O O . ASN A 1 597 ? -5.130 -16.922 9.108 1.00 97.62 597 ASN A O 1
ATOM 4826 N N . TYR A 1 598 ? -3.191 -15.808 9.285 1.00 96.75 598 TYR A N 1
ATOM 4827 C CA . TYR A 1 598 ? -3.382 -15.117 8.013 1.00 96.75 598 TYR A CA 1
ATOM 4828 C C . TYR A 1 598 ? -3.584 -16.062 6.831 1.00 96.75 598 TYR A C 1
ATOM 4830 O O . TYR A 1 598 ? -4.194 -15.658 5.854 1.00 96.75 598 TYR A O 1
ATOM 4838 N N . ARG A 1 599 ? -3.117 -17.313 6.914 1.00 96.38 599 ARG A N 1
ATOM 4839 C CA . ARG A 1 599 ? -3.315 -18.353 5.889 1.00 96.38 599 ARG A CA 1
ATOM 4840 C C . ARG A 1 599 ? -4.654 -19.093 5.991 1.00 96.38 599 ARG A C 1
ATOM 4842 O O . ARG A 1 599 ? -4.987 -19.840 5.084 1.00 96.38 599 ARG A O 1
ATOM 4849 N N . HIS A 1 600 ? -5.404 -18.879 7.069 1.00 97.00 600 HIS A N 1
ATOM 4850 C CA . HIS A 1 600 ? -6.600 -19.644 7.438 1.00 97.00 600 HIS A CA 1
ATOM 4851 C C . HIS A 1 600 ? -7.885 -18.795 7.422 1.00 97.00 600 HIS A C 1
ATOM 4853 O O . HIS A 1 600 ? -8.917 -19.201 7.954 1.00 97.00 600 HIS A O 1
ATOM 4859 N N . LEU A 1 601 ? -7.844 -17.591 6.842 1.00 96.44 601 LEU A N 1
ATOM 4860 C CA . LEU A 1 601 ? -8.989 -16.674 6.834 1.00 96.44 601 LEU A CA 1
ATOM 4861 C C . LEU A 1 601 ? -10.159 -17.208 5.991 1.00 96.44 601 LEU A C 1
ATOM 4863 O O . LEU A 1 601 ? -11.314 -17.079 6.393 1.00 96.44 601 LEU A O 1
ATOM 4867 N N . SER A 1 602 ? -9.872 -17.859 4.863 1.00 95.62 602 SER A N 1
ATOM 4868 C CA . SER A 1 602 ? -10.887 -18.513 4.031 1.00 95.62 602 SER A CA 1
ATOM 4869 C C . SER A 1 602 ? -11.490 -19.739 4.724 1.00 95.62 602 SER A C 1
ATOM 4871 O O . SER A 1 602 ? -12.705 -19.916 4.691 1.00 95.62 602 SER A O 1
ATOM 4873 N N . GLU A 1 603 ? -10.672 -20.531 5.423 1.00 96.81 603 GLU A N 1
ATOM 4874 C CA . GLU A 1 603 ? -11.122 -21.679 6.225 1.00 96.81 603 GLU A CA 1
ATOM 4875 C C . GLU A 1 603 ? -12.082 -21.247 7.344 1.00 96.81 603 GLU A C 1
ATOM 4877 O O . GLU A 1 603 ? -13.102 -21.896 7.567 1.00 96.81 603 GLU A O 1
ATOM 4882 N N . LEU A 1 604 ? -11.818 -20.108 7.999 1.00 96.44 604 LEU A N 1
ATOM 4883 C CA . LEU A 1 604 ? -12.757 -19.517 8.956 1.00 96.44 604 LEU A CA 1
ATOM 4884 C C . LEU A 1 604 ? -14.114 -19.222 8.298 1.00 96.44 604 LEU A C 1
ATOM 4886 O O . LEU A 1 604 ? -15.148 -19.565 8.870 1.00 96.44 604 LEU A O 1
ATOM 4890 N N . LEU A 1 605 ? -14.130 -18.610 7.106 1.00 95.81 605 LEU A N 1
ATOM 4891 C CA . LEU A 1 605 ? -15.384 -18.351 6.388 1.00 95.81 605 LEU A CA 1
ATOM 4892 C C . LEU A 1 605 ? -16.128 -19.647 6.046 1.00 95.81 605 LEU A C 1
ATOM 4894 O O . LEU A 1 605 ? -17.353 -19.703 6.164 1.00 95.81 605 LEU A O 1
ATOM 4898 N N . ASP A 1 606 ? -15.395 -20.696 5.677 1.00 94.19 606 ASP A N 1
ATOM 4899 C CA . ASP A 1 606 ? -15.962 -22.014 5.413 1.00 94.19 606 ASP A CA 1
ATOM 4900 C C . ASP A 1 606 ? -16.589 -22.668 6.653 1.00 94.19 606 ASP A C 1
ATOM 4902 O O . ASP A 1 606 ? -17.588 -23.375 6.511 1.00 94.19 606 ASP A O 1
ATOM 4906 N N . GLU A 1 607 ? -16.053 -22.434 7.853 1.00 93.75 607 GLU A N 1
ATOM 4907 C CA . GLU A 1 607 ? -16.628 -22.956 9.101 1.00 93.75 607 GLU A CA 1
ATOM 4908 C C . GLU A 1 607 ? -17.856 -22.167 9.575 1.00 93.75 607 GLU A C 1
ATOM 4910 O O . GLU A 1 607 ? -18.767 -22.750 10.165 1.00 93.75 607 GLU A O 1
ATOM 4915 N N . ILE A 1 608 ? -17.913 -20.856 9.314 1.00 93.88 608 ILE A N 1
ATOM 4916 C CA . ILE A 1 608 ? -19.039 -20.013 9.753 1.00 93.88 608 ILE A CA 1
ATOM 4917 C C . ILE A 1 608 ? -20.164 -19.916 8.720 1.00 93.88 608 ILE A C 1
ATOM 4919 O O . ILE A 1 608 ? -21.236 -19.390 9.040 1.00 93.88 608 ILE A O 1
ATOM 4923 N N . LYS A 1 609 ? -19.966 -20.387 7.482 1.00 90.88 609 LYS A N 1
ATOM 4924 C CA . LYS A 1 609 ? -21.020 -20.330 6.460 1.00 90.88 609 LYS A CA 1
ATOM 4925 C C . LYS A 1 609 ? -22.271 -21.076 6.928 1.00 90.88 609 LYS A C 1
ATOM 4927 O O . LYS A 1 609 ? -22.211 -22.170 7.484 1.00 90.88 609 LYS A O 1
ATOM 4932 N N . GLY A 1 610 ? -23.435 -20.467 6.714 1.00 88.06 610 GLY A N 1
ATOM 4933 C CA . GLY A 1 610 ? -24.721 -21.001 7.175 1.00 88.06 610 GLY A CA 1
ATOM 4934 C C . GLY A 1 610 ? -25.038 -20.758 8.658 1.00 88.06 610 GLY A C 1
ATOM 4935 O O . GLY A 1 610 ? -26.170 -21.015 9.079 1.00 88.06 610 GLY A O 1
ATOM 4936 N N . THR A 1 611 ? -24.110 -20.217 9.454 1.00 90.94 611 THR A N 1
ATOM 4937 C CA . THR A 1 611 ? -24.412 -19.720 10.809 1.00 90.94 611 THR A CA 1
ATOM 4938 C C . THR A 1 611 ? -25.188 -18.389 10.745 1.00 90.94 611 THR A C 1
ATOM 4940 O O . THR A 1 611 ? -25.356 -17.818 9.665 1.00 90.94 611 THR A O 1
ATOM 4943 N N . PRO A 1 612 ? -25.700 -17.863 11.875 1.00 90.50 612 PRO A N 1
ATOM 4944 C CA . PRO A 1 612 ? -26.327 -16.536 11.912 1.00 90.50 612 PRO A CA 1
ATOM 4945 C C . PRO A 1 612 ? -25.379 -15.352 11.638 1.00 90.50 612 PRO A C 1
ATOM 4947 O O . PRO A 1 612 ? -25.845 -14.217 11.532 1.00 90.50 612 PRO A O 1
ATOM 4950 N N . VAL A 1 613 ? -24.064 -15.578 11.555 1.00 91.31 613 VAL A N 1
ATOM 4951 C CA . VAL A 1 613 ? -23.077 -14.519 11.310 1.00 91.31 613 VAL A CA 1
ATOM 4952 C C . VAL A 1 613 ? -23.131 -14.078 9.849 1.00 91.31 613 VAL A C 1
ATOM 4954 O O . VAL A 1 613 ? -23.049 -14.902 8.943 1.00 91.31 613 VAL A O 1
ATOM 4957 N N . ARG A 1 614 ? -23.241 -12.764 9.619 1.00 87.38 614 ARG A N 1
ATOM 4958 C CA . ARG A 1 614 ? -23.296 -12.175 8.266 1.00 87.38 614 ARG A CA 1
ATOM 4959 C C . ARG A 1 614 ? -22.201 -11.149 7.981 1.00 87.38 614 ARG A C 1
ATOM 4961 O O . ARG A 1 614 ? -22.123 -10.665 6.860 1.00 87.38 614 ARG A O 1
ATOM 4968 N N . SER A 1 615 ? -21.373 -10.821 8.971 1.00 95.56 615 SER A N 1
ATOM 4969 C CA . SER A 1 615 ? -20.331 -9.802 8.853 1.00 95.56 615 SER A CA 1
ATOM 4970 C C . SER A 1 615 ? -19.072 -10.235 9.608 1.00 95.56 615 SER A C 1
ATOM 4972 O O . SER A 1 615 ? -19.152 -10.759 10.725 1.00 95.56 615 SER A O 1
ATOM 4974 N N . VAL A 1 616 ? -17.911 -10.027 8.994 1.00 97.31 616 VAL A N 1
ATOM 4975 C CA . VAL A 1 616 ? -16.584 -10.323 9.536 1.00 97.31 616 VAL A CA 1
ATOM 4976 C C . VAL A 1 616 ? -15.712 -9.081 9.382 1.00 97.31 616 VAL A C 1
ATOM 4978 O O . VAL A 1 616 ? -15.492 -8.594 8.275 1.00 97.31 616 VAL A O 1
ATOM 4981 N N . TRP A 1 617 ? -15.200 -8.576 10.500 1.00 96.12 617 TRP A N 1
ATOM 4982 C CA . TRP A 1 617 ? -14.249 -7.474 10.559 1.00 96.12 617 TRP A CA 1
ATOM 4983 C C . TRP A 1 617 ? -12.858 -8.006 10.864 1.00 96.12 617 TRP A C 1
ATOM 4985 O O . TRP A 1 617 ? -12.576 -8.434 11.981 1.00 96.12 617 TRP A O 1
ATOM 4995 N N . CYS A 1 618 ? -11.963 -7.918 9.893 1.00 95.06 618 CYS A N 1
ATOM 4996 C CA . CYS A 1 618 ? -10.560 -8.248 10.039 1.00 95.06 618 CYS A CA 1
ATOM 4997 C C . CYS A 1 618 ? -9.732 -6.978 10.224 1.00 95.06 618 CYS A C 1
ATOM 4999 O O . CYS A 1 618 ? -9.724 -6.104 9.363 1.00 95.06 618 CYS A O 1
ATOM 5001 N N . THR A 1 619 ? -8.975 -6.898 11.313 1.00 93.50 619 THR A N 1
ATOM 5002 C CA . THR A 1 619 ? -7.942 -5.876 11.501 1.00 93.50 619 THR A CA 1
ATOM 5003 C C . THR A 1 619 ? -6.572 -6.516 11.391 1.00 93.50 619 THR A C 1
ATOM 5005 O O . THR A 1 619 ? -6.307 -7.518 12.053 1.00 93.50 619 THR A O 1
ATOM 5008 N N . HIS A 1 620 ? -5.668 -5.923 10.616 1.00 92.62 620 HIS A N 1
ATOM 5009 C CA . HIS A 1 620 ? -4.259 -6.290 10.715 1.00 92.62 620 HIS A CA 1
ATOM 5010 C C . HIS A 1 620 ? -3.764 -6.047 12.149 1.00 92.62 620 HIS A C 1
ATOM 5012 O O . HIS A 1 620 ? -4.184 -5.089 12.811 1.00 92.62 620 HIS A O 1
ATOM 5018 N N . MET A 1 621 ? -2.929 -6.953 12.663 1.00 91.06 621 MET A N 1
ATOM 5019 C CA . MET A 1 621 ? -2.391 -6.848 14.017 1.00 91.06 621 MET A CA 1
ATOM 5020 C C . MET A 1 621 ? -1.637 -5.528 14.198 1.00 91.06 621 MET A C 1
ATOM 5022 O O . MET A 1 621 ? -0.715 -5.208 13.453 1.00 91.06 621 MET A O 1
ATOM 5026 N N . ASN A 1 622 ? -2.022 -4.778 15.228 1.00 89.06 622 ASN A N 1
ATOM 5027 C CA . ASN A 1 622 ? -1.376 -3.527 15.600 1.00 89.06 622 ASN A CA 1
ATOM 5028 C C . ASN A 1 622 ? -0.225 -3.813 16.577 1.00 89.06 622 ASN A C 1
ATOM 5030 O O . ASN A 1 622 ? -0.463 -4.036 17.768 1.00 89.06 622 ASN A O 1
ATOM 5034 N N . TYR A 1 623 ? 1.004 -3.814 16.066 1.00 91.00 623 TYR A N 1
ATOM 5035 C CA . TYR A 1 623 ? 2.217 -4.091 16.831 1.00 91.00 623 TYR A CA 1
ATOM 5036 C C . TYR A 1 623 ? 3.158 -2.885 16.864 1.00 91.00 623 TYR A C 1
ATOM 5038 O O . TYR A 1 623 ? 3.198 -2.060 15.948 1.00 91.00 623 TYR A O 1
ATOM 5046 N N . ILE A 1 624 ? 3.952 -2.813 17.928 1.00 93.38 624 ILE A N 1
ATOM 5047 C CA . ILE A 1 624 ? 5.005 -1.820 18.115 1.00 93.38 624 ILE A CA 1
ATOM 5048 C C . ILE A 1 624 ? 6.256 -2.581 18.531 1.00 93.38 624 ILE A C 1
ATOM 5050 O O . ILE A 1 624 ? 6.271 -3.225 19.580 1.00 93.38 624 ILE A O 1
ATOM 5054 N N . THR A 1 625 ? 7.304 -2.501 17.710 1.00 92.12 625 THR A N 1
ATOM 5055 C CA . THR A 1 625 ? 8.587 -3.146 18.008 1.00 92.12 625 THR A CA 1
ATOM 5056 C C . THR A 1 625 ? 9.289 -2.449 19.173 1.00 92.12 625 THR A C 1
ATOM 5058 O O . THR A 1 625 ? 9.081 -1.256 19.417 1.00 92.12 625 THR A O 1
ATOM 5061 N N . GLU A 1 626 ? 10.153 -3.174 19.887 1.00 92.88 626 GLU A N 1
ATOM 5062 C CA . GLU A 1 626 ? 10.951 -2.604 20.982 1.00 92.88 626 GLU A CA 1
ATOM 5063 C C . GLU A 1 626 ? 11.797 -1.413 20.519 1.00 92.88 626 GLU A C 1
ATOM 5065 O O . GLU A 1 626 ? 11.834 -0.383 21.194 1.00 92.88 626 GLU A O 1
ATOM 5070 N N . GLU A 1 627 ? 12.405 -1.514 19.335 1.00 93.19 627 GLU A N 1
ATOM 5071 C CA . GLU A 1 627 ? 13.182 -0.430 18.733 1.00 93.19 627 GLU A CA 1
ATOM 5072 C C . GLU A 1 627 ? 12.318 0.811 18.465 1.00 93.19 627 GLU A C 1
ATOM 5074 O O . GLU A 1 627 ? 12.683 1.917 18.871 1.00 93.19 627 GLU A O 1
ATOM 5079 N N . THR A 1 628 ? 11.147 0.634 17.839 1.00 93.25 628 THR A N 1
ATOM 5080 C CA . THR A 1 628 ? 10.223 1.739 17.538 1.00 93.25 628 THR A CA 1
ATOM 5081 C C . THR A 1 628 ? 9.761 2.429 18.820 1.00 93.25 628 THR A C 1
ATOM 5083 O O . THR A 1 628 ? 9.781 3.659 18.907 1.00 93.25 628 THR A O 1
ATOM 5086 N N . ALA A 1 629 ? 9.386 1.652 19.841 1.00 95.06 629 ALA A N 1
ATOM 5087 C CA . ALA A 1 629 ? 8.962 2.174 21.137 1.00 95.06 629 ALA A CA 1
ATOM 5088 C C . ALA A 1 629 ? 10.084 2.955 21.844 1.00 95.06 629 ALA A C 1
ATOM 5090 O O . ALA A 1 629 ? 9.847 4.058 22.347 1.00 95.06 629 ALA A O 1
ATOM 5091 N N . ALA A 1 630 ? 11.308 2.416 21.851 1.00 95.69 630 ALA A N 1
ATOM 5092 C CA . ALA A 1 630 ? 12.468 3.051 22.471 1.00 95.69 630 ALA A CA 1
ATOM 5093 C C . ALA A 1 630 ? 12.851 4.360 21.764 1.00 95.69 630 ALA A C 1
ATOM 5095 O O . ALA A 1 630 ? 13.004 5.394 22.421 1.00 95.69 630 ALA A O 1
ATOM 5096 N N . ARG A 1 631 ? 12.940 4.339 20.426 1.00 95.69 631 ARG A N 1
ATOM 5097 C CA . ARG A 1 631 ? 13.238 5.516 19.594 1.00 95.69 631 ARG A CA 1
ATOM 5098 C C . ARG A 1 631 ? 12.199 6.615 19.798 1.00 95.69 631 ARG A C 1
ATOM 5100 O O . ARG A 1 631 ? 12.562 7.767 20.040 1.00 95.69 631 ARG A O 1
ATOM 5107 N N . HIS A 1 632 ? 10.913 6.258 19.755 1.00 95.06 632 HIS A N 1
ATOM 5108 C CA . HIS A 1 632 ? 9.819 7.206 19.960 1.00 95.06 632 HIS A CA 1
ATOM 5109 C C . HIS A 1 632 ? 9.844 7.816 21.360 1.00 95.06 632 HIS A C 1
ATOM 5111 O O . HIS A 1 632 ? 9.796 9.036 21.491 1.00 95.06 632 HIS A O 1
ATOM 5117 N N . THR A 1 633 ? 9.936 6.988 22.402 1.00 95.62 633 THR A N 1
ATOM 5118 C CA . THR A 1 633 ? 9.892 7.453 23.796 1.00 95.62 633 THR A CA 1
ATOM 5119 C C . THR A 1 633 ? 11.079 8.354 24.133 1.00 95.62 633 THR A C 1
ATOM 5121 O O . THR A 1 633 ? 10.909 9.347 24.839 1.00 95.62 633 THR A O 1
ATOM 5124 N N . ALA A 1 634 ? 12.263 8.071 23.582 1.00 96.38 634 ALA A N 1
ATOM 5125 C CA . ALA A 1 634 ? 13.429 8.940 23.727 1.00 96.38 634 ALA A CA 1
ATOM 5126 C C . ALA A 1 634 ? 13.227 10.313 23.058 1.00 96.38 634 ALA A C 1
ATOM 5128 O O . ALA A 1 634 ? 13.612 11.335 23.626 1.00 96.38 634 ALA A O 1
ATOM 5129 N N . ALA A 1 635 ? 12.606 10.349 21.875 1.00 95.62 635 ALA A N 1
ATOM 5130 C CA . ALA A 1 635 ? 12.335 11.587 21.142 1.00 95.62 635 ALA A CA 1
ATOM 5131 C C . ALA A 1 635 ? 11.139 12.382 21.705 1.00 95.62 635 ALA A C 1
ATOM 5133 O O . ALA A 1 635 ? 11.118 13.609 21.624 1.00 95.62 635 ALA A O 1
ATOM 5134 N N . ASN A 1 636 ? 10.153 11.695 22.291 1.00 94.69 636 ASN A N 1
ATOM 5135 C CA . ASN A 1 636 ? 8.884 12.259 22.752 1.00 94.69 636 ASN A CA 1
ATOM 5136 C C . ASN A 1 636 ? 8.583 11.855 24.210 1.00 94.69 636 ASN A C 1
ATOM 5138 O O . ASN A 1 636 ? 7.578 11.188 24.467 1.00 94.69 636 ASN A O 1
ATOM 5142 N N . PRO A 1 637 ? 9.383 12.293 25.202 1.00 93.50 637 PRO A N 1
ATOM 5143 C CA . PRO A 1 637 ? 9.260 11.846 26.598 1.00 93.50 637 PRO A CA 1
ATOM 5144 C C . PRO A 1 637 ? 7.923 12.208 27.262 1.00 93.50 637 PRO A C 1
ATOM 5146 O O . PRO A 1 637 ? 7.567 11.649 28.295 1.00 93.50 637 PRO A O 1
ATOM 5149 N N . ARG A 1 638 ? 7.172 13.149 26.680 1.00 94.25 638 ARG A N 1
ATOM 5150 C CA . ARG A 1 638 ? 5.826 13.521 27.126 1.00 94.25 638 ARG A CA 1
ATOM 5151 C C . ARG A 1 638 ? 4.750 12.504 26.718 1.00 94.25 638 ARG A C 1
ATOM 5153 O O . ARG A 1 638 ? 3.710 12.434 27.366 1.00 94.25 638 ARG A O 1
ATOM 5160 N N . TYR A 1 639 ? 4.994 11.747 25.653 1.00 95.38 639 TYR A N 1
ATOM 5161 C CA . TYR A 1 639 ? 4.060 10.779 25.084 1.00 95.38 639 TYR A CA 1
ATOM 5162 C C . TYR A 1 639 ? 4.752 9.416 24.934 1.00 95.38 639 TYR A C 1
ATOM 5164 O O . TYR A 1 639 ? 4.937 8.948 23.806 1.00 95.38 639 TYR A O 1
ATOM 5172 N N . PRO A 1 640 ? 5.185 8.794 26.048 1.00 95.69 640 PRO A N 1
ATOM 5173 C CA . PRO A 1 640 ? 5.873 7.511 26.004 1.00 95.69 640 PRO A CA 1
ATOM 5174 C C . PRO A 1 640 ? 4.953 6.407 25.475 1.00 95.69 640 PRO A C 1
ATOM 5176 O O . PRO A 1 640 ? 3.726 6.474 25.593 1.00 95.69 640 PRO A O 1
ATOM 5179 N N . ILE A 1 641 ? 5.552 5.376 24.889 1.00 95.44 641 ILE A N 1
ATOM 5180 C CA . ILE A 1 641 ? 4.850 4.180 24.422 1.00 95.44 641 ILE A CA 1
ATOM 5181 C C . ILE A 1 641 ? 5.737 2.955 24.612 1.00 95.44 641 ILE A C 1
ATOM 5183 O O . ILE A 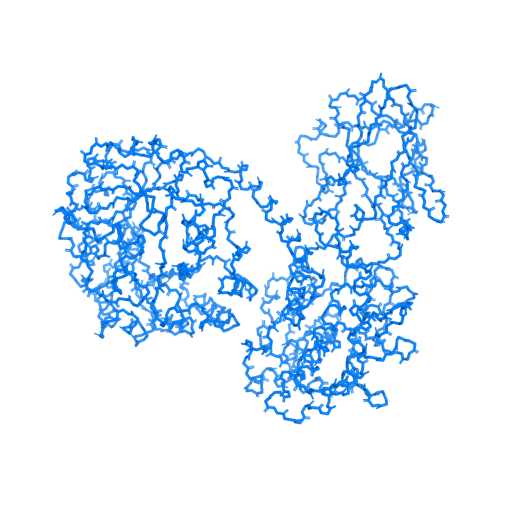1 641 ? 6.959 3.045 24.493 1.00 95.44 641 ILE A O 1
ATOM 5187 N N . GLY A 1 642 ? 5.124 1.815 24.916 1.00 94.88 642 GLY A N 1
ATOM 5188 C CA . GLY A 1 642 ? 5.825 0.541 25.031 1.00 94.88 642 GLY A CA 1
ATOM 5189 C C . GLY A 1 642 ? 5.624 -0.355 23.819 1.00 94.88 642 GLY A C 1
ATOM 5190 O O . GLY A 1 642 ? 4.675 -0.178 23.054 1.00 94.88 642 GLY A O 1
ATOM 5191 N N . ALA A 1 643 ? 6.505 -1.346 23.687 1.00 95.19 643 ALA A N 1
ATOM 5192 C CA . ALA A 1 643 ? 6.329 -2.426 22.727 1.00 95.19 643 ALA A CA 1
ATOM 5193 C C . ALA A 1 643 ? 5.024 -3.190 23.000 1.00 95.19 643 ALA A C 1
ATOM 5195 O O . ALA A 1 643 ? 4.632 -3.370 24.161 1.00 95.19 643 ALA A O 1
ATOM 5196 N N . SER A 1 644 ? 4.373 -3.646 21.935 1.00 94.94 644 SER A N 1
ATOM 5197 C CA . SER A 1 644 ? 3.098 -4.366 21.984 1.00 94.94 644 SER A CA 1
ATOM 5198 C C . SER A 1 644 ? 3.143 -5.625 21.128 1.00 94.94 644 SER A C 1
ATOM 5200 O O . SER A 1 644 ? 3.922 -5.706 20.179 1.00 94.94 644 SER A O 1
ATOM 5202 N N . CYS A 1 645 ? 2.283 -6.593 21.454 1.00 94.50 645 CYS A N 1
ATOM 5203 C CA . CYS A 1 645 ? 2.191 -7.882 20.758 1.00 94.50 645 CYS A CA 1
ATOM 5204 C C . CYS A 1 645 ? 3.522 -8.662 20.759 1.00 94.50 645 CYS A C 1
ATOM 5206 O O . CYS A 1 645 ? 3.917 -9.237 19.753 1.00 94.50 645 CYS A O 1
ATOM 5208 N N . THR A 1 646 ? 4.225 -8.692 21.894 1.00 95.62 646 THR A N 1
ATOM 5209 C CA . THR A 1 646 ? 5.609 -9.199 22.002 1.00 95.62 646 THR A CA 1
ATOM 5210 C C . THR A 1 646 ? 5.745 -10.725 22.104 1.00 95.62 646 THR A C 1
ATOM 5212 O O . THR A 1 646 ? 6.824 -11.235 22.403 1.00 95.62 646 THR A O 1
ATOM 5215 N N . HIS A 1 647 ? 4.667 -11.481 21.892 1.00 96.81 647 HIS A N 1
ATOM 5216 C CA . HIS A 1 647 ? 4.743 -12.941 21.882 1.00 96.81 647 HIS A CA 1
ATOM 5217 C C . HIS A 1 647 ? 5.537 -13.425 20.652 1.00 96.81 647 HIS A C 1
ATOM 5219 O O . HIS A 1 647 ? 5.279 -12.920 19.563 1.00 96.81 647 HIS A O 1
ATOM 5225 N N . PRO A 1 648 ? 6.432 -14.428 20.765 1.00 95.88 648 PRO A N 1
ATOM 5226 C CA . PRO A 1 648 ? 7.239 -14.900 19.631 1.00 95.88 648 PRO A CA 1
ATOM 5227 C C . PRO A 1 648 ? 6.421 -15.321 18.400 1.00 95.88 648 PRO A C 1
ATOM 5229 O O . PRO A 1 648 ? 6.743 -14.936 17.284 1.00 95.88 648 PRO A O 1
ATOM 5232 N N . ASP A 1 649 ? 5.308 -16.032 18.602 1.00 97.00 649 ASP A N 1
ATOM 5233 C CA . ASP A 1 649 ? 4.401 -16.429 17.506 1.00 97.00 649 ASP A CA 1
ATOM 5234 C C . ASP A 1 649 ? 3.664 -15.250 16.831 1.00 97.00 649 ASP A C 1
ATOM 5236 O O . ASP A 1 649 ? 2.943 -15.442 15.854 1.00 97.00 649 ASP A O 1
ATOM 5240 N N . MET A 1 650 ? 3.801 -14.037 17.373 1.00 95.81 650 MET A N 1
ATOM 5241 C CA . MET A 1 650 ? 3.208 -12.800 16.858 1.00 95.81 650 MET A CA 1
ATOM 5242 C C . MET A 1 650 ? 4.254 -11.895 16.201 1.00 95.81 650 MET A C 1
ATOM 5244 O O . MET A 1 650 ? 3.969 -10.732 15.925 1.00 95.81 650 MET A O 1
ATOM 5248 N N . ASP A 1 651 ? 5.451 -12.414 15.924 1.00 94.00 651 ASP A N 1
ATOM 5249 C CA . ASP A 1 651 ? 6.467 -11.678 15.182 1.00 94.00 651 ASP A CA 1
ATOM 5250 C C . ASP A 1 651 ? 5.963 -11.373 13.752 1.00 94.00 651 ASP A C 1
ATOM 5252 O O . ASP A 1 651 ? 5.699 -12.298 12.977 1.00 94.00 651 ASP A O 1
ATOM 5256 N N . PRO A 1 652 ? 5.804 -10.091 13.373 1.00 91.06 652 PRO A N 1
ATOM 5257 C CA . PRO A 1 652 ? 5.299 -9.703 12.057 1.00 91.06 652 PRO A CA 1
ATOM 5258 C C . PRO A 1 652 ? 6.175 -10.192 10.896 1.00 91.06 652 PRO A C 1
ATOM 5260 O O . PRO A 1 652 ? 5.649 -10.370 9.800 1.00 91.06 652 PRO A O 1
ATOM 5263 N N . THR A 1 653 ? 7.464 -10.469 11.123 1.00 91.06 653 THR A N 1
ATOM 5264 C CA . THR A 1 653 ? 8.383 -10.998 10.096 1.00 91.06 653 THR A CA 1
ATOM 5265 C C . THR A 1 653 ? 8.053 -12.435 9.674 1.00 91.06 653 THR A C 1
ATOM 5267 O O . THR A 1 653 ? 8.549 -12.921 8.661 1.00 91.06 653 THR A O 1
ATOM 5270 N N . LEU A 1 654 ? 7.180 -13.123 10.418 1.00 94.88 654 LEU A N 1
ATOM 5271 C CA . LEU A 1 654 ? 6.660 -14.448 10.066 1.00 94.88 654 LEU A CA 1
ATOM 5272 C C . LEU A 1 654 ? 5.520 -14.387 9.030 1.00 94.88 654 LEU A C 1
ATOM 5274 O O . LEU A 1 654 ? 5.082 -15.422 8.510 1.00 94.88 654 LEU A O 1
ATOM 5278 N N . VAL A 1 655 ? 5.007 -13.193 8.727 1.00 95.12 655 VAL A N 1
ATOM 5279 C CA . VAL A 1 655 ? 4.025 -12.999 7.659 1.00 95.12 655 VAL A CA 1
ATOM 5280 C C . VAL A 1 655 ? 4.751 -12.975 6.325 1.00 95.12 655 VAL A C 1
ATOM 5282 O O . VAL A 1 655 ? 5.589 -12.123 6.094 1.00 95.12 655 VAL A O 1
ATOM 5285 N N . ASN A 1 656 ? 4.386 -13.865 5.406 1.00 95.44 656 ASN A N 1
ATOM 5286 C CA . ASN A 1 656 ? 4.828 -13.764 4.019 1.00 95.44 656 ASN A CA 1
ATOM 5287 C C . ASN A 1 656 ? 3.834 -12.861 3.248 1.00 95.44 656 ASN A C 1
ATOM 5289 O O . ASN A 1 656 ? 2.644 -13.206 3.202 1.00 95.44 656 ASN A O 1
ATOM 5293 N N . PRO A 1 657 ? 4.266 -11.731 2.650 1.00 93.25 657 PRO A N 1
ATOM 5294 C CA . PRO A 1 657 ? 3.365 -10.771 2.003 1.00 93.25 657 PRO A CA 1
ATOM 5295 C C . PRO A 1 657 ? 2.578 -11.339 0.820 1.00 93.25 657 PRO A C 1
ATOM 5297 O O . PRO A 1 657 ? 1.398 -11.026 0.661 1.00 93.25 657 PRO A O 1
ATOM 5300 N N . TRP A 1 658 ? 3.195 -12.212 0.019 1.00 94.00 658 TRP A N 1
ATOM 5301 C CA . TRP A 1 658 ? 2.530 -12.875 -1.105 1.00 94.00 658 TRP A CA 1
ATOM 5302 C C . TRP A 1 658 ? 1.391 -13.785 -0.636 1.00 94.00 658 TRP A C 1
ATOM 5304 O O . TRP A 1 658 ? 0.267 -13.717 -1.138 1.00 94.00 658 TRP A O 1
ATOM 5314 N N . LEU A 1 659 ? 1.653 -14.603 0.382 1.00 94.94 659 LEU A N 1
ATOM 5315 C CA . LEU A 1 659 ? 0.656 -15.506 0.951 1.00 94.94 659 LEU A CA 1
ATOM 5316 C C . LEU A 1 659 ? -0.453 -14.755 1.698 1.00 94.94 659 LEU A C 1
ATOM 5318 O O . LEU A 1 659 ? -1.605 -15.185 1.662 1.00 94.94 659 LEU A O 1
ATOM 5322 N N . MET A 1 660 ? -0.131 -13.626 2.335 1.00 95.00 660 MET A N 1
ATOM 5323 C CA . MET A 1 660 ? -1.121 -12.709 2.910 1.00 95.00 660 MET A CA 1
ATOM 5324 C C . MET A 1 660 ? -2.052 -12.149 1.832 1.00 95.00 660 MET A C 1
ATOM 5326 O O . MET A 1 660 ? -3.272 -12.263 1.961 1.00 95.00 660 MET A O 1
ATOM 5330 N N . TYR A 1 661 ? -1.480 -11.597 0.756 1.00 93.88 661 TYR A N 1
ATOM 5331 C CA . TYR A 1 661 ? -2.234 -11.073 -0.382 1.00 93.88 661 TYR A CA 1
ATOM 5332 C C . TYR A 1 661 ? -3.182 -12.132 -0.957 1.00 93.88 661 TYR A C 1
ATOM 5334 O O . TYR A 1 661 ? -4.386 -11.887 -1.062 1.00 93.88 661 TYR A O 1
ATOM 5342 N N . ARG A 1 662 ? -2.671 -13.339 -1.250 1.00 93.06 662 ARG A N 1
ATOM 5343 C CA . ARG A 1 662 ? -3.492 -14.461 -1.737 1.00 93.06 662 ARG A CA 1
ATOM 5344 C C . ARG A 1 662 ? -4.632 -14.796 -0.794 1.00 93.06 662 ARG A C 1
ATOM 5346 O O . ARG A 1 662 ? -5.781 -14.832 -1.221 1.00 93.06 662 ARG A O 1
ATOM 5353 N N . SER A 1 663 ? -4.313 -15.011 0.480 1.00 94.56 663 SER A N 1
ATOM 5354 C CA . SER A 1 663 ? -5.306 -15.410 1.472 1.00 94.56 663 SER A CA 1
ATOM 5355 C C . SER A 1 663 ? -6.454 -14.407 1.552 1.00 94.56 663 SER A C 1
ATOM 5357 O O . SER A 1 663 ? -7.619 -14.800 1.535 1.00 94.56 663 SER A O 1
ATOM 5359 N N . LEU A 1 664 ? -6.161 -13.103 1.553 1.00 94.06 664 LEU A N 1
ATOM 5360 C CA . LEU A 1 664 ? -7.198 -12.073 1.593 1.00 94.06 664 LEU A CA 1
ATOM 5361 C C . LEU A 1 664 ? -7.981 -11.956 0.284 1.00 94.06 664 LEU A C 1
ATOM 5363 O O . LEU A 1 664 ? -9.192 -11.745 0.338 1.00 94.06 664 LEU A O 1
ATOM 5367 N N . VAL A 1 665 ? -7.348 -12.133 -0.879 1.00 92.81 665 VAL A N 1
ATOM 5368 C CA . VAL A 1 665 ? -8.069 -12.214 -2.162 1.00 92.81 665 VAL A CA 1
ATOM 5369 C C . VAL A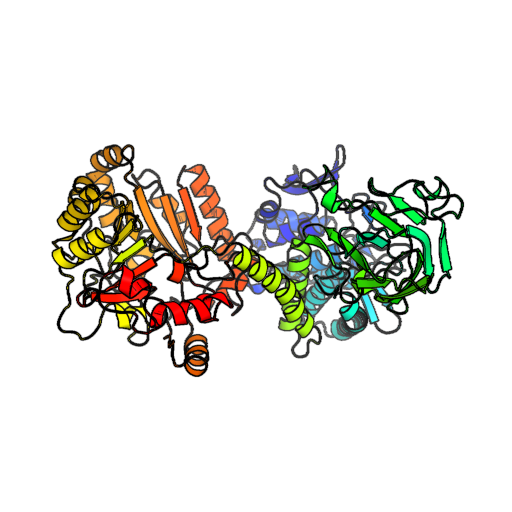 1 665 ? -9.050 -13.386 -2.157 1.00 92.81 665 VAL A C 1
ATOM 5371 O O . VAL A 1 665 ? -10.225 -13.211 -2.492 1.00 92.81 665 VAL A O 1
ATOM 5374 N N . ASP A 1 666 ? -8.597 -14.567 -1.747 1.00 93.75 666 ASP A N 1
ATOM 5375 C CA . ASP A 1 666 ? -9.415 -15.779 -1.737 1.00 93.75 666 ASP A CA 1
ATOM 5376 C C . ASP A 1 666 ? -10.546 -15.671 -0.709 1.00 93.75 666 ASP A C 1
ATOM 5378 O O . ASP A 1 666 ? -11.696 -16.006 -1.000 1.00 93.75 666 ASP A O 1
ATOM 5382 N N . THR A 1 667 ? -10.253 -15.091 0.456 1.00 95.38 667 THR A N 1
ATOM 5383 C CA . THR A 1 667 ? -11.242 -14.799 1.499 1.00 95.38 667 THR A CA 1
ATOM 5384 C C . THR A 1 667 ? -12.293 -13.804 1.003 1.00 95.38 667 THR A C 1
ATOM 5386 O O . THR A 1 667 ? -13.483 -14.048 1.183 1.00 95.38 667 THR A O 1
ATOM 5389 N N . LYS A 1 668 ? -11.902 -12.722 0.310 1.00 93.81 668 LYS A N 1
ATOM 5390 C CA . LYS A 1 668 ? -12.838 -11.749 -0.293 1.00 93.81 668 LYS A CA 1
ATOM 5391 C C . LYS A 1 668 ? -13.749 -12.408 -1.335 1.00 93.81 668 LYS A C 1
ATOM 5393 O O . LYS A 1 668 ? -14.955 -12.165 -1.336 1.00 93.81 668 LYS A O 1
ATOM 5398 N N . ARG A 1 669 ? -13.198 -13.267 -2.202 1.00 92.81 669 ARG A N 1
ATOM 5399 C CA . ARG A 1 669 ? -13.973 -14.023 -3.205 1.00 92.81 669 ARG A CA 1
ATOM 5400 C C . ARG A 1 669 ? -14.981 -14.965 -2.555 1.00 92.81 669 ARG A C 1
ATOM 5402 O O . ARG A 1 669 ? -16.138 -15.001 -2.973 1.00 92.81 669 ARG A O 1
ATOM 5409 N N . LEU A 1 670 ? -14.553 -15.707 -1.534 1.00 94.62 670 LEU A N 1
ATOM 5410 C CA . LEU A 1 670 ? -15.420 -16.621 -0.797 1.00 94.62 670 LEU A CA 1
ATOM 5411 C C . LEU A 1 670 ? -16.520 -15.859 -0.049 1.00 94.62 670 LEU A C 1
ATOM 5413 O O . LEU A 1 670 ? -17.687 -16.221 -0.163 1.00 94.62 670 LEU A O 1
ATOM 5417 N N . ALA A 1 671 ? -16.178 -14.761 0.627 1.00 95.19 671 ALA A N 1
ATOM 5418 C CA . ALA A 1 671 ? -17.140 -13.900 1.312 1.00 95.19 671 ALA A CA 1
ATOM 5419 C C . ALA A 1 671 ? -18.232 -13.394 0.357 1.00 95.19 671 ALA A C 1
ATOM 5421 O O . ALA A 1 671 ? -19.421 -13.554 0.634 1.00 95.19 671 ALA A O 1
ATOM 5422 N N . ALA A 1 672 ? -17.837 -12.873 -0.812 1.00 93.81 672 ALA A N 1
ATOM 5423 C CA . ALA A 1 672 ? -18.771 -12.404 -1.833 1.00 93.81 672 ALA A CA 1
ATOM 5424 C C . ALA A 1 672 ? -19.689 -13.524 -2.352 1.00 93.81 672 ALA A C 1
ATOM 5426 O O . ALA A 1 672 ? -20.886 -13.308 -2.535 1.00 93.81 672 ALA A O 1
ATOM 5427 N N . LYS A 1 673 ? -19.144 -14.729 -2.562 1.00 93.94 673 LYS A N 1
ATOM 5428 C CA . LYS A 1 673 ? -19.907 -15.899 -3.014 1.00 93.94 673 LYS A CA 1
ATOM 5429 C C . LYS A 1 673 ? -20.939 -16.360 -1.979 1.00 93.94 673 LYS A C 1
ATOM 5431 O O . LYS A 1 673 ? -22.055 -16.709 -2.355 1.00 93.94 673 LYS A O 1
ATOM 5436 N N . GLU A 1 674 ? -20.569 -16.376 -0.703 1.00 93.94 674 GLU A N 1
ATOM 5437 C CA . GLU A 1 674 ? -21.418 -16.872 0.388 1.00 93.94 674 GLU A CA 1
ATOM 5438 C C . GLU A 1 674 ? -22.314 -15.773 0.999 1.00 93.94 674 GLU A C 1
ATOM 5440 O O . GLU A 1 674 ? -23.107 -16.045 1.898 1.00 93.94 674 GLU A O 1
ATOM 5445 N N . GLY A 1 675 ? -22.225 -14.530 0.505 1.00 92.88 675 GLY A N 1
ATOM 5446 C CA . GLY A 1 675 ? -23.026 -13.402 0.987 1.00 92.88 675 GLY A CA 1
ATOM 5447 C C . GLY A 1 675 ? -22.637 -12.920 2.389 1.00 92.88 675 GLY A C 1
ATOM 5448 O O . GLY A 1 675 ? -23.491 -12.425 3.123 1.00 92.88 675 GLY A O 1
ATOM 5449 N N . ILE A 1 676 ? -21.367 -13.085 2.764 1.00 94.44 676 ILE A N 1
ATOM 5450 C CA . ILE A 1 676 ? -20.793 -12.598 4.021 1.00 94.44 676 ILE A CA 1
ATOM 5451 C C . ILE A 1 676 ? -20.139 -11.241 3.751 1.00 94.44 676 ILE A C 1
ATOM 5453 O O . ILE A 1 676 ? -19.307 -11.110 2.854 1.00 94.44 676 ILE A O 1
ATOM 5457 N N . GLU A 1 677 ? -20.491 -10.223 4.531 1.00 95.88 677 GLU A N 1
ATOM 5458 C CA . GLU A 1 677 ? -19.789 -8.942 4.503 1.00 95.88 677 GLU A CA 1
ATOM 5459 C C . GLU A 1 677 ? -18.397 -9.120 5.121 1.00 95.88 677 GLU A C 1
ATOM 5461 O O . GLU A 1 677 ? -18.270 -9.501 6.283 1.00 95.88 677 GLU A O 1
ATOM 5466 N N . LEU A 1 678 ? -17.346 -8.848 4.348 1.00 95.56 678 LEU A N 1
ATOM 5467 C CA . LEU A 1 678 ? -15.967 -8.888 4.822 1.00 95.56 678 LEU A CA 1
ATOM 5468 C C . LEU A 1 678 ? -15.376 -7.484 4.786 1.00 95.56 678 LEU A C 1
ATOM 5470 O O . LEU A 1 678 ? -15.225 -6.889 3.719 1.00 95.56 678 LEU A O 1
ATOM 5474 N N . ILE A 1 679 ? -14.997 -6.987 5.955 1.00 93.81 679 ILE A N 1
ATOM 5475 C CA . ILE A 1 679 ? -14.329 -5.703 6.129 1.00 93.81 679 ILE A CA 1
ATOM 5476 C C . ILE A 1 679 ? -12.898 -6.001 6.559 1.00 93.81 679 ILE A C 1
ATOM 5478 O O . ILE A 1 679 ? -12.687 -6.636 7.586 1.00 93.81 679 ILE A O 1
ATOM 5482 N N . CYS A 1 680 ? -11.908 -5.567 5.784 1.00 91.00 680 CYS A N 1
ATOM 5483 C CA . CYS A 1 680 ? -10.496 -5.706 6.140 1.00 91.00 680 CYS A CA 1
ATOM 5484 C C . CYS A 1 680 ? -9.867 -4.330 6.261 1.00 91.00 680 CYS A C 1
ATOM 5486 O O . CYS A 1 680 ? -10.036 -3.494 5.374 1.00 91.00 680 CYS A O 1
ATOM 5488 N N . VAL A 1 681 ? -9.168 -4.105 7.368 1.00 88.81 681 VAL A N 1
ATOM 5489 C CA . VAL A 1 681 ? -8.665 -2.786 7.716 1.00 88.81 681 VAL A CA 1
ATOM 5490 C C . VAL A 1 681 ? -7.213 -2.863 8.254 1.00 88.81 681 VAL A C 1
ATOM 5492 O O . VAL A 1 681 ? -6.929 -3.704 9.117 1.00 88.81 681 VAL A O 1
ATOM 5495 N N . PRO A 1 682 ? -6.272 -2.019 7.770 1.00 86.19 682 PRO A N 1
ATOM 5496 C CA . PRO A 1 682 ? -6.449 -1.035 6.697 1.00 86.19 682 PRO A CA 1
ATOM 5497 C C . PRO A 1 682 ? -6.851 -1.697 5.376 1.00 86.19 682 PRO A C 1
ATOM 5499 O O . PRO A 1 682 ? -6.634 -2.893 5.182 1.00 86.19 682 PRO A O 1
ATOM 5502 N N . ALA A 1 683 ? -7.490 -0.927 4.497 1.00 82.69 683 ALA A N 1
ATOM 5503 C CA . ALA A 1 683 ? -7.878 -1.403 3.177 1.00 82.69 683 ALA A CA 1
ATOM 5504 C C . ALA A 1 683 ? -6.621 -1.530 2.305 1.00 82.69 683 ALA A C 1
ATOM 5506 O O . ALA A 1 683 ? -6.236 -0.599 1.605 1.00 82.69 683 ALA A O 1
ATOM 5507 N N . LEU A 1 684 ? -5.942 -2.670 2.427 1.00 86.38 684 LEU A N 1
ATOM 5508 C CA . LEU A 1 684 ? -4.792 -3.027 1.604 1.00 86.38 684 LEU A CA 1
ATOM 5509 C C . LEU A 1 684 ? -5.292 -3.777 0.365 1.00 86.38 684 LEU A C 1
ATOM 5511 O O . LEU A 1 684 ? -6.085 -4.730 0.465 1.00 86.38 684 LEU A O 1
ATOM 5515 N N . GLU A 1 685 ? -4.854 -3.338 -0.808 1.00 79.44 685 GLU A N 1
ATOM 5516 C CA . GLU A 1 685 ? -5.376 -3.826 -2.088 1.00 79.44 685 GLU A CA 1
ATOM 5517 C C . GLU A 1 685 ? -4.323 -4.599 -2.876 1.00 79.44 685 GLU A C 1
ATOM 5519 O O . GLU A 1 685 ? -4.662 -5.597 -3.514 1.00 79.44 685 GLU A O 1
ATOM 5524 N N . ASP A 1 686 ? -3.053 -4.209 -2.755 1.00 83.69 686 ASP A N 1
ATOM 5525 C CA . ASP A 1 686 ? -1.948 -4.766 -3.530 1.00 83.69 686 ASP A CA 1
ATOM 5526 C C . ASP A 1 686 ? -0.960 -5.566 -2.669 1.00 83.69 686 ASP A C 1
ATOM 5528 O O . ASP A 1 686 ? -0.771 -5.291 -1.485 1.00 83.69 686 ASP A O 1
ATOM 5532 N N . TYR A 1 687 ? -0.240 -6.508 -3.292 1.00 86.62 687 TYR A N 1
ATOM 5533 C CA . TYR A 1 687 ? 0.906 -7.210 -2.689 1.00 86.62 687 TYR A CA 1
ATOM 5534 C C . TYR A 1 687 ? 1.908 -6.248 -2.024 1.00 86.62 687 TYR A C 1
ATOM 5536 O O . TYR A 1 687 ? 2.359 -6.493 -0.906 1.00 86.62 687 TYR A O 1
ATOM 5544 N N . GLU A 1 688 ? 2.214 -5.132 -2.689 1.00 82.69 688 GLU A N 1
ATOM 5545 C CA . GLU A 1 688 ? 3.142 -4.111 -2.193 1.00 82.69 688 GLU A CA 1
ATOM 5546 C C . GLU A 1 688 ? 2.664 -3.467 -0.892 1.00 82.69 688 GLU A C 1
ATOM 5548 O O . GLU A 1 688 ? 3.477 -3.193 -0.010 1.00 82.69 688 GLU A O 1
ATOM 5553 N N . ASP A 1 689 ? 1.352 -3.283 -0.736 1.00 87.12 689 ASP A N 1
ATOM 5554 C CA . ASP A 1 689 ? 0.785 -2.716 0.482 1.00 87.12 689 ASP A CA 1
ATOM 5555 C C . ASP A 1 689 ? 1.036 -3.650 1.673 1.00 87.12 689 ASP A C 1
ATOM 5557 O O . ASP A 1 689 ? 1.419 -3.203 2.755 1.00 87.12 689 ASP A O 1
ATOM 5561 N N . TYR A 1 690 ? 0.869 -4.963 1.468 1.00 90.12 690 TYR A N 1
ATOM 5562 C CA . TYR A 1 690 ? 1.166 -5.972 2.488 1.00 90.12 690 TYR A CA 1
ATOM 5563 C C . TYR A 1 690 ? 2.662 -6.054 2.787 1.00 90.12 690 TYR A C 1
ATOM 5565 O O . TYR A 1 690 ? 3.044 -6.181 3.952 1.00 90.12 690 TYR A O 1
ATOM 5573 N N . TRP A 1 691 ? 3.510 -5.964 1.761 1.00 87.94 691 TRP A N 1
ATOM 5574 C CA . TRP A 1 691 ? 4.957 -5.950 1.954 1.00 87.94 691 TRP A CA 1
ATOM 5575 C C . TRP A 1 691 ? 5.368 -4.743 2.804 1.00 87.94 691 TRP A C 1
ATOM 5577 O O . TRP A 1 691 ? 6.014 -4.915 3.838 1.00 87.94 691 TRP A O 1
ATOM 5587 N N . GLU A 1 692 ? 4.901 -3.542 2.452 1.00 85.88 692 GLU A N 1
ATOM 5588 C CA . GLU A 1 692 ? 5.183 -2.316 3.198 1.00 85.88 692 GLU A CA 1
ATOM 5589 C C . GLU A 1 692 ? 4.640 -2.377 4.631 1.00 85.88 692 GLU A C 1
ATOM 5591 O O . GLU A 1 692 ? 5.350 -2.022 5.569 1.00 85.88 692 GLU A O 1
ATOM 5596 N N . PHE A 1 693 ? 3.418 -2.877 4.828 1.00 88.69 693 PHE A N 1
ATOM 5597 C CA . PHE A 1 693 ? 2.806 -2.949 6.155 1.00 88.69 693 PHE A CA 1
ATOM 5598 C C . PHE A 1 693 ? 3.610 -3.820 7.137 1.00 88.69 693 PHE A C 1
ATOM 5600 O O . PHE A 1 693 ? 3.807 -3.429 8.293 1.00 88.69 693 PHE A O 1
ATOM 5607 N N . TYR A 1 694 ? 4.080 -4.987 6.681 1.00 88.12 694 TYR A N 1
ATOM 5608 C CA . TYR A 1 694 ? 4.726 -5.986 7.540 1.00 88.12 694 TYR A CA 1
ATOM 5609 C C . TYR A 1 694 ? 6.259 -5.890 7.588 1.00 88.12 694 TYR A C 1
ATOM 5611 O O . TYR A 1 694 ? 6.841 -6.220 8.621 1.00 88.12 694 TYR A O 1
ATOM 5619 N N . HIS A 1 695 ? 6.913 -5.415 6.522 1.00 83.69 695 HIS A N 1
ATOM 5620 C CA . HIS A 1 695 ? 8.381 -5.460 6.377 1.00 83.69 695 HIS A CA 1
ATOM 5621 C C . HIS A 1 695 ? 9.048 -4.086 6.310 1.00 83.69 695 HIS A C 1
ATOM 5623 O O . HIS A 1 695 ? 10.272 -4.003 6.241 1.00 83.69 695 HIS A O 1
ATOM 5629 N N . SER A 1 696 ? 8.273 -3.002 6.356 1.00 81.06 696 SER A N 1
ATOM 5630 C CA . SER A 1 696 ? 8.799 -1.640 6.323 1.00 81.06 696 SER A CA 1
ATOM 5631 C C . SER A 1 696 ? 8.320 -0.831 7.522 1.00 81.06 696 SER A C 1
ATOM 5633 O O . SER A 1 696 ? 7.200 -0.998 7.993 1.00 81.06 696 SER A O 1
ATOM 5635 N N . ASP A 1 697 ? 9.152 0.095 8.004 1.00 77.56 697 ASP A N 1
ATOM 5636 C CA . ASP A 1 697 ? 8.803 1.092 9.034 1.00 77.56 697 ASP A CA 1
ATOM 5637 C C . ASP A 1 697 ? 8.094 2.336 8.464 1.00 77.56 697 ASP A C 1
ATOM 5639 O O . ASP A 1 697 ? 7.942 3.380 9.120 1.00 77.56 697 ASP A O 1
ATOM 5643 N N . ARG A 1 698 ? 7.677 2.248 7.203 1.00 81.50 698 ARG A N 1
ATOM 5644 C CA . ARG A 1 698 ? 7.003 3.312 6.462 1.00 81.50 698 ARG A CA 1
ATOM 5645 C C . ARG A 1 698 ? 5.488 3.222 6.647 1.00 81.50 698 ARG A C 1
ATOM 5647 O O . ARG A 1 698 ? 4.952 2.229 7.125 1.00 81.50 698 ARG A O 1
ATOM 5654 N N . LEU A 1 699 ? 4.807 4.331 6.362 1.00 83.94 699 LEU A N 1
ATOM 5655 C CA . LEU A 1 699 ? 3.349 4.357 6.372 1.00 83.94 699 LEU A CA 1
ATOM 5656 C C . LEU A 1 699 ? 2.861 3.715 5.080 1.00 83.94 699 LEU A C 1
ATOM 5658 O O . LEU A 1 699 ? 3.142 4.260 4.014 1.00 83.94 699 LEU A O 1
ATOM 5662 N N . THR A 1 700 ? 2.100 2.629 5.194 1.00 83.50 700 THR A N 1
ATOM 5663 C CA . THR A 1 700 ? 1.474 2.005 4.033 1.00 83.50 700 THR A CA 1
ATOM 5664 C C . THR A 1 700 ? 0.544 2.978 3.333 1.00 83.50 700 THR A C 1
ATOM 5666 O O . THR A 1 700 ? -0.241 3.701 3.947 1.00 83.50 700 THR A O 1
ATOM 5669 N N . GLU A 1 701 ? 0.624 2.971 2.020 1.00 71.62 701 GLU A N 1
ATOM 5670 C CA . GLU A 1 701 ? -0.111 3.843 1.124 1.00 71.62 701 GLU A CA 1
ATOM 5671 C C . GLU A 1 701 ? -1.627 3.921 1.356 1.00 71.62 701 GLU A C 1
ATOM 5673 O O . GLU A 1 701 ? -2.195 5.015 1.357 1.00 71.62 701 GLU A O 1
ATOM 5678 N N . GLY A 1 702 ? -2.273 2.780 1.604 1.00 70.50 702 GLY A N 1
ATOM 5679 C CA . GLY A 1 702 ? -3.709 2.702 1.892 1.00 70.50 702 GLY A CA 1
ATOM 5680 C C . GLY A 1 702 ? -4.120 3.344 3.224 1.00 70.50 702 GLY A C 1
ATOM 5681 O O . GLY A 1 702 ? -5.299 3.592 3.451 1.00 70.50 702 GLY A O 1
ATOM 5682 N N . CYS A 1 703 ? -3.169 3.664 4.104 1.00 82.88 703 CYS A N 1
ATOM 5683 C CA . CYS A 1 703 ? -3.443 4.233 5.421 1.00 82.88 703 CYS A CA 1
ATOM 5684 C C . CYS A 1 703 ? -3.464 5.768 5.391 1.00 82.88 703 CYS A C 1
ATOM 5686 O O . CYS A 1 703 ? -2.696 6.405 4.665 1.00 82.88 703 CYS A O 1
ATOM 5688 N N . SER A 1 704 ? -4.309 6.384 6.218 1.00 86.88 704 SER A N 1
ATOM 5689 C CA . SER A 1 704 ? -4.374 7.838 6.409 1.00 86.88 704 SER A CA 1
ATOM 5690 C C . SER A 1 704 ? -3.059 8.388 6.981 1.00 86.88 704 SER A C 1
ATOM 5692 O O . SER A 1 704 ? -2.533 7.825 7.942 1.00 86.88 704 SER A O 1
ATOM 5694 N N . PRO A 1 705 ? -2.554 9.537 6.491 1.00 88.81 705 PRO A N 1
ATOM 5695 C CA . PRO A 1 705 ? -1.385 10.212 7.059 1.00 88.81 705 PRO A CA 1
ATOM 5696 C C . PRO A 1 705 ? -1.690 10.983 8.356 1.00 88.81 705 PRO A C 1
ATOM 5698 O O . PRO A 1 705 ? -0.800 11.641 8.897 1.00 88.81 705 PRO A O 1
ATOM 5701 N N . LEU A 1 706 ? -2.933 10.928 8.855 1.00 89.94 706 LEU A N 1
ATOM 5702 C CA . LEU A 1 706 ? -3.380 11.558 10.100 1.00 89.94 706 LEU A CA 1
ATOM 5703 C C . LEU A 1 706 ? -4.270 10.625 10.929 1.00 89.94 706 LEU A C 1
ATOM 5705 O O . LEU A 1 706 ? -5.073 9.856 10.399 1.00 89.94 706 LEU A O 1
ATOM 5709 N N . CYS A 1 707 ? -4.187 10.762 12.253 1.00 90.75 707 CYS A N 1
ATOM 5710 C CA . CYS A 1 707 ? -5.041 10.045 13.196 1.00 90.75 707 CYS A CA 1
ATOM 5711 C C . CYS A 1 707 ? -6.280 10.876 13.552 1.00 90.75 707 CYS A C 1
ATOM 5713 O O . CYS A 1 707 ? -6.159 11.996 14.053 1.00 90.75 707 CYS A O 1
ATOM 5715 N N . ARG A 1 708 ? -7.480 10.311 13.355 1.00 90.50 708 ARG A N 1
ATOM 5716 C CA . ARG A 1 708 ? -8.747 10.978 13.716 1.00 90.50 708 ARG A CA 1
ATOM 5717 C C . ARG A 1 708 ? -9.219 10.665 15.136 1.00 90.50 708 ARG A C 1
ATOM 5719 O O . ARG A 1 708 ? -10.046 11.409 15.661 1.00 90.50 708 ARG A O 1
ATOM 5726 N N . ALA A 1 709 ? -8.682 9.626 15.783 1.00 93.31 709 ALA A N 1
ATOM 5727 C CA . ALA A 1 709 ? -9.129 9.196 17.111 1.00 93.31 709 ALA A CA 1
ATOM 5728 C C . ALA A 1 709 ? -9.178 10.327 18.162 1.00 93.31 709 ALA A C 1
ATOM 5730 O O . ALA A 1 709 ? -10.258 10.556 18.705 1.00 93.31 709 ALA A O 1
ATOM 5731 N N . PRO A 1 710 ? -8.115 11.124 18.408 1.00 94.81 710 PRO A N 1
ATOM 5732 C CA . PRO A 1 710 ? -8.165 12.161 19.446 1.00 94.81 710 PRO A CA 1
ATOM 5733 C C . PRO A 1 710 ? -9.133 13.311 19.134 1.00 94.81 710 PRO A C 1
ATOM 5735 O O . PRO A 1 710 ? -9.426 14.126 20.010 1.00 94.81 710 PRO A O 1
ATOM 5738 N N . PHE A 1 711 ? -9.641 13.397 17.902 1.00 95.19 711 PHE A N 1
ATOM 5739 C CA . PHE A 1 711 ? -10.609 14.406 17.470 1.00 95.19 711 PHE A CA 1
ATOM 5740 C C . PHE A 1 711 ? -12.060 13.934 17.580 1.00 95.19 711 PHE A C 1
ATOM 5742 O O . PHE A 1 711 ? -12.959 14.761 17.426 1.00 95.19 711 PHE A O 1
ATOM 5749 N N . ARG A 1 712 ? -12.295 12.635 17.818 1.00 95.19 712 ARG A N 1
ATOM 5750 C CA . ARG A 1 712 ? -13.630 12.018 17.756 1.00 95.19 712 ARG A CA 1
ATOM 5751 C C . ARG A 1 712 ? -13.978 11.110 18.929 1.00 95.19 712 ARG A C 1
ATOM 5753 O O . ARG A 1 712 ? -15.164 10.907 19.179 1.00 95.19 712 ARG A O 1
ATOM 5760 N N . THR A 1 713 ? -12.986 10.562 19.625 1.00 95.50 713 THR A N 1
ATOM 5761 C CA . THR A 1 713 ? -13.201 9.563 20.676 1.00 95.50 713 THR A CA 1
ATOM 5762 C C . THR A 1 713 ? -12.259 9.736 21.868 1.00 95.50 713 THR A C 1
ATOM 5764 O O . THR A 1 713 ? -11.219 10.396 21.778 1.00 95.50 713 THR A O 1
ATOM 5767 N N . MET A 1 714 ? -12.649 9.133 22.989 1.00 96.56 714 MET A N 1
ATOM 5768 C CA . MET A 1 714 ? -11.824 8.868 24.167 1.00 96.56 714 MET A CA 1
ATOM 5769 C C . MET A 1 714 ? -12.180 7.495 24.735 1.00 96.56 714 MET A C 1
ATOM 5771 O O . MET A 1 714 ? -13.273 6.980 24.495 1.00 96.56 714 MET A O 1
ATOM 5775 N N . GLN A 1 715 ? -11.289 6.940 25.550 1.00 96.62 715 GLN A N 1
ATOM 5776 C CA . GLN A 1 715 ? -11.534 5.723 26.307 1.00 96.62 715 GLN A CA 1
ATOM 5777 C C . GLN A 1 715 ? -11.528 5.981 27.815 1.00 96.62 715 GLN A C 1
ATOM 5779 O O . GLN A 1 715 ? -10.556 6.512 28.353 1.00 96.62 715 GLN A O 1
ATOM 5784 N N . VAL A 1 716 ? -12.586 5.534 28.493 1.00 96.12 716 VAL A N 1
ATOM 5785 C CA . VAL A 1 716 ? -12.703 5.471 29.956 1.00 96.12 716 VAL A CA 1
ATOM 5786 C C . VAL A 1 716 ? -12.266 4.090 30.436 1.00 96.12 716 VAL A C 1
ATOM 5788 O O . VAL A 1 716 ? -12.728 3.073 29.920 1.00 96.12 716 VAL A O 1
ATOM 5791 N N . ASN A 1 717 ? -11.396 4.043 31.441 1.00 94.75 717 ASN A N 1
ATOM 5792 C CA . ASN A 1 717 ? -10.936 2.800 32.058 1.00 94.75 717 ASN A CA 1
ATOM 5793 C C . ASN A 1 717 ? -11.734 2.461 33.330 1.00 94.75 717 ASN A C 1
ATOM 5795 O O . ASN A 1 717 ? -12.469 3.294 33.862 1.00 94.75 717 ASN A O 1
ATOM 5799 N N . SER A 1 718 ? -11.547 1.251 33.862 1.00 93.50 718 SER A N 1
ATOM 5800 C CA . SER A 1 718 ? -12.305 0.715 35.008 1.00 93.50 718 SER A CA 1
ATOM 5801 C C . SER A 1 718 ? -12.179 1.557 36.285 1.00 93.50 718 SER A C 1
ATOM 5803 O O . SER A 1 718 ? -13.107 1.625 37.088 1.00 93.50 718 SER A O 1
ATOM 5805 N N . ASN A 1 719 ? -11.050 2.245 36.458 1.00 93.00 719 ASN A N 1
ATOM 5806 C CA . ASN A 1 719 ? -10.785 3.168 37.564 1.00 93.00 719 ASN A CA 1
ATOM 5807 C C . ASN A 1 719 ? -11.296 4.610 37.320 1.00 93.00 719 ASN A C 1
ATOM 5809 O O . ASN A 1 719 ? -11.112 5.487 38.164 1.00 93.00 719 ASN A O 1
ATOM 5813 N N . GLY A 1 720 ? -11.912 4.873 36.164 1.00 94.31 720 GLY A N 1
ATOM 5814 C CA . GLY A 1 720 ? -12.399 6.183 35.728 1.00 94.31 720 GLY A CA 1
ATOM 5815 C C . GLY A 1 720 ? -11.362 7.087 35.055 1.00 94.31 720 GLY A C 1
ATOM 5816 O O . GLY A 1 720 ? -11.725 8.166 34.587 1.00 94.31 720 GLY A O 1
ATOM 5817 N N . SER A 1 721 ? -10.090 6.680 34.975 1.00 94.56 721 SER A N 1
ATOM 5818 C CA . SER A 1 721 ? -9.082 7.401 34.185 1.00 94.56 721 SER A CA 1
ATOM 5819 C C . SER A 1 721 ? -9.451 7.406 32.701 1.00 94.56 721 SER A C 1
ATOM 5821 O O . SER A 1 721 ? -10.053 6.455 32.197 1.00 94.56 721 SER A O 1
ATOM 5823 N N . VAL A 1 722 ? -9.077 8.477 32.002 1.00 96.12 722 VAL A N 1
ATOM 5824 C CA . VAL A 1 722 ? -9.379 8.674 30.584 1.00 96.12 722 VAL A CA 1
ATOM 5825 C C . VAL A 1 722 ? -8.097 8.777 29.767 1.00 96.12 722 VAL A C 1
ATOM 5827 O O . VAL A 1 722 ? -7.164 9.501 30.121 1.00 96.12 722 VAL A O 1
ATOM 5830 N N . CYS A 1 723 ? -8.079 8.062 28.647 1.00 95.25 723 CYS A N 1
ATOM 5831 C CA . CYS A 1 723 ? -7.034 8.094 27.628 1.00 95.25 723 CYS A CA 1
ATOM 5832 C C . CYS A 1 723 ? -7.668 8.283 26.238 1.00 95.25 723 CYS A C 1
ATOM 5834 O O . CYS A 1 723 ? -8.891 8.290 26.110 1.00 95.25 723 CYS A O 1
ATOM 5836 N N . VAL A 1 724 ? -6.867 8.452 25.180 1.00 94.31 724 VAL A N 1
ATOM 5837 C CA . VAL A 1 724 ? -7.418 8.488 23.809 1.00 94.31 724 VAL A CA 1
ATOM 5838 C C . VAL A 1 724 ? -7.949 7.103 23.445 1.00 94.31 724 VAL A C 1
ATOM 5840 O O . VAL A 1 724 ? -9.122 6.938 23.133 1.00 94.31 724 VAL A O 1
ATOM 5843 N N . MET A 1 725 ? -7.067 6.107 23.537 1.00 92.62 725 MET A N 1
ATOM 5844 C CA . MET A 1 725 ? -7.350 4.679 23.446 1.00 92.62 725 MET A CA 1
ATOM 5845 C C . MET A 1 725 ? -6.290 3.945 24.274 1.00 92.62 725 MET A C 1
ATOM 5847 O O . MET A 1 725 ? -5.145 4.388 24.347 1.00 92.62 725 MET A O 1
ATOM 5851 N N . SER A 1 726 ? -6.631 2.791 24.831 1.00 91.12 726 SER A N 1
ATOM 5852 C CA . SER A 1 726 ? -5.750 1.960 25.670 1.00 91.12 726 SER A CA 1
ATOM 5853 C C . SER A 1 726 ? -4.477 1.488 24.958 1.00 91.12 726 SER A C 1
ATOM 5855 O O . SER A 1 726 ? -3.470 1.233 25.602 1.00 91.12 726 SER A O 1
ATOM 5857 N N . ARG A 1 727 ? -4.479 1.409 23.623 1.00 89.94 727 ARG A N 1
ATOM 5858 C CA . ARG A 1 727 ? -3.285 1.103 22.809 1.00 89.94 727 ARG A CA 1
ATOM 5859 C C . ARG A 1 727 ? -2.457 2.334 22.411 1.00 89.94 727 ARG A C 1
ATOM 5861 O O . ARG A 1 727 ? -1.468 2.189 21.706 1.00 89.94 727 ARG A O 1
ATOM 5868 N N . CYS A 1 728 ? -2.872 3.536 22.810 1.00 92.69 728 CYS A N 1
ATOM 5869 C CA . CYS A 1 728 ? -2.213 4.793 22.455 1.00 92.69 728 CYS A CA 1
ATOM 5870 C C . CYS A 1 728 ? -1.034 5.107 23.401 1.00 92.69 728 CYS A C 1
ATOM 5872 O O . CYS A 1 728 ? -0.564 4.246 24.138 1.00 92.69 728 CYS A O 1
ATOM 5874 N N . TYR A 1 729 ? -0.534 6.339 23.378 1.00 94.50 729 TYR A N 1
ATOM 5875 C CA . TYR A 1 729 ? 0.553 6.812 24.241 1.00 94.50 729 TYR A CA 1
ATOM 5876 C C . TYR A 1 729 ? 0.147 6.844 25.716 1.00 94.50 729 TYR A C 1
ATOM 5878 O O . TYR A 1 729 ? -1.009 7.115 26.027 1.00 94.50 729 TYR A O 1
ATOM 5886 N N . GLN A 1 730 ? 1.108 6.623 26.612 1.00 93.31 730 GLN A N 1
ATOM 5887 C CA . GLN A 1 730 ? 0.926 6.573 28.064 1.00 93.31 730 GLN A CA 1
ATOM 5888 C C . GLN A 1 730 ? 1.018 7.982 28.668 1.00 93.31 730 GLN A C 1
ATOM 5890 O O . GLN A 1 730 ? 2.080 8.434 29.092 1.00 93.31 730 GLN A O 1
ATOM 5895 N N . PHE A 1 731 ? -0.103 8.697 28.690 1.00 93.25 731 PHE A N 1
ATOM 5896 C CA . PHE A 1 731 ? -0.241 9.993 29.358 1.00 93.25 731 PHE A CA 1
ATOM 5897 C C . PHE A 1 731 ? -1.650 10.187 29.935 1.00 93.25 731 PHE A C 1
ATOM 5899 O O . PHE A 1 731 ? -2.597 9.483 29.574 1.00 93.25 731 PHE A O 1
ATOM 5906 N N . GLU A 1 732 ? -1.791 11.138 30.854 1.00 86.38 732 GLU A N 1
ATOM 5907 C CA . GLU A 1 732 ? -3.051 11.412 31.544 1.00 86.38 732 GLU A CA 1
ATOM 5908 C C . GLU A 1 732 ? -3.828 12.552 30.867 1.00 86.38 732 GLU A C 1
ATOM 5910 O O . GLU A 1 732 ? -3.280 13.626 30.592 1.00 86.38 732 GLU A O 1
ATOM 5915 N N . ILE A 1 733 ? -5.120 12.316 30.608 1.00 94.31 733 ILE A N 1
ATOM 5916 C CA . ILE A 1 733 ? -6.027 13.300 29.992 1.00 94.31 733 ILE A CA 1
ATOM 5917 C C . ILE A 1 733 ? -7.075 13.805 30.991 1.00 94.31 733 ILE A C 1
ATOM 5919 O O . ILE A 1 733 ? -7.481 14.965 30.909 1.00 94.31 733 ILE A O 1
ATOM 5923 N N . GLY A 1 734 ? -7.490 12.958 31.938 1.00 96.00 734 GLY A N 1
ATOM 5924 C CA . GLY A 1 734 ? -8.418 13.303 33.014 1.00 96.00 734 GLY A CA 1
ATOM 5925 C C . GLY A 1 734 ? -9.047 12.074 33.673 1.00 96.00 734 GLY A C 1
ATOM 5926 O O . GLY A 1 734 ? -8.691 10.934 33.361 1.00 96.00 734 GLY A O 1
ATOM 5927 N N . ASN A 1 735 ? -10.002 12.307 34.577 1.00 96.44 735 ASN A N 1
ATOM 5928 C CA . ASN A 1 735 ? -10.749 11.256 35.266 1.00 96.44 735 ASN A CA 1
ATOM 5929 C C . ASN A 1 735 ? -12.235 11.632 35.399 1.00 96.44 735 ASN A C 1
ATOM 5931 O O . ASN A 1 735 ? -12.572 12.728 35.855 1.00 96.44 735 ASN A O 1
ATOM 5935 N N . ILE A 1 736 ? -13.132 10.713 35.038 1.00 97.25 736 ILE A N 1
ATOM 5936 C CA . ILE A 1 736 ? -14.580 10.975 34.999 1.00 97.25 736 ILE A CA 1
ATOM 5937 C C . ILE A 1 736 ? -15.225 11.173 36.378 1.00 97.25 736 ILE A C 1
ATOM 5939 O O . ILE A 1 736 ? -16.315 11.732 36.469 1.00 97.25 736 ILE A O 1
ATOM 5943 N N . TYR A 1 737 ? -14.560 10.755 37.458 1.00 96.31 737 TYR A N 1
ATOM 5944 C CA . TYR A 1 737 ? -15.000 11.024 38.830 1.00 96.31 737 TYR A CA 1
ATOM 5945 C C . TYR A 1 737 ? -14.725 12.470 39.264 1.00 96.31 737 TYR A C 1
ATOM 5947 O O . TYR A 1 737 ? -15.247 12.918 40.284 1.00 96.31 737 TYR A O 1
ATOM 5955 N N . GLN A 1 738 ? -13.899 13.198 38.511 1.00 96.75 738 GLN A N 1
ATOM 5956 C CA . GLN A 1 738 ? -13.484 14.565 38.824 1.00 96.75 738 GLN A CA 1
ATOM 5957 C C . GLN A 1 738 ? -14.064 15.581 37.839 1.00 96.75 738 GLN A C 1
ATOM 5959 O O . GLN A 1 738 ? -14.372 16.707 38.229 1.00 96.75 738 GLN A O 1
ATOM 5964 N N . ASN A 1 739 ? -14.207 15.200 36.568 1.00 97.31 739 ASN A N 1
ATOM 5965 C CA . ASN A 1 739 ? -14.583 16.104 35.487 1.00 97.31 739 ASN A CA 1
ATOM 5966 C C . ASN A 1 739 ? -15.653 15.488 34.572 1.00 97.31 739 ASN A C 1
ATOM 5968 O O . ASN A 1 739 ? -15.792 14.266 34.492 1.00 97.31 739 ASN A O 1
ATOM 5972 N N . SER A 1 740 ? -16.394 16.347 33.865 1.00 97.56 740 SER A N 1
ATOM 5973 C CA . SER A 1 740 ? -17.318 15.918 32.809 1.00 97.56 740 SER A CA 1
ATOM 5974 C C . SER A 1 740 ? -16.550 15.379 31.592 1.00 97.56 740 SER A C 1
ATOM 5976 O O . SER A 1 740 ? -15.368 15.684 31.406 1.00 97.56 740 SER A O 1
ATOM 5978 N N . LEU A 1 741 ? -17.211 14.609 30.719 1.00 97.88 741 LEU A N 1
ATOM 5979 C CA . LEU A 1 741 ? -16.585 14.144 29.469 1.00 97.88 741 LEU A CA 1
ATOM 5980 C C . LEU A 1 741 ? -16.142 15.310 28.580 1.00 97.88 741 LEU A C 1
ATOM 5982 O O . LEU A 1 741 ? -15.068 15.248 27.984 1.00 97.88 741 LEU A O 1
ATOM 5986 N N . HIS A 1 742 ? -16.942 16.376 28.527 1.00 96.62 742 HIS A N 1
ATOM 5987 C CA . HIS A 1 742 ? -16.637 17.578 27.760 1.00 96.62 742 HIS A CA 1
ATOM 5988 C C . HIS A 1 742 ? -15.350 18.250 28.265 1.00 96.62 742 HIS A C 1
ATOM 5990 O O . HIS A 1 742 ? -14.443 18.524 27.480 1.00 96.62 742 HIS A O 1
ATOM 5996 N N . ASP A 1 743 ? -15.217 18.444 29.580 1.00 97.50 743 ASP A N 1
ATOM 5997 C CA . ASP A 1 743 ? -14.030 19.087 30.161 1.00 97.50 743 ASP A CA 1
ATOM 5998 C C . ASP A 1 743 ? -12.754 18.269 29.926 1.00 97.50 743 ASP A C 1
ATOM 6000 O O . ASP A 1 743 ? -11.692 18.833 29.664 1.00 97.50 743 ASP A O 1
ATOM 6004 N N . ILE A 1 744 ? -12.852 16.937 29.973 1.00 98.06 744 ILE A N 1
ATOM 6005 C CA . ILE A 1 744 ? -11.724 16.045 29.675 1.00 98.06 744 ILE A CA 1
ATOM 6006 C C . ILE A 1 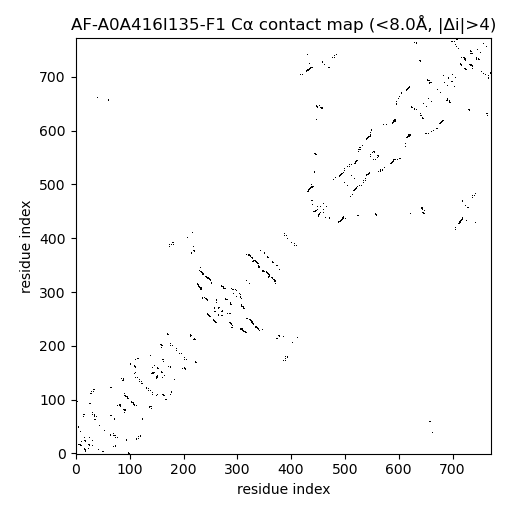744 ? -11.375 16.108 28.181 1.00 98.06 744 ILE A C 1
ATOM 6008 O O . ILE A 1 744 ? -10.200 16.211 27.824 1.00 98.06 744 ILE A O 1
ATOM 6012 N N . PHE A 1 745 ? -12.378 16.103 27.299 1.00 97.62 745 PHE A N 1
ATOM 6013 C CA . PHE A 1 745 ? -12.180 16.159 25.850 1.00 97.62 745 PHE A CA 1
ATOM 6014 C C . PHE A 1 745 ? -11.567 17.482 25.381 1.00 97.62 745 PHE A C 1
ATOM 6016 O O . PHE A 1 745 ? -10.847 17.501 24.381 1.00 97.62 745 PHE A O 1
ATOM 6023 N N . TYR A 1 746 ? -11.807 18.580 26.097 1.00 96.56 746 TYR A N 1
ATOM 6024 C CA . TYR A 1 746 ? -11.201 19.891 25.846 1.00 96.56 746 TYR A CA 1
ATOM 6025 C C . TYR A 1 746 ? -10.123 20.257 26.873 1.00 96.56 746 TYR A C 1
ATOM 6027 O O . TYR A 1 746 ? -9.752 21.424 27.008 1.00 96.56 746 TYR A O 1
ATOM 6035 N N . SER A 1 747 ? -9.571 19.265 27.577 1.00 97.31 747 SER A N 1
ATOM 6036 C CA . SER A 1 747 ? -8.491 19.499 28.527 1.00 97.31 747 SER A CA 1
ATOM 6037 C C . SER A 1 747 ? -7.230 19.992 27.819 1.00 97.31 747 SER A C 1
ATOM 6039 O O . SER A 1 747 ? -6.977 19.708 26.642 1.00 97.31 747 SER A O 1
ATOM 6041 N N . ARG A 1 748 ? -6.379 20.708 28.560 1.00 96.56 748 ARG A N 1
ATOM 6042 C CA . ARG A 1 748 ? -5.088 21.182 28.048 1.00 96.56 748 ARG A CA 1
ATOM 6043 C C . ARG A 1 748 ? -4.231 20.034 27.502 1.00 96.56 748 ARG A C 1
ATOM 6045 O O . ARG A 1 748 ? -3.653 20.181 26.429 1.00 96.56 748 ARG A O 1
ATOM 6052 N N . SER A 1 749 ? -4.192 18.895 28.197 1.00 95.88 749 SER A N 1
ATOM 6053 C CA . SER A 1 749 ? -3.448 17.708 27.758 1.00 95.88 749 SER A CA 1
ATOM 6054 C C . SER A 1 749 ? -3.943 17.180 26.411 1.00 95.88 749 SER A C 1
ATOM 6056 O O . SER A 1 749 ? -3.125 16.869 25.548 1.00 95.88 749 SER A O 1
ATOM 6058 N N . MET A 1 750 ? -5.263 17.117 26.202 1.00 96.31 750 MET A N 1
ATOM 6059 C CA . MET A 1 750 ? -5.838 16.664 24.933 1.00 96.31 750 MET A CA 1
ATOM 6060 C C . MET A 1 750 ? -5.588 17.668 23.799 1.00 96.31 750 MET A C 1
ATOM 6062 O O . MET A 1 750 ? -5.249 17.266 22.688 1.00 96.31 750 MET A O 1
ATOM 6066 N N . MET A 1 751 ? -5.722 18.974 24.062 1.00 96.00 751 MET A N 1
ATOM 6067 C CA . MET A 1 751 ? -5.456 20.018 23.062 1.00 96.00 751 MET A CA 1
ATOM 6068 C C . MET A 1 751 ? -3.994 20.016 22.604 1.00 96.00 751 MET A C 1
ATOM 6070 O O . MET A 1 751 ? -3.730 20.030 21.404 1.00 96.00 751 MET A O 1
ATOM 6074 N N . GLU A 1 752 ? -3.052 19.932 23.545 1.00 95.44 752 GLU A N 1
ATOM 6075 C CA . GLU A 1 752 ? -1.621 19.868 23.230 1.00 95.44 752 GLU A CA 1
ATOM 6076 C C . GLU A 1 752 ? -1.274 18.569 22.476 1.00 95.44 752 GLU A C 1
ATOM 6078 O O . GLU A 1 752 ? -0.467 18.595 21.550 1.00 95.44 752 GLU A O 1
ATOM 6083 N N . PHE A 1 753 ? -1.932 17.445 22.789 1.00 95.38 753 PHE A N 1
ATOM 6084 C CA . PHE A 1 753 ? -1.772 16.203 22.027 1.00 95.38 753 PHE A CA 1
ATOM 6085 C C . PHE A 1 753 ? -2.309 16.317 20.590 1.00 95.38 753 PHE A C 1
ATOM 6087 O O . PHE A 1 753 ? -1.626 15.914 19.648 1.00 95.38 753 PHE A O 1
ATOM 6094 N N . ARG A 1 754 ? -3.497 16.913 20.399 1.00 94.44 754 ARG A N 1
ATOM 6095 C CA . ARG A 1 754 ? -4.091 17.165 19.071 1.00 94.44 754 ARG A CA 1
ATOM 6096 C C . ARG A 1 754 ? -3.190 18.016 18.182 1.00 94.44 754 ARG A C 1
ATOM 6098 O O . ARG A 1 754 ? -3.071 17.719 16.998 1.00 94.44 754 ARG A O 1
ATOM 6105 N N . GLU A 1 755 ? -2.552 19.041 18.746 1.00 92.56 755 GLU A N 1
ATOM 6106 C CA . GLU A 1 755 ? -1.612 19.894 18.010 1.00 92.56 755 GLU A CA 1
ATOM 6107 C C . GLU A 1 755 ? -0.366 19.123 17.548 1.00 92.56 755 GLU A C 1
ATOM 6109 O O . GLU A 1 755 ? 0.177 19.394 16.477 1.00 92.56 755 GLU A O 1
ATOM 6114 N N . CYS A 1 756 ? 0.093 18.145 18.332 1.00 92.00 756 CYS A N 1
ATOM 6115 C CA . CYS A 1 756 ? 1.202 17.292 17.924 1.00 92.00 756 CYS A CA 1
ATOM 6116 C C . CYS A 1 756 ? 0.810 16.380 16.754 1.00 92.00 756 CYS A C 1
ATOM 6118 O O . CYS A 1 756 ? 1.514 16.347 15.746 1.00 92.00 756 CYS A O 1
ATOM 6120 N N . VAL A 1 757 ? -0.317 15.669 16.862 1.00 90.25 757 VAL A N 1
ATOM 6121 C CA . VAL A 1 757 ? -0.711 14.659 15.862 1.00 90.25 757 VAL A CA 1
ATOM 6122 C C . VAL A 1 757 ? -1.314 15.247 14.581 1.00 90.25 757 VAL A C 1
ATOM 6124 O O . VAL A 1 757 ? -1.410 14.540 13.582 1.00 90.25 757 VAL A O 1
ATOM 6127 N N . SER A 1 758 ? -1.700 16.530 14.564 1.00 88.94 758 SER A N 1
ATOM 6128 C CA . SER A 1 758 ? -2.166 17.216 13.344 1.00 88.94 758 SER A CA 1
ATOM 6129 C C . SER A 1 758 ? -1.042 17.510 12.340 1.00 88.94 758 SER A C 1
ATOM 6131 O O . SER A 1 758 ? -1.305 17.836 11.180 1.00 88.94 758 SER A O 1
ATOM 6133 N N . ARG A 1 759 ? 0.220 17.378 12.769 1.00 88.00 759 ARG A N 1
ATOM 6134 C CA . ARG A 1 759 ? 1.411 17.604 11.937 1.00 88.00 759 ARG A CA 1
ATOM 6135 C C . ARG A 1 759 ? 1.830 16.369 11.132 1.00 88.00 759 ARG A C 1
ATOM 6137 O O . ARG A 1 759 ? 2.701 16.488 10.279 1.00 88.00 759 ARG A O 1
ATOM 6144 N N . GLY A 1 760 ? 1.228 15.210 11.399 1.00 88.00 760 GLY A N 1
ATOM 6145 C CA . GLY A 1 760 ? 1.571 13.927 10.786 1.00 88.00 760 GLY A CA 1
ATOM 6146 C C . GLY A 1 760 ? 1.637 12.798 11.815 1.00 88.00 760 GLY A C 1
ATOM 6147 O O . GLY A 1 760 ? 1.657 13.035 13.025 1.00 88.00 760 GLY A O 1
ATOM 6148 N N . LEU A 1 761 ? 1.666 11.555 11.335 1.00 89.25 761 LEU A N 1
ATOM 6149 C CA . LEU A 1 761 ? 1.801 10.377 12.193 1.00 89.25 761 LEU A CA 1
ATOM 6150 C C . LEU A 1 761 ? 3.232 10.181 12.699 1.00 89.25 761 LEU A C 1
ATOM 6152 O O . LEU A 1 761 ? 4.197 10.282 11.944 1.00 89.25 761 LEU A O 1
ATOM 6156 N N . TRP A 1 762 ? 3.351 9.794 13.968 1.00 90.94 762 TRP A N 1
ATOM 6157 C CA . TRP A 1 762 ? 4.579 9.213 14.510 1.00 90.94 762 TRP A CA 1
ATOM 6158 C C . TRP A 1 762 ? 4.698 7.730 14.150 1.00 90.94 762 TRP A C 1
ATOM 6160 O O . TRP A 1 762 ? 3.689 7.061 13.915 1.00 90.94 762 TRP A O 1
ATOM 6170 N N . ASP A 1 763 ? 5.927 7.206 14.160 1.00 89.44 763 ASP A N 1
ATOM 6171 C CA . ASP A 1 763 ? 6.235 5.821 13.771 1.00 89.44 763 ASP A CA 1
ATOM 6172 C C . ASP A 1 763 ? 5.343 4.759 14.438 1.00 89.44 763 ASP A C 1
ATOM 6174 O O . ASP A 1 763 ? 4.811 3.917 13.711 1.00 89.44 763 ASP A O 1
ATOM 6178 N N . PRO A 1 764 ? 5.066 4.808 15.762 1.00 92.00 764 PRO A N 1
ATOM 6179 C CA . PRO A 1 764 ? 4.206 3.813 16.405 1.00 92.00 764 PRO A CA 1
ATOM 6180 C C . PRO A 1 764 ? 2.757 3.813 15.891 1.00 92.00 764 PRO A C 1
ATOM 6182 O O . PRO A 1 764 ? 2.033 2.842 16.087 1.00 92.00 764 PRO A O 1
ATOM 6185 N N . CYS A 1 765 ? 2.299 4.895 15.252 1.00 90.75 765 CYS A N 1
ATOM 6186 C CA . CYS A 1 765 ? 0.937 4.992 14.729 1.00 90.75 765 CYS A CA 1
ATOM 6187 C C . CYS A 1 765 ? 0.773 4.434 13.315 1.00 90.75 765 CYS A C 1
ATOM 6189 O O . CYS A 1 765 ? -0.368 4.206 12.922 1.00 90.75 765 CYS A O 1
ATOM 6191 N N . LYS A 1 766 ? 1.854 4.215 12.556 1.00 88.56 766 LYS A N 1
ATOM 6192 C CA . LYS A 1 766 ? 1.794 3.866 11.122 1.00 88.56 766 LYS A CA 1
ATOM 6193 C C . LYS A 1 766 ? 1.085 2.539 10.815 1.00 88.56 766 LYS A C 1
ATOM 6195 O O . LYS A 1 766 ? 0.702 2.309 9.676 1.00 88.56 766 LYS A O 1
ATOM 6200 N N . ARG A 1 767 ? 0.883 1.696 11.833 1.00 87.56 767 ARG A N 1
ATOM 6201 C CA . ARG A 1 767 ? 0.201 0.390 11.755 1.00 87.56 767 ARG A CA 1
ATOM 6202 C C . ARG A 1 767 ? -1.091 0.344 12.582 1.00 87.56 767 ARG A C 1
ATOM 6204 O O . ARG A 1 767 ? -1.656 -0.717 12.831 1.00 87.56 767 ARG A O 1
ATOM 6211 N N . CYS A 1 768 ? -1.543 1.498 13.073 1.00 87.75 768 CYS A N 1
ATOM 6212 C CA . CYS A 1 768 ? -2.680 1.578 13.974 1.00 87.75 768 CYS A CA 1
ATOM 6213 C C . CYS A 1 768 ? -4.004 1.418 13.226 1.00 87.75 768 CYS A C 1
ATOM 6215 O O . CYS A 1 768 ? -4.226 2.014 12.181 1.00 87.75 768 CYS A O 1
ATOM 6217 N N . CYS A 1 769 ? -4.963 0.733 13.840 1.00 82.75 769 CYS A N 1
ATOM 6218 C CA . CYS A 1 769 ? -6.318 0.683 13.302 1.00 82.75 769 CYS A CA 1
ATOM 6219 C C . CYS A 1 769 ? -7.019 2.070 13.254 1.00 82.75 769 CYS A C 1
ATOM 6221 O O . CYS A 1 769 ? -7.929 2.321 12.480 1.00 82.75 769 CYS A O 1
ATOM 6223 N N . ALA A 1 770 ? -6.584 3.053 14.039 1.00 83.31 770 ALA A N 1
ATOM 6224 C CA . ALA A 1 770 ? -7.235 4.368 14.058 1.00 83.31 770 ALA A CA 1
ATOM 6225 C C . ALA A 1 770 ? -6.900 5.279 12.854 1.00 83.31 770 ALA A C 1
ATOM 6227 O O . ALA A 1 770 ? -7.402 6.405 12.794 1.00 83.31 770 ALA A O 1
ATOM 6228 N N . ILE A 1 771 ? -6.015 4.841 11.954 1.00 81.81 771 ILE A N 1
ATOM 6229 C CA . ILE A 1 771 ? -5.579 5.599 10.768 1.00 81.81 771 ILE A CA 1
ATOM 6230 C C . ILE A 1 771 ? -6.141 5.003 9.469 1.00 81.81 771 ILE A C 1
ATOM 6232 O O . ILE A 1 771 ? -5.565 5.195 8.401 1.00 81.81 771 ILE A O 1
ATOM 6236 N N . MET A 1 772 ? -7.230 4.247 9.583 1.00 69.06 772 MET A N 1
ATOM 6237 C CA . MET A 1 772 ? -7.889 3.528 8.492 1.00 69.06 772 MET A CA 1
ATOM 6238 C C . MET A 1 772 ? -9.078 4.319 7.965 1.00 69.06 772 MET A C 1
ATOM 6240 O O . MET A 1 772 ? -9.766 4.965 8.794 1.00 69.06 772 MET A O 1
#

Secondary structure (DSSP, 8-state):
-PPPB---EE-TTS-EEEEETTEEE--HHHHHHHHHHGGGGGTTTTT--BS-------TTTS--GGG-HHHHHHHHHHHHT-EEETTEEE--B-S-EEETTEEEPSSB--HHHHHHHHHHHHHHHTT-GGGHHHHHHHHHHHTSBGGGTSSEEE-SSSEEE-SS-SSS----HHHHHHHHHHHHHHHHHH--GGGHHHHHHHHHHHHHHGGGGB-SSSBBS---SEEEEEEEEEESSTT---EEEEEEEEETTEEEEEE-SSSGGGS-SSEEEESS-B----TTSPEEBP-HHHH-SSPPTTS-SS--EEEEEEEE-TTSEEEEEEEEE-SS-EEEEEEEE-GGG-EEE-GGGSEEEE-TT-SEEEEEEEHHHHSPBPPHHHHHHHHHHHHHHHHH-TT-TTHHHHHHHHHHHHHHHHHHHHHT-PPP---EEEE--BS--S---TT-TTTTT-TTSHHHHHHS-S-S--B--HHHHHHHHHHTTTT--EEEE-SS-GGG-TTHHHHHHHHHHTT-EEEEEE-STTHHHHHHHHHHTT-SEEEEE--SSHHHHHHHHT-TTHHHHHHHHHHHTHHHHHHHGGGT-EEEEEEEE-TTTTTSHHHHHHHHTTSS--EEEEEE---B-HHHHHHHHHH-TTS----B---GGG-GGG--HHHHHHHHHHHHHHHHHHT-EEEEES---SHHHHHHHHH-SSPPTTS-SS--HHHHEEEE-TTSEEES-TTS-S---EETTTS-HHHHHT-HHHHHHHHHHTT---GGGTT-GGG-

Solvent-accessible surface area (backbone atoms only — not comparable to full-atom values): 40658 Å² total; per-residue (Å²): 106,75,63,73,45,41,73,69,41,65,48,97,85,56,40,55,26,28,52,56,92,96,41,83,33,48,48,46,38,56,27,19,44,19,25,51,58,24,75,61,61,51,64,81,42,68,97,52,81,44,62,82,82,80,82,87,75,64,70,86,57,52,73,74,30,86,77,36,72,52,7,45,52,24,44,52,50,52,62,74,53,51,44,75,59,88,80,18,25,43,55,57,29,71,51,72,44,48,51,88,89,39,77,43,65,53,72,41,59,30,20,40,30,40,22,36,39,34,45,31,33,52,58,47,30,75,81,40,67,83,34,47,65,57,30,55,16,30,52,45,20,48,64,27,36,43,95,74,76,34,23,21,40,85,50,98,77,24,31,45,34,25,42,57,81,52,99,69,63,35,56,34,46,66,21,32,47,48,33,48,48,34,52,50,53,45,30,70,75,70,62,44,68,81,47,54,60,60,48,55,25,29,52,42,35,45,71,73,47,54,72,62,31,44,36,86,69,48,41,32,51,50,66,51,65,56,41,65,44,58,37,37,56,40,72,67,53,95,86,67,63,49,24,37,31,34,43,30,44,37,37,89,93,44,77,52,74,44,59,39,45,62,72,69,28,59,44,92,66,62,49,28,41,50,60,82,22,59,50,75,46,47,99,89,24,34,20,32,56,47,67,20,64,75,78,27,88,56,59,45,94,98,57,45,33,55,31,29,34,43,38,38,51,69,43,47,43,87,78,52,36,33,36,43,36,41,32,40,47,37,90,52,67,46,37,43,29,32,25,28,74,37,65,91,72,37,74,38,68,29,64,93,61,18,65,41,72,41,53,38,94,47,51,67,41,78,44,78,44,47,40,35,56,60,52,61,51,45,54,70,68,58,40,52,44,50,42,51,49,52,51,50,44,47,71,78,30,96,82,48,84,62,58,64,54,46,59,50,52,53,45,41,53,51,52,52,51,40,54,54,54,60,74,68,61,70,82,72,50,60,35,38,37,38,32,21,47,30,54,55,58,98,55,44,23,51,67,35,35,66,39,67,60,36,72,62,12,25,42,19,53,57,51,60,53,98,58,91,55,51,55,48,59,64,68,61,55,50,54,41,51,60,74,38,59,94,55,46,46,36,40,34,40,42,36,56,32,37,76,76,43,88,58,47,40,59,50,36,31,54,44,34,74,72,71,31,44,34,33,41,42,34,72,45,90,50,39,82,78,40,52,64,54,33,55,75,27,55,39,32,34,42,32,37,50,51,45,36,34,60,70,53,24,15,60,46,35,60,40,85,63,48,49,60,52,44,53,49,45,49,60,79,39,35,72,61,49,67,64,38,39,85,75,63,32,43,56,30,38,34,24,60,42,40,51,78,26,41,82,32,51,41,55,26,51,66,70,45,59,92,49,88,62,46,34,37,43,35,33,57,60,62,57,29,53,62,66,55,20,51,56,46,23,73,75,34,72,79,52,27,46,36,37,32,31,82,34,78,76,43,40,52,80,67,49,50,30,52,53,42,42,49,28,52,52,52,26,52,53,50,26,62,74,73,66,34,47,75,45,58,41,54,60,68,87,48,51,66,39,43,37,33,58,54,77,41,93,54,67,28,80,66,41,52,58,46,63,53,46,77,41,30,35,34,21,36,29,17,67,32,44,29,36,60,41,53,80,41,58,60,55,82,39,44,38,62,89,81,40,52,59,65,57,33,67,66,18,70,55,40,52,57,50,49,63,56,41,74,76,37,67,54,74,72,51,53,53,36,76,62,20,92

Foldseek 3Di:
DFPWFFDFDQDPLLATFTDDPHDTWDQLLLLLVCLFQNPCSCVVPVVDGTHDQDDDDDLVLGDQSVPPPRNVSSVVVVVVQFDDDPQATFHFTQCWGDDPRFTRHPGAGFLQSLLSNLVSLLSNCVVPVVSVSVSVRSLVQQVDELVNRGQWHDDPQAIARARGSGPFTFRFPLSLLSSLLSLLSCCVPVVPPVSVVNSVRSLVVCVVCVVVLALPQFGFGTRTFFFKFKKFKAWPDDPWKKWFQWKWKQDPVGIDIQGQQDPCLCPPDQKHKDFDQWAHADPVRIIIGHNLVVVAVAADVVGGSGTTMIIHTGHGAPVQKIKMKTFIATPAWTWMAIWDQQDVVGTDTLPPQRIWIDGRVDGMTMDIRGSSSGRHHDDPSVRVSSLVSLVSVVVSDVPRPCVVVNVSNVVSQLVVQLVVVLVVDDFFFAAEEEEAFFLDDPWLFLQACSSVVVCQALLCCFAPPPDPQGGADLVLVLVLLLVRPPGYAEYEYDDDALLVPPCNLVSLLSCVVSVHAYEYEHCQPNCLVPVVSNLVSVHQEYEHEAAAPQVLRCVSGVHHCRVVNNQVSQQVCVVVLVVSVVVRHAYEYEHADALSHLLGLQVRCVVCQPTSAQEYEYEHRQWDDQVLQVVCCVVCVQFHGHTGSPRPRRQLVSDSLSSSQVSVVSNVVSSVVSNHHYHYPPPDSDSVLSCCLRPHLDQRPSFRQAFCQLSHYWYAYRQQWIGSDSRGTDHGQDGSVVDRPVCSSPDPSSVVVCVVRSVGDRSSCSRPRRRD

pLDDT: mean 92.06, std 6.99, range [38.31, 98.75]

Radius of gyration: 31.15 Å; Cα contacts (8 Å, |Δi|>4): 1549; chains: 1; bounding box: 66×78×82 Å

Nearest PDB structures (foldseek):
  7voc-assembly1_C  TM=7.182E-01  e=9.237E-12  Streptomyces griseochromogenes
  5v1t-assembly1_A  TM=5.536E-01  e=2.655E-12  Streptococcus suis
  6c8v-assembly1_A  TM=7.321E-01  e=2.037E-08  Methylorubrum extorquens
  8wm2-assembly1_A  TM=5.029E-01  e=3.415E-07  Streptomyces sp. ATCC 700974
  8wm2-assembly2_B  TM=4.899E-01  e=7.508E-06  Streptomyces sp. ATCC 700974

Mean predicted aligned error: 7.25 Å

Sequence (772 aa):
MWMQFSGIAFDEEGIISFREEDRFCHNPFLVALQAVIGEYVLNDYYGKEGMLIPRYFCLEDLEDPTQCPVCRRAMEWLIARAVSKGDACLWAYDFDGAYNGTQLTAPWYSAYGQAYVILALLQWSRFDEQYQELLEKAVKGLLLSVGSGGCMLEMEDGVWFEEIVGSECTHIFNAHLISLIALLQVKERQGYEWLENPVDRGLRAFYQLMDRMDTGINSAYDSKKKYDCMWQLVPEDMGRQIRIRALAVSDEEGERELELSGMECFEVKDRWIAGIDWGVSDEEGYRPILQGEILHPEAVPGGERQNTFAYFKNVTCSDDCFTLRIDYKTEQDTALLLFKNCAEAGYQPLGYVSRVELPAEKQTARVRIPFSAIAEHVPQMYHKYHIQLLEELDRLLPDFKGRYLIDKFRNYRMEQRLREFQRMQEPPILKGLSVSVNEQCGLFCKMCDLGIQNRNSSMFYYMKNEQERKELELDMLVDRCREALGELEVVQIIGTEPTLWLKLPEAVATLTQLGLKVLVTTNGINLKNMLRPLVEAGLSELDISIDGPHDVHDEIRGKNGLFREIMQVLEENRELLDSAIPNGFQLRIGVAITPMNYRHLSELLDEIKGTPVRSVWCTHMNYITEETAARHTAANPRYPIGASCTHPDMDPTLVNPWLMYRSLVDTKRLAAKEGIELICVPALEDYEDYWEFYHSDRLTEGCSPLCRAPFRTMQVNSNGSVCVMSRCYQFEIGNIYQNSLHDIFYSRSMMEFRECVSRGLWDPCKRCCAIM